Protein AF-A0A662Z084-F1 (afdb_monomer)

pLDDT: mean 76.04, std 14.7, range [22.88, 97.19]

Mean predicted aligned error: 20.5 Å

Foldseek 3Di:
DAPFLQLQAAEEAEALLFDPNVVVVVVQQPGPRRHQAYEREDCDPVSRVSLVVVCVVDVNYDYAHADLLDLVRLLVRLVVVCVVCPLQFHLEYEAPWADAPFDAPVGDDPCLLVVRLRGQAVSLLSSCVSSVVRLLSQLVVDDAAGSSGAEYERAAAPLLDPVQCDDPSVPRGGDSRNVNRVNNVVSLVVVCVVCVVSRHHRFYWYQYQDPGPRNDDPDDDDGRDTDGDDDDPPPDVVVVCLVPPPPLQQLLQLLLVLLPDDAPCVLLCLCQPVVLVLQLVLQLVCCCPPDPPNDDSLLSSLLSLLQRAFDLVLLLVLCLLLVFDPHLSSSLSSNRSSSLLVSVLSNVLSLVCLQDVDPDDPVNVVVLCCQAPPVLLVLLVVLLVVVLVVVVVDPDDLVCNLVSSVVSLVVQLVVSVVVSYHSSSSSVNNSNSCSVHDDDPVNSVVSSVVSVVSNVVVQVVLCVSLVVCCVPPQPVVDDPVLLVVLVVSLVSSLVSLLVSLVVCQVVQCVDDPGDDPLSSLSSSLSRAAGRSSLSSLSVSLPDPRNDDNVSSSSSSSSSVSSNVCSVVPSSVCSSVSCVVSVSNDDDPLQLVLLQVLVVLLVVLLVVLLLVLLPDQLQLQAPVVVLVVLQDDDRPRDDDDDDDDDDDDDDDDDDDDDDPDPDDDDDDDDPVVVLVLLQLLLVVLLVLLLVLLVVCVLLLLFDPVLSVVSNVLSVVQNPDGPDDDFPVSLCVLQDDDVVLVVVLVVLVCLVPVDDPPDQDFDPDPVLNVLLVLLPDPVNVVVVVVLLVVLVVLLVVVPDPDDDPVNVVVSLVSLVVSLVVLVVSLVSLCSNCPPNLCVRPLSVLSVVLSVLSVVLNVLCVVPVPDDDDPVVVVVNVVSSVSSVSSNCNCVVVCSVVVSVVSVVVRLVSNLSSLSNLVSLLVSLVSVLVCLCVSDVDPVSSVVSNVVSQVSNQVSVVVSQVSCQVAVQQSNLSSSLSSSSSSLSSSLVSLVVCVVVVSDDPSSSVVSVVSSVVSVVVSVVRDSGDDGDDPLSSQCSNSVCVPPPVVSVVLVVFKDKDKDAAFDWPADFQAWQPFKKAWQFAKKKKKFADDDDDCVVVVVVPDPPCRDIDIDMHGHSDIPSPVCVVVRHTDRIIMTGNHTTMMITGD

Sequence (1144 aa):
MSSGFQKCHTLMITGANRGLGLQMVKALVNSSHCPRKVIATTRDKSRAKELLDLAKKYPSINVVTLDAINQDSIEQASKEVESLLGDEGLNCLINNAGINISGTLETVEAEQMMKNYETNAVSPLMITKAFLPLLKKAAKQGTGMGIHRAAVVNVSSLLGSIELNWGPGAEFKTYPYRASKAALNMLTRCVAVDLTPEGILCMAVHPGWVQTDMGGPNVTGPYLIIKLVFYETGSALFRSLEKKVKLPYTVLVSMFGIILGSIKYDEVALLSIPGFLINCTLTAVLAVKVYTYNWDWYTAMMFAAIVSPTDPIISVSLLRNIGSAKALTLLIEGESLFNDGTSIIMFEIFRDLAIDPYDIIASELAIKLVLKIFVSPLFGFLMSKVVMFWLSYIFNDGLIEITMSLAITYITFYIAEWLGMSGVISVTMLGLLLDTVNFSPEIEVFLLRFWEMLTYLANTLIFIIVGVVIAERSFEHLAVNDGFYIVVLYFALNIIRLVMIIVLSPLLSRIGYGFNWRWASVSIWSGIRGAFSLNLALMAFQSEGLDKVTVKNKILLHTSGMVVLTLLINATTMTWLLKLLGLCDISAPKRMAMYSAVQRVRDSEENTFSMLKIDRFLADANWNMAEKIVKIADPYNTTDEKVSVEEFSPIARTSKCPDCEKSIPCEPSPREMEDMLEEARMRILKAQKTSYWRQYSSGMLNRHAARTLISTTENITDYKGKFMTVKDVKKYWELKGVFVFLRRKLEDWMYDVKVDKLKPSKNFILKRCYQIVFSNTFEYFIYTLILLNLFPIILEYIPEQSLELDQELRFANYIFFTSYLMEASLKALAMRRAYLFNHWNQFDLFIISMAAVDIIFDQLFGFSDLNIHMIKIVRVFRMFRLTRALRLVKIMIPRLIELLNKQINKQLSFGYDIGKGYVVGEEDISKIVDHISDEKSIAQKLRNILEKNRQEAVRELGLLQRDHPGIAISVKTRQAIRTVLNSERDTIHALMSGGLLDDNEALKLEKMIEIKMKQLIKFPPAIPPPTAEELLVNVPWLEKGKLQIQFIKSRGKLLYFDYGDTIIREGDEPQGIHLVVSGMVKVHGTSPYLGPKKLALASDSAEMSRLTDYRSSGAILGDLNCLTQQRMEITVTCETATQEHTVL

InterPro domains:
  IPR000595 Cyclic nucleotide-binding domain [PS50042] (1056-1083)
  IPR000595 Cyclic nucleotide-binding domain [cd00038] (1044-1139)
  IPR002347 Short-chain dehydrogenase/reductase SDR [PF00106] (11-216)
  IPR002347 Short-chain dehydrogenase/reductase SDR [PR00080] (88-99)
  IPR002347 Short-chain dehydrogenase/reductase SDR [PR00080] (150-158)
  IPR002347 Short-chain dehydrogenase/reductase SDR [PR00080] (177-196)
  IPR002347 Short-chain dehydrogenase/reductase SDR [PR00081] (10-27)
  IPR002347 Short-chain dehydrogenase/reductase SDR [PR00081] (88-99)
  IPR002347 Short-chain dehydrogenase/reductase SDR [PR00081] (144-160)
  IPR002347 Short-chain dehydrogenase/reductase SDR [PR00081] (177-196)
  IPR002347 Short-chain dehydrogenase/reductase SDR [PR00081] (198-215)
  IPR005821 Ion transport domain [PF00520] (776-892)
  IPR006153 Cation/H+ exchanger, transmembrane domain [PF00999] (268-579)
  IPR014710 RmlC-like jelly roll fold [G3DSA:2.60.120.10] (1041-1142)
  IPR018422 Cation/H+ exchanger, CPA1 family [PTHR10110] (268-1040)
  IPR018490 Cyclic nucleotide-binding domain superfamily [SSF51206] (1032-1138)
  IPR027359 Voltage-dependent channel domain superfamily [G3DSA:1.20.120.350] (765-892)
  IPR036291 NAD(P)-binding domain superfamily [SSF51735] (9-219)

Solvent-accessible surface area (backbone atoms only — not comparable to full-atom values): 62555 Å² total; per-residue (Å²): 126,75,74,64,36,67,58,20,50,28,38,36,34,33,45,19,48,48,55,70,36,31,49,50,52,56,53,38,72,73,40,100,43,45,42,64,36,37,36,39,20,21,71,47,76,86,80,14,56,72,46,54,56,47,32,76,74,37,86,38,43,42,81,44,62,37,37,70,87,38,69,69,36,39,52,50,34,37,52,56,46,44,72,76,38,61,78,64,21,32,11,28,44,33,39,56,47,66,68,74,56,75,16,36,95,92,67,58,50,71,64,47,36,50,56,23,28,42,43,40,29,49,22,50,51,54,48,50,61,61,42,39,68,35,31,53,43,12,26,71,76,49,80,77,73,32,50,52,24,6,24,40,40,37,61,42,45,72,67,23,38,79,89,52,60,48,73,79,59,43,69,73,58,32,54,21,40,24,52,13,26,31,47,29,50,51,52,36,53,51,52,25,60,76,30,45,87,67,35,36,34,46,42,54,35,24,53,61,86,52,74,29,97,88,51,42,88,85,54,87,68,84,80,76,54,69,57,79,79,82,91,68,86,90,43,62,72,57,55,59,50,68,79,61,71,81,67,66,60,68,59,58,28,59,38,65,71,55,58,88,58,94,75,63,60,70,53,27,52,52,45,22,45,63,38,42,51,52,45,20,54,54,43,16,52,45,45,54,73,71,44,93,76,76,56,52,71,37,50,23,40,21,51,14,23,31,66,58,40,40,36,34,68,68,53,40,55,52,37,64,73,61,64,47,52,73,67,62,43,52,43,47,47,45,24,19,53,44,18,53,44,50,24,52,55,43,27,53,56,23,44,52,46,47,51,48,75,80,79,71,53,70,69,57,56,50,50,45,48,46,31,41,67,58,46,11,39,53,50,7,47,54,50,32,56,52,49,53,57,60,51,74,75,59,82,88,47,58,68,60,56,49,53,47,57,55,50,54,47,56,49,45,22,52,54,28,45,74,72,59,23,32,20,64,38,14,39,53,35,20,47,72,50,51,61,82,50,91,65,54,76,78,40,47,62,49,50,50,55,50,42,54,50,52,39,55,56,48,47,52,48,48,56,52,53,51,52,50,52,42,63,76,66,34,61,93,73,68,49,77,66,54,60,52,50,29,54,51,48,51,55,48,52,56,51,44,44,45,52,46,50,60,71,45,39,80,54,40,47,74,40,81,90,54,60,44,73,68,55,51,58,48,62,43,56,43,62,24,37,43,63,66,37,54,50,46,30,50,51,57,51,67,46,85,70,60,76,57,74,65,56,39,46,48,51,38,48,43,50,49,50,32,26,53,49,27,54,62,48,40,60,60,49,45,67,54,52,41,51,76,69,64,53,63,72,80,53,69,68,64,51,51,38,52,43,56,52,50,50,54,34,48,54,46,45,54,54,46,50,58,59,46,51,68,35,86,86,35,46,58,30,50,55,82,59,29,64,71,58,61,71,81,83,68,93,77,70,86,90,88,92,89,90,91,90,91,91,92,88,93,85,90,90,87,87,81,71,93,89,75,91,73,92,77,86,82,83,79,52,85,63,56,56,51,55,54,49,52,51,36,48,54,53,48,54,53,47,39,44,50,40,40,49,51,35,35,72,56,30,66,30,50,77,65,37,31,51,47,55,40,52,53,49,55,73,39,65,82,41,83,95,54,72,92,48,54,70,75,56,44,69,63,47,61,77,65,61,68,60,59,52,51,44,48,54,53,50,51,77,72,56,83,62,87,71,92,72,80,75,78,54,90,49,69,66,47,32,50,41,33,59,45,67,76,26,71,68,51,51,53,50,51,55,49,51,59,57,59,58,46,55,56,64,56,57,75,69,50,93,81,74,57,77,68,55,62,49,54,46,52,54,52,50,53,54,54,52,52,51,51,54,50,51,52,50,46,43,37,65,46,45,45,79,59,29,75,73,34,68,68,50,46,50,54,48,52,44,49,53,55,51,51,52,46,52,53,49,54,65,74,60,70,81,63,101,64,57,75,67,54,57,53,50,53,57,55,50,58,58,58,61,58,59,60,61,58,61,54,50,72,70,42,48,66,55,50,47,50,52,48,51,54,50,52,38,48,46,47,37,48,22,50,50,36,50,53,51,50,40,53,27,38,55,61,44,62,78,42,37,74,78,62,35,89,49,64,72,58,29,54,55,48,47,56,50,40,52,51,43,34,52,57,38,52,52,54,51,48,52,50,33,68,80,40,44,24,28,50,30,25,46,33,26,53,29,53,39,37,28,39,57,40,52,38,47,55,48,45,54,51,35,38,77,67,68,61,40,54,70,78,53,42,50,54,53,52,52,51,46,51,49,48,58,56,47,58,76,68,51,65,57,53,40,84,77,78,50,68,77,55,52,55,51,54,36,83,89,36,60,85,35,67,67,56,53,52,50,46,68,74,51,42,42,79,47,78,43,50,66,69,37,70,85,42,51,59,71,40,72,56,75,39,37,37,33,30,59,39,42,34,35,36,40,40,35,50,83,91,73,80,67,71,62,56,62,62,55,70,73,56,94,65,83,81,75,71,47,73,50,78,46,42,41,54,38,76,44,48,53,70,26,47,77,66,74,35,56,31,56,36,26,30,33,24,79,28,58,30,34,34,39,36,35,105

Organism: Acipenser ruthenus (NCBI:txid7906)

Structure (mmCIF, N/CA/C/O backbone):
data_AF-A0A662Z084-F1
#
_entry.id   AF-A0A662Z084-F1
#
loop_
_atom_site.group_PDB
_atom_site.id
_atom_site.type_symbol
_atom_site.label_atom_id
_atom_site.label_alt_id
_atom_site.label_comp_id
_atom_site.label_asym_id
_atom_site.label_entity_id
_atom_site.label_seq_id
_atom_site.pdbx_PDB_ins_code
_atom_site.Cartn_x
_atom_site.Cartn_y
_atom_site.Cartn_z
_atom_site.occupancy
_atom_site.B_iso_or_equiv
_atom_site.auth_seq_id
_atom_site.auth_comp_id
_atom_site.auth_asym_id
_atom_site.auth_atom_id
_atom_site.pdbx_PDB_model_num
ATOM 1 N N . MET A 1 1 ? 35.727 -2.488 -37.912 1.00 41.28 1 MET A N 1
ATOM 2 C CA . MET A 1 1 ? 36.869 -1.577 -37.639 1.00 41.28 1 MET A CA 1
ATOM 3 C C . MET A 1 1 ? 36.974 -0.391 -38.615 1.00 41.28 1 MET A C 1
ATOM 5 O O . MET A 1 1 ? 37.861 0.424 -38.432 1.00 41.28 1 MET A O 1
ATOM 9 N N . SER A 1 2 ? 36.118 -0.240 -39.633 1.00 38.09 2 SER A N 1
ATOM 10 C CA . SER A 1 2 ? 36.382 0.646 -40.786 1.00 38.09 2 SER A CA 1
ATOM 11 C C . SER A 1 2 ? 36.309 2.163 -40.538 1.00 38.09 2 SER A C 1
ATOM 13 O O . SER A 1 2 ? 37.116 2.888 -41.107 1.00 38.09 2 SER A O 1
ATOM 15 N N . SER A 1 3 ? 35.385 2.668 -39.714 1.00 43.81 3 SER A N 1
ATOM 16 C CA . SER A 1 3 ? 35.146 4.121 -39.583 1.00 43.81 3 SER A CA 1
ATOM 17 C C . SER A 1 3 ? 36.144 4.856 -38.674 1.00 43.81 3 SER A C 1
ATOM 19 O O . SER A 1 3 ? 36.577 5.961 -38.992 1.00 43.81 3 SER A O 1
ATOM 21 N N . GLY A 1 4 ? 36.541 4.256 -37.547 1.00 50.19 4 GLY A N 1
ATOM 22 C CA . GLY A 1 4 ? 37.333 4.939 -36.512 1.00 50.19 4 GLY A CA 1
ATOM 23 C C . GLY A 1 4 ? 38.764 5.323 -36.917 1.00 50.19 4 GLY A C 1
ATOM 24 O O . GLY A 1 4 ? 39.292 6.313 -36.415 1.00 50.19 4 GLY A O 1
ATOM 25 N N . PHE A 1 5 ? 39.386 4.579 -37.839 1.00 58.78 5 PHE A N 1
ATOM 26 C CA . PHE A 1 5 ? 40.768 4.829 -38.275 1.00 58.78 5 PHE A CA 1
ATOM 27 C C . PHE A 1 5 ? 40.892 5.878 -39.391 1.00 58.78 5 PHE A C 1
ATOM 29 O O . PHE A 1 5 ? 42.000 6.326 -39.667 1.00 58.78 5 PHE A O 1
ATOM 36 N N . GLN A 1 6 ? 39.783 6.355 -39.971 1.00 61.06 6 GLN A N 1
ATOM 37 C CA . GLN A 1 6 ? 39.780 7.316 -41.089 1.00 61.06 6 GLN A CA 1
ATOM 38 C C . GLN A 1 6 ? 40.475 8.661 -40.772 1.00 61.06 6 GLN A C 1
ATOM 40 O O . GLN A 1 6 ? 40.866 9.386 -41.684 1.00 61.06 6 GLN A O 1
ATOM 45 N N . LYS A 1 7 ? 40.655 8.986 -39.483 1.00 69.31 7 LYS A N 1
ATOM 46 C CA . LYS A 1 7 ? 41.407 10.153 -38.983 1.00 69.31 7 LYS A CA 1
ATOM 47 C C . LYS A 1 7 ? 42.588 9.780 -38.066 1.00 69.31 7 LYS A C 1
ATOM 49 O O . LYS A 1 7 ? 43.104 10.634 -37.361 1.00 69.31 7 LYS A O 1
ATOM 54 N N . CYS A 1 8 ? 43.007 8.514 -38.038 1.00 79.75 8 CYS A N 1
ATOM 55 C CA . CYS A 1 8 ? 44.171 8.056 -37.274 1.00 79.75 8 CYS A CA 1
ATOM 56 C C . CYS A 1 8 ? 45.398 8.055 -38.194 1.00 79.75 8 CYS A C 1
ATOM 58 O O . CYS A 1 8 ? 45.482 7.241 -39.112 1.00 79.75 8 CYS A O 1
ATOM 60 N N . HIS A 1 9 ? 46.352 8.962 -37.985 1.00 83.94 9 HIS A N 1
ATOM 61 C CA . HIS A 1 9 ? 47.513 9.096 -38.868 1.00 83.94 9 HIS A CA 1
ATOM 62 C C . HIS A 1 9 ? 48.679 8.197 -38.447 1.00 83.94 9 HIS A C 1
ATOM 64 O O . HIS A 1 9 ? 49.299 7.573 -39.311 1.00 83.94 9 HIS A O 1
ATOM 70 N N . THR A 1 10 ? 48.938 8.082 -37.144 1.00 91.44 10 THR A N 1
ATOM 71 C CA . THR A 1 10 ? 50.076 7.340 -36.585 1.00 91.44 10 THR A CA 1
ATOM 72 C C . THR A 1 10 ? 49.601 6.289 -35.577 1.00 91.44 10 THR A C 1
ATOM 74 O O . THR A 1 10 ? 48.893 6.588 -34.613 1.00 91.44 10 THR A O 1
ATOM 77 N N . LEU A 1 11 ? 49.962 5.026 -35.809 1.00 93.50 11 LEU A N 1
ATOM 78 C CA . LEU A 1 11 ? 49.499 3.891 -35.007 1.00 93.50 11 LEU A CA 1
ATOM 79 C C . LEU A 1 11 ? 50.643 2.915 -34.730 1.00 93.50 11 LEU A C 1
ATOM 81 O O . LEU A 1 11 ? 51.412 2.595 -35.631 1.00 93.50 11 LEU A O 1
ATOM 85 N N . MET A 1 12 ? 50.728 2.409 -33.502 1.00 95.12 12 MET A N 1
ATOM 86 C CA . MET A 1 12 ? 51.749 1.468 -33.045 1.00 95.12 12 MET A CA 1
ATOM 87 C C . MET A 1 12 ? 51.108 0.195 -32.483 1.00 95.12 12 MET A C 1
ATOM 89 O O . MET A 1 12 ? 50.173 0.278 -31.692 1.00 95.12 12 MET A O 1
ATOM 93 N N . ILE A 1 13 ? 51.627 -0.980 -32.851 1.00 95.12 13 ILE A N 1
ATOM 94 C CA . ILE A 1 13 ? 51.180 -2.287 -32.342 1.00 95.12 13 ILE A CA 1
ATOM 95 C C . ILE A 1 13 ? 52.369 -3.034 -31.745 1.00 95.12 13 ILE A C 1
ATOM 97 O O . ILE A 1 13 ? 53.352 -3.301 -32.442 1.00 95.12 13 ILE A O 1
ATOM 101 N N . THR A 1 14 ? 52.267 -3.418 -30.471 1.00 94.88 14 THR A N 1
ATOM 102 C CA . THR A 1 14 ? 53.305 -4.219 -29.810 1.00 94.88 14 THR A CA 1
ATOM 103 C C . THR A 1 14 ? 53.146 -5.710 -30.112 1.00 94.88 14 THR A C 1
ATOM 105 O O . THR A 1 14 ? 52.042 -6.255 -30.059 1.00 94.88 14 THR A O 1
ATOM 108 N N . GLY A 1 15 ? 54.245 -6.401 -30.436 1.00 90.62 15 GLY A N 1
ATOM 109 C CA . GLY A 1 15 ? 54.219 -7.844 -30.722 1.00 90.62 15 GLY A CA 1
ATOM 110 C C . GLY A 1 15 ? 53.510 -8.197 -32.036 1.00 90.62 15 GLY A C 1
ATOM 111 O O . GLY A 1 15 ? 52.698 -9.120 -32.085 1.00 90.62 15 GLY A O 1
ATOM 112 N N . ALA A 1 16 ? 53.799 -7.450 -33.101 1.00 90.75 16 ALA A N 1
ATOM 113 C CA . ALA A 1 16 ? 53.150 -7.561 -34.407 1.00 90.75 16 ALA A CA 1
ATOM 114 C C . ALA A 1 16 ? 53.734 -8.658 -35.326 1.00 90.75 16 ALA A C 1
ATOM 116 O O . ALA A 1 16 ? 53.360 -8.752 -36.492 1.00 90.75 16 ALA A O 1
ATOM 117 N N . ASN A 1 17 ? 54.659 -9.492 -34.836 1.00 86.75 17 ASN A N 1
ATOM 118 C CA . ASN A 1 17 ? 55.384 -10.468 -35.659 1.00 86.75 17 ASN A CA 1
ATOM 119 C C . ASN A 1 17 ? 54.630 -11.788 -35.919 1.00 86.75 17 ASN A C 1
ATOM 121 O O . ASN A 1 17 ? 55.053 -12.549 -36.783 1.00 86.75 17 ASN A O 1
ATOM 125 N N . ARG A 1 18 ? 53.559 -12.080 -35.165 1.00 85.75 18 ARG A N 1
ATOM 126 C CA . ARG A 1 18 ? 52.673 -13.249 -35.345 1.00 85.75 18 ARG A CA 1
ATOM 127 C C . ARG A 1 18 ? 51.292 -13.006 -34.718 1.00 85.75 18 ARG A C 1
ATOM 129 O O . ARG A 1 18 ? 51.084 -11.992 -34.051 1.00 85.75 18 ARG A O 1
ATOM 136 N N . GLY A 1 19 ? 50.364 -13.949 -34.898 1.00 85.19 19 GLY A N 1
ATOM 137 C CA . GLY A 1 19 ? 49.061 -13.960 -34.220 1.00 85.19 19 GLY A CA 1
ATOM 138 C C . GLY A 1 19 ? 48.224 -12.693 -34.448 1.00 85.19 19 GLY A C 1
ATOM 139 O O . GLY A 1 19 ? 48.229 -12.127 -35.542 1.00 85.19 19 GLY A O 1
ATOM 140 N N . LEU A 1 20 ? 47.514 -12.247 -33.402 1.00 85.06 20 LEU A N 1
ATOM 141 C CA . LEU A 1 20 ? 46.625 -11.076 -33.440 1.00 85.06 20 LEU A CA 1
ATOM 142 C C . LEU A 1 20 ? 47.312 -9.820 -33.993 1.00 85.06 20 LEU A C 1
ATOM 144 O O . LEU A 1 20 ? 46.771 -9.192 -34.897 1.00 85.06 20 LEU A O 1
ATOM 148 N N . GLY A 1 21 ? 48.514 -9.485 -33.515 1.00 87.62 21 GLY A N 1
ATOM 149 C CA . GLY A 1 21 ? 49.230 -8.279 -33.940 1.00 87.62 21 GLY A CA 1
ATOM 150 C C . GLY A 1 21 ? 49.571 -8.277 -35.435 1.00 87.62 21 GLY A C 1
ATOM 151 O O . GLY A 1 21 ? 49.343 -7.278 -36.115 1.00 87.62 21 GLY A O 1
ATOM 152 N N . LEU A 1 22 ? 50.030 -9.413 -35.975 1.00 88.06 22 LEU A N 1
ATOM 153 C CA . LEU A 1 22 ? 50.300 -9.551 -37.413 1.00 88.06 22 LEU A CA 1
ATOM 154 C C . LEU A 1 22 ? 49.014 -9.451 -38.248 1.00 88.06 22 LEU A C 1
ATOM 156 O O . LEU A 1 22 ? 49.012 -8.829 -39.310 1.00 88.06 22 LEU A O 1
ATOM 160 N N . GLN A 1 23 ? 47.910 -10.033 -37.769 1.00 87.50 23 GLN A N 1
ATOM 161 C CA . GLN A 1 23 ? 46.620 -9.947 -38.459 1.00 87.50 23 GLN A CA 1
ATOM 162 C C . GLN A 1 23 ? 46.008 -8.540 -38.386 1.00 87.50 23 GLN A C 1
ATOM 164 O O . GLN A 1 23 ? 45.411 -8.097 -39.363 1.00 87.50 23 GLN A O 1
ATOM 169 N N . MET A 1 24 ? 46.220 -7.789 -37.299 1.00 87.50 24 MET A N 1
ATOM 170 C CA . MET A 1 24 ? 45.856 -6.368 -37.225 1.00 87.50 24 MET A CA 1
ATOM 171 C C . MET A 1 24 ? 46.624 -5.540 -38.264 1.00 87.50 24 MET A C 1
ATOM 173 O O . MET A 1 24 ? 46.003 -4.757 -38.979 1.00 87.50 24 MET A O 1
ATOM 177 N N . VAL A 1 25 ? 47.939 -5.755 -38.427 1.00 89.06 25 VAL A N 1
ATOM 178 C CA . VAL A 1 25 ? 48.724 -5.097 -39.493 1.00 89.06 25 VAL A CA 1
ATOM 179 C C . VAL A 1 25 ? 48.177 -5.462 -40.879 1.00 89.06 25 VAL A C 1
ATOM 181 O O . VAL A 1 25 ? 47.881 -4.563 -41.666 1.00 89.06 25 VAL A O 1
ATOM 184 N N . LYS A 1 26 ? 47.966 -6.758 -41.165 1.00 87.12 26 LYS A N 1
ATOM 185 C CA . LYS A 1 26 ? 47.390 -7.236 -42.440 1.00 87.12 26 LYS A CA 1
ATOM 186 C C . LYS A 1 26 ? 46.004 -6.641 -42.724 1.00 87.12 26 LYS A C 1
ATOM 188 O O . LYS A 1 26 ? 45.721 -6.293 -43.867 1.00 87.12 26 LYS A O 1
ATOM 193 N N . ALA A 1 27 ? 45.147 -6.509 -41.712 1.00 84.81 27 ALA A N 1
ATOM 194 C CA . ALA A 1 27 ? 43.812 -5.932 -41.857 1.00 84.81 27 ALA A CA 1
ATOM 195 C C . ALA A 1 27 ? 43.850 -4.412 -42.094 1.00 84.81 27 ALA A C 1
ATOM 197 O O . ALA A 1 27 ? 43.090 -3.909 -42.919 1.00 84.81 27 ALA A O 1
ATOM 198 N N . LEU A 1 28 ? 44.746 -3.683 -41.418 1.00 84.50 28 LEU A N 1
ATOM 199 C CA . LEU A 1 28 ? 44.885 -2.232 -41.574 1.00 84.50 28 LEU A CA 1
ATOM 200 C C . LEU A 1 28 ? 45.390 -1.850 -42.973 1.00 84.50 28 LEU A C 1
ATOM 202 O O . LEU A 1 28 ? 44.773 -0.998 -43.614 1.00 84.50 28 LEU A O 1
ATOM 206 N N . VAL A 1 29 ? 46.446 -2.499 -43.482 1.00 84.12 29 VAL A N 1
ATOM 207 C CA . VAL A 1 29 ? 47.034 -2.145 -44.796 1.00 84.12 29 VAL A CA 1
ATOM 208 C C . VAL A 1 29 ? 46.217 -2.612 -46.002 1.00 84.12 29 VAL A C 1
ATOM 210 O O . VAL A 1 29 ? 46.387 -2.079 -47.093 1.00 84.12 29 VAL A O 1
ATOM 213 N N . ASN A 1 30 ? 45.306 -3.572 -45.813 1.00 80.69 30 ASN A N 1
ATOM 214 C CA . ASN A 1 30 ? 44.325 -3.971 -46.828 1.00 80.69 30 ASN A CA 1
ATOM 215 C C . ASN A 1 30 ? 42.992 -3.202 -46.713 1.00 80.69 30 ASN A C 1
ATOM 217 O O . ASN A 1 30 ? 42.066 -3.472 -47.475 1.00 80.69 30 ASN A O 1
ATOM 221 N N . SER A 1 31 ? 42.863 -2.264 -45.767 1.00 77.94 31 SER A N 1
ATOM 222 C CA . SER A 1 31 ? 41.661 -1.435 -45.620 1.00 77.94 31 SER A CA 1
ATOM 223 C C . SER A 1 31 ? 41.718 -0.173 -46.487 1.00 77.94 31 SER A C 1
ATOM 225 O O . SER A 1 31 ? 42.789 0.366 -46.759 1.00 77.94 31 SER A O 1
ATOM 227 N N . SER A 1 32 ? 40.550 0.372 -46.839 1.00 67.44 32 SER A N 1
ATOM 228 C CA . SER A 1 32 ? 40.415 1.667 -47.529 1.00 67.44 32 SER A CA 1
ATOM 229 C C . SER A 1 32 ? 40.950 2.865 -46.729 1.00 67.44 32 SER A C 1
ATOM 231 O O . SER A 1 32 ? 41.059 3.965 -47.272 1.00 67.44 32 SER A O 1
ATOM 233 N N . HIS A 1 33 ? 41.245 2.681 -45.437 1.00 69.62 33 HIS A N 1
ATOM 234 C CA . HIS A 1 33 ? 41.586 3.734 -44.479 1.00 69.62 33 HIS A CA 1
ATOM 235 C C . HIS A 1 33 ? 42.796 3.333 -43.614 1.00 69.62 33 HIS A C 1
ATOM 237 O O . HIS A 1 33 ? 42.774 3.456 -42.389 1.00 69.62 33 HIS A O 1
ATOM 243 N N . CYS A 1 34 ? 43.854 2.833 -44.261 1.00 75.19 34 CYS A N 1
ATOM 244 C CA . CYS A 1 34 ? 45.140 2.573 -43.614 1.00 75.19 34 CYS A CA 1
ATOM 245 C C . CYS A 1 34 ? 45.716 3.867 -42.988 1.00 75.19 34 CYS A C 1
ATOM 247 O O . CYS A 1 34 ? 45.766 4.892 -43.675 1.00 75.19 34 CYS A O 1
ATOM 249 N N . PRO A 1 35 ? 46.214 3.836 -41.734 1.00 81.88 35 PRO A N 1
ATOM 250 C CA . PRO A 1 35 ? 47.004 4.929 -41.164 1.00 81.88 35 PRO A CA 1
ATOM 251 C C . PRO A 1 35 ? 48.231 5.264 -42.026 1.00 81.88 35 PRO A C 1
ATOM 253 O O . PRO A 1 35 ? 48.790 4.385 -42.686 1.00 81.88 35 PRO A O 1
ATOM 256 N N . ARG A 1 36 ? 48.689 6.524 -41.986 1.00 83.12 36 ARG A N 1
ATOM 257 C CA . ARG A 1 36 ? 49.875 6.981 -42.741 1.00 83.12 36 ARG A CA 1
ATOM 258 C C . ARG A 1 36 ? 51.142 6.237 -42.316 1.00 83.12 36 ARG A C 1
ATOM 260 O O . ARG A 1 36 ? 51.950 5.879 -43.167 1.00 83.12 36 ARG A O 1
ATOM 267 N N . LYS A 1 37 ? 51.302 6.012 -41.007 1.00 90.00 37 LYS A N 1
ATOM 268 C CA . LYS A 1 37 ? 52.428 5.286 -40.406 1.00 90.00 37 LYS A CA 1
ATOM 269 C C . LYS A 1 37 ? 51.895 4.210 -39.459 1.00 90.00 37 LYS A C 1
ATOM 271 O O . LYS A 1 37 ? 51.220 4.525 -38.477 1.00 90.00 37 LYS A O 1
ATOM 276 N N . VAL A 1 38 ? 52.214 2.950 -39.751 1.00 92.31 38 VAL A N 1
ATOM 277 C CA . VAL A 1 38 ? 51.909 1.774 -38.923 1.00 92.31 38 VAL A CA 1
ATOM 278 C C . VAL A 1 38 ? 53.221 1.222 -38.370 1.00 92.31 38 VAL A C 1
ATOM 280 O O . VAL A 1 38 ? 53.997 0.592 -39.084 1.00 92.31 38 VAL A O 1
ATOM 283 N N . ILE A 1 39 ? 53.483 1.470 -37.092 1.00 94.94 39 ILE A N 1
ATOM 284 C CA . ILE A 1 39 ? 54.673 1.007 -36.379 1.00 94.94 39 ILE A CA 1
ATOM 285 C C . ILE A 1 39 ? 54.384 -0.384 -35.813 1.00 94.94 39 ILE A C 1
ATOM 287 O O . ILE A 1 39 ? 53.651 -0.545 -34.837 1.00 94.94 39 ILE A O 1
ATOM 291 N N . ALA A 1 40 ? 54.951 -1.406 -36.439 1.00 94.00 40 ALA A N 1
ATOM 292 C CA . ALA A 1 40 ? 54.738 -2.800 -36.081 1.00 94.00 40 ALA A CA 1
ATOM 293 C C . ALA A 1 40 ? 55.976 -3.332 -35.350 1.00 94.00 40 ALA A C 1
ATOM 295 O O . ALA A 1 40 ? 57.006 -3.575 -35.982 1.00 94.00 40 ALA A O 1
ATOM 296 N N . THR A 1 41 ? 55.912 -3.495 -34.023 1.00 94.50 41 THR A N 1
ATOM 297 C CA . THR A 1 41 ? 57.111 -3.883 -33.262 1.00 94.50 41 THR A CA 1
ATOM 298 C C . THR A 1 41 ? 57.312 -5.391 -33.185 1.00 94.50 41 THR A C 1
ATOM 300 O O . THR A 1 41 ? 56.364 -6.177 -33.094 1.00 94.50 41 THR A O 1
ATOM 303 N N . THR A 1 42 ? 58.579 -5.798 -33.174 1.00 91.69 42 THR A N 1
ATOM 304 C CA . THR A 1 42 ? 59.005 -7.174 -32.906 1.00 91.69 42 THR A CA 1
ATOM 305 C C . THR A 1 42 ? 60.168 -7.182 -31.923 1.00 91.69 42 THR A C 1
ATOM 307 O O . THR A 1 42 ? 60.995 -6.274 -31.924 1.00 91.69 42 THR A O 1
ATOM 310 N N . ARG A 1 43 ? 60.269 -8.241 -31.116 1.00 88.06 43 ARG A N 1
ATOM 311 C CA . ARG A 1 43 ? 61.432 -8.478 -30.243 1.00 88.06 43 ARG A CA 1
ATOM 312 C C . ARG A 1 43 ? 62.678 -8.884 -31.028 1.00 88.06 43 ARG A C 1
ATOM 314 O O . ARG A 1 43 ? 63.795 -8.746 -30.556 1.00 88.06 43 ARG A O 1
ATOM 321 N N . ASP A 1 44 ? 62.464 -9.431 -32.220 1.00 86.94 44 ASP A N 1
ATOM 322 C CA . ASP A 1 44 ? 63.496 -9.997 -33.076 1.00 86.94 44 ASP A CA 1
ATOM 323 C C . ASP A 1 44 ? 63.062 -9.854 -34.540 1.00 86.94 44 ASP A C 1
ATOM 325 O O . ASP A 1 44 ? 61.995 -10.340 -34.936 1.00 86.94 44 ASP A O 1
ATOM 329 N N . LYS A 1 45 ? 63.873 -9.165 -35.348 1.00 85.94 45 LYS A N 1
ATOM 330 C CA . LYS A 1 45 ? 63.595 -8.948 -36.774 1.00 85.94 45 LYS A CA 1
ATOM 331 C C . LYS A 1 45 ? 63.824 -10.229 -37.601 1.00 85.94 45 LYS A C 1
ATOM 333 O O . LYS A 1 45 ? 63.090 -10.460 -38.556 1.00 85.94 45 LYS A O 1
ATOM 338 N N . SER A 1 46 ? 64.732 -11.127 -37.201 1.00 83.62 46 SER A N 1
ATOM 339 C CA . SER A 1 46 ? 65.027 -12.381 -37.926 1.00 83.62 46 SER A CA 1
ATOM 340 C C . SER A 1 46 ? 63.852 -13.372 -37.930 1.00 83.62 46 SER A C 1
ATOM 342 O O . SER A 1 46 ? 63.590 -14.044 -38.930 1.00 83.62 46 SER A O 1
ATOM 344 N N . ARG A 1 47 ? 63.088 -13.414 -36.829 1.00 81.81 47 ARG A N 1
ATOM 345 C CA . ARG A 1 47 ? 61.889 -14.255 -36.653 1.00 81.81 47 ARG A CA 1
ATOM 346 C C . ARG A 1 47 ? 60.595 -13.612 -37.172 1.00 81.81 47 ARG A C 1
ATOM 348 O O . ARG A 1 47 ? 59.522 -14.180 -36.991 1.00 81.81 47 ARG A O 1
ATOM 355 N N . ALA A 1 48 ? 60.672 -12.454 -37.831 1.00 85.44 48 ALA A N 1
ATOM 356 C CA . ALA A 1 48 ? 59.519 -11.670 -38.281 1.00 85.44 48 ALA A CA 1
ATOM 357 C C . ALA A 1 48 ? 59.336 -11.667 -39.816 1.00 85.44 48 ALA A C 1
ATOM 359 O O . ALA A 1 48 ? 58.905 -10.661 -40.373 1.00 85.44 48 ALA A O 1
ATOM 360 N N . LYS A 1 49 ? 59.663 -12.776 -40.505 1.00 86.88 49 LYS A N 1
ATOM 361 C CA . LYS A 1 49 ? 59.690 -12.873 -41.984 1.00 86.88 49 LYS A CA 1
ATOM 362 C C . LYS A 1 49 ? 58.445 -12.285 -42.664 1.00 86.88 49 LYS A C 1
ATOM 364 O O . LYS A 1 49 ? 58.575 -11.326 -43.414 1.00 86.88 49 LYS A O 1
ATOM 369 N N . GLU A 1 50 ? 57.246 -12.764 -42.318 1.00 86.12 50 GLU A N 1
ATOM 370 C CA . GLU A 1 50 ? 55.987 -12.251 -42.888 1.00 86.12 50 GLU A CA 1
ATOM 371 C C . GLU A 1 50 ? 55.781 -10.743 -42.672 1.00 86.12 50 GLU A C 1
ATOM 373 O O . GLU A 1 50 ? 55.251 -10.062 -43.547 1.00 86.12 50 GLU A O 1
ATOM 378 N N . LEU A 1 51 ? 56.199 -10.204 -41.521 1.00 88.94 51 LEU A N 1
ATOM 379 C CA . LEU A 1 51 ? 56.078 -8.776 -41.228 1.00 88.94 51 LEU A CA 1
ATOM 380 C C . LEU A 1 51 ? 57.076 -7.946 -42.050 1.00 88.94 51 LEU A C 1
ATOM 382 O O . LEU A 1 51 ? 56.726 -6.871 -42.530 1.00 88.94 51 LEU A O 1
ATOM 386 N N . LEU A 1 52 ? 58.295 -8.454 -42.251 1.00 90.19 52 LEU A N 1
ATOM 387 C CA . LEU A 1 52 ? 59.292 -7.827 -43.120 1.00 90.19 52 LEU A CA 1
ATOM 388 C C . LEU A 1 52 ? 58.867 -7.871 -44.594 1.00 90.19 52 LEU A C 1
ATOM 390 O O . LEU A 1 52 ? 59.063 -6.893 -45.309 1.00 90.19 52 LEU A O 1
ATOM 394 N N . ASP A 1 53 ? 58.255 -8.963 -45.049 1.00 89.50 53 ASP A N 1
ATOM 395 C CA . ASP A 1 53 ? 57.760 -9.083 -46.425 1.00 89.50 53 ASP A CA 1
ATOM 396 C C . ASP A 1 53 ? 56.521 -8.205 -46.675 1.00 89.50 53 ASP A C 1
ATOM 398 O O . ASP A 1 53 ? 56.392 -7.612 -47.747 1.00 89.50 53 ASP A O 1
ATOM 402 N N . LEU A 1 54 ? 55.667 -8.004 -45.662 1.00 88.62 54 LEU A N 1
ATOM 403 C CA . LEU A 1 54 ? 54.639 -6.957 -45.689 1.00 88.62 54 LEU A CA 1
ATOM 404 C C . LEU A 1 54 ? 55.252 -5.550 -45.731 1.00 88.62 54 LEU A C 1
ATOM 406 O O . LEU A 1 54 ? 54.796 -4.730 -46.522 1.00 88.62 54 LEU A O 1
ATOM 410 N N . ALA A 1 55 ? 56.289 -5.265 -44.938 1.00 88.81 55 ALA A N 1
ATOM 411 C CA . ALA A 1 55 ? 56.932 -3.948 -44.918 1.00 88.81 55 ALA A CA 1
ATOM 412 C C . ALA A 1 55 ? 57.639 -3.600 -46.242 1.00 88.81 55 ALA A C 1
ATOM 414 O O . ALA A 1 55 ? 57.588 -2.454 -46.679 1.00 88.81 55 ALA A O 1
ATOM 415 N N . LYS A 1 56 ? 58.206 -4.591 -46.947 1.00 90.00 56 LYS A N 1
ATOM 416 C CA . LYS A 1 56 ? 58.695 -4.419 -48.332 1.00 90.00 56 LYS A CA 1
ATOM 417 C C . LYS A 1 56 ? 57.575 -4.058 -49.316 1.00 90.00 56 LYS A C 1
ATOM 419 O O . LYS A 1 56 ? 57.838 -3.391 -50.311 1.00 90.00 56 LYS A O 1
ATOM 424 N N . LYS A 1 57 ? 56.344 -4.527 -49.071 1.00 89.81 57 LYS A N 1
ATOM 425 C CA . LYS A 1 57 ? 55.183 -4.322 -49.954 1.00 89.81 57 LYS A CA 1
ATOM 426 C C . LYS A 1 57 ? 54.416 -3.024 -49.657 1.00 89.81 57 LYS A C 1
ATOM 428 O O . LYS A 1 57 ? 53.844 -2.446 -50.578 1.00 89.81 57 LYS A O 1
ATOM 433 N N . TYR A 1 58 ? 54.388 -2.570 -48.403 1.00 88.19 58 TYR A N 1
ATOM 434 C CA . TYR A 1 58 ? 53.622 -1.400 -47.962 1.00 88.19 58 TYR A CA 1
ATOM 435 C C . TYR A 1 58 ? 54.527 -0.404 -47.209 1.00 88.19 58 TYR A C 1
ATOM 437 O O . TYR A 1 58 ? 54.802 -0.622 -46.027 1.00 88.19 58 TYR A O 1
ATOM 445 N N . PRO A 1 59 ? 54.942 0.722 -47.828 1.00 85.00 59 PRO A N 1
ATOM 446 C CA . PRO A 1 59 ? 55.876 1.680 -47.219 1.00 85.00 59 PRO A CA 1
ATOM 447 C C . PRO A 1 59 ? 55.300 2.469 -46.027 1.00 85.00 59 PRO A C 1
ATOM 449 O O . PRO A 1 59 ? 56.020 3.229 -45.386 1.00 85.00 59 PRO A O 1
ATOM 452 N N . SER A 1 60 ? 54.015 2.295 -45.697 1.00 85.50 60 SER A N 1
ATOM 453 C CA . SER A 1 60 ? 53.422 2.791 -44.448 1.00 85.50 60 SER A CA 1
ATOM 454 C C . SER A 1 60 ? 53.837 1.968 -43.218 1.00 85.50 60 SER A C 1
ATOM 456 O O . SER A 1 60 ? 53.750 2.474 -42.095 1.00 85.50 60 SER A O 1
ATOM 458 N N . ILE A 1 61 ? 54.301 0.721 -43.389 1.00 92.12 61 ILE A N 1
ATOM 459 C CA . ILE A 1 61 ? 54.729 -0.147 -42.282 1.00 92.12 61 ILE A CA 1
ATOM 460 C C . ILE A 1 61 ? 56.180 0.158 -41.901 1.00 92.12 61 ILE A C 1
ATOM 462 O O . ILE A 1 61 ? 57.093 0.010 -42.708 1.00 92.12 61 ILE A O 1
ATOM 466 N N . ASN A 1 62 ? 56.402 0.498 -40.633 1.00 92.88 62 ASN A N 1
ATOM 467 C CA . ASN A 1 62 ? 57.725 0.705 -40.050 1.00 92.88 62 ASN A CA 1
ATOM 468 C C . ASN A 1 62 ? 57.975 -0.368 -38.979 1.00 92.88 62 ASN A C 1
ATOM 470 O O . ASN A 1 62 ? 57.172 -0.524 -38.058 1.00 92.88 62 ASN A O 1
ATOM 474 N N . VAL A 1 63 ? 59.062 -1.138 -39.102 1.00 93.06 63 VAL A N 1
ATOM 475 C CA . VAL A 1 63 ? 59.341 -2.291 -38.224 1.00 93.06 63 VAL A CA 1
ATOM 476 C C . VAL A 1 63 ? 60.425 -1.939 -37.207 1.00 93.06 63 VAL A C 1
ATOM 478 O O . VAL A 1 63 ? 61.617 -1.971 -37.515 1.00 93.06 63 VAL A O 1
ATOM 481 N N . VAL A 1 64 ? 59.999 -1.632 -35.983 1.00 94.19 64 VAL A N 1
ATOM 482 C CA . VAL A 1 64 ? 60.848 -1.208 -34.853 1.00 94.19 64 VAL A CA 1
ATOM 483 C C . VAL A 1 64 ? 61.185 -2.409 -33.959 1.00 94.19 64 VAL A C 1
ATOM 485 O O . VAL A 1 64 ? 60.359 -3.313 -33.788 1.00 94.19 64 VAL A O 1
ATOM 488 N N . THR A 1 65 ? 62.393 -2.442 -33.388 1.00 93.88 65 THR A N 1
ATOM 489 C CA . THR A 1 65 ? 62.761 -3.474 -32.400 1.00 93.88 65 THR A CA 1
ATOM 490 C C . THR A 1 65 ? 62.273 -3.052 -31.013 1.00 93.88 65 THR A C 1
ATOM 492 O O . THR A 1 65 ? 62.657 -1.993 -30.537 1.00 93.88 65 THR A O 1
ATOM 495 N N . LEU A 1 66 ? 61.451 -3.868 -30.349 1.00 94.00 66 LEU A N 1
ATOM 496 C CA . LEU A 1 66 ? 60.997 -3.624 -28.973 1.00 94.00 66 LEU A CA 1
ATOM 497 C C . LEU A 1 66 ? 60.802 -4.964 -28.256 1.00 94.00 66 LEU A C 1
ATOM 499 O O . LEU A 1 66 ? 59.907 -5.727 -28.630 1.00 94.00 66 LEU A O 1
ATOM 503 N N . ASP A 1 67 ? 61.591 -5.232 -27.212 1.00 92.38 67 ASP A N 1
ATOM 504 C CA . ASP A 1 67 ? 61.280 -6.269 -26.222 1.00 92.38 67 ASP A CA 1
ATOM 505 C C . ASP A 1 67 ? 60.542 -5.667 -25.022 1.00 92.38 67 ASP A C 1
ATOM 507 O O . ASP A 1 67 ? 61.012 -4.743 -24.366 1.00 92.38 67 ASP A O 1
ATOM 511 N N . ALA A 1 68 ? 59.348 -6.192 -24.756 1.00 88.19 68 ALA A N 1
ATOM 512 C CA . ALA A 1 68 ? 58.392 -5.617 -23.819 1.00 88.19 68 ALA A CA 1
ATOM 513 C C . ALA A 1 68 ? 58.823 -5.755 -22.348 1.00 88.19 68 ALA A C 1
ATOM 515 O O . ALA A 1 68 ? 58.288 -5.052 -21.495 1.00 88.19 68 ALA A O 1
ATOM 516 N N . ILE A 1 69 ? 59.771 -6.646 -22.046 1.00 91.62 69 ILE A N 1
ATOM 517 C CA . ILE A 1 69 ? 60.317 -6.863 -20.695 1.00 91.62 69 ILE A CA 1
ATOM 518 C C . ILE A 1 69 ? 61.694 -6.209 -20.480 1.00 91.62 69 ILE A C 1
ATOM 520 O O . ILE A 1 69 ? 62.261 -6.325 -19.401 1.00 91.62 69 ILE A O 1
ATOM 524 N N . ASN A 1 70 ? 62.246 -5.513 -21.482 1.00 93.88 70 ASN A N 1
ATOM 525 C CA . ASN A 1 70 ? 63.546 -4.847 -21.384 1.00 93.88 70 ASN A CA 1
ATOM 526 C C . ASN A 1 70 ? 63.372 -3.321 -21.479 1.00 93.88 70 ASN A C 1
ATOM 528 O O . ASN A 1 70 ? 63.043 -2.791 -22.541 1.00 93.88 70 ASN A O 1
ATOM 532 N N . GLN A 1 71 ? 63.621 -2.616 -20.371 1.00 91.69 71 GLN A N 1
ATOM 533 C CA . GLN A 1 71 ? 63.449 -1.163 -20.276 1.00 91.69 71 GLN A CA 1
ATOM 534 C C . GLN A 1 71 ? 64.319 -0.392 -21.284 1.00 91.69 71 GLN A C 1
ATOM 536 O O . GLN A 1 71 ? 63.809 0.514 -21.944 1.00 91.69 71 GLN A O 1
ATOM 541 N N . ASP A 1 72 ? 65.582 -0.787 -21.481 1.00 93.00 72 ASP A N 1
ATOM 542 C CA . ASP A 1 72 ? 66.471 -0.150 -22.461 1.00 93.00 72 ASP A CA 1
ATOM 543 C C . ASP A 1 72 ? 65.926 -0.308 -23.886 1.00 93.00 72 ASP A C 1
ATOM 545 O O . ASP A 1 72 ? 65.977 0.628 -24.685 1.00 93.00 72 ASP A O 1
ATOM 549 N N . SER A 1 73 ? 65.343 -1.471 -24.205 1.00 95.62 73 SER A N 1
ATOM 550 C CA . SER A 1 73 ? 64.708 -1.710 -25.507 1.00 95.62 73 SER A CA 1
ATOM 551 C C . SER A 1 73 ? 63.443 -0.869 -25.700 1.00 95.62 73 SER A C 1
ATOM 553 O O . SER A 1 73 ? 63.220 -0.370 -26.802 1.00 95.62 73 SER A O 1
ATOM 555 N N . ILE A 1 74 ? 62.639 -0.662 -24.652 1.00 95.38 74 ILE A N 1
ATOM 556 C CA . ILE A 1 74 ? 61.465 0.224 -24.695 1.00 95.38 74 ILE A CA 1
ATOM 557 C C . ILE A 1 74 ? 61.898 1.681 -24.931 1.00 95.38 74 ILE A C 1
ATOM 559 O O . ILE A 1 74 ? 61.288 2.381 -25.741 1.00 95.38 74 ILE A O 1
ATOM 563 N N . GLU A 1 75 ? 62.960 2.145 -24.269 1.00 93.94 75 GLU A N 1
ATOM 564 C CA . GLU A 1 75 ? 63.461 3.516 -24.424 1.00 93.94 75 GLU A CA 1
ATOM 565 C C . GLU A 1 75 ? 64.165 3.755 -25.765 1.00 93.94 75 GLU A C 1
ATOM 567 O O . GLU A 1 75 ? 63.987 4.816 -26.367 1.00 93.94 75 GLU A O 1
ATOM 572 N N . GLN A 1 76 ? 64.919 2.775 -26.270 1.00 93.88 76 GLN A N 1
ATOM 573 C CA . GLN A 1 76 ? 65.472 2.809 -27.627 1.00 93.88 76 GLN A CA 1
ATOM 574 C C . GLN A 1 76 ? 64.352 2.840 -28.674 1.00 93.88 76 GLN A C 1
ATOM 576 O O . GLN A 1 76 ? 64.382 3.690 -29.561 1.00 93.88 76 GLN A O 1
ATOM 581 N N . ALA A 1 77 ? 63.321 2.000 -28.527 1.00 94.75 77 ALA A N 1
ATOM 582 C CA . ALA A 1 77 ? 62.161 2.001 -29.415 1.00 94.75 77 ALA A CA 1
ATOM 583 C C . ALA A 1 77 ? 61.385 3.328 -29.372 1.00 94.75 77 ALA A C 1
ATOM 585 O O . ALA A 1 77 ? 60.922 3.792 -30.412 1.00 94.75 77 ALA A O 1
ATOM 586 N N . SER A 1 78 ? 61.257 3.965 -28.201 1.00 95.69 78 SER A N 1
ATOM 587 C CA . SER A 1 78 ? 60.618 5.285 -28.080 1.00 95.69 78 SER A CA 1
ATOM 588 C C . SER A 1 78 ? 61.409 6.367 -28.829 1.00 95.69 78 SER A C 1
ATOM 590 O O . SER A 1 78 ? 60.817 7.162 -29.554 1.00 95.69 78 SER A O 1
ATOM 592 N N . LYS A 1 79 ? 62.749 6.333 -28.773 1.00 93.94 79 LYS A N 1
ATOM 593 C CA . LYS A 1 79 ? 63.637 7.245 -29.526 1.00 93.94 79 LYS A CA 1
ATOM 594 C C . LYS A 1 79 ? 63.638 6.963 -31.041 1.00 93.94 79 LYS A C 1
ATOM 596 O O . LYS A 1 79 ? 63.591 7.903 -31.835 1.00 93.94 79 LYS A O 1
ATOM 601 N N . GLU A 1 80 ? 63.627 5.690 -31.456 1.00 94.88 80 GLU A N 1
ATOM 602 C CA . GLU A 1 80 ? 63.472 5.283 -32.869 1.00 94.88 80 GLU A CA 1
ATOM 603 C C . GLU A 1 80 ? 62.129 5.801 -33.417 1.00 94.88 80 GLU A C 1
ATOM 605 O O . GLU A 1 80 ? 62.084 6.435 -34.469 1.00 94.88 80 GLU A O 1
ATOM 610 N N . VAL A 1 81 ? 61.041 5.652 -32.655 1.00 94.62 81 VAL A N 1
ATOM 611 C CA . VAL A 1 81 ? 59.713 6.147 -33.043 1.00 94.62 81 VAL A CA 1
ATOM 612 C C . VAL A 1 81 ? 59.602 7.674 -32.982 1.00 94.62 81 VAL A C 1
ATOM 614 O O . VAL A 1 81 ? 58.971 8.256 -33.862 1.00 94.62 81 VAL A O 1
ATOM 617 N N . GLU A 1 82 ? 60.229 8.358 -32.023 1.00 93.50 82 GLU A N 1
ATOM 618 C CA . GLU A 1 82 ? 60.227 9.826 -31.987 1.00 93.50 82 GLU A CA 1
ATOM 619 C C . GLU A 1 82 ? 60.906 10.426 -33.226 1.00 93.50 82 GLU A C 1
ATOM 621 O O . GLU A 1 82 ? 60.367 11.368 -33.803 1.00 93.50 82 GLU A O 1
ATOM 626 N N . SER A 1 83 ? 62.008 9.846 -33.713 1.00 92.12 83 SER A N 1
ATOM 627 C CA . SER A 1 83 ? 62.628 10.314 -34.965 1.00 92.12 83 SER A CA 1
ATOM 628 C C . SER A 1 83 ? 61.803 9.989 -36.224 1.00 92.12 83 SER A C 1
ATOM 630 O O . SER A 1 83 ? 61.835 10.755 -37.185 1.00 92.12 83 SER A O 1
ATOM 632 N N . LEU A 1 84 ? 60.997 8.918 -36.211 1.00 90.44 84 LEU A N 1
ATOM 633 C CA . LEU A 1 84 ? 60.059 8.578 -37.295 1.00 90.44 84 LEU A CA 1
ATOM 634 C C . LEU A 1 84 ? 58.776 9.434 -37.306 1.00 90.44 84 LEU A C 1
ATOM 636 O O . LEU A 1 84 ? 58.149 9.582 -38.361 1.00 90.44 84 LEU A O 1
ATOM 640 N N . LEU A 1 85 ? 58.340 9.959 -36.156 1.00 90.38 85 LEU A N 1
ATOM 641 C CA . LEU A 1 85 ? 57.078 10.705 -36.012 1.00 90.38 85 LEU A CA 1
ATOM 642 C C . LEU A 1 85 ? 57.269 12.223 -35.859 1.00 90.38 85 LEU A C 1
ATOM 644 O O . LEU A 1 85 ? 56.393 12.982 -36.268 1.00 90.38 85 LEU A O 1
ATOM 648 N N . GLY A 1 86 ? 58.395 12.673 -35.301 1.00 85.56 86 GLY A N 1
ATOM 649 C CA . GLY A 1 86 ? 58.694 14.085 -35.066 1.00 85.56 86 GLY A CA 1
ATOM 650 C C . GLY A 1 86 ? 57.607 14.772 -34.236 1.00 85.56 86 GLY A C 1
ATOM 651 O O . GLY A 1 86 ? 57.345 14.394 -33.087 1.00 85.56 86 GLY A O 1
ATOM 652 N N . ASP A 1 87 ? 56.963 15.771 -34.839 1.00 84.19 87 ASP A N 1
ATOM 653 C CA . ASP A 1 87 ? 55.858 16.512 -34.232 1.00 84.19 87 ASP A CA 1
ATOM 654 C C . ASP A 1 87 ? 54.470 15.908 -34.495 1.00 84.19 87 ASP A C 1
ATOM 656 O O . ASP A 1 87 ? 53.542 16.269 -33.780 1.00 84.19 87 ASP A O 1
ATOM 660 N N . GLU A 1 88 ? 54.290 14.953 -35.423 1.00 83.12 88 GLU A N 1
ATOM 661 C CA . GLU A 1 88 ? 52.975 14.304 -35.649 1.00 83.12 88 GLU A CA 1
ATOM 662 C C . GLU A 1 88 ? 52.474 13.551 -34.397 1.00 83.12 88 GLU A C 1
ATOM 664 O O . GLU A 1 88 ? 51.271 13.366 -34.209 1.00 83.12 88 GLU A O 1
ATOM 669 N N . GLY A 1 89 ? 53.391 13.121 -33.521 1.00 90.50 89 GLY A N 1
ATOM 670 C CA . GLY A 1 89 ? 53.067 12.344 -32.325 1.00 90.50 89 GLY A CA 1
ATOM 671 C C . GLY A 1 89 ? 52.450 10.976 -32.643 1.00 90.50 89 GLY A C 1
ATOM 672 O O . GLY A 1 89 ? 52.439 10.527 -33.789 1.00 90.50 89 GLY A O 1
ATOM 673 N N . LEU A 1 90 ? 51.943 10.292 -31.614 1.00 94.25 90 LEU A N 1
ATOM 674 C CA . LEU A 1 90 ? 51.331 8.964 -31.725 1.00 94.25 90 LEU A CA 1
ATOM 675 C C . LEU A 1 90 ? 49.819 9.031 -31.449 1.00 94.25 90 LEU A C 1
ATOM 677 O O . LEU A 1 90 ? 49.424 9.245 -30.305 1.00 94.25 90 LEU A O 1
ATOM 681 N N . ASN A 1 91 ? 48.966 8.817 -32.459 1.00 92.69 91 ASN A N 1
ATOM 682 C CA . ASN A 1 91 ? 47.510 8.825 -32.259 1.00 92.69 91 ASN A CA 1
ATOM 683 C C . ASN A 1 91 ? 47.000 7.556 -31.558 1.00 92.69 91 ASN A C 1
ATOM 685 O O . ASN A 1 91 ? 46.013 7.619 -30.828 1.00 92.69 91 ASN A O 1
ATOM 689 N N . CYS A 1 92 ? 47.638 6.399 -31.763 1.00 93.56 92 CYS A N 1
ATOM 690 C CA . CYS A 1 92 ? 47.190 5.146 -31.153 1.00 93.56 92 CYS A CA 1
ATOM 691 C C . CYS A 1 92 ? 48.340 4.204 -30.770 1.00 93.56 92 CYS A C 1
ATOM 693 O O . CYS A 1 92 ? 49.093 3.752 -31.631 1.00 93.56 92 CYS A O 1
ATOM 695 N N . LEU A 1 93 ? 48.426 3.857 -29.484 1.00 96.06 93 LEU A N 1
ATOM 696 C CA . LEU A 1 93 ? 49.263 2.782 -28.951 1.00 96.06 93 LEU A CA 1
ATOM 697 C C . LEU A 1 93 ? 48.391 1.551 -28.665 1.00 96.06 93 LEU A C 1
ATOM 699 O O . LEU A 1 93 ? 47.525 1.602 -27.795 1.00 96.06 93 LEU A O 1
ATOM 703 N N . ILE A 1 94 ? 48.635 0.437 -29.357 1.00 95.25 94 ILE A N 1
ATOM 704 C CA . ILE A 1 94 ? 47.978 -0.853 -29.109 1.00 95.25 94 ILE A CA 1
ATOM 705 C C . ILE A 1 94 ? 48.962 -1.793 -28.405 1.00 95.25 94 ILE A C 1
ATOM 707 O O . ILE A 1 94 ? 49.854 -2.384 -29.026 1.00 95.25 94 ILE A O 1
ATOM 711 N N . ASN A 1 95 ? 48.765 -1.970 -27.100 1.00 96.31 95 ASN A N 1
ATOM 712 C CA . ASN A 1 95 ? 49.499 -2.933 -26.287 1.00 96.31 95 ASN A CA 1
ATOM 713 C C . ASN A 1 95 ? 48.896 -4.336 -26.482 1.00 96.31 95 ASN A C 1
ATOM 715 O O . ASN A 1 95 ? 48.043 -4.782 -25.712 1.00 96.31 95 ASN A O 1
ATOM 719 N N . ASN A 1 96 ? 49.325 -5.003 -27.557 1.00 93.19 96 ASN A N 1
ATOM 720 C CA . ASN A 1 96 ? 48.899 -6.347 -27.965 1.00 93.19 96 ASN A CA 1
ATOM 721 C C . ASN A 1 96 ? 49.842 -7.462 -27.465 1.00 93.19 96 ASN A C 1
ATOM 723 O O . ASN A 1 96 ? 49.409 -8.606 -27.322 1.00 93.19 96 ASN A O 1
ATOM 727 N N . ALA A 1 97 ? 51.112 -7.154 -27.184 1.00 89.06 97 ALA A N 1
ATOM 728 C CA . ALA A 1 97 ? 52.067 -8.130 -26.665 1.00 89.06 97 ALA A CA 1
ATOM 729 C C . ALA A 1 97 ? 51.593 -8.745 -25.331 1.00 89.06 97 ALA A C 1
ATOM 731 O O . ALA A 1 97 ? 51.116 -8.046 -24.438 1.00 89.06 97 ALA A O 1
ATOM 732 N N . GLY A 1 98 ? 51.737 -10.065 -25.197 1.00 89.56 98 GLY A N 1
ATOM 733 C CA . GLY A 1 98 ? 51.332 -10.806 -24.005 1.00 89.56 98 GLY A CA 1
ATOM 734 C C . GLY A 1 98 ? 51.639 -12.300 -24.101 1.00 89.56 98 GLY A C 1
ATOM 735 O O . GLY A 1 98 ? 51.965 -12.815 -25.174 1.00 89.56 98 GLY A O 1
ATOM 736 N N . ILE A 1 99 ? 51.519 -12.996 -22.972 1.00 90.94 99 ILE A N 1
ATOM 737 C CA . ILE A 1 99 ? 51.721 -14.448 -22.835 1.00 90.94 99 ILE A CA 1
ATOM 738 C C . ILE A 1 99 ? 50.605 -15.079 -21.995 1.00 90.94 99 ILE A C 1
ATOM 740 O O . ILE A 1 99 ? 49.909 -14.384 -21.258 1.00 90.94 99 ILE A O 1
ATOM 744 N N . ASN A 1 100 ? 50.458 -16.399 -22.092 1.00 89.31 100 ASN A N 1
ATOM 745 C CA . ASN A 1 100 ? 49.642 -17.216 -21.195 1.00 89.31 100 ASN A CA 1
ATOM 746 C C . ASN A 1 100 ? 50.478 -18.428 -20.769 1.00 89.31 100 ASN A C 1
ATOM 748 O O . ASN A 1 100 ? 50.524 -19.423 -21.490 1.00 89.31 100 ASN A O 1
ATOM 752 N N . ILE A 1 101 ? 51.155 -18.338 -19.622 1.00 89.19 101 ILE A N 1
ATOM 753 C CA . ILE A 1 101 ? 51.670 -19.537 -18.943 1.00 89.19 101 ILE A CA 1
ATOM 754 C C . ILE A 1 101 ? 50.569 -19.963 -17.978 1.00 89.19 101 ILE A C 1
ATOM 756 O O . ILE A 1 101 ? 50.284 -19.241 -17.021 1.00 89.19 101 ILE A O 1
ATOM 760 N N . SER A 1 102 ? 49.902 -21.075 -18.283 1.00 82.12 102 SER A N 1
ATOM 761 C CA . SER A 1 102 ? 48.765 -21.566 -17.504 1.00 82.12 102 SER A CA 1
ATOM 762 C C . SER A 1 102 ? 49.216 -22.378 -16.295 1.00 82.12 102 SER A C 1
ATOM 764 O O . SER A 1 102 ? 50.054 -23.262 -16.426 1.00 82.12 102 SER A O 1
ATOM 766 N N . GLY A 1 103 ? 48.601 -22.107 -15.143 1.00 86.31 103 GLY A N 1
ATOM 767 C CA . GLY A 1 103 ? 48.758 -22.881 -13.913 1.00 86.31 103 GLY A CA 1
ATOM 768 C C . GLY A 1 103 ? 47.406 -23.051 -13.221 1.00 86.31 103 GLY A C 1
ATOM 769 O O . GLY A 1 103 ? 46.651 -22.079 -13.095 1.00 86.31 103 GLY A O 1
ATOM 770 N N . THR A 1 104 ? 47.089 -24.278 -12.806 1.00 88.50 104 THR A N 1
ATOM 771 C CA . THR A 1 104 ? 45.922 -24.584 -11.964 1.00 88.50 104 THR A CA 1
ATOM 772 C C . THR A 1 104 ? 46.274 -24.340 -10.492 1.00 88.50 104 THR A C 1
ATOM 774 O O . THR A 1 104 ? 47.424 -24.050 -10.177 1.00 88.50 104 THR A O 1
ATOM 777 N N . LEU A 1 105 ? 45.322 -24.493 -9.565 1.00 89.19 105 LEU A N 1
ATOM 778 C CA . LEU A 1 105 ? 45.611 -24.390 -8.126 1.00 89.19 105 LEU A CA 1
ATOM 779 C C . LEU A 1 105 ? 46.679 -25.400 -7.653 1.00 89.19 105 LEU A C 1
ATOM 781 O O . LEU A 1 105 ? 47.413 -25.117 -6.714 1.00 89.19 105 LEU A O 1
ATOM 785 N N . GLU A 1 106 ? 46.770 -26.554 -8.316 1.00 89.25 106 GLU A N 1
ATOM 786 C CA . GLU A 1 106 ? 47.701 -27.645 -7.995 1.00 89.25 106 GLU A CA 1
ATOM 787 C C . GLU A 1 106 ? 49.075 -27.481 -8.671 1.00 89.25 106 GLU A C 1
ATOM 789 O O . GLU A 1 106 ? 50.039 -28.108 -8.244 1.00 89.25 106 GLU A O 1
ATOM 794 N N . THR A 1 107 ? 49.177 -26.662 -9.728 1.00 91.44 107 THR A N 1
ATOM 795 C CA . THR A 1 107 ? 50.370 -26.582 -10.600 1.00 91.44 107 THR A CA 1
ATOM 796 C C . THR A 1 107 ? 50.926 -25.165 -10.791 1.00 91.44 107 THR A C 1
ATOM 798 O O . THR A 1 107 ? 51.786 -24.956 -11.650 1.00 91.44 107 THR A O 1
ATOM 801 N N . VAL A 1 108 ? 50.410 -24.173 -10.057 1.00 92.88 108 VAL A N 1
ATOM 802 C CA . VAL A 1 108 ? 50.828 -22.770 -10.178 1.00 92.88 108 VAL A CA 1
ATOM 803 C C . VAL A 1 108 ? 52.054 -22.461 -9.320 1.00 92.88 108 VAL A C 1
ATOM 805 O O . VAL A 1 108 ? 52.068 -22.679 -8.112 1.00 92.88 108 VAL A O 1
ATOM 808 N N . GLU A 1 109 ? 53.072 -21.878 -9.948 1.00 93.44 109 GLU A N 1
ATOM 809 C CA . GLU A 1 109 ? 54.315 -21.464 -9.288 1.00 93.44 109 GLU A CA 1
ATOM 810 C C . GLU A 1 109 ? 54.450 -19.936 -9.242 1.00 93.44 109 GLU A C 1
ATOM 812 O O . GLU A 1 109 ? 53.909 -19.207 -10.082 1.00 93.44 109 GLU A O 1
ATOM 817 N N . ALA A 1 110 ? 55.241 -19.434 -8.290 1.00 94.25 110 ALA A N 1
ATOM 818 C CA . ALA A 1 110 ? 55.501 -18.002 -8.147 1.00 94.25 110 ALA A CA 1
ATOM 819 C C . ALA A 1 110 ? 56.164 -17.387 -9.398 1.00 94.25 110 ALA A C 1
ATOM 821 O O . ALA A 1 110 ? 55.787 -16.285 -9.797 1.00 94.25 110 ALA A O 1
ATOM 822 N N . GLU A 1 111 ? 57.085 -18.097 -10.069 1.00 94.56 111 GLU A N 1
ATOM 823 C CA . GLU A 1 111 ? 57.680 -17.609 -11.324 1.00 94.56 111 GLU A CA 1
ATOM 824 C C . GLU A 1 111 ? 56.613 -17.462 -12.419 1.00 94.56 111 GLU A C 1
ATOM 826 O O . GLU A 1 111 ? 56.538 -16.422 -13.069 1.00 94.56 111 GLU A O 1
ATOM 831 N N . GLN A 1 112 ? 55.730 -18.454 -12.587 1.00 92.81 112 GLN A N 1
ATOM 832 C CA . GLN A 1 112 ? 54.650 -18.406 -13.580 1.00 92.81 112 GLN A CA 1
ATOM 833 C C . GLN A 1 112 ? 53.728 -17.198 -13.347 1.00 92.81 112 GLN A C 1
ATOM 835 O O . GLN A 1 112 ? 53.375 -16.497 -14.301 1.00 92.81 112 GLN A O 1
ATOM 840 N N . MET A 1 113 ? 53.364 -16.930 -12.086 1.00 94.31 113 MET A N 1
ATOM 841 C CA . MET A 1 113 ? 52.591 -15.747 -11.686 1.00 94.31 113 MET A CA 1
ATOM 842 C C . MET A 1 113 ? 53.316 -14.451 -12.071 1.00 94.31 113 MET A C 1
ATOM 844 O O . MET A 1 113 ? 52.752 -13.629 -12.797 1.00 94.31 113 MET A O 1
ATOM 848 N N . MET A 1 114 ? 54.573 -14.290 -11.643 1.00 96.12 114 MET A N 1
ATOM 849 C CA . MET A 1 114 ? 55.356 -13.071 -11.879 1.00 96.12 114 MET A CA 1
ATOM 850 C C . MET A 1 114 ? 55.611 -12.814 -13.367 1.00 96.12 114 MET A C 1
ATOM 852 O O . MET A 1 114 ? 55.414 -11.698 -13.831 1.00 96.12 114 MET A O 1
ATOM 856 N N . LYS A 1 115 ? 55.951 -13.845 -14.141 1.00 94.75 115 LYS A N 1
ATOM 857 C CA . LYS A 1 115 ? 56.282 -13.761 -15.574 1.00 94.75 115 LYS A CA 1
ATOM 858 C C . LYS A 1 115 ? 55.081 -13.354 -16.433 1.00 94.75 115 LYS A C 1
ATOM 860 O O . LYS A 1 115 ? 55.215 -12.545 -17.356 1.00 94.75 115 LYS A O 1
ATOM 865 N N . ASN A 1 116 ? 53.884 -13.856 -16.098 1.00 94.44 116 ASN A N 1
ATOM 866 C CA . ASN A 1 116 ? 52.635 -13.359 -16.684 1.00 94.44 116 ASN A CA 1
ATOM 867 C C . ASN A 1 116 ? 52.341 -11.920 -16.231 1.00 94.44 116 ASN A C 1
ATOM 869 O O . ASN A 1 116 ? 51.955 -11.108 -17.064 1.00 94.44 116 ASN A O 1
ATOM 873 N N . TYR A 1 117 ? 52.504 -11.592 -14.945 1.00 95.94 117 TYR A N 1
ATOM 874 C CA . TYR A 1 117 ? 52.221 -10.254 -14.408 1.00 95.94 117 TYR A CA 1
ATOM 875 C C . TYR A 1 117 ? 53.109 -9.171 -15.038 1.00 95.94 117 TYR A C 1
ATOM 877 O O . TYR A 1 117 ? 52.609 -8.155 -15.519 1.00 95.94 117 TYR A O 1
ATOM 885 N N . GLU A 1 118 ? 54.412 -9.427 -15.113 1.00 95.81 118 GLU A N 1
ATOM 886 C CA . GLU A 1 118 ? 55.401 -8.599 -15.794 1.00 95.81 118 GLU A CA 1
ATOM 887 C C . GLU A 1 118 ? 54.986 -8.356 -17.251 1.00 95.81 118 GLU A C 1
ATOM 889 O O . GLU A 1 118 ? 54.642 -7.233 -17.618 1.00 95.81 118 GLU A O 1
ATOM 894 N N . THR A 1 119 ? 54.878 -9.422 -18.049 1.00 94.06 119 THR A N 1
ATOM 895 C CA . THR A 1 119 ? 54.625 -9.312 -19.494 1.00 94.06 119 THR A CA 1
ATOM 896 C C . THR A 1 119 ? 53.230 -8.767 -19.840 1.00 94.06 119 THR A C 1
ATOM 898 O O . THR A 1 119 ? 53.077 -8.047 -20.825 1.00 94.06 119 THR A O 1
ATOM 901 N N . ASN A 1 120 ? 52.185 -9.118 -19.077 1.00 95.69 120 ASN A N 1
ATOM 902 C CA . ASN A 1 120 ? 50.799 -8.755 -19.404 1.00 95.69 120 ASN A CA 1
ATOM 903 C C . ASN A 1 120 ? 50.301 -7.476 -18.719 1.00 95.69 120 ASN A C 1
ATOM 905 O O . ASN A 1 120 ? 49.290 -6.951 -19.183 1.00 95.69 120 ASN A O 1
ATOM 909 N N . ALA A 1 121 ? 50.930 -7.004 -17.635 1.00 96.06 121 ALA A N 1
ATOM 910 C CA . ALA A 1 121 ? 50.457 -5.851 -16.858 1.00 96.06 121 ALA A CA 1
ATOM 911 C C . ALA A 1 121 ? 51.532 -4.766 -16.668 1.00 96.06 121 ALA A C 1
ATOM 913 O O . ALA A 1 121 ? 51.254 -3.595 -16.931 1.00 96.06 121 ALA A O 1
ATOM 914 N N . VAL A 1 122 ? 52.763 -5.132 -16.288 1.00 96.88 122 VAL A N 1
ATOM 915 C CA . VAL A 1 122 ? 53.857 -4.155 -16.107 1.00 96.88 122 VAL A CA 1
ATOM 916 C C . VAL A 1 122 ? 54.348 -3.623 -17.455 1.00 96.88 122 VAL A C 1
ATOM 918 O O . VAL A 1 122 ? 54.450 -2.409 -17.629 1.00 96.88 122 VAL A O 1
ATOM 921 N N . SER A 1 123 ? 54.581 -4.495 -18.438 1.00 96.00 123 SER A N 1
ATOM 922 C CA . SER A 1 123 ? 55.070 -4.100 -19.762 1.00 96.00 123 SER A CA 1
ATOM 923 C C . SER A 1 123 ? 54.151 -3.097 -20.483 1.00 96.00 123 SER A C 1
ATOM 925 O O . SER A 1 123 ? 54.660 -2.058 -20.907 1.00 96.00 123 SER A O 1
ATOM 927 N N . PRO A 1 124 ? 52.813 -3.289 -20.579 1.00 96.81 124 PRO A N 1
ATOM 928 C CA . PRO A 1 124 ? 51.919 -2.269 -21.140 1.00 96.81 124 PRO A CA 1
ATOM 929 C C . PRO A 1 124 ? 51.991 -0.917 -20.421 1.00 96.81 124 PRO A C 1
ATOM 931 O O . PRO A 1 124 ? 51.924 0.122 -21.079 1.00 96.81 124 PRO A O 1
ATOM 934 N N . LEU A 1 125 ? 52.166 -0.903 -19.094 1.00 96.75 125 LEU A N 1
ATOM 935 C CA . LEU A 1 125 ? 52.314 0.334 -18.323 1.00 96.75 125 LEU A CA 1
ATOM 936 C C . LEU A 1 125 ? 53.639 1.046 -18.642 1.00 96.75 125 LEU A C 1
ATOM 938 O O . LEU A 1 125 ? 53.630 2.247 -18.902 1.00 96.75 125 LEU A O 1
ATOM 942 N N . MET A 1 126 ? 54.763 0.322 -18.675 1.00 97.19 126 MET A N 1
ATOM 943 C CA . MET A 1 126 ? 56.081 0.914 -18.951 1.00 97.19 126 MET A CA 1
ATOM 944 C C . MET A 1 126 ? 56.218 1.390 -20.402 1.00 97.19 126 MET A C 1
ATOM 946 O O . MET A 1 126 ? 56.752 2.474 -20.637 1.00 97.19 126 MET A O 1
ATOM 950 N N . ILE A 1 127 ? 55.646 0.660 -21.365 1.00 97.00 127 ILE A N 1
ATOM 951 C CA . ILE A 1 127 ? 55.542 1.116 -22.759 1.00 97.00 127 ILE A CA 1
ATOM 952 C C . ILE A 1 127 ? 54.666 2.376 -22.828 1.00 97.00 127 ILE A C 1
ATOM 954 O O . ILE A 1 127 ? 55.082 3.379 -23.402 1.00 97.00 127 ILE A O 1
ATOM 958 N N . THR A 1 128 ? 53.499 2.393 -22.176 1.00 96.62 128 THR A N 1
ATOM 959 C CA . THR A 1 128 ? 52.635 3.590 -22.157 1.00 96.62 128 THR A CA 1
ATOM 960 C C . THR A 1 128 ? 53.339 4.798 -21.531 1.00 96.62 128 THR A C 1
ATOM 962 O O . THR A 1 128 ? 53.252 5.897 -22.072 1.00 96.62 128 THR A O 1
ATOM 965 N N . LYS A 1 129 ? 54.104 4.600 -20.449 1.00 96.12 129 LYS A N 1
ATOM 966 C CA . LYS A 1 129 ? 54.939 5.631 -19.810 1.00 96.12 129 LYS A CA 1
ATOM 967 C C . LYS A 1 129 ? 56.019 6.169 -20.758 1.00 96.12 129 LYS A C 1
ATOM 969 O O . LYS A 1 129 ? 56.170 7.382 -20.868 1.00 96.12 129 LYS A O 1
ATOM 974 N N . ALA A 1 130 ? 56.750 5.294 -21.452 1.00 96.62 130 ALA A N 1
ATOM 975 C CA . ALA A 1 130 ? 57.838 5.685 -22.353 1.00 96.62 130 ALA A CA 1
ATOM 976 C C . ALA A 1 130 ? 57.353 6.395 -23.630 1.00 96.62 130 ALA A C 1
ATOM 978 O O . ALA A 1 130 ? 58.052 7.261 -24.152 1.00 96.62 130 ALA A O 1
ATOM 979 N N . PHE A 1 131 ? 56.157 6.055 -24.118 1.00 96.44 131 PHE A N 1
ATOM 980 C CA . PHE A 1 131 ? 55.536 6.665 -25.301 1.00 96.44 131 PHE A CA 1
ATOM 981 C C . PHE A 1 131 ? 54.593 7.837 -24.959 1.00 96.44 131 PHE A C 1
ATOM 983 O O . PHE A 1 131 ? 54.063 8.497 -25.858 1.00 96.44 131 PHE A O 1
ATOM 990 N N . LEU A 1 132 ? 54.419 8.154 -23.669 1.00 95.81 132 LEU A N 1
ATOM 991 C CA . LEU A 1 132 ? 53.569 9.245 -23.192 1.00 95.81 132 LEU A CA 1
ATOM 992 C C . LEU A 1 132 ? 53.898 10.623 -23.803 1.00 95.81 132 LEU A C 1
ATOM 994 O O . LEU A 1 132 ? 52.947 11.338 -24.125 1.00 95.81 132 LEU A O 1
ATOM 998 N N . PRO A 1 133 ? 55.168 11.024 -24.030 1.00 95.50 133 PRO A N 1
ATOM 999 C CA . PRO A 1 133 ? 55.466 12.294 -24.696 1.00 95.50 133 PRO A CA 1
ATOM 1000 C C . PRO A 1 133 ? 54.847 12.382 -26.098 1.00 95.50 133 PRO A C 1
ATOM 1002 O O . PRO A 1 133 ? 54.247 13.399 -26.442 1.00 95.50 133 PRO A O 1
ATOM 1005 N N . LEU A 1 134 ? 54.907 11.297 -26.877 1.00 95.25 134 LEU A N 1
ATOM 1006 C CA . LEU A 1 134 ? 54.367 11.229 -28.239 1.00 95.25 134 LEU A CA 1
ATOM 1007 C C . LEU A 1 134 ? 52.834 11.182 -28.256 1.00 95.25 134 LEU A C 1
ATOM 1009 O O . LEU A 1 134 ? 52.215 11.834 -29.099 1.00 95.25 134 LEU A O 1
ATOM 1013 N N . LEU A 1 135 ? 52.221 10.483 -27.295 1.00 94.38 135 LEU A N 1
ATOM 1014 C CA . LEU A 1 135 ? 50.772 10.519 -27.066 1.00 94.38 135 LEU A CA 1
ATOM 1015 C C . LEU A 1 135 ? 50.310 11.943 -26.697 1.00 94.38 135 LEU A C 1
ATOM 1017 O O . LEU A 1 135 ? 49.307 12.419 -27.227 1.00 94.38 135 LEU A O 1
ATOM 1021 N N . LYS A 1 136 ? 51.068 12.671 -25.859 1.00 93.75 136 LYS A N 1
ATOM 1022 C CA . LYS A 1 136 ? 50.779 14.074 -25.506 1.00 93.75 136 LYS A CA 1
ATOM 1023 C C . LYS A 1 136 ? 51.032 15.061 -26.658 1.00 93.75 136 LYS A C 1
ATOM 1025 O O . LYS A 1 136 ? 50.315 16.057 -26.731 1.00 93.75 136 LYS A O 1
ATOM 1030 N N . LYS A 1 137 ? 51.978 14.804 -27.579 1.00 92.62 137 LYS A N 1
ATOM 1031 C CA . LYS A 1 137 ? 52.116 15.588 -28.831 1.00 92.62 137 LYS A CA 1
ATOM 1032 C C . LYS A 1 137 ? 50.851 15.467 -29.688 1.00 92.62 137 LYS A C 1
ATOM 1034 O O . LYS A 1 137 ? 50.234 16.483 -29.997 1.00 92.62 137 LYS A O 1
ATOM 1039 N N . ALA A 1 138 ? 50.410 14.240 -29.977 1.00 90.75 138 ALA A N 1
ATOM 1040 C CA . ALA A 1 138 ? 49.202 13.987 -30.767 1.00 90.75 138 ALA A CA 1
ATOM 1041 C C . ALA A 1 138 ? 47.924 14.517 -30.084 1.00 90.75 138 ALA A C 1
ATOM 1043 O O . ALA A 1 138 ? 47.077 15.136 -30.730 1.00 90.75 138 ALA A O 1
ATOM 1044 N N . ALA A 1 139 ? 47.808 14.374 -28.758 1.00 89.75 139 ALA A N 1
ATOM 1045 C CA . ALA A 1 139 ? 46.667 14.882 -27.994 1.00 89.75 139 ALA A CA 1
ATOM 1046 C C . ALA A 1 139 ? 46.472 16.406 -28.115 1.00 89.75 139 ALA A C 1
ATOM 1048 O O . ALA A 1 139 ? 45.340 16.882 -28.023 1.00 89.75 139 ALA A O 1
ATOM 1049 N N . LYS A 1 140 ? 47.539 17.182 -28.353 1.00 88.62 140 LYS A N 1
ATOM 1050 C CA . LYS A 1 140 ? 47.461 18.642 -28.547 1.00 88.62 140 LYS A CA 1
ATOM 1051 C C . LYS A 1 140 ? 46.931 19.067 -29.924 1.00 88.62 140 LYS A C 1
ATOM 1053 O O . LYS A 1 140 ? 46.589 20.232 -30.085 1.00 88.62 140 LYS A O 1
ATOM 1058 N N . GLN A 1 141 ? 46.862 18.163 -30.904 1.00 82.12 141 GLN A N 1
ATOM 1059 C CA . GLN A 1 141 ? 46.533 18.489 -32.303 1.00 82.12 141 GLN A CA 1
ATOM 1060 C C . GLN A 1 141 ? 45.053 18.295 -32.667 1.00 82.12 141 GLN A C 1
ATOM 1062 O O . GLN A 1 141 ? 44.648 18.576 -33.793 1.00 82.12 141 GLN A O 1
ATOM 1067 N N . GLY A 1 142 ? 44.229 17.832 -31.726 1.00 73.25 142 GLY A N 1
ATOM 1068 C CA . GLY A 1 142 ? 42.797 17.630 -31.928 1.00 73.25 142 GLY A CA 1
ATOM 1069 C C . GLY A 1 142 ? 41.996 17.828 -30.646 1.00 73.25 142 GLY A C 1
ATOM 1070 O O . GLY A 1 142 ? 42.560 17.989 -29.565 1.00 73.25 142 GLY A O 1
ATOM 1071 N N . THR A 1 143 ? 40.673 17.789 -30.773 1.00 73.12 143 THR A N 1
ATOM 1072 C CA . THR A 1 143 ? 39.703 17.915 -29.674 1.00 73.12 143 THR A CA 1
ATOM 1073 C C . THR A 1 143 ? 38.815 16.668 -29.590 1.00 73.12 143 THR A C 1
ATOM 1075 O O . THR A 1 143 ? 38.809 15.839 -30.498 1.00 73.12 143 THR A O 1
ATOM 1078 N N . GLY A 1 144 ? 38.090 16.501 -28.479 1.00 71.62 144 GLY A N 1
ATOM 1079 C CA . GLY A 1 144 ? 37.338 15.273 -28.187 1.00 71.62 144 GLY A CA 1
ATOM 1080 C C . GLY A 1 144 ? 38.219 14.151 -27.623 1.00 71.62 144 GLY A C 1
ATOM 1081 O O . GLY A 1 144 ? 39.349 14.387 -27.197 1.00 71.62 144 GLY A O 1
ATOM 1082 N N . MET A 1 145 ? 37.697 12.924 -27.589 1.00 77.75 145 MET A N 1
ATOM 1083 C CA . MET A 1 145 ? 38.385 11.745 -27.052 1.00 77.75 145 MET A CA 1
ATOM 1084 C C . MET A 1 145 ? 38.239 10.578 -28.037 1.00 77.75 145 MET A C 1
ATOM 1086 O O . MET A 1 145 ? 37.128 10.247 -28.450 1.00 77.75 145 MET A O 1
ATOM 1090 N N . GLY A 1 146 ? 39.352 9.959 -28.444 1.00 77.19 146 GLY A N 1
ATOM 1091 C CA . GLY A 1 146 ? 39.320 8.863 -29.414 1.00 77.19 146 GLY A CA 1
ATOM 1092 C C . GLY A 1 146 ? 40.639 8.580 -30.131 1.00 77.19 146 GLY A C 1
ATOM 1093 O O . GLY A 1 146 ? 41.589 9.357 -30.075 1.00 77.19 146 GLY A O 1
ATOM 1094 N N . ILE A 1 147 ? 40.648 7.468 -30.873 1.00 81.94 147 ILE A N 1
ATOM 1095 C CA . ILE A 1 147 ? 41.776 6.956 -31.682 1.00 81.94 147 ILE A CA 1
ATOM 1096 C C . ILE A 1 147 ? 42.233 7.958 -32.765 1.00 81.94 147 ILE A C 1
ATOM 1098 O O . ILE A 1 147 ? 43.382 7.941 -33.186 1.00 81.94 147 ILE A O 1
ATOM 1102 N N . HIS A 1 148 ? 41.356 8.872 -33.186 1.00 80.81 148 HIS A N 1
ATOM 1103 C CA . HIS A 1 148 ? 41.668 9.966 -34.114 1.00 80.81 148 HIS A CA 1
ATOM 1104 C C . HIS A 1 148 ? 42.491 11.112 -33.490 1.00 80.81 148 HIS A C 1
ATOM 1106 O O . HIS A 1 148 ? 42.876 12.036 -34.198 1.00 80.81 148 HIS A O 1
ATOM 1112 N N . ARG A 1 149 ? 42.695 11.100 -32.166 1.00 84.62 149 ARG A N 1
ATOM 1113 C CA . ARG A 1 149 ? 43.408 12.136 -31.409 1.00 84.62 149 ARG A CA 1
ATOM 1114 C C . ARG A 1 149 ? 44.609 11.511 -30.704 1.00 84.62 149 ARG A C 1
ATOM 1116 O O . ARG A 1 149 ? 45.733 11.645 -31.177 1.00 84.62 149 ARG A O 1
ATOM 1123 N N . ALA A 1 150 ? 44.350 10.795 -29.613 1.00 91.44 150 ALA A N 1
ATOM 1124 C CA . ALA A 1 150 ? 45.332 10.048 -28.838 1.00 91.44 150 ALA A CA 1
ATOM 1125 C C . ALA A 1 150 ? 44.619 8.936 -28.050 1.00 91.44 150 ALA A C 1
ATOM 1127 O O . ALA A 1 150 ? 43.639 9.205 -27.347 1.00 91.44 150 ALA A O 1
ATOM 1128 N N . ALA A 1 151 ? 45.102 7.698 -28.154 1.00 92.12 151 ALA A N 1
ATOM 1129 C CA . ALA A 1 151 ? 44.525 6.543 -27.474 1.00 92.12 151 ALA A CA 1
ATOM 1130 C C . ALA A 1 151 ? 45.567 5.483 -27.078 1.00 92.12 151 ALA A C 1
ATOM 1132 O O . ALA A 1 151 ? 46.509 5.210 -27.821 1.00 92.12 151 ALA A O 1
ATOM 1133 N N . VAL A 1 152 ? 45.330 4.829 -25.941 1.00 94.62 152 VAL A N 1
ATOM 1134 C CA . VAL A 1 152 ? 46.049 3.655 -25.437 1.00 94.62 152 VAL A CA 1
ATOM 1135 C C . VAL A 1 152 ? 45.055 2.500 -25.335 1.00 94.62 152 VAL A C 1
ATOM 1137 O O . VAL A 1 152 ? 44.106 2.551 -24.553 1.00 94.62 152 VAL A O 1
ATOM 1140 N N . VAL A 1 153 ? 45.260 1.454 -26.134 1.00 93.50 153 VAL A N 1
ATOM 1141 C CA . VAL A 1 153 ? 44.389 0.275 -26.204 1.00 93.50 153 VAL A CA 1
ATOM 1142 C C . VAL A 1 153 ? 45.149 -0.941 -25.686 1.00 93.50 153 VAL A C 1
ATOM 1144 O O . VAL A 1 153 ? 46.066 -1.445 -26.332 1.00 93.50 153 VAL A O 1
ATOM 1147 N N . ASN A 1 154 ? 44.753 -1.427 -24.515 1.00 95.19 154 ASN A N 1
ATOM 1148 C CA . ASN A 1 154 ? 45.356 -2.574 -23.848 1.00 95.19 154 ASN A CA 1
ATOM 1149 C C . ASN A 1 154 ? 44.576 -3.853 -24.185 1.00 95.19 154 ASN A C 1
ATOM 1151 O O . ASN A 1 154 ? 43.390 -3.969 -23.863 1.00 95.19 154 ASN A O 1
ATOM 1155 N N . VAL A 1 155 ? 45.234 -4.830 -24.821 1.00 92.06 155 VAL A N 1
ATOM 1156 C CA . VAL A 1 155 ? 44.601 -6.108 -25.180 1.00 92.06 155 VAL A CA 1
ATOM 1157 C C . VAL A 1 155 ? 44.522 -7.005 -23.943 1.00 92.06 155 VAL A C 1
ATOM 1159 O O . VAL A 1 155 ? 45.504 -7.599 -23.485 1.00 92.06 155 VAL A O 1
ATOM 1162 N N . SER A 1 156 ? 43.320 -7.077 -23.383 1.00 91.75 156 SER A N 1
ATOM 1163 C CA . SER A 1 156 ? 42.970 -7.850 -22.197 1.00 91.75 156 SER A CA 1
ATOM 1164 C C . SER A 1 156 ? 42.236 -9.150 -22.565 1.00 91.75 156 SER A C 1
ATOM 1166 O O . SER A 1 156 ? 42.255 -9.592 -23.713 1.00 91.75 156 SER A O 1
ATOM 1168 N N . SER A 1 157 ? 41.613 -9.803 -21.586 1.00 87.31 157 SER A N 1
ATOM 1169 C CA . SER A 1 157 ? 40.845 -11.037 -21.767 1.00 87.31 157 SER A CA 1
ATOM 1170 C C . SER A 1 157 ? 39.577 -11.025 -20.918 1.00 87.31 157 SER A C 1
ATOM 1172 O O . SER A 1 157 ? 39.571 -10.462 -19.824 1.00 87.31 157 SER A O 1
ATOM 1174 N N . LEU A 1 158 ? 38.531 -11.718 -21.385 1.00 84.56 158 LEU A N 1
ATOM 1175 C CA . LEU A 1 158 ? 37.320 -12.012 -20.608 1.00 84.56 158 LEU A CA 1
ATOM 1176 C C . LEU A 1 158 ? 37.662 -12.681 -19.262 1.00 84.56 158 LEU A C 1
ATOM 1178 O O . LEU A 1 158 ? 37.042 -12.392 -18.244 1.00 84.56 158 LEU A O 1
ATOM 1182 N N . LEU A 1 159 ? 38.714 -13.509 -19.253 1.00 85.38 159 LEU A N 1
ATOM 1183 C CA . LEU A 1 159 ? 39.232 -14.200 -18.069 1.00 85.38 159 LEU A CA 1
ATOM 1184 C C . LEU A 1 159 ? 39.810 -13.238 -17.007 1.00 85.38 159 LEU A C 1
ATOM 1186 O O . LEU A 1 159 ? 39.947 -13.620 -15.850 1.00 85.38 159 LEU A O 1
ATOM 1190 N N . GLY A 1 160 ? 40.129 -11.993 -17.379 1.00 85.75 160 GLY A N 1
ATOM 1191 C CA . GLY A 1 160 ? 40.529 -10.927 -16.453 1.00 85.75 160 GLY A CA 1
ATOM 1192 C C . GLY A 1 160 ? 39.355 -10.191 -15.791 1.00 85.75 160 GLY A C 1
ATOM 1193 O O . GLY A 1 160 ? 39.586 -9.210 -15.083 1.00 85.75 160 GLY A O 1
ATOM 1194 N N . SER A 1 161 ? 38.105 -10.606 -16.035 1.00 84.56 161 SER A N 1
ATOM 1195 C CA . SER A 1 161 ? 36.935 -10.084 -15.322 1.00 84.56 161 SER A CA 1
ATOM 1196 C C . SER A 1 161 ? 36.721 -10.828 -14.004 1.00 84.56 161 SER A C 1
ATOM 1198 O O . SER A 1 161 ? 36.585 -12.050 -13.983 1.00 84.56 161 SER A O 1
ATOM 1200 N N . ILE A 1 162 ? 36.636 -10.072 -12.908 1.00 84.88 162 ILE A N 1
ATOM 1201 C CA . ILE A 1 162 ? 36.297 -10.596 -11.577 1.00 84.88 162 ILE A CA 1
ATOM 1202 C C . ILE A 1 162 ? 34.822 -11.039 -11.541 1.00 84.88 162 ILE A C 1
ATOM 1204 O O . ILE A 1 162 ? 34.507 -12.089 -10.989 1.00 84.88 162 ILE A O 1
ATOM 1208 N N . GLU A 1 163 ? 33.930 -10.280 -12.187 1.00 79.50 163 GLU A N 1
ATOM 1209 C CA . GLU A 1 163 ? 32.480 -10.533 -12.228 1.00 79.50 163 GLU A CA 1
ATOM 1210 C C . GLU A 1 163 ? 32.115 -11.834 -12.960 1.00 79.50 163 GLU A C 1
ATOM 1212 O O . GLU A 1 163 ? 31.146 -12.495 -12.600 1.00 79.50 163 GLU A O 1
ATOM 1217 N N . LEU A 1 164 ? 32.894 -12.226 -13.974 1.00 75.50 164 LEU A N 1
ATOM 1218 C CA . LEU A 1 164 ? 32.612 -13.401 -14.812 1.00 75.50 164 LEU A CA 1
ATOM 1219 C C . LEU A 1 164 ? 33.339 -14.674 -14.345 1.00 75.50 164 LEU A C 1
ATOM 1221 O O . LEU A 1 164 ? 33.309 -15.696 -15.030 1.00 75.50 164 LEU A O 1
ATOM 1225 N N . ASN A 1 165 ? 33.992 -14.640 -13.181 1.00 79.56 165 ASN A N 1
ATOM 1226 C CA . ASN A 1 165 ? 34.745 -15.768 -12.631 1.00 79.56 165 ASN A CA 1
ATOM 1227 C C . ASN A 1 165 ? 33.857 -16.734 -11.814 1.00 79.56 165 ASN A C 1
ATOM 1229 O O . ASN A 1 165 ? 34.191 -17.099 -10.688 1.00 79.56 165 ASN A O 1
ATOM 1233 N N . TRP A 1 166 ? 32.714 -17.139 -12.377 1.00 73.12 166 TRP A N 1
ATOM 1234 C CA . TRP A 1 166 ? 31.786 -18.123 -11.801 1.00 73.12 166 TRP A CA 1
ATOM 1235 C C . TRP A 1 166 ? 31.101 -18.956 -12.897 1.00 73.12 166 TRP A C 1
ATOM 1237 O O . TRP A 1 166 ? 31.167 -18.620 -14.082 1.00 73.12 166 TRP A O 1
ATOM 1247 N N . GLY A 1 167 ? 30.459 -20.063 -12.506 1.00 74.25 167 GLY A N 1
ATOM 1248 C CA . GLY A 1 167 ? 29.813 -20.989 -13.444 1.00 74.25 167 GLY A CA 1
ATOM 1249 C C . GLY A 1 167 ? 30.797 -21.542 -14.491 1.00 74.25 167 GLY A C 1
ATOM 1250 O O . GLY A 1 167 ? 31.983 -21.686 -14.181 1.00 74.25 167 GLY A O 1
ATOM 1251 N N . PRO A 1 168 ? 30.357 -21.780 -15.743 1.00 63.19 168 PRO A N 1
ATOM 1252 C CA . PRO A 1 168 ? 31.238 -22.232 -16.828 1.00 63.19 168 PRO A CA 1
ATOM 1253 C C . PRO A 1 168 ? 32.438 -21.299 -17.074 1.00 63.19 168 PRO A C 1
ATOM 1255 O O . PRO A 1 168 ? 33.522 -21.740 -17.452 1.00 63.19 168 PRO A O 1
ATOM 1258 N N . GLY A 1 169 ? 32.294 -20.000 -16.778 1.00 61.38 169 GLY A N 1
ATOM 1259 C CA . GLY A 1 169 ? 33.378 -19.015 -16.865 1.00 61.38 169 GLY A CA 1
ATOM 1260 C C . GLY A 1 169 ? 34.550 -19.271 -15.906 1.00 61.38 169 GLY A C 1
ATOM 1261 O O . GLY A 1 169 ? 35.643 -18.738 -16.127 1.00 61.38 169 GLY A O 1
ATOM 1262 N N . ALA A 1 170 ? 34.368 -20.105 -14.875 1.00 71.75 170 ALA A N 1
ATOM 1263 C CA . ALA A 1 170 ? 35.405 -20.504 -13.921 1.00 71.75 170 ALA A CA 1
ATOM 1264 C C . ALA A 1 170 ? 36.129 -21.818 -14.285 1.00 71.75 170 ALA A C 1
ATOM 1266 O O . ALA A 1 170 ? 37.206 -22.077 -13.749 1.00 71.75 170 ALA A O 1
ATOM 1267 N N . GLU A 1 171 ? 35.604 -22.628 -15.214 1.00 74.19 171 GLU A N 1
ATOM 1268 C CA . GLU A 1 171 ? 36.177 -23.943 -15.568 1.00 74.19 171 GLU A CA 1
ATOM 1269 C C . GLU A 1 171 ? 37.582 -23.838 -16.183 1.00 74.19 171 GLU A C 1
ATOM 1271 O O . GLU A 1 171 ? 38.424 -24.719 -16.001 1.00 74.19 171 GLU A O 1
ATOM 1276 N N . PHE A 1 172 ? 37.881 -22.721 -16.853 1.00 73.62 172 PHE A N 1
ATOM 1277 C CA . PHE A 1 172 ? 39.192 -22.457 -17.447 1.00 73.62 172 PHE A CA 1
ATOM 1278 C C . PHE A 1 172 ? 40.225 -22.049 -16.369 1.00 73.62 172 PHE A C 1
ATOM 1280 O O . PHE A 1 172 ? 40.493 -20.861 -16.139 1.00 73.62 172 PHE A O 1
ATOM 1287 N N . LYS A 1 173 ? 40.766 -23.042 -15.651 1.00 78.50 173 LYS A N 1
ATOM 1288 C CA . LYS A 1 173 ? 41.671 -22.901 -14.490 1.00 78.50 173 LYS A CA 1
ATOM 1289 C C . LYS A 1 173 ? 43.087 -22.413 -14.869 1.00 78.50 173 LYS A C 1
ATOM 1291 O O . LYS A 1 173 ? 44.032 -23.193 -14.881 1.00 78.50 173 LYS A O 1
ATOM 1296 N N . THR A 1 174 ? 43.251 -21.114 -15.137 1.00 86.56 174 THR A N 1
ATOM 1297 C CA . THR A 1 174 ? 44.567 -20.463 -15.341 1.00 86.56 174 THR A CA 1
ATOM 1298 C C . THR A 1 174 ? 44.757 -19.261 -14.407 1.00 86.56 174 THR A C 1
ATOM 1300 O O . THR A 1 174 ? 44.324 -18.144 -14.691 1.00 86.56 174 THR A O 1
ATOM 1303 N N . TYR A 1 175 ? 45.386 -19.485 -13.251 1.00 90.19 175 TYR A N 1
ATOM 1304 C CA . TYR A 1 175 ? 45.577 -18.453 -12.221 1.00 90.19 175 TYR A CA 1
ATOM 1305 C C . TYR A 1 175 ? 46.496 -17.299 -12.684 1.00 90.19 175 TYR A C 1
ATOM 1307 O O . TYR A 1 175 ? 46.064 -16.144 -12.591 1.00 90.19 175 TYR A O 1
ATOM 1315 N N . PRO A 1 176 ? 47.694 -17.547 -13.263 1.00 93.88 176 PRO A N 1
ATOM 1316 C CA . PRO A 1 176 ? 48.602 -16.472 -13.682 1.00 93.88 176 PRO A CA 1
ATOM 1317 C C . PRO A 1 176 ? 48.027 -15.539 -14.752 1.00 93.88 176 PRO A C 1
ATOM 1319 O O . PRO A 1 176 ? 48.205 -14.317 -14.702 1.00 93.88 176 PRO A O 1
ATOM 1322 N N . TYR A 1 177 ? 47.311 -16.098 -15.730 1.00 91.81 177 TYR A N 1
ATOM 1323 C CA . TYR A 1 177 ? 46.746 -15.316 -16.826 1.00 91.81 177 TYR A CA 1
ATOM 1324 C C . TYR A 1 177 ? 45.530 -14.495 -16.378 1.00 91.81 177 TYR A C 1
ATOM 1326 O O . TYR A 1 177 ? 45.447 -13.308 -16.696 1.00 91.81 177 TYR A O 1
ATOM 1334 N N . ARG A 1 178 ? 44.632 -15.081 -15.569 1.00 91.31 178 ARG A N 1
ATOM 1335 C CA . ARG A 1 178 ? 43.498 -14.360 -14.959 1.00 91.31 178 ARG A CA 1
ATOM 1336 C C . ARG A 1 178 ? 43.977 -13.180 -14.113 1.00 91.31 178 ARG A C 1
ATOM 1338 O O . ARG A 1 178 ? 43.560 -12.049 -14.357 1.00 91.31 178 ARG A O 1
ATOM 1345 N N . ALA A 1 179 ? 44.897 -13.424 -13.177 1.00 93.31 179 ALA A N 1
ATOM 1346 C CA . ALA A 1 179 ? 45.412 -12.397 -12.272 1.00 93.31 179 ALA A CA 1
ATOM 1347 C C . ALA A 1 179 ? 46.122 -11.259 -13.024 1.00 93.31 179 ALA A C 1
ATOM 1349 O O . ALA A 1 179 ? 45.848 -10.085 -12.776 1.00 93.31 179 ALA A O 1
ATOM 1350 N N . SER A 1 180 ? 46.983 -11.587 -13.993 1.00 95.94 180 SER A N 1
ATOM 1351 C CA . SER A 1 180 ? 47.710 -10.573 -14.765 1.00 95.94 180 SER A CA 1
ATOM 1352 C C . SER A 1 180 ? 46.812 -9.755 -15.706 1.00 95.94 180 SER A C 1
ATOM 1354 O O . SER A 1 180 ? 47.024 -8.551 -15.850 1.00 95.94 180 SER A O 1
ATOM 1356 N N . LYS A 1 181 ? 45.757 -10.340 -16.293 1.00 93.56 181 LYS A N 1
ATOM 1357 C CA . LYS A 1 181 ? 44.777 -9.574 -17.089 1.00 93.56 181 LYS A CA 1
ATOM 1358 C C . LYS A 1 181 ? 43.800 -8.761 -16.230 1.00 93.56 181 LYS A C 1
ATOM 1360 O O . LYS A 1 181 ? 43.434 -7.661 -16.637 1.00 93.56 181 LYS A O 1
ATOM 1365 N N . ALA A 1 182 ? 43.459 -9.214 -15.023 1.00 94.50 182 ALA A N 1
ATOM 1366 C CA . ALA A 1 182 ? 42.740 -8.391 -14.046 1.00 94.50 182 ALA A CA 1
ATOM 1367 C C . ALA A 1 182 ? 43.582 -7.183 -13.583 1.00 94.50 182 ALA A C 1
ATOM 1369 O O . ALA A 1 182 ? 43.076 -6.061 -13.526 1.00 94.50 182 ALA A O 1
ATOM 1370 N N . ALA A 1 183 ? 44.885 -7.378 -13.345 1.00 96.31 183 ALA A N 1
ATOM 1371 C CA . ALA A 1 183 ? 45.814 -6.289 -13.043 1.00 96.31 183 ALA A CA 1
ATOM 1372 C C . ALA A 1 183 ? 45.928 -5.287 -14.206 1.00 96.31 183 ALA A C 1
ATOM 1374 O O . ALA A 1 183 ? 45.830 -4.082 -13.979 1.00 96.31 183 ALA A O 1
ATOM 1375 N N . LEU A 1 184 ? 46.037 -5.761 -15.455 1.00 95.44 184 LEU A N 1
ATOM 1376 C CA . LEU A 1 184 ? 46.006 -4.900 -16.645 1.00 95.44 184 LEU A CA 1
ATOM 1377 C C . LEU A 1 184 ? 44.723 -4.055 -16.719 1.00 95.44 184 LEU A C 1
ATOM 1379 O O . LEU A 1 184 ? 44.797 -2.872 -17.048 1.00 95.44 184 LEU A O 1
ATOM 1383 N N . ASN A 1 185 ? 43.558 -4.624 -16.388 1.00 93.88 185 ASN A N 1
ATOM 1384 C CA . ASN A 1 185 ? 42.292 -3.883 -16.361 1.00 93.88 185 ASN A CA 1
ATOM 1385 C C . ASN A 1 185 ? 42.332 -2.735 -15.333 1.00 93.88 185 ASN A C 1
ATOM 1387 O O . ASN A 1 185 ? 41.978 -1.605 -15.671 1.00 93.88 185 ASN A O 1
ATOM 1391 N N . MET A 1 186 ? 42.833 -2.991 -14.117 1.00 94.06 186 MET A N 1
ATOM 1392 C CA . MET A 1 186 ? 42.982 -1.958 -13.083 1.00 94.06 186 MET A CA 1
ATOM 1393 C C . MET A 1 186 ? 43.999 -0.879 -13.484 1.00 94.06 186 MET A C 1
ATOM 1395 O O . MET A 1 186 ? 43.679 0.306 -13.438 1.00 94.06 186 MET A O 1
ATOM 1399 N N . LEU A 1 187 ? 45.186 -1.266 -13.968 1.00 94.56 187 LEU A N 1
ATOM 1400 C CA . LEU A 1 187 ? 46.202 -0.319 -14.447 1.00 94.56 187 LEU A CA 1
ATOM 1401 C C . LEU A 1 187 ? 45.679 0.550 -15.599 1.00 94.56 187 LEU A C 1
ATOM 1403 O O . LEU A 1 187 ? 45.958 1.745 -15.646 1.00 94.56 187 LEU A O 1
ATOM 1407 N N . THR A 1 188 ? 44.863 -0.019 -16.492 1.00 92.19 188 THR A N 1
ATOM 1408 C CA . THR A 1 188 ? 44.201 0.746 -17.560 1.00 92.19 188 THR A CA 1
ATOM 1409 C C . THR A 1 188 ? 43.246 1.795 -16.991 1.00 92.19 188 THR A C 1
ATOM 1411 O O . THR A 1 188 ? 43.182 2.898 -17.528 1.00 92.19 188 THR A O 1
ATOM 1414 N N . ARG A 1 189 ? 42.535 1.499 -15.892 1.00 87.75 189 ARG A N 1
ATOM 1415 C CA . ARG A 1 189 ? 41.659 2.472 -15.221 1.00 87.75 189 ARG A CA 1
ATOM 1416 C C . ARG A 1 189 ? 42.450 3.570 -14.504 1.00 87.75 189 ARG A C 1
ATOM 1418 O O . ARG A 1 189 ? 42.035 4.720 -14.601 1.00 87.75 189 ARG A O 1
ATOM 1425 N N . CYS A 1 190 ? 43.573 3.252 -13.857 1.00 89.50 190 CYS A N 1
ATOM 1426 C CA . CYS A 1 190 ? 44.468 4.259 -13.271 1.00 89.50 190 CYS A CA 1
ATOM 1427 C C . CYS A 1 190 ? 44.972 5.235 -14.346 1.00 89.50 190 CYS A C 1
ATOM 1429 O O . CYS A 1 190 ? 44.684 6.425 -14.278 1.00 89.50 190 CYS A O 1
ATOM 1431 N N . VAL A 1 191 ? 45.590 4.713 -15.412 1.00 88.50 191 VAL A N 1
ATOM 1432 C CA . VAL A 1 191 ? 46.120 5.534 -16.516 1.00 88.50 191 VAL A CA 1
ATOM 1433 C C . VAL A 1 191 ? 45.008 6.311 -17.243 1.00 88.50 191 VAL A C 1
ATOM 1435 O O . VAL A 1 191 ? 45.243 7.425 -17.703 1.00 88.50 191 VAL A O 1
ATOM 1438 N N . ALA A 1 192 ? 43.777 5.785 -17.304 1.00 89.12 192 ALA A N 1
ATOM 1439 C CA . ALA A 1 192 ? 42.629 6.532 -17.821 1.00 89.12 192 ALA A CA 1
ATOM 1440 C C . ALA A 1 192 ? 42.285 7.765 -16.974 1.00 89.12 192 ALA A C 1
ATOM 1442 O O . ALA A 1 192 ? 41.953 8.803 -17.542 1.00 89.12 192 ALA A O 1
ATOM 1443 N N . VAL A 1 193 ? 42.354 7.671 -15.642 1.00 85.81 193 VAL A N 1
ATOM 1444 C CA . VAL A 1 193 ? 42.143 8.824 -14.751 1.00 85.81 193 VAL A CA 1
ATOM 1445 C C . VAL A 1 193 ? 43.293 9.819 -14.915 1.00 85.81 193 VAL A C 1
ATOM 1447 O O . VAL A 1 193 ? 43.037 10.985 -15.211 1.00 85.81 193 VAL A O 1
ATOM 1450 N N . ASP A 1 194 ? 44.539 9.346 -14.837 1.00 88.56 194 ASP A N 1
ATOM 1451 C CA . ASP A 1 194 ? 45.742 10.188 -14.901 1.00 88.56 194 ASP A CA 1
ATOM 1452 C C . ASP A 1 194 ? 45.864 10.978 -16.217 1.00 88.56 194 ASP A C 1
ATOM 1454 O O . ASP A 1 194 ? 46.384 12.091 -16.214 1.00 88.56 194 ASP A O 1
ATOM 1458 N N . LEU A 1 195 ? 45.389 10.418 -17.339 1.00 87.50 195 LEU A N 1
ATOM 1459 C CA . LEU A 1 195 ? 45.468 11.027 -18.678 1.00 87.50 195 LEU A CA 1
ATOM 1460 C C . LEU A 1 195 ? 44.136 11.611 -19.189 1.00 87.50 195 LEU A C 1
ATOM 1462 O O . LEU A 1 195 ? 44.031 12.019 -20.354 1.00 87.50 195 LEU A O 1
ATOM 1466 N N . THR A 1 196 ? 43.112 11.678 -18.329 1.00 84.19 196 THR A N 1
ATOM 1467 C CA . THR A 1 196 ? 41.862 12.402 -18.619 1.00 84.19 196 THR A CA 1
ATOM 1468 C C . THR A 1 196 ? 42.089 13.904 -18.872 1.00 84.19 196 THR A C 1
ATOM 1470 O O . THR A 1 196 ? 41.475 14.407 -19.815 1.00 84.19 196 THR A O 1
ATOM 1473 N N . PRO A 1 197 ? 42.967 14.634 -18.145 1.00 83.62 197 PRO A N 1
ATOM 1474 C CA . PRO A 1 197 ? 43.208 16.063 -18.391 1.00 83.62 197 PRO A CA 1
ATOM 1475 C C . PRO A 1 197 ? 43.769 16.369 -19.787 1.00 83.62 197 PRO A C 1
ATOM 1477 O O . PRO A 1 197 ? 43.361 17.340 -20.420 1.00 83.62 197 PRO A O 1
ATOM 1480 N N . GLU A 1 198 ? 44.661 15.526 -20.318 1.00 83.94 198 GLU A N 1
ATOM 1481 C CA . GLU A 1 198 ? 45.105 15.623 -21.713 1.00 83.94 198 GLU A CA 1
ATOM 1482 C C . GLU A 1 198 ? 44.064 15.092 -22.712 1.00 83.94 198 GLU A C 1
ATOM 1484 O O . GLU A 1 198 ? 44.143 15.395 -23.904 1.00 83.94 198 GLU A O 1
ATOM 1489 N N . GLY A 1 199 ? 43.074 14.329 -22.244 1.00 83.00 199 GLY A N 1
ATOM 1490 C CA . GLY A 1 199 ? 42.008 13.719 -23.038 1.00 83.00 199 GLY A CA 1
ATOM 1491 C C . GLY A 1 199 ? 42.476 12.555 -23.914 1.00 83.00 199 GLY A C 1
ATOM 1492 O O . GLY A 1 199 ? 41.975 12.378 -25.027 1.00 83.00 199 GLY A O 1
ATOM 1493 N N . ILE A 1 200 ? 43.441 11.773 -23.419 1.00 89.75 200 ILE A N 1
ATOM 1494 C CA . ILE A 1 200 ? 43.941 10.558 -24.074 1.00 89.75 200 ILE A CA 1
ATOM 1495 C C . ILE A 1 200 ? 43.011 9.390 -23.713 1.00 89.75 200 ILE A C 1
ATOM 1497 O O . ILE A 1 200 ? 42.841 9.053 -22.542 1.00 89.75 200 ILE A O 1
ATOM 1501 N N . LEU A 1 201 ? 42.419 8.737 -24.717 1.00 89.88 201 LEU A N 1
ATOM 1502 C CA . LEU A 1 201 ? 41.507 7.610 -24.499 1.00 89.88 201 LEU A CA 1
ATOM 1503 C C . LEU A 1 201 ? 42.273 6.364 -24.037 1.00 89.88 201 LEU A C 1
ATOM 1505 O O . LEU A 1 201 ? 42.939 5.731 -24.850 1.00 89.88 201 LEU A O 1
ATOM 1509 N N . CYS A 1 202 ? 42.130 5.952 -22.780 1.00 90.38 202 CYS A N 1
ATOM 1510 C CA . CYS A 1 202 ? 42.715 4.701 -22.285 1.00 90.38 202 CYS A CA 1
ATOM 1511 C C . CYS A 1 202 ? 41.634 3.620 -22.135 1.00 90.38 202 CYS A C 1
ATOM 1513 O O . CYS A 1 202 ? 40.603 3.850 -21.505 1.00 90.38 202 CYS A O 1
ATOM 1515 N N . MET A 1 203 ? 41.847 2.450 -22.744 1.00 88.06 203 MET A N 1
ATOM 1516 C CA . MET A 1 203 ? 40.802 1.444 -22.954 1.00 88.06 203 MET A CA 1
ATOM 1517 C C . MET A 1 203 ? 41.345 0.013 -22.855 1.00 88.06 203 MET A C 1
ATOM 1519 O O . MET A 1 203 ? 42.383 -0.302 -23.434 1.00 88.06 203 MET A O 1
ATOM 1523 N N . ALA A 1 204 ? 40.615 -0.872 -22.171 1.00 87.56 204 ALA A N 1
ATOM 1524 C CA . ALA A 1 204 ? 40.880 -2.311 -22.157 1.00 87.56 204 ALA A CA 1
ATOM 1525 C C . ALA A 1 204 ? 39.907 -3.033 -23.104 1.00 87.56 204 ALA A C 1
ATOM 1527 O O . ALA A 1 204 ? 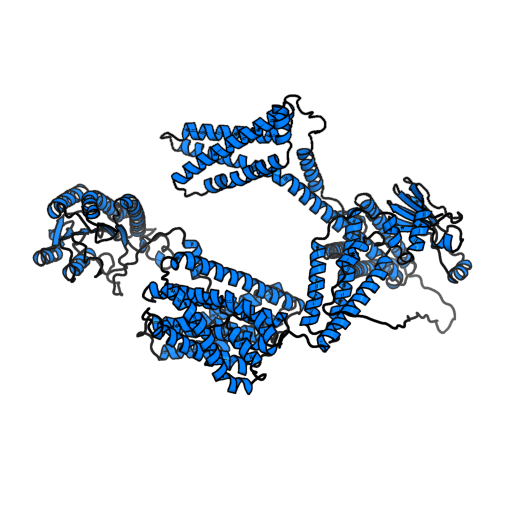38.699 -2.802 -23.051 1.00 87.56 204 ALA A O 1
ATOM 1528 N N . VAL A 1 205 ? 40.431 -3.905 -23.968 1.00 86.75 205 VAL A N 1
ATOM 1529 C CA . VAL A 1 205 ? 39.661 -4.629 -24.996 1.00 86.75 205 VAL A CA 1
ATOM 1530 C C . VAL A 1 205 ? 40.005 -6.111 -24.956 1.00 86.75 205 VAL A C 1
ATOM 1532 O O . VAL A 1 205 ? 41.180 -6.454 -25.055 1.00 86.75 205 VAL A O 1
ATOM 1535 N N . HIS A 1 206 ? 39.009 -7.000 -24.887 1.00 83.38 206 HIS A N 1
ATOM 1536 C CA . HIS A 1 206 ? 39.235 -8.424 -25.153 1.00 83.38 206 HIS A CA 1
ATOM 1537 C C . HIS A 1 206 ? 38.961 -8.770 -26.631 1.00 83.38 206 HIS A C 1
ATOM 1539 O O . HIS A 1 206 ? 37.992 -8.266 -27.198 1.00 83.38 206 HIS A O 1
ATOM 1545 N N . PRO A 1 207 ? 39.749 -9.659 -27.264 1.00 78.25 207 PRO A N 1
ATOM 1546 C CA . PRO A 1 207 ? 39.531 -10.078 -28.653 1.00 78.25 207 PRO A CA 1
ATOM 1547 C C . PRO A 1 207 ? 38.512 -11.227 -28.813 1.00 78.25 207 PRO A C 1
ATOM 1549 O O . PRO A 1 207 ? 38.144 -11.558 -29.937 1.00 78.25 207 PRO A O 1
ATOM 1552 N N . GLY A 1 208 ? 38.080 -11.852 -27.710 1.00 73.62 208 GLY A N 1
ATOM 1553 C CA . GLY A 1 208 ? 37.423 -13.167 -27.719 1.00 73.62 208 GLY A CA 1
ATOM 1554 C C . GLY A 1 208 ? 38.443 -14.315 -27.663 1.00 73.62 208 GLY A C 1
ATOM 1555 O O . GLY A 1 208 ? 39.628 -14.084 -27.410 1.00 73.62 208 GLY A O 1
ATOM 1556 N N . TRP A 1 209 ? 38.000 -15.555 -27.884 1.00 74.88 209 TRP A N 1
ATOM 1557 C CA . TRP A 1 209 ? 38.897 -16.709 -28.038 1.00 74.88 209 TRP A CA 1
ATOM 1558 C C . TRP A 1 209 ? 39.251 -16.852 -29.522 1.00 74.88 209 TRP A C 1
ATOM 1560 O O . TRP A 1 209 ? 38.398 -17.190 -30.334 1.00 74.88 209 TRP A O 1
ATOM 1570 N N . VAL A 1 210 ? 40.497 -16.529 -29.886 1.00 77.31 210 VAL A N 1
ATOM 1571 C CA . VAL A 1 210 ? 40.933 -16.425 -31.290 1.00 77.31 210 VAL A CA 1
ATOM 1572 C C . VAL A 1 210 ? 42.039 -17.430 -31.595 1.00 77.31 210 VAL A C 1
ATOM 1574 O O . VAL A 1 210 ? 43.006 -17.547 -30.834 1.00 77.31 210 VAL A O 1
ATOM 1577 N N . GLN A 1 211 ? 41.917 -18.115 -32.736 1.00 76.62 211 GLN A N 1
ATOM 1578 C CA . GLN A 1 211 ? 42.886 -19.098 -33.214 1.00 76.62 211 GLN A CA 1
ATOM 1579 C C . GLN A 1 211 ? 44.273 -18.456 -33.383 1.00 76.62 211 GLN A C 1
ATOM 1581 O O . GLN A 1 211 ? 44.511 -17.618 -34.251 1.00 76.62 211 GLN A O 1
ATOM 1586 N N . THR A 1 212 ? 45.179 -18.829 -32.487 1.00 79.38 212 THR A N 1
ATOM 1587 C CA . THR A 1 212 ? 46.557 -18.337 -32.362 1.00 79.38 212 THR A CA 1
ATOM 1588 C C . THR A 1 212 ? 47.367 -19.379 -31.593 1.00 79.38 212 THR A C 1
ATOM 1590 O O . THR A 1 212 ? 46.786 -20.242 -30.936 1.00 79.38 212 THR A O 1
ATOM 1593 N N . ASP A 1 213 ? 48.692 -19.240 -31.558 1.00 77.75 213 ASP A N 1
ATOM 1594 C CA . ASP A 1 213 ? 49.602 -20.014 -30.700 1.00 77.75 213 ASP A CA 1
ATOM 1595 C C . ASP A 1 213 ? 49.151 -20.053 -29.218 1.00 77.75 213 ASP A C 1
ATOM 1597 O O . ASP A 1 213 ? 49.463 -20.995 -28.499 1.00 77.75 213 ASP A O 1
ATOM 1601 N N . MET A 1 214 ? 48.421 -19.023 -28.760 1.00 77.31 214 MET A N 1
ATOM 1602 C CA . MET A 1 214 ? 47.870 -18.906 -27.401 1.00 77.31 214 MET A CA 1
ATOM 1603 C C . MET A 1 214 ? 46.448 -19.482 -27.267 1.00 77.31 214 MET A C 1
ATOM 1605 O O . MET A 1 214 ? 46.056 -19.890 -26.176 1.00 77.31 214 MET A O 1
ATOM 1609 N N . GLY A 1 215 ? 45.666 -19.477 -28.351 1.00 71.50 215 GLY A N 1
ATOM 1610 C CA . GLY A 1 215 ? 44.282 -19.959 -28.384 1.00 71.50 215 GLY A CA 1
ATOM 1611 C C . GLY A 1 215 ? 44.142 -21.454 -28.686 1.00 71.50 215 GLY A C 1
ATOM 1612 O O . GLY A 1 215 ? 43.133 -22.045 -28.313 1.00 71.50 215 GLY A O 1
ATOM 1613 N N . GLY A 1 216 ? 45.145 -22.066 -29.322 1.00 78.50 216 GLY A N 1
ATOM 1614 C CA . GLY A 1 216 ? 45.136 -23.480 -29.701 1.00 78.50 216 GLY A CA 1
ATOM 1615 C C . GLY A 1 216 ? 44.289 -23.798 -30.948 1.00 78.50 216 GLY A C 1
ATOM 1616 O O . GLY A 1 216 ? 43.713 -22.897 -31.563 1.00 78.50 216 GLY A O 1
ATOM 1617 N N . PRO A 1 217 ? 44.228 -25.083 -31.352 1.00 69.62 217 PRO A N 1
ATOM 1618 C CA . PRO A 1 217 ? 43.536 -25.511 -32.570 1.00 69.62 217 PRO A CA 1
ATOM 1619 C C . PRO A 1 217 ? 42.010 -25.623 -32.417 1.00 69.62 217 PRO A C 1
ATOM 1621 O O . PRO A 1 217 ? 41.305 -25.542 -33.415 1.00 69.62 217 PRO A O 1
ATOM 1624 N N . ASN A 1 218 ? 41.489 -25.764 -31.193 1.00 66.25 218 ASN A N 1
ATOM 1625 C CA . ASN A 1 218 ? 40.079 -26.086 -30.917 1.00 66.25 218 ASN A CA 1
ATOM 1626 C C . ASN A 1 218 ? 39.118 -24.875 -31.007 1.00 66.25 218 ASN A C 1
ATOM 1628 O O . ASN A 1 218 ? 38.047 -24.891 -30.404 1.00 66.25 218 ASN A O 1
ATOM 1632 N N . VAL A 1 219 ? 39.492 -23.809 -31.721 1.00 66.69 219 VAL A N 1
ATOM 1633 C CA . VAL A 1 219 ? 38.660 -22.606 -31.887 1.00 66.69 219 VAL A CA 1
ATOM 1634 C C . VAL A 1 219 ? 37.700 -22.819 -33.058 1.00 66.69 219 VAL A C 1
ATOM 1636 O O . VAL A 1 219 ? 38.114 -22.812 -34.213 1.00 66.69 219 VAL A O 1
ATOM 1639 N N . THR A 1 220 ? 36.417 -23.020 -32.756 1.00 46.47 220 THR A N 1
ATOM 1640 C CA . THR A 1 220 ? 35.389 -23.466 -33.717 1.00 46.47 220 THR A CA 1
ATOM 1641 C C . THR A 1 220 ? 34.502 -22.356 -34.291 1.00 46.47 220 THR A C 1
ATOM 1643 O O . THR A 1 220 ? 33.635 -22.646 -35.112 1.00 46.47 220 THR A O 1
ATOM 1646 N N . GLY A 1 221 ? 34.693 -21.096 -33.882 1.00 46.31 221 GLY A N 1
ATOM 1647 C CA . GLY A 1 221 ? 33.855 -19.964 -34.293 1.00 46.31 221 GLY A CA 1
ATOM 1648 C C . GLY A 1 221 ? 34.629 -18.853 -35.020 1.00 46.31 221 GLY A C 1
ATOM 1649 O O . GLY A 1 221 ? 35.758 -18.546 -34.629 1.00 46.31 221 GLY A O 1
ATOM 1650 N N . PRO A 1 222 ? 34.043 -18.213 -36.050 1.00 37.69 222 PRO A N 1
ATOM 1651 C CA . PRO A 1 222 ? 34.572 -16.979 -36.622 1.00 37.69 222 PRO A CA 1
ATOM 1652 C C . PRO A 1 222 ? 34.310 -15.750 -35.724 1.00 37.69 222 PRO A C 1
ATOM 1654 O O . PRO A 1 222 ? 33.493 -15.777 -34.808 1.00 37.69 222 PRO A O 1
ATOM 1657 N N . TYR A 1 223 ? 34.962 -14.641 -36.091 1.00 41.00 223 TYR A N 1
ATOM 1658 C CA . TYR A 1 223 ? 34.793 -13.263 -35.594 1.00 41.00 223 TYR A CA 1
ATOM 1659 C C . TYR A 1 223 ? 35.476 -12.857 -34.271 1.00 41.00 223 TYR A C 1
ATOM 1661 O O . TYR A 1 223 ? 35.343 -13.452 -33.207 1.00 41.00 223 TYR A O 1
ATOM 1669 N N . LEU A 1 224 ? 36.184 -11.726 -34.367 1.00 36.47 224 LEU A N 1
ATOM 1670 C CA . LEU A 1 224 ? 36.860 -11.006 -33.288 1.00 36.47 224 LEU A CA 1
ATOM 1671 C C . LEU A 1 224 ? 35.840 -10.169 -32.492 1.00 36.47 224 LEU A C 1
ATOM 1673 O O . LEU A 1 224 ? 35.604 -9.002 -32.818 1.00 36.47 224 LEU A O 1
ATOM 1677 N N . ILE A 1 225 ? 35.221 -10.747 -31.459 1.00 35.69 225 ILE A N 1
ATOM 1678 C CA . ILE A 1 225 ? 34.213 -10.046 -30.645 1.00 35.69 225 ILE A CA 1
ATOM 1679 C C . ILE A 1 225 ? 34.894 -9.106 -29.637 1.00 35.69 225 ILE A C 1
ATOM 1681 O O . ILE A 1 225 ? 35.198 -9.467 -28.496 1.00 35.69 225 ILE A O 1
ATOM 1685 N N . ILE A 1 226 ? 35.088 -7.859 -30.068 1.00 37.66 226 ILE A N 1
ATOM 1686 C CA . ILE A 1 226 ? 35.459 -6.727 -29.213 1.00 37.66 226 ILE A CA 1
ATOM 1687 C C . ILE A 1 226 ? 34.225 -6.291 -28.412 1.00 37.66 226 ILE A C 1
ATOM 1689 O O . ILE A 1 226 ? 33.347 -5.612 -28.941 1.00 37.66 226 ILE A O 1
ATOM 1693 N N . LYS A 1 227 ? 34.169 -6.653 -27.124 1.00 34.59 227 LYS A N 1
ATOM 1694 C CA . LYS A 1 227 ? 33.302 -5.975 -26.144 1.00 34.59 227 LYS A CA 1
ATOM 1695 C C . LYS A 1 227 ? 34.114 -4.929 -25.381 1.00 34.59 227 LYS A C 1
ATOM 1697 O O . LYS A 1 227 ? 35.278 -5.153 -25.045 1.00 34.59 227 LYS A O 1
ATOM 1702 N N . LEU A 1 228 ? 33.483 -3.784 -25.134 1.00 36.12 228 LEU A N 1
ATOM 1703 C CA . LEU A 1 228 ? 34.038 -2.658 -24.385 1.00 36.12 228 LEU A CA 1
ATOM 1704 C C . LEU A 1 228 ? 33.623 -2.762 -22.915 1.00 36.12 228 LEU A C 1
ATOM 1706 O O . LEU A 1 228 ? 32.452 -3.003 -22.628 1.00 36.12 228 LEU A O 1
ATOM 1710 N N . VAL A 1 229 ? 34.563 -2.549 -21.994 1.00 36.38 229 VAL A N 1
ATOM 1711 C CA . VAL A 1 229 ? 34.282 -2.521 -20.551 1.00 36.38 229 VAL A CA 1
ATOM 1712 C C . VAL A 1 229 ? 34.196 -1.067 -20.084 1.00 36.38 229 VAL A C 1
ATOM 1714 O O . VAL A 1 229 ? 35.218 -0.404 -19.910 1.00 36.38 229 VAL A O 1
ATOM 1717 N N . PHE A 1 230 ? 32.973 -0.575 -19.882 1.00 31.36 230 PHE A N 1
ATOM 1718 C CA . PHE A 1 230 ? 32.701 0.708 -19.228 1.00 31.36 230 PHE A CA 1
ATOM 1719 C C . PHE A 1 230 ? 32.363 0.484 -17.748 1.00 31.36 230 PHE A C 1
ATOM 1721 O O . PHE A 1 230 ? 31.529 -0.359 -17.423 1.00 31.36 230 PHE A O 1
ATOM 1728 N N . TYR A 1 231 ? 32.984 1.262 -16.858 1.00 34.06 231 TYR A N 1
ATOM 1729 C CA . TYR A 1 231 ? 32.728 1.228 -15.416 1.00 34.06 231 TYR A CA 1
ATOM 1730 C C . TYR A 1 231 ? 31.934 2.471 -14.976 1.00 34.06 231 TYR A C 1
ATOM 1732 O O . TYR A 1 231 ? 32.508 3.547 -14.823 1.00 34.06 231 TYR A O 1
ATOM 1740 N N . GLU A 1 232 ? 30.629 2.301 -14.738 1.00 31.39 232 GLU A N 1
ATOM 1741 C CA . GLU A 1 232 ? 29.719 3.312 -14.167 1.00 31.39 232 GLU A CA 1
ATOM 1742 C C . GLU A 1 232 ? 29.103 2.784 -12.859 1.00 31.39 232 GLU A C 1
ATOM 1744 O O . GLU A 1 232 ? 28.230 1.908 -12.874 1.00 31.39 232 GLU A O 1
ATOM 1749 N N . THR A 1 233 ? 29.548 3.308 -11.716 1.00 31.11 233 THR A N 1
ATOM 1750 C CA . THR A 1 233 ? 29.268 2.742 -10.381 1.00 31.11 233 THR A CA 1
ATOM 1751 C C . THR A 1 233 ? 27.827 2.908 -9.888 1.00 31.11 233 THR A C 1
ATOM 1753 O O . THR A 1 233 ? 27.363 2.067 -9.123 1.00 31.11 233 THR A O 1
ATOM 1756 N N . GLY A 1 234 ? 27.077 3.914 -10.351 1.00 27.47 234 GLY A N 1
ATOM 1757 C CA . GLY A 1 234 ? 25.706 4.178 -9.874 1.00 27.47 234 GLY A CA 1
ATOM 1758 C C . GLY A 1 234 ? 24.638 3.157 -10.303 1.00 27.47 234 GLY A C 1
ATOM 1759 O O . GLY A 1 234 ? 23.514 3.195 -9.814 1.00 27.47 234 GLY A O 1
ATOM 1760 N N . SER A 1 235 ? 24.963 2.242 -11.221 1.00 39.56 235 SER A N 1
ATOM 1761 C CA . SER A 1 235 ? 23.961 1.517 -12.017 1.00 39.56 235 SER A CA 1
ATOM 1762 C C . SER A 1 235 ? 23.670 0.071 -11.587 1.00 39.56 235 SER A C 1
ATOM 1764 O O . SER A 1 235 ? 22.637 -0.485 -11.964 1.00 39.56 235 SER A O 1
ATOM 1766 N N . ALA A 1 236 ? 24.551 -0.568 -10.810 1.00 33.38 236 ALA A N 1
ATOM 1767 C CA . ALA A 1 236 ? 24.526 -2.024 -10.618 1.00 33.38 236 ALA A CA 1
ATOM 1768 C C . ALA A 1 236 ? 23.271 -2.544 -9.886 1.00 33.38 236 ALA A C 1
ATOM 1770 O O . ALA A 1 236 ? 22.693 -3.555 -10.288 1.00 33.38 236 ALA A O 1
ATOM 1771 N N . LEU A 1 237 ? 22.819 -1.843 -8.838 1.00 34.09 237 LEU A N 1
ATOM 1772 C CA . LEU A 1 237 ? 21.635 -2.245 -8.069 1.00 34.09 237 LEU A CA 1
ATOM 1773 C C . LEU A 1 237 ? 20.345 -2.091 -8.895 1.00 34.09 237 LEU A C 1
ATOM 1775 O O . LEU A 1 237 ? 19.500 -2.985 -8.882 1.00 34.09 237 LEU A O 1
ATOM 1779 N N . PHE A 1 238 ? 20.233 -1.002 -9.665 1.00 38.28 238 PHE A N 1
ATOM 1780 C CA . PHE A 1 238 ? 19.103 -0.753 -10.565 1.00 38.28 238 PHE A CA 1
ATOM 1781 C C . PHE A 1 238 ? 19.057 -1.769 -11.713 1.00 38.28 238 PHE A C 1
ATOM 1783 O O . PHE A 1 238 ? 18.049 -2.458 -11.851 1.00 38.28 238 PHE A O 1
ATOM 1790 N N . ARG A 1 239 ? 20.165 -1.969 -12.449 1.00 39.75 239 ARG A N 1
ATOM 1791 C CA . ARG A 1 239 ? 20.267 -2.961 -13.544 1.00 39.75 239 ARG A CA 1
ATOM 1792 C C . ARG A 1 239 ? 19.910 -4.389 -13.089 1.00 39.75 239 ARG A C 1
ATOM 1794 O O . ARG A 1 239 ? 19.339 -5.163 -13.857 1.00 39.75 239 ARG A O 1
ATOM 1801 N N . SER A 1 240 ? 20.228 -4.744 -11.839 1.00 36.38 240 SER A N 1
ATOM 1802 C CA . SER A 1 240 ? 19.918 -6.057 -11.244 1.00 36.38 240 SER A CA 1
ATOM 1803 C C . SER A 1 240 ? 18.419 -6.262 -10.973 1.00 36.38 240 SER A C 1
ATOM 1805 O O . SER A 1 240 ? 17.921 -7.379 -11.124 1.00 36.38 240 SER A O 1
ATOM 1807 N N . LEU A 1 241 ? 17.691 -5.197 -10.616 1.00 40.03 241 LEU A N 1
ATOM 1808 C CA . LEU A 1 241 ? 16.228 -5.210 -10.498 1.00 40.03 241 LEU A CA 1
ATOM 1809 C C . LEU A 1 241 ? 15.568 -5.166 -11.888 1.00 40.03 241 LEU A C 1
ATOM 1811 O O . LEU A 1 241 ? 14.705 -5.992 -12.183 1.00 40.03 241 LEU A O 1
ATOM 1815 N N . GLU A 1 242 ? 16.041 -4.278 -12.768 1.00 46.88 242 GLU A N 1
ATOM 1816 C CA . GLU A 1 242 ? 15.589 -4.126 -14.160 1.00 46.88 242 GLU A CA 1
ATOM 1817 C C . GLU A 1 242 ? 15.562 -5.447 -14.938 1.00 46.88 242 GLU A C 1
ATOM 1819 O O . GLU A 1 242 ? 14.556 -5.756 -15.569 1.00 46.88 242 GLU A O 1
ATOM 1824 N N . LYS A 1 243 ? 16.644 -6.242 -14.890 1.00 41.00 243 LYS A N 1
ATOM 1825 C CA . LYS A 1 243 ? 16.742 -7.503 -15.651 1.00 41.00 243 LYS A CA 1
ATOM 1826 C C . LYS A 1 243 ? 15.976 -8.686 -15.028 1.00 41.00 243 LYS A C 1
ATOM 1828 O O . LYS A 1 243 ? 15.992 -9.768 -15.613 1.00 41.00 243 LYS A O 1
ATOM 1833 N N . LYS A 1 244 ? 15.339 -8.540 -13.855 1.00 39.66 244 LYS A N 1
ATOM 1834 C CA . LYS A 1 244 ? 14.734 -9.672 -13.107 1.00 39.66 244 LYS A CA 1
ATOM 1835 C C . LYS A 1 244 ? 13.227 -9.577 -12.855 1.00 39.66 244 LYS A C 1
ATOM 1837 O O . LYS A 1 244 ? 12.609 -10.598 -12.559 1.00 39.66 244 LYS A O 1
ATOM 1842 N N . VAL A 1 245 ? 12.607 -8.405 -12.985 1.00 45.47 245 VAL A N 1
ATOM 1843 C CA . VAL A 1 245 ? 11.173 -8.203 -12.687 1.00 45.47 245 VAL A CA 1
ATOM 1844 C C . VAL A 1 245 ? 10.300 -8.575 -13.904 1.00 45.47 245 VAL A C 1
ATOM 1846 O O . VAL A 1 245 ? 9.668 -7.738 -14.544 1.00 45.47 245 VAL A O 1
ATOM 1849 N N . LYS A 1 246 ? 10.273 -9.872 -14.243 1.00 50.25 246 LYS A N 1
ATOM 1850 C CA . LYS A 1 246 ? 9.694 -10.433 -15.485 1.00 50.25 246 LYS A CA 1
ATOM 1851 C C . LYS A 1 246 ? 8.145 -10.546 -15.503 1.00 50.25 246 LYS A C 1
ATOM 1853 O O . LYS A 1 246 ? 7.598 -11.614 -15.737 1.00 50.25 246 LYS A O 1
ATOM 1858 N N . LEU A 1 247 ? 7.443 -9.434 -15.255 1.00 52.19 247 LEU A N 1
ATOM 1859 C CA . LEU A 1 247 ? 6.025 -9.191 -15.612 1.00 52.19 247 LEU A CA 1
ATOM 1860 C C . LEU A 1 247 ? 4.850 -10.014 -14.983 1.00 52.19 247 LEU A C 1
ATOM 1862 O O . LEU A 1 247 ? 3.731 -9.781 -15.434 1.00 52.19 247 LEU A O 1
ATOM 1866 N N . PRO A 1 248 ? 4.929 -10.887 -13.946 1.00 48.91 248 PRO A N 1
ATOM 1867 C CA . PRO A 1 248 ? 3.775 -11.755 -13.634 1.00 48.91 248 PRO A CA 1
ATOM 1868 C C . PRO A 1 248 ? 2.651 -11.015 -12.889 1.00 48.91 248 PRO A C 1
ATOM 1870 O O . PRO A 1 248 ? 1.489 -11.396 -12.963 1.00 48.91 248 PRO A O 1
ATOM 1873 N N . TYR A 1 249 ? 3.006 -9.955 -12.156 1.00 49.69 249 TYR A N 1
ATOM 1874 C CA . TYR A 1 249 ? 2.170 -9.298 -11.147 1.00 49.69 249 TYR A CA 1
ATOM 1875 C C . TYR A 1 249 ? 1.067 -8.400 -11.720 1.00 49.69 249 TYR A C 1
ATOM 1877 O O . TYR A 1 249 ? -0.009 -8.344 -11.137 1.00 49.69 249 TYR A O 1
ATOM 1885 N N . THR A 1 250 ? 1.304 -7.693 -12.832 1.00 47.44 250 THR A N 1
ATOM 1886 C CA . THR A 1 250 ? 0.313 -6.756 -13.400 1.00 47.44 250 THR A CA 1
ATOM 1887 C C . THR A 1 250 ? -0.903 -7.526 -13.913 1.00 47.44 250 THR A C 1
ATOM 1889 O O . THR A 1 250 ? -2.040 -7.194 -13.587 1.00 47.44 250 THR A O 1
ATOM 1892 N N . VAL A 1 251 ? -0.631 -8.622 -14.627 1.00 50.25 251 VAL A N 1
ATOM 1893 C CA . VAL A 1 251 ? -1.615 -9.582 -15.150 1.00 50.25 251 VAL A CA 1
ATOM 1894 C C . VAL A 1 251 ? -2.355 -10.286 -14.008 1.00 50.25 251 VAL A C 1
ATOM 1896 O O . VAL A 1 251 ? -3.569 -10.458 -14.060 1.00 50.25 251 VAL A O 1
ATOM 1899 N N . LEU A 1 252 ? -1.638 -10.647 -12.938 1.00 47.94 252 LEU A N 1
ATOM 1900 C CA . LEU A 1 252 ? -2.212 -11.307 -11.762 1.00 47.94 252 LEU A CA 1
ATOM 1901 C C . LEU A 1 252 ? -3.282 -10.483 -11.040 1.00 47.94 252 LEU A C 1
ATOM 1903 O O . LEU A 1 252 ? -4.092 -11.055 -10.323 1.00 47.94 252 LEU A O 1
ATOM 1907 N N . VAL A 1 253 ? -3.313 -9.161 -11.202 1.00 42.88 253 VAL A N 1
ATOM 1908 C CA . VAL A 1 253 ? -4.351 -8.338 -10.568 1.00 42.88 253 VAL A CA 1
ATOM 1909 C C . VAL A 1 253 ? -5.539 -8.131 -11.486 1.00 42.88 253 VAL A C 1
ATOM 1911 O O . VAL A 1 253 ? -6.671 -8.249 -11.018 1.00 42.88 253 VAL A O 1
ATOM 1914 N N . SER A 1 254 ? -5.324 -7.840 -12.773 1.00 47.44 254 SER A N 1
ATOM 1915 C CA . SER A 1 254 ? -6.446 -7.715 -13.711 1.00 47.44 254 SER A CA 1
ATOM 1916 C C . SER A 1 254 ? -7.288 -9.000 -13.738 1.00 47.44 254 SER A C 1
ATOM 1918 O O . SER A 1 254 ? -8.505 -8.909 -13.854 1.00 47.44 254 SER A O 1
ATOM 1920 N N . MET A 1 255 ? -6.674 -10.160 -13.458 1.00 50.53 255 MET A N 1
ATOM 1921 C CA . MET A 1 255 ? -7.345 -11.385 -12.990 1.00 50.53 255 MET A CA 1
ATOM 1922 C C . MET A 1 255 ? -8.283 -11.182 -11.789 1.00 50.53 255 MET A C 1
ATOM 1924 O O . MET A 1 255 ? -9.499 -11.267 -11.945 1.00 50.53 255 MET A O 1
ATOM 1928 N N . PHE A 1 256 ? -7.747 -10.941 -10.586 1.00 45.94 256 PHE A N 1
ATOM 1929 C CA . PHE A 1 256 ? -8.543 -10.910 -9.350 1.00 45.94 256 PHE A CA 1
ATOM 1930 C C . PHE A 1 256 ? -9.595 -9.790 -9.315 1.00 45.94 256 PHE A C 1
ATOM 1932 O O . PHE A 1 256 ? -10.599 -9.924 -8.621 1.00 45.94 256 PHE A O 1
ATOM 1939 N N . GLY A 1 257 ? -9.429 -8.720 -10.100 1.00 44.34 257 GLY A N 1
ATOM 1940 C CA . GLY A 1 257 ? -10.459 -7.692 -10.270 1.00 44.34 257 GLY A CA 1
ATOM 1941 C C . GLY A 1 257 ? -11.726 -8.178 -10.993 1.00 44.34 257 GLY A C 1
ATOM 1942 O O . GLY A 1 257 ? -12.813 -7.690 -10.679 1.00 44.34 257 GLY A O 1
ATOM 1943 N N . ILE A 1 258 ? -11.589 -9.139 -11.916 1.00 48.28 258 ILE A N 1
ATOM 1944 C CA . ILE A 1 258 ? -12.637 -9.606 -12.845 1.00 48.28 258 ILE A CA 1
ATOM 1945 C C . ILE A 1 258 ? -13.535 -10.711 -12.258 1.00 48.28 258 ILE A C 1
ATOM 1947 O O . ILE A 1 258 ? -14.621 -10.952 -12.779 1.00 48.28 258 ILE A O 1
ATOM 1951 N N . ILE A 1 259 ? -13.131 -11.336 -11.148 1.00 47.66 259 ILE A N 1
ATOM 1952 C CA . ILE A 1 259 ? -13.788 -12.514 -10.543 1.00 47.66 259 ILE A CA 1
ATOM 1953 C C . ILE A 1 259 ? -15.268 -12.286 -10.157 1.00 47.66 259 ILE A C 1
ATOM 1955 O O . ILE A 1 259 ? -16.033 -13.230 -10.064 1.00 47.66 259 ILE A O 1
ATOM 1959 N N . LEU A 1 260 ? -15.737 -11.045 -10.000 1.00 40.72 260 LEU A N 1
ATOM 1960 C CA . LEU A 1 260 ? -17.089 -10.747 -9.497 1.00 40.72 260 LEU A CA 1
ATOM 1961 C C . LEU A 1 260 ? -18.162 -10.555 -10.594 1.00 40.72 260 LEU A C 1
ATOM 1963 O O . LEU A 1 260 ? -19.014 -9.665 -10.486 1.00 40.72 260 LEU A O 1
ATOM 1967 N N . GLY A 1 261 ? -18.156 -11.364 -11.662 1.00 46.31 261 GLY A N 1
ATOM 1968 C CA . GLY A 1 261 ? -19.206 -11.277 -12.683 1.00 46.31 261 GLY A CA 1
ATOM 1969 C C . GLY A 1 261 ? -19.208 -12.339 -13.786 1.00 46.31 261 GLY A C 1
ATOM 1970 O O . GLY A 1 261 ? -18.200 -12.611 -14.428 1.00 46.31 261 GLY A O 1
ATOM 1971 N N . SER A 1 262 ? -20.401 -12.850 -14.104 1.00 51.03 262 SER A N 1
ATOM 1972 C CA . SER A 1 262 ? -20.654 -13.773 -15.216 1.00 51.03 262 SER A CA 1
ATOM 1973 C C . SER A 1 262 ? -20.578 -13.073 -16.584 1.00 51.03 262 SER A C 1
ATOM 1975 O O . SER A 1 262 ? -21.585 -12.665 -17.162 1.00 51.03 262 SER A O 1
ATOM 1977 N N . ILE A 1 263 ? -19.358 -12.920 -17.105 1.00 59.34 263 ILE A N 1
ATOM 1978 C CA . ILE A 1 263 ? -19.071 -12.269 -18.394 1.00 59.34 263 ILE A CA 1
ATOM 1979 C C . ILE A 1 263 ? -19.628 -13.077 -19.579 1.00 59.34 263 ILE A C 1
ATOM 1981 O O . ILE A 1 263 ? -19.377 -14.273 -19.715 1.00 59.34 263 ILE A O 1
ATOM 1985 N N . LYS A 1 264 ? -20.299 -12.395 -20.517 1.00 64.88 264 LYS A N 1
ATOM 1986 C CA . LYS A 1 264 ? -20.530 -12.916 -21.875 1.00 64.88 264 LYS A CA 1
ATOM 1987 C C . LYS A 1 264 ? -19.281 -12.685 -22.726 1.00 64.88 264 LYS A C 1
ATOM 1989 O O . LYS A 1 264 ? -19.055 -11.580 -23.217 1.00 64.88 264 LYS A O 1
ATOM 1994 N N . TYR A 1 265 ? -18.466 -13.726 -22.883 1.00 71.62 265 TYR A N 1
ATOM 1995 C CA . TYR A 1 265 ? -17.157 -13.641 -23.543 1.00 71.62 265 TYR A CA 1
ATOM 1996 C C . TYR A 1 265 ? -17.216 -13.147 -25.002 1.00 71.62 265 TYR A C 1
ATOM 1998 O O . TYR A 1 265 ? -16.240 -12.572 -25.479 1.00 71.62 265 TYR A O 1
ATOM 2006 N N . ASP A 1 266 ? -18.351 -13.309 -25.687 1.00 76.88 266 ASP A N 1
ATOM 2007 C CA . ASP A 1 266 ? -18.539 -12.976 -27.107 1.00 76.88 266 ASP A CA 1
ATOM 2008 C C . ASP A 1 266 ? -18.249 -11.498 -27.443 1.00 76.88 266 ASP A C 1
ATOM 2010 O O . ASP A 1 266 ? -17.568 -11.204 -28.427 1.00 76.88 266 ASP A O 1
ATOM 2014 N N . GLU A 1 267 ? -18.734 -10.553 -26.624 1.00 79.88 267 GLU A N 1
ATOM 2015 C CA . GLU A 1 267 ? -18.492 -9.110 -26.824 1.00 79.88 267 GLU A CA 1
ATOM 2016 C C . GLU A 1 267 ? -17.029 -8.745 -26.533 1.00 79.88 267 GLU A C 1
ATOM 2018 O O . GLU A 1 267 ? -16.412 -7.967 -27.265 1.00 79.88 267 GLU A O 1
ATOM 2023 N N . VAL A 1 268 ? -16.462 -9.339 -25.476 1.00 83.62 268 VAL A N 1
ATOM 2024 C CA . VAL A 1 268 ? -15.081 -9.106 -25.033 1.00 83.62 268 VAL A CA 1
ATOM 2025 C C . VAL A 1 268 ? -14.081 -9.609 -26.073 1.00 83.62 268 VAL A C 1
ATOM 2027 O O . VAL A 1 268 ? -13.163 -8.875 -26.435 1.00 83.62 268 VAL A O 1
ATOM 2030 N N . ALA A 1 269 ? -14.263 -10.828 -26.588 1.00 82.50 269 ALA A N 1
ATOM 2031 C CA . ALA A 1 269 ? -13.389 -11.424 -27.597 1.00 82.50 269 ALA A CA 1
ATOM 2032 C C . ALA A 1 269 ? -13.425 -10.656 -28.931 1.00 82.50 269 ALA A C 1
ATOM 2034 O O . ALA A 1 269 ? -12.400 -10.536 -29.606 1.00 82.50 269 ALA A O 1
ATOM 2035 N N . LEU A 1 270 ? -14.582 -10.091 -29.296 1.00 86.69 270 LEU A N 1
ATOM 2036 C CA . LEU A 1 270 ? -14.726 -9.269 -30.498 1.00 86.69 270 LEU A CA 1
ATOM 2037 C C . LEU A 1 270 ? -13.964 -7.935 -30.387 1.00 86.69 270 LEU A C 1
ATOM 2039 O O . LEU A 1 270 ? -13.369 -7.488 -31.367 1.00 86.69 270 LEU A O 1
ATOM 2043 N N . LEU A 1 271 ? -13.930 -7.306 -29.210 1.00 85.31 271 LEU A N 1
ATOM 2044 C CA . LEU A 1 271 ? -13.134 -6.091 -29.001 1.00 85.31 271 LEU A CA 1
ATOM 2045 C C . LEU A 1 271 ? -11.629 -6.394 -28.866 1.00 85.31 271 LEU A C 1
ATOM 2047 O O . LEU A 1 271 ? -10.813 -5.710 -29.484 1.00 85.31 271 LEU A O 1
ATOM 2051 N N . SER A 1 272 ? -11.253 -7.424 -28.104 1.00 83.25 272 SER A N 1
ATOM 2052 C CA . SER A 1 272 ? -9.855 -7.672 -27.712 1.00 83.25 272 SER A CA 1
ATOM 2053 C C . SER A 1 272 ? -8.997 -8.423 -28.735 1.00 83.25 272 SER A C 1
ATOM 2055 O O . SER A 1 272 ? -7.768 -8.387 -28.646 1.00 83.25 272 SER A O 1
ATOM 2057 N N . ILE A 1 273 ? -9.615 -9.087 -29.722 1.00 85.44 273 ILE A N 1
ATOM 2058 C CA . ILE A 1 273 ? -8.895 -9.756 -30.816 1.00 85.44 273 ILE A CA 1
ATOM 2059 C C . ILE A 1 273 ? -8.960 -8.907 -32.101 1.00 85.44 273 ILE A C 1
ATOM 2061 O O . ILE A 1 273 ? -7.986 -8.200 -32.371 1.00 85.44 273 ILE A O 1
ATOM 2065 N N . PRO A 1 274 ? -10.045 -8.873 -32.908 1.00 88.75 274 PRO A N 1
ATOM 2066 C CA . PRO A 1 274 ? -10.036 -8.087 -34.142 1.00 88.75 274 PRO A CA 1
ATOM 2067 C C . PRO A 1 274 ? -10.035 -6.570 -33.893 1.00 88.75 274 PRO A C 1
ATOM 2069 O O . PRO A 1 274 ? -9.385 -5.850 -34.651 1.00 88.75 274 PRO A O 1
ATOM 2072 N N . GLY A 1 275 ? -10.662 -6.067 -32.821 1.00 88.56 275 GLY A N 1
ATOM 2073 C CA . GLY A 1 275 ? -10.555 -4.649 -32.448 1.00 88.56 275 GLY A CA 1
ATOM 2074 C C . GLY A 1 275 ? -9.117 -4.230 -32.105 1.00 88.56 275 GLY A C 1
ATOM 2075 O O . GLY A 1 275 ? -8.637 -3.202 -32.591 1.00 88.56 275 GLY A O 1
ATOM 2076 N N . PHE A 1 276 ? -8.379 -5.065 -31.366 1.00 90.00 276 PHE A N 1
ATOM 2077 C CA . PHE A 1 276 ? -6.950 -4.863 -31.099 1.00 90.00 276 PHE A CA 1
ATOM 2078 C C . PHE A 1 276 ? -6.096 -4.878 -32.380 1.00 90.00 276 PHE A C 1
ATOM 2080 O O . PHE A 1 276 ? -5.240 -4.009 -32.560 1.00 90.00 276 PHE A O 1
ATOM 2087 N N . LEU A 1 277 ? -6.353 -5.812 -33.305 1.00 90.38 277 LEU A N 1
ATOM 2088 C CA . LEU A 1 277 ? -5.657 -5.886 -34.599 1.00 90.38 277 LEU A CA 1
ATOM 2089 C C . LEU A 1 277 ? -5.889 -4.634 -35.464 1.00 90.38 277 LEU A C 1
ATOM 2091 O O . LEU A 1 277 ? -4.945 -4.119 -36.071 1.00 90.38 277 LEU A O 1
ATOM 2095 N N . ILE A 1 278 ? -7.120 -4.114 -35.490 1.00 91.31 278 ILE A N 1
ATOM 2096 C CA . ILE A 1 278 ? -7.470 -2.861 -36.181 1.00 91.31 278 ILE A CA 1
ATOM 2097 C C . ILE A 1 278 ? -6.729 -1.674 -35.544 1.00 91.31 278 ILE A C 1
ATOM 2099 O O . ILE A 1 278 ? -6.100 -0.890 -36.255 1.00 91.31 278 ILE A O 1
ATOM 2103 N N . ASN A 1 279 ? -6.722 -1.573 -34.210 1.00 91.19 279 ASN A N 1
ATOM 2104 C CA . ASN A 1 279 ? -5.993 -0.520 -33.495 1.00 91.19 279 ASN A CA 1
ATOM 2105 C C . ASN A 1 279 ? -4.480 -0.569 -33.777 1.00 91.19 279 ASN A C 1
ATOM 2107 O O . ASN A 1 279 ? -3.882 0.466 -34.087 1.00 91.19 279 ASN A O 1
ATOM 2111 N N . CYS A 1 280 ? -3.866 -1.758 -33.731 1.00 91.88 280 CYS A N 1
ATOM 2112 C CA . CYS A 1 280 ? -2.443 -1.940 -34.025 1.00 91.88 280 CYS A CA 1
ATOM 2113 C C . CYS A 1 280 ? -2.094 -1.539 -35.462 1.00 91.88 280 CYS A C 1
ATOM 2115 O O . CYS A 1 280 ? -1.203 -0.720 -35.678 1.00 91.88 280 CYS A O 1
ATOM 2117 N N . THR A 1 281 ? -2.799 -2.088 -36.453 1.00 92.12 281 THR A N 1
ATOM 2118 C CA . THR A 1 281 ? -2.475 -1.849 -37.869 1.00 92.12 281 THR A CA 1
ATOM 2119 C C . THR A 1 281 ? -2.639 -0.381 -38.263 1.00 92.12 281 THR A C 1
ATOM 2121 O O . THR A 1 281 ? -1.756 0.170 -38.922 1.00 92.12 281 THR A O 1
ATOM 2124 N N . LEU A 1 282 ? -3.692 0.299 -37.794 1.00 93.12 282 LEU A N 1
ATOM 2125 C CA . LEU A 1 282 ? -3.872 1.736 -38.025 1.00 93.12 282 LEU A CA 1
ATOM 2126 C C . LEU A 1 282 ? -2.799 2.584 -37.316 1.00 93.12 282 LEU A C 1
ATOM 2128 O O . LEU A 1 282 ? -2.296 3.546 -37.899 1.00 93.12 282 LEU A O 1
ATOM 2132 N N . THR A 1 283 ? -2.388 2.206 -36.101 1.00 92.50 283 THR A N 1
ATOM 2133 C CA . THR A 1 283 ? -1.320 2.902 -35.356 1.00 92.50 283 THR A CA 1
ATOM 2134 C C . THR A 1 283 ? 0.056 2.713 -36.012 1.00 92.50 283 THR A C 1
ATOM 2136 O O . THR A 1 283 ? 0.850 3.652 -36.057 1.00 92.50 283 THR A O 1
ATOM 2139 N N . ALA A 1 284 ? 0.334 1.542 -36.592 1.00 92.62 284 ALA A N 1
ATOM 2140 C CA . ALA A 1 284 ? 1.562 1.298 -37.349 1.00 92.62 284 ALA A CA 1
ATOM 2141 C C . ALA A 1 284 ? 1.596 2.092 -38.666 1.00 92.62 284 ALA A C 1
ATOM 2143 O O . ALA A 1 284 ? 2.610 2.714 -38.985 1.00 92.62 284 ALA A O 1
ATOM 2144 N N . VAL A 1 285 ? 0.475 2.153 -39.400 1.00 92.56 285 VAL A N 1
ATOM 2145 C CA . VAL A 1 285 ? 0.346 3.001 -40.602 1.00 92.56 285 VAL A CA 1
ATOM 2146 C C . VAL A 1 285 ? 0.569 4.478 -40.261 1.00 92.56 285 VAL A C 1
ATOM 2148 O O . VAL A 1 285 ? 1.302 5.154 -40.983 1.00 92.56 285 VAL A O 1
ATOM 2151 N N . LEU A 1 286 ? 0.010 4.967 -39.146 1.00 90.62 286 LEU A N 1
ATOM 2152 C CA . LEU A 1 286 ? 0.270 6.317 -38.637 1.00 90.62 286 LEU A CA 1
ATOM 2153 C C . LEU A 1 286 ? 1.772 6.537 -38.393 1.00 90.62 286 LEU A C 1
ATOM 2155 O O . LEU A 1 286 ? 2.339 7.494 -38.917 1.00 90.62 286 LEU A O 1
ATOM 2159 N N . ALA A 1 287 ? 2.427 5.642 -37.648 1.00 88.19 287 ALA A N 1
ATOM 2160 C CA . ALA A 1 287 ? 3.842 5.772 -37.306 1.00 88.19 287 ALA A CA 1
ATOM 2161 C C . ALA A 1 287 ? 4.760 5.779 -38.546 1.00 88.19 287 ALA A C 1
ATOM 2163 O O . ALA A 1 287 ? 5.673 6.599 -38.614 1.00 88.19 287 ALA A O 1
ATOM 2164 N N . VAL A 1 288 ? 4.494 4.940 -39.557 1.00 89.19 288 VAL A N 1
ATOM 2165 C CA . VAL A 1 288 ? 5.274 4.912 -40.814 1.00 89.19 288 VAL A CA 1
ATOM 2166 C C . VAL A 1 288 ? 5.007 6.132 -41.706 1.00 89.19 288 VAL A C 1
ATOM 2168 O O . VAL A 1 288 ? 5.901 6.564 -42.430 1.00 89.19 288 VAL A O 1
ATOM 2171 N N . LYS A 1 289 ? 3.787 6.690 -41.704 1.00 87.12 289 LYS A N 1
ATOM 2172 C CA . LYS A 1 289 ? 3.406 7.791 -42.613 1.00 87.12 289 LYS A CA 1
ATOM 2173 C C . LYS A 1 289 ? 3.585 9.196 -42.040 1.00 87.12 289 LYS A C 1
ATOM 2175 O O . LYS A 1 289 ? 3.737 10.125 -42.827 1.00 87.12 289 LYS A O 1
ATOM 2180 N N . VAL A 1 290 ? 3.542 9.365 -40.718 1.00 84.38 290 VAL A N 1
ATOM 2181 C CA . VAL A 1 290 ? 3.551 10.688 -40.061 1.00 84.38 290 VAL A CA 1
ATOM 2182 C C . VAL A 1 290 ? 4.896 11.015 -39.409 1.00 84.38 290 VAL A C 1
ATOM 2184 O O . VAL A 1 290 ? 5.273 12.187 -39.353 1.00 84.38 290 VAL A O 1
ATOM 2187 N N . TYR A 1 291 ? 5.645 10.021 -38.925 1.00 82.25 291 TYR A N 1
ATOM 2188 C CA . TYR A 1 291 ? 6.909 10.274 -38.233 1.00 82.25 291 TYR A CA 1
ATOM 2189 C C . TYR A 1 291 ? 8.106 10.328 -39.187 1.00 82.25 291 TYR A C 1
ATOM 2191 O O . TYR A 1 291 ? 8.402 9.373 -39.902 1.00 82.25 291 TYR A O 1
ATOM 2199 N N . THR A 1 292 ? 8.900 11.397 -39.103 1.00 74.62 292 THR A N 1
ATOM 2200 C CA . THR A 1 292 ? 10.140 11.575 -39.884 1.00 74.62 292 THR A CA 1
ATOM 2201 C C . THR A 1 292 ? 11.321 10.718 -39.397 1.00 74.62 292 THR A C 1
ATOM 2203 O O . THR A 1 292 ? 12.468 11.014 -39.721 1.00 74.62 292 THR A O 1
ATOM 2206 N N . TYR A 1 293 ? 11.085 9.679 -38.587 1.00 74.19 293 TYR A N 1
ATOM 2207 C CA . TYR A 1 293 ? 12.145 8.807 -38.054 1.00 74.19 293 TYR A CA 1
ATOM 2208 C C . TYR A 1 293 ? 12.537 7.660 -39.000 1.00 74.19 293 TYR A C 1
ATOM 2210 O O . TYR A 1 293 ? 13.453 6.909 -38.671 1.00 74.19 293 TYR A O 1
ATOM 2218 N N . ASN A 1 294 ? 11.849 7.508 -40.141 1.00 78.19 294 ASN A N 1
ATOM 2219 C CA . ASN A 1 294 ? 12.033 6.414 -41.104 1.00 78.19 294 ASN A CA 1
ATOM 2220 C C . ASN A 1 294 ? 12.019 5.031 -40.426 1.00 78.19 294 ASN A C 1
ATOM 2222 O O . ASN A 1 294 ? 12.968 4.255 -40.547 1.00 78.19 294 ASN A O 1
ATOM 2226 N N . TRP A 1 295 ? 10.955 4.752 -39.666 1.00 85.25 295 TRP A N 1
ATOM 2227 C CA . TRP A 1 295 ? 10.741 3.445 -39.049 1.00 85.25 295 TRP A CA 1
ATOM 2228 C C . TRP A 1 295 ? 10.269 2.413 -40.073 1.00 85.25 295 TRP A C 1
ATOM 2230 O O . TRP A 1 295 ? 9.402 2.671 -40.908 1.00 85.25 295 TRP A O 1
ATOM 2240 N N . ASP A 1 296 ? 10.837 1.223 -39.954 1.00 86.44 296 ASP A N 1
ATOM 2241 C CA . ASP A 1 296 ? 10.503 0.028 -40.718 1.00 86.44 296 ASP A CA 1
ATOM 2242 C C . ASP A 1 296 ? 9.153 -0.539 -40.234 1.00 86.44 296 ASP A C 1
ATOM 2244 O O . ASP A 1 296 ? 8.748 -0.332 -39.087 1.00 86.44 296 ASP A O 1
ATOM 2248 N N . TRP A 1 297 ? 8.435 -1.267 -41.097 1.00 89.31 297 TRP A N 1
ATOM 2249 C CA . TRP A 1 297 ? 7.077 -1.748 -40.792 1.00 89.31 297 TRP A CA 1
ATOM 2250 C C . TRP A 1 297 ? 7.009 -2.606 -39.517 1.00 89.31 297 TRP A C 1
ATOM 2252 O O . TRP A 1 297 ? 6.085 -2.445 -38.722 1.00 89.31 297 TRP A O 1
ATOM 2262 N N . TYR A 1 298 ? 8.004 -3.466 -39.277 1.00 89.06 298 TYR A N 1
ATOM 2263 C CA . TYR A 1 298 ? 8.068 -4.302 -38.072 1.00 89.06 298 TYR A CA 1
ATOM 2264 C C . TYR A 1 298 ? 8.290 -3.465 -36.805 1.00 89.06 298 TYR A C 1
ATOM 2266 O O . TYR A 1 298 ? 7.552 -3.624 -35.836 1.00 89.06 298 TYR A O 1
ATOM 2274 N N . THR A 1 299 ? 9.203 -2.490 -36.842 1.00 88.88 299 THR A N 1
ATOM 2275 C CA . THR A 1 299 ? 9.427 -1.515 -35.760 1.00 88.88 299 THR A CA 1
ATOM 2276 C C . THR A 1 299 ? 8.160 -0.707 -35.452 1.00 88.88 299 THR A C 1
ATOM 2278 O O . THR A 1 299 ? 7.815 -0.506 -34.286 1.00 88.88 299 THR A O 1
ATOM 2281 N N . ALA A 1 300 ? 7.416 -0.293 -36.482 1.00 91.12 300 ALA A N 1
ATOM 2282 C CA . ALA A 1 300 ? 6.148 0.418 -36.324 1.00 91.12 300 ALA A CA 1
ATOM 2283 C C . ALA A 1 300 ? 5.014 -0.471 -35.777 1.00 91.12 300 ALA A C 1
ATOM 2285 O O . ALA A 1 300 ? 4.232 -0.006 -34.949 1.00 91.12 300 ALA A O 1
ATOM 2286 N N . MET A 1 301 ? 4.940 -1.745 -36.178 1.00 92.06 301 MET A N 1
ATOM 2287 C CA . MET A 1 301 ? 4.002 -2.725 -35.611 1.00 92.06 301 MET A CA 1
ATOM 2288 C C . MET A 1 301 ? 4.346 -3.087 -34.158 1.00 92.06 301 MET A C 1
ATOM 2290 O O . MET A 1 301 ? 3.441 -3.193 -33.333 1.00 92.06 301 MET A O 1
ATOM 2294 N N . MET A 1 302 ? 5.632 -3.196 -33.809 1.00 91.12 302 MET A N 1
ATOM 2295 C CA . MET A 1 302 ? 6.087 -3.376 -32.426 1.00 91.12 302 MET A CA 1
ATOM 2296 C C . MET A 1 302 ? 5.699 -2.165 -31.563 1.00 91.12 302 MET A C 1
ATOM 2298 O O . MET A 1 302 ? 5.123 -2.333 -30.489 1.00 91.12 302 MET A O 1
ATOM 2302 N N . PHE A 1 303 ? 5.939 -0.940 -32.048 1.00 91.94 303 PHE A N 1
ATOM 2303 C CA . PHE A 1 303 ? 5.484 0.287 -31.385 1.00 91.94 303 PHE A CA 1
ATOM 2304 C C . PHE A 1 303 ? 3.959 0.320 -31.217 1.00 91.94 303 PHE A C 1
ATOM 2306 O O . PHE A 1 303 ? 3.459 0.618 -30.134 1.00 91.94 303 PHE A O 1
ATOM 2313 N N . ALA A 1 304 ? 3.208 -0.047 -32.257 1.00 92.94 304 ALA A N 1
ATOM 2314 C CA . ALA A 1 304 ? 1.757 -0.125 -32.191 1.00 92.94 304 ALA A CA 1
ATOM 2315 C C . ALA A 1 304 ? 1.266 -1.157 -31.161 1.00 92.94 304 ALA A C 1
ATOM 2317 O O . ALA A 1 304 ? 0.318 -0.862 -30.435 1.00 92.94 304 ALA A O 1
ATOM 2318 N N . ALA A 1 305 ? 1.923 -2.315 -31.036 1.00 91.94 305 ALA A N 1
ATOM 2319 C CA . ALA A 1 305 ? 1.601 -3.323 -30.024 1.00 91.94 305 ALA A CA 1
ATOM 2320 C C . ALA A 1 305 ? 1.839 -2.813 -28.590 1.00 91.94 305 ALA A C 1
ATOM 2322 O O . ALA A 1 305 ? 0.998 -3.037 -27.725 1.00 91.94 305 ALA A O 1
ATOM 2323 N N . ILE A 1 306 ? 2.918 -2.057 -28.349 1.00 91.19 306 ILE A N 1
ATOM 2324 C CA . ILE A 1 306 ? 3.214 -1.399 -27.058 1.00 91.19 306 ILE A CA 1
ATOM 2325 C C . ILE A 1 306 ? 2.139 -0.351 -26.693 1.00 91.19 306 ILE A C 1
ATOM 2327 O O . ILE A 1 306 ? 1.757 -0.200 -25.529 1.00 91.19 306 ILE A O 1
ATOM 2331 N N . VAL A 1 307 ? 1.647 0.377 -27.698 1.00 91.44 307 VAL A N 1
ATOM 2332 C CA . VAL A 1 307 ? 0.768 1.555 -27.565 1.00 91.44 307 VAL A CA 1
ATOM 2333 C C . VAL A 1 307 ? -0.735 1.218 -27.640 1.00 91.44 307 VAL A C 1
ATOM 2335 O O . VAL A 1 307 ? -1.571 2.074 -27.336 1.00 91.44 307 VAL A O 1
ATOM 2338 N N . SER A 1 308 ? -1.105 -0.012 -28.015 1.00 90.12 308 SER A N 1
ATOM 2339 C CA . SER A 1 308 ? -2.502 -0.445 -28.203 1.00 90.12 308 SER A CA 1
ATOM 2340 C C . SER A 1 308 ? -3.276 -1.019 -26.994 1.00 90.12 308 SER A C 1
ATOM 2342 O O . SER A 1 308 ? -4.506 -0.899 -27.051 1.00 90.12 308 SER A O 1
ATOM 2344 N N . PRO A 1 309 ? -2.686 -1.601 -25.923 1.00 88.38 309 PRO A N 1
ATOM 2345 C CA . PRO A 1 309 ? -3.459 -2.119 -24.786 1.00 88.38 309 PRO A CA 1
ATOM 2346 C C . PRO A 1 309 ? -4.020 -1.005 -23.889 1.00 88.38 309 PRO A C 1
ATOM 2348 O O . PRO A 1 309 ? -3.522 0.120 -23.880 1.00 88.38 309 PRO A O 1
ATOM 2351 N N . THR A 1 310 ? -5.116 -1.276 -23.185 1.00 88.00 310 THR A N 1
ATOM 2352 C CA . THR A 1 310 ? -5.858 -0.312 -22.348 1.00 88.00 310 THR A CA 1
ATOM 2353 C C . THR A 1 310 ? -5.638 -0.588 -20.864 1.00 88.00 310 THR A C 1
ATOM 2355 O O . THR A 1 310 ? -5.665 -1.737 -20.451 1.00 88.00 310 THR A O 1
ATOM 2358 N N . ASP A 1 311 ? -5.479 0.459 -20.050 1.00 82.62 311 ASP A N 1
ATOM 2359 C CA . ASP A 1 311 ? -5.484 0.341 -18.586 1.00 82.62 311 ASP A CA 1
ATOM 2360 C C . ASP A 1 311 ? -6.899 0.667 -18.062 1.00 82.62 311 ASP A C 1
ATOM 2362 O O . ASP A 1 311 ? -7.352 1.812 -18.191 1.00 82.62 311 ASP A O 1
ATOM 2366 N N . PRO A 1 312 ? -7.631 -0.311 -17.497 1.00 77.38 312 PRO A N 1
ATOM 2367 C CA . PRO A 1 312 ? -9.017 -0.120 -17.097 1.00 77.38 312 PRO A CA 1
ATOM 2368 C C . PRO A 1 312 ? -9.147 0.526 -15.711 1.00 77.38 312 PRO A C 1
ATOM 2370 O O . PRO A 1 312 ? -10.229 0.992 -15.363 1.00 77.38 312 PRO A O 1
ATOM 2373 N N . ILE A 1 313 ? -8.087 0.566 -14.893 1.00 76.88 313 ILE A N 1
ATOM 2374 C CA . ILE A 1 313 ? -8.191 0.729 -13.430 1.00 76.88 313 ILE A CA 1
ATOM 2375 C C . ILE A 1 313 ? -8.933 2.018 -13.038 1.00 76.88 313 ILE A C 1
ATOM 2377 O O . ILE A 1 313 ? -9.778 2.015 -12.136 1.00 76.88 313 ILE A O 1
ATOM 2381 N N . ILE A 1 314 ? -8.663 3.130 -13.727 1.00 75.69 314 ILE A N 1
ATOM 2382 C CA . ILE A 1 314 ? -9.261 4.432 -13.393 1.00 75.69 314 ILE A CA 1
ATOM 2383 C C . ILE A 1 314 ? -10.680 4.573 -13.965 1.00 75.69 314 ILE A C 1
ATOM 2385 O O . ILE A 1 314 ? -11.574 5.065 -13.278 1.00 75.69 314 ILE A O 1
ATOM 2389 N N . SER A 1 315 ? -10.930 4.112 -15.194 1.00 76.62 315 SER A N 1
ATOM 2390 C CA . SER A 1 315 ? -12.267 4.171 -15.803 1.00 76.62 315 SER A CA 1
ATOM 2391 C C . SER A 1 315 ? -13.254 3.244 -15.078 1.00 76.62 315 SER A C 1
ATOM 2393 O O . SER A 1 315 ? -14.381 3.646 -14.786 1.00 76.62 315 SER A O 1
ATOM 2395 N N . VAL A 1 316 ? -12.798 2.052 -14.691 1.00 76.94 316 VAL A N 1
ATOM 2396 C CA . VAL A 1 316 ? -13.542 1.059 -13.905 1.00 76.94 316 VAL A CA 1
ATOM 2397 C C . VAL A 1 316 ? -13.833 1.532 -12.494 1.00 76.94 316 VAL A C 1
ATOM 2399 O O . VAL A 1 316 ? -14.982 1.471 -12.063 1.00 76.94 316 VAL A O 1
ATOM 2402 N N . SER A 1 317 ? -12.835 2.029 -11.757 1.00 73.81 317 SER A N 1
ATOM 2403 C CA . SER A 1 317 ? -13.070 2.482 -10.380 1.00 73.81 317 SER A CA 1
ATOM 2404 C C . SER A 1 317 ? -14.053 3.659 -10.325 1.00 73.81 317 SER A C 1
ATOM 2406 O O . SER A 1 317 ? -14.856 3.735 -9.394 1.00 73.81 317 SER A O 1
ATOM 2408 N N . LEU A 1 318 ? -14.091 4.523 -11.345 1.00 73.31 318 LEU A N 1
ATOM 2409 C CA . LEU A 1 318 ? -15.143 5.534 -11.494 1.00 73.31 318 LEU A CA 1
ATOM 2410 C C . LEU A 1 318 ? -16.531 4.909 -11.734 1.00 73.31 318 LEU A C 1
ATOM 2412 O O . LEU A 1 318 ? -17.473 5.247 -11.014 1.00 73.31 318 LEU A O 1
ATOM 2416 N N . LEU A 1 319 ? -16.662 3.969 -12.679 1.00 73.25 319 LEU A N 1
ATOM 2417 C CA . LEU A 1 319 ? -17.930 3.281 -12.980 1.00 73.25 319 LEU A CA 1
ATOM 2418 C C . LEU A 1 319 ? -18.468 2.476 -11.779 1.00 73.25 319 LEU A C 1
ATOM 2420 O O . LEU A 1 319 ? -19.639 2.625 -11.418 1.00 73.25 319 LEU A O 1
ATOM 2424 N N . ARG A 1 320 ? -17.608 1.702 -11.095 1.00 70.81 320 ARG A N 1
ATOM 2425 C CA . ARG A 1 320 ? -17.947 0.936 -9.878 1.00 70.81 320 ARG A CA 1
ATOM 2426 C C . ARG A 1 320 ? -18.445 1.853 -8.747 1.00 70.81 320 ARG A C 1
ATOM 2428 O O . ARG A 1 320 ? -19.437 1.533 -8.098 1.00 70.81 320 ARG A O 1
ATOM 2435 N N . ASN A 1 321 ? -17.828 3.023 -8.538 1.00 66.69 321 ASN A N 1
ATOM 2436 C CA . ASN A 1 321 ? -18.289 3.993 -7.528 1.00 66.69 321 ASN A CA 1
ATOM 2437 C C . ASN A 1 321 ? -19.694 4.554 -7.835 1.00 66.69 321 ASN A C 1
ATOM 2439 O O . ASN A 1 321 ? -20.519 4.693 -6.923 1.00 66.69 321 ASN A O 1
ATOM 2443 N N . ILE A 1 322 ? -19.961 4.858 -9.111 1.00 63.69 322 ILE A N 1
ATOM 2444 C CA . ILE A 1 322 ? -21.239 5.406 -9.593 1.00 63.69 322 ILE A CA 1
ATOM 2445 C C . ILE A 1 322 ? -22.354 4.342 -9.566 1.00 63.69 322 ILE A C 1
ATOM 2447 O O . ILE A 1 322 ? -23.508 4.674 -9.304 1.00 63.69 322 ILE A O 1
ATOM 2451 N N . GLY A 1 323 ? -22.019 3.062 -9.764 1.00 55.78 323 GLY A N 1
ATOM 2452 C CA . GLY A 1 323 ? -22.983 1.953 -9.802 1.00 55.78 323 GLY A CA 1
ATOM 2453 C C . GLY A 1 323 ? -23.678 1.782 -11.160 1.00 55.78 323 GLY A C 1
ATOM 2454 O O . GLY A 1 323 ? -24.681 1.076 -11.267 1.00 55.78 323 GLY A O 1
ATOM 2455 N N . SER A 1 324 ? -23.161 2.426 -12.207 1.00 54.91 324 SER A N 1
ATOM 2456 C CA . SER A 1 324 ? -23.715 2.385 -13.559 1.00 54.91 324 SER A CA 1
ATOM 2457 C C . SER A 1 324 ? -23.357 1.077 -14.275 1.00 54.91 324 SER A C 1
ATOM 2459 O O . SER A 1 324 ? -22.215 0.899 -14.687 1.00 54.91 324 SER A O 1
ATOM 2461 N N . ALA A 1 325 ? -24.352 0.203 -14.470 1.00 61.91 325 ALA A N 1
ATOM 2462 C CA . ALA A 1 325 ? -24.306 -1.007 -15.302 1.00 61.91 325 ALA A CA 1
ATOM 2463 C C . ALA A 1 325 ? -23.085 -1.935 -15.073 1.00 61.91 325 ALA A C 1
ATOM 2465 O O . ALA A 1 325 ? -22.065 -1.819 -15.758 1.00 61.91 325 ALA A O 1
ATOM 2466 N N . LYS A 1 326 ? -23.243 -2.945 -14.192 1.00 69.12 326 LYS A N 1
ATOM 2467 C CA . LYS A 1 326 ? -22.234 -4.002 -13.935 1.00 69.12 326 LYS A CA 1
ATOM 2468 C C . LYS A 1 326 ? -21.656 -4.575 -15.259 1.00 69.12 326 LYS A C 1
ATOM 2470 O O . LYS A 1 326 ? -20.442 -4.671 -15.396 1.00 69.12 326 LYS A O 1
ATOM 2475 N N . ALA A 1 327 ? -22.496 -4.798 -16.280 1.00 73.44 327 ALA A N 1
ATOM 2476 C CA . ALA A 1 327 ? -22.094 -5.273 -17.615 1.00 73.44 327 ALA A CA 1
ATOM 2477 C C . ALA A 1 327 ? -21.094 -4.368 -18.376 1.00 73.44 327 ALA A C 1
ATOM 2479 O O . ALA A 1 327 ? -20.129 -4.880 -18.933 1.00 73.44 327 ALA A O 1
ATOM 2480 N N . LEU A 1 328 ? -21.271 -3.038 -18.386 1.00 77.88 328 LEU A N 1
ATOM 2481 C CA . LEU A 1 328 ? -20.342 -2.125 -19.082 1.00 77.88 328 LEU A CA 1
ATOM 2482 C C . LEU A 1 328 ? -18.973 -2.079 -18.390 1.00 77.88 328 LEU A C 1
ATOM 2484 O O . LEU A 1 328 ? -17.943 -1.939 -19.043 1.00 77.88 328 LEU A O 1
ATOM 2488 N N . THR A 1 329 ? -18.974 -2.221 -17.065 1.00 79.19 329 THR A N 1
ATOM 2489 C CA . THR A 1 329 ? -17.746 -2.283 -16.267 1.00 79.19 329 THR A CA 1
ATOM 2490 C C . THR A 1 329 ? -16.969 -3.562 -16.606 1.00 79.19 329 THR A C 1
ATOM 2492 O O . THR A 1 329 ? -15.814 -3.481 -17.015 1.00 79.19 329 THR A O 1
ATOM 2495 N N . LEU A 1 330 ? -17.641 -4.721 -16.570 1.00 76.31 330 LEU A N 1
ATOM 2496 C CA . LEU A 1 330 ? -17.077 -6.021 -16.958 1.00 76.31 330 LEU A CA 1
ATOM 2497 C C . LEU A 1 330 ? -16.574 -6.051 -18.414 1.00 76.31 330 LEU A C 1
ATOM 2499 O O . LEU A 1 330 ? -15.545 -6.660 -18.690 1.00 76.31 330 LEU A O 1
ATOM 2503 N N . LEU A 1 331 ? -17.256 -5.368 -19.342 1.00 81.62 331 LEU A N 1
ATOM 2504 C CA . LEU A 1 331 ? -16.832 -5.270 -20.744 1.00 81.62 331 LEU A CA 1
ATOM 2505 C C . LEU A 1 331 ? -15.489 -4.530 -20.895 1.00 81.62 331 LEU A C 1
ATOM 2507 O O . LEU A 1 331 ? -14.635 -4.974 -21.657 1.00 81.62 331 LEU A O 1
ATOM 2511 N N . ILE A 1 332 ? -15.286 -3.430 -20.160 1.00 84.50 332 ILE A N 1
ATOM 2512 C CA . ILE A 1 332 ? -14.053 -2.617 -20.209 1.00 84.50 332 ILE A CA 1
ATOM 2513 C C . ILE A 1 332 ? -12.893 -3.308 -19.472 1.00 84.50 332 ILE A C 1
ATOM 2515 O O . ILE A 1 332 ? -11.748 -3.253 -19.933 1.00 84.50 332 ILE A O 1
ATOM 2519 N N . GLU A 1 333 ? -13.181 -3.986 -18.356 1.00 79.06 333 GLU A N 1
ATOM 2520 C CA . GLU A 1 333 ? -12.221 -4.850 -17.656 1.00 79.06 333 GLU A CA 1
ATOM 2521 C C . GLU A 1 333 ? -11.763 -6.000 -18.565 1.00 79.06 333 GLU A C 1
ATOM 2523 O O . GLU A 1 333 ? -10.564 -6.168 -18.795 1.00 79.06 333 GLU A O 1
ATOM 2528 N N . GLY A 1 334 ? -12.716 -6.734 -19.148 1.00 79.69 334 GLY A N 1
ATOM 2529 C CA . GLY A 1 334 ? -12.460 -7.856 -20.046 1.00 79.69 334 GLY A CA 1
ATOM 2530 C C . GLY A 1 334 ? -11.711 -7.455 -21.317 1.00 79.69 334 GLY A C 1
ATOM 2531 O O . GLY A 1 334 ? -10.729 -8.109 -21.663 1.00 79.69 334 GLY A O 1
ATOM 2532 N N . GLU A 1 335 ? -12.117 -6.370 -21.994 1.00 84.69 335 GLU A N 1
ATOM 2533 C CA . GLU A 1 335 ? -11.394 -5.848 -23.166 1.00 84.69 335 GLU A CA 1
ATOM 2534 C C . GLU A 1 335 ? -9.909 -5.656 -22.835 1.00 84.69 335 GLU A C 1
ATOM 2536 O O . GLU A 1 335 ? -9.034 -6.140 -23.552 1.00 84.69 335 GLU A O 1
ATOM 2541 N N . SER A 1 336 ? -9.638 -4.981 -21.719 1.00 84.75 336 SER A N 1
ATOM 2542 C CA . SER A 1 336 ? -8.290 -4.608 -21.302 1.00 84.75 336 SER A CA 1
ATOM 2543 C C . SER A 1 336 ? -7.440 -5.816 -20.912 1.00 84.75 336 SER A C 1
ATOM 2545 O O . SER A 1 336 ? -6.307 -5.935 -21.368 1.00 84.75 336 SER A O 1
ATOM 2547 N N . LEU A 1 337 ? -8.004 -6.760 -20.153 1.00 77.88 337 LEU A N 1
ATOM 2548 C CA . LEU A 1 337 ? -7.313 -7.990 -19.769 1.00 77.88 337 LEU A CA 1
ATOM 2549 C C . LEU A 1 337 ? -6.856 -8.804 -20.992 1.00 77.88 337 LEU A C 1
ATOM 2551 O O . LEU A 1 337 ? -5.719 -9.278 -21.045 1.00 77.88 337 LEU A O 1
ATOM 2555 N N . PHE A 1 338 ? -7.741 -8.993 -21.973 1.00 80.50 338 PHE A N 1
ATOM 2556 C CA . PHE A 1 338 ? -7.387 -9.739 -23.178 1.00 80.50 338 PHE A CA 1
ATOM 2557 C C . PHE A 1 338 ? -6.472 -8.919 -24.108 1.00 80.50 338 PHE A C 1
ATOM 2559 O O . PHE A 1 338 ? -5.588 -9.509 -24.728 1.00 80.50 338 PHE A O 1
ATOM 2566 N N . ASN A 1 339 ? -6.593 -7.582 -24.142 1.00 85.19 339 ASN A N 1
ATOM 2567 C CA . ASN A 1 339 ? -5.647 -6.686 -24.824 1.00 85.19 339 ASN A CA 1
ATOM 2568 C C . ASN A 1 339 ? -4.213 -6.808 -24.265 1.00 85.19 339 ASN A C 1
ATOM 2570 O O . ASN A 1 339 ? -3.257 -6.801 -25.040 1.00 85.19 339 ASN A O 1
ATOM 2574 N N . ASP A 1 340 ? -4.028 -6.937 -22.948 1.00 82.75 340 ASP A N 1
ATOM 2575 C CA . ASP A 1 340 ? -2.706 -7.161 -22.337 1.00 82.75 340 ASP A CA 1
ATOM 2576 C C . ASP A 1 340 ? -2.097 -8.500 -22.810 1.00 82.75 340 ASP A C 1
ATOM 2578 O O . ASP A 1 340 ? -0.919 -8.580 -23.165 1.00 82.75 340 ASP A O 1
ATOM 2582 N N . GLY A 1 341 ? -2.921 -9.550 -22.915 1.00 78.94 341 GLY A N 1
ATOM 2583 C CA . GLY A 1 341 ? -2.515 -10.854 -23.452 1.00 78.94 341 GLY A CA 1
ATOM 2584 C C . GLY A 1 341 ? -2.164 -10.838 -24.949 1.00 78.94 341 GLY A C 1
ATOM 2585 O O . GLY A 1 341 ? -1.144 -11.400 -25.353 1.00 78.94 341 GLY A O 1
ATOM 2586 N N . THR A 1 342 ? -2.971 -10.183 -25.791 1.00 84.56 342 THR A N 1
ATOM 2587 C CA . THR A 1 342 ? -2.714 -10.105 -27.243 1.00 84.56 342 THR A CA 1
ATOM 2588 C C . THR A 1 342 ? -1.558 -9.161 -27.580 1.00 84.56 342 THR A C 1
ATOM 2590 O O . THR A 1 342 ? -0.763 -9.458 -28.478 1.00 84.56 342 THR A O 1
ATOM 2593 N N . SER A 1 343 ? -1.403 -8.064 -26.833 1.00 86.62 343 SER A N 1
ATOM 2594 C CA . SER A 1 343 ? -0.317 -7.099 -27.036 1.00 86.62 343 SER A CA 1
ATOM 2595 C C . SER A 1 343 ? 1.059 -7.664 -26.713 1.00 86.62 343 SER A C 1
ATOM 2597 O O . SER A 1 343 ? 1.982 -7.392 -27.480 1.00 86.62 343 SER A O 1
ATOM 2599 N N . ILE A 1 344 ? 1.222 -8.499 -25.676 1.00 82.69 344 ILE A N 1
ATOM 2600 C CA . ILE A 1 344 ? 2.526 -9.133 -25.424 1.00 82.69 344 ILE A CA 1
ATOM 2601 C C . ILE A 1 344 ? 2.894 -10.151 -26.515 1.00 82.69 344 ILE A C 1
ATOM 2603 O O . ILE A 1 344 ? 4.033 -10.128 -26.975 1.00 82.69 344 ILE A O 1
ATOM 2607 N N . ILE A 1 345 ? 1.948 -10.956 -27.030 1.00 84.75 345 ILE A N 1
ATOM 2608 C CA . ILE A 1 345 ? 2.209 -11.822 -28.202 1.00 84.75 345 ILE A CA 1
ATOM 2609 C C . ILE A 1 345 ? 2.723 -10.988 -29.381 1.00 84.75 345 ILE A C 1
ATOM 2611 O O . ILE A 1 345 ? 3.750 -11.322 -29.974 1.00 84.75 345 ILE A O 1
ATOM 2615 N N . MET A 1 346 ? 2.015 -9.907 -29.723 1.00 87.25 346 MET A N 1
ATOM 2616 C CA . MET A 1 346 ? 2.366 -9.082 -30.879 1.00 87.25 346 MET A CA 1
ATOM 2617 C C . MET A 1 346 ? 3.667 -8.310 -30.677 1.00 87.25 346 MET A C 1
ATOM 2619 O O . MET A 1 346 ? 4.470 -8.236 -31.604 1.00 87.25 346 MET A O 1
ATOM 2623 N N . PHE A 1 347 ? 3.913 -7.786 -29.474 1.00 87.56 347 PHE A N 1
ATOM 2624 C CA . PHE A 1 347 ? 5.179 -7.151 -29.126 1.00 87.56 347 PHE A CA 1
ATOM 2625 C C . PHE A 1 347 ? 6.350 -8.106 -29.364 1.00 87.56 347 PHE A C 1
ATOM 2627 O O . PHE A 1 347 ? 7.299 -7.728 -30.040 1.00 87.56 347 PHE A O 1
ATOM 2634 N N . GLU A 1 348 ? 6.278 -9.345 -28.873 1.00 83.00 348 GLU A N 1
ATOM 2635 C CA . GLU A 1 348 ? 7.374 -10.299 -29.038 1.00 83.00 348 GLU A CA 1
ATOM 2636 C C . GLU A 1 348 ? 7.584 -10.729 -30.492 1.00 83.00 348 GLU A C 1
ATOM 2638 O O . GLU A 1 348 ? 8.721 -10.771 -30.952 1.00 83.00 348 GLU A O 1
ATOM 2643 N N . ILE A 1 349 ? 6.506 -10.991 -31.238 1.00 84.69 349 ILE A N 1
ATOM 2644 C CA . ILE A 1 349 ? 6.597 -11.362 -32.659 1.00 84.69 349 ILE A CA 1
ATOM 2645 C C . ILE A 1 349 ? 7.221 -10.229 -33.483 1.00 84.69 349 ILE A C 1
ATOM 2647 O O . ILE A 1 349 ? 8.135 -10.473 -34.270 1.00 84.69 349 ILE A O 1
ATOM 2651 N N . PHE A 1 350 ? 6.762 -8.986 -33.301 1.00 87.88 350 PHE A N 1
ATOM 2652 C CA . PHE A 1 350 ? 7.290 -7.853 -34.062 1.00 87.88 350 PHE A CA 1
ATOM 2653 C C . PHE A 1 350 ? 8.643 -7.347 -33.551 1.00 87.88 350 PHE A C 1
ATOM 2655 O O . PHE A 1 350 ? 9.386 -6.781 -34.345 1.00 87.88 350 PHE A O 1
ATOM 2662 N N . ARG A 1 351 ? 9.007 -7.603 -32.286 1.00 85.75 351 ARG A N 1
ATOM 2663 C CA . ARG A 1 351 ? 10.377 -7.444 -31.769 1.00 85.75 351 ARG A CA 1
ATOM 2664 C C . ARG A 1 351 ? 11.330 -8.385 -32.494 1.00 85.75 351 ARG A C 1
ATOM 2666 O O . ARG A 1 351 ? 12.315 -7.916 -33.051 1.00 85.75 351 ARG A O 1
ATOM 2673 N N . ASP A 1 352 ? 11.031 -9.682 -32.516 1.00 82.31 352 ASP A N 1
ATOM 2674 C CA . ASP A 1 352 ? 11.916 -10.687 -33.116 1.00 82.31 352 ASP A CA 1
ATOM 2675 C C . ASP A 1 352 ? 12.093 -10.416 -34.629 1.00 82.31 352 ASP A C 1
ATOM 2677 O O . ASP A 1 352 ? 13.218 -10.380 -35.125 1.00 82.31 352 ASP A O 1
ATOM 2681 N N . LEU A 1 353 ? 11.003 -10.080 -35.336 1.00 83.94 353 LEU A N 1
ATOM 2682 C CA . LEU A 1 353 ? 11.020 -9.658 -36.750 1.00 83.94 353 LEU A CA 1
ATOM 2683 C C . LEU A 1 353 ? 11.710 -8.303 -37.014 1.00 83.94 353 LEU A C 1
ATOM 2685 O O . LEU A 1 353 ? 12.095 -8.040 -38.152 1.00 83.94 353 LEU A O 1
ATOM 2689 N N . ALA A 1 354 ? 11.832 -7.425 -36.012 1.00 82.44 354 ALA A N 1
ATOM 2690 C CA . ALA A 1 354 ? 12.529 -6.139 -36.132 1.00 82.44 354 ALA A CA 1
ATOM 2691 C C . ALA A 1 354 ? 14.027 -6.227 -35.793 1.00 82.44 354 ALA A C 1
ATOM 2693 O O . ALA A 1 354 ? 14.770 -5.305 -36.129 1.00 82.44 354 ALA A O 1
ATOM 2694 N N . ILE A 1 355 ? 14.469 -7.310 -35.141 1.00 81.06 355 ILE A N 1
ATOM 2695 C CA . ILE A 1 355 ? 15.886 -7.580 -34.872 1.00 81.06 355 ILE A CA 1
ATOM 2696 C C . ILE A 1 355 ? 16.505 -8.317 -36.067 1.00 81.06 355 ILE A C 1
ATOM 2698 O O . ILE A 1 355 ? 17.412 -7.773 -36.692 1.00 81.06 355 ILE A O 1
ATOM 2702 N N . ASP A 1 356 ? 15.965 -9.483 -36.446 1.00 77.19 356 ASP A N 1
ATOM 2703 C CA . ASP A 1 356 ? 16.509 -10.326 -37.526 1.00 77.19 356 ASP A CA 1
ATOM 2704 C C . ASP A 1 356 ? 15.427 -10.697 -38.570 1.00 77.19 356 ASP A C 1
ATOM 2706 O O . ASP A 1 356 ? 14.855 -11.791 -38.532 1.00 77.19 356 ASP A O 1
ATOM 2710 N N . PRO A 1 357 ? 15.143 -9.821 -39.561 1.00 68.19 357 PRO A N 1
ATOM 2711 C CA . PRO A 1 357 ? 14.045 -10.012 -40.520 1.00 68.19 357 PRO A CA 1
ATOM 2712 C C . PRO A 1 357 ? 14.182 -11.205 -41.484 1.00 68.19 357 PRO A C 1
ATOM 2714 O O . PRO A 1 357 ? 13.246 -11.479 -42.234 1.00 68.19 357 PRO A O 1
ATOM 2717 N N . TYR A 1 358 ? 15.348 -11.860 -41.527 1.00 62.34 358 TYR A N 1
ATOM 2718 C CA . TYR A 1 358 ? 15.705 -12.865 -42.540 1.00 62.34 358 TYR A CA 1
ATOM 2719 C C . TYR A 1 358 ? 15.980 -14.269 -41.982 1.00 62.34 358 TYR A C 1
ATOM 2721 O O . TYR A 1 358 ? 15.982 -15.217 -42.764 1.00 62.34 358 TYR A O 1
ATOM 2729 N N . ASP A 1 359 ? 16.199 -14.416 -40.671 1.00 58.06 359 ASP A N 1
ATOM 2730 C CA . ASP A 1 359 ? 16.627 -15.688 -40.056 1.00 58.06 359 ASP A CA 1
ATOM 2731 C C . ASP A 1 359 ? 15.439 -16.529 -39.534 1.00 58.06 359 ASP A C 1
ATOM 2733 O O . ASP A 1 359 ? 15.559 -17.724 -39.270 1.00 58.06 359 ASP A O 1
ATOM 2737 N N . ILE A 1 360 ? 14.248 -15.923 -39.424 1.00 60.81 360 ILE A N 1
ATOM 2738 C CA . ILE A 1 360 ? 13.038 -16.580 -38.909 1.00 60.81 360 ILE A CA 1
ATOM 2739 C C . ILE A 1 360 ? 12.356 -17.397 -40.015 1.00 60.81 360 ILE A C 1
ATOM 2741 O O . ILE A 1 360 ? 11.664 -16.865 -40.887 1.00 60.81 360 ILE A O 1
ATOM 2745 N N . ILE A 1 361 ? 12.481 -18.724 -39.937 1.00 66.12 361 ILE A N 1
ATOM 2746 C CA . ILE A 1 361 ? 11.768 -19.650 -40.825 1.00 66.12 361 ILE A CA 1
ATOM 2747 C C . ILE A 1 361 ? 10.257 -19.562 -40.545 1.00 66.12 361 ILE A C 1
ATOM 2749 O O . ILE A 1 361 ? 9.812 -19.668 -39.401 1.00 66.12 361 ILE A O 1
ATOM 2753 N N . ALA A 1 362 ? 9.438 -19.426 -41.593 1.00 70.88 362 ALA A N 1
ATOM 2754 C CA . ALA A 1 362 ? 7.986 -19.237 -41.467 1.00 70.88 362 ALA A CA 1
ATOM 2755 C C . ALA A 1 362 ? 7.261 -20.350 -40.672 1.00 70.88 362 ALA A C 1
ATOM 2757 O O . ALA A 1 362 ? 6.240 -20.089 -40.034 1.00 70.88 362 ALA A O 1
ATOM 2758 N N . SER A 1 363 ? 7.796 -21.576 -40.664 1.00 71.81 363 SER A N 1
ATOM 2759 C CA . SER A 1 363 ? 7.295 -22.683 -39.840 1.00 71.81 363 SER A CA 1
ATOM 2760 C C . SER A 1 363 ? 7.515 -22.460 -38.340 1.00 71.81 363 SER A C 1
ATOM 2762 O O . SER A 1 363 ? 6.636 -22.793 -37.550 1.00 71.81 363 SER A O 1
ATOM 2764 N N . GLU A 1 364 ? 8.634 -21.859 -37.929 1.00 76.50 364 GLU A N 1
ATOM 2765 C CA . GLU A 1 364 ? 8.907 -21.548 -36.522 1.00 76.50 364 GLU A CA 1
ATOM 2766 C C . GLU A 1 364 ? 7.961 -20.455 -36.010 1.00 76.50 364 GLU A C 1
ATOM 2768 O O . GLU A 1 364 ? 7.394 -20.582 -34.924 1.00 76.50 364 GLU A O 1
ATOM 2773 N N . LEU A 1 365 ? 7.714 -19.419 -36.821 1.00 76.88 365 LEU A N 1
ATOM 2774 C CA . LEU A 1 365 ? 6.730 -18.381 -36.505 1.00 76.88 365 LEU A CA 1
ATOM 2775 C C . LEU A 1 365 ? 5.311 -18.964 -36.380 1.00 76.88 365 LEU A C 1
ATOM 2777 O O . LEU A 1 365 ? 4.589 -18.621 -35.443 1.00 76.88 365 LEU A O 1
ATOM 2781 N N . ALA A 1 366 ? 4.926 -19.886 -37.270 1.00 77.62 366 ALA A N 1
ATOM 2782 C CA . ALA A 1 366 ? 3.644 -20.587 -37.185 1.00 77.62 366 ALA A CA 1
ATOM 2783 C C . ALA A 1 366 ? 3.529 -21.447 -35.910 1.00 77.62 366 ALA A C 1
ATOM 2785 O O . ALA A 1 366 ? 2.504 -21.400 -35.231 1.00 77.62 366 ALA A O 1
ATOM 2786 N N . ILE A 1 367 ? 4.588 -22.175 -35.533 1.00 81.50 367 ILE A N 1
ATOM 2787 C CA . ILE A 1 367 ? 4.635 -22.964 -34.290 1.00 81.50 367 ILE A CA 1
ATOM 2788 C C . ILE A 1 367 ? 4.528 -22.049 -33.059 1.00 81.50 367 ILE A C 1
ATOM 2790 O O . ILE A 1 367 ? 3.698 -22.302 -32.184 1.00 81.50 367 ILE A O 1
ATOM 2794 N N . LYS A 1 368 ? 5.291 -20.946 -33.009 1.00 79.44 368 LYS A N 1
ATOM 2795 C CA . LYS A 1 368 ? 5.216 -19.938 -31.934 1.00 79.44 368 LYS A CA 1
ATOM 2796 C C . LYS A 1 368 ? 3.812 -19.335 -31.807 1.00 79.44 368 LYS A C 1
ATOM 2798 O O . LYS A 1 368 ? 3.318 -19.190 -30.690 1.00 79.44 368 LYS A O 1
ATOM 2803 N N . LEU A 1 369 ? 3.146 -19.029 -32.924 1.00 81.88 369 LEU A N 1
ATOM 2804 C CA . LEU A 1 369 ? 1.758 -18.549 -32.936 1.00 81.88 369 LEU A CA 1
ATOM 2805 C C . LEU A 1 369 ? 0.782 -19.590 -32.369 1.00 81.88 369 LEU A C 1
ATOM 2807 O O . LEU A 1 369 ? -0.035 -19.247 -31.516 1.00 81.88 369 LEU A O 1
ATOM 2811 N N . VAL A 1 370 ? 0.882 -20.858 -32.782 1.00 84.69 370 VAL A N 1
ATOM 2812 C CA . VAL A 1 370 ? 0.001 -21.930 -32.282 1.00 84.69 370 VAL A CA 1
ATOM 2813 C C . VAL A 1 370 ? 0.196 -22.165 -30.779 1.00 84.69 370 VAL A C 1
ATOM 2815 O O . VAL A 1 370 ? -0.790 -22.226 -30.041 1.00 84.69 370 VAL A O 1
ATOM 2818 N N . LEU A 1 371 ? 1.446 -22.219 -30.304 1.00 84.75 371 LEU A N 1
ATOM 2819 C CA . LEU A 1 371 ? 1.773 -22.354 -28.878 1.00 84.75 371 LEU A CA 1
ATOM 2820 C C . LEU A 1 371 ? 1.204 -21.193 -28.046 1.00 84.75 371 LEU A C 1
ATOM 2822 O O . LEU A 1 371 ? 0.547 -21.417 -27.023 1.00 84.75 371 LEU A O 1
ATOM 2826 N N . LYS A 1 372 ? 1.417 -19.949 -28.491 1.00 84.00 372 LYS A N 1
ATOM 2827 C CA . LYS A 1 372 ? 1.002 -18.754 -27.741 1.00 84.00 372 LYS A CA 1
ATOM 2828 C C . LYS A 1 372 ? -0.511 -18.505 -27.771 1.00 84.00 372 LYS A C 1
ATOM 2830 O O . LYS A 1 372 ? -1.052 -18.078 -26.758 1.00 84.00 372 LYS A O 1
ATOM 2835 N N . ILE A 1 373 ? -1.199 -18.805 -28.877 1.00 84.25 373 ILE A N 1
ATOM 2836 C CA . ILE A 1 373 ? -2.644 -18.544 -29.022 1.00 84.25 373 ILE A CA 1
ATOM 2837 C C . ILE A 1 373 ? -3.506 -19.709 -28.514 1.00 84.25 373 ILE A C 1
ATOM 2839 O O . ILE A 1 373 ? -4.465 -19.468 -27.789 1.00 84.25 373 ILE A O 1
ATOM 2843 N N . PHE A 1 374 ? -3.190 -20.961 -28.867 1.00 87.00 374 PHE A N 1
ATOM 2844 C CA . PHE A 1 374 ? -4.075 -22.107 -28.592 1.00 87.00 374 PHE A CA 1
ATOM 2845 C C . PHE A 1 374 ? -3.615 -22.977 -27.420 1.00 87.00 374 PHE A C 1
ATOM 2847 O O . PHE A 1 374 ? -4.445 -23.425 -26.629 1.00 87.00 374 PHE A O 1
ATOM 2854 N N . VAL A 1 375 ? -2.307 -23.213 -27.276 1.00 90.00 375 VAL A N 1
ATOM 2855 C CA . VAL A 1 375 ? -1.800 -24.118 -26.227 1.00 90.00 375 VAL A CA 1
ATOM 2856 C C . VAL A 1 375 ? -1.690 -23.408 -24.871 1.00 90.00 375 VAL A C 1
ATOM 2858 O O . VAL A 1 375 ? -1.959 -24.020 -23.842 1.00 90.00 375 VAL A O 1
ATOM 2861 N N . SER A 1 376 ? -1.413 -22.098 -24.855 1.00 88.56 376 SER A N 1
ATOM 2862 C CA . SER A 1 376 ? -1.316 -21.311 -23.610 1.00 88.56 376 SER A CA 1
ATOM 2863 C C . SER A 1 376 ? -2.637 -21.271 -22.808 1.00 88.56 376 SER A C 1
ATOM 2865 O O . SER A 1 376 ? -2.605 -21.593 -21.619 1.00 88.56 376 SER A O 1
ATOM 2867 N N . PRO A 1 377 ? -3.821 -20.986 -23.404 1.00 86.69 377 PRO A N 1
ATOM 2868 C CA . PRO A 1 377 ? -5.091 -21.106 -22.681 1.00 86.69 377 PRO A CA 1
ATOM 2869 C C . PRO A 1 377 ? -5.380 -22.540 -22.220 1.00 86.69 377 PRO A C 1
ATOM 2871 O O . PRO A 1 377 ? -5.825 -22.744 -21.092 1.00 86.69 377 PRO A O 1
ATOM 2874 N N . LEU A 1 378 ? -5.093 -23.546 -23.055 1.00 90.31 378 LEU A N 1
ATOM 2875 C CA . LEU A 1 378 ? -5.309 -24.955 -22.710 1.00 90.31 378 LEU A CA 1
ATOM 2876 C C . LEU A 1 378 ? -4.463 -25.383 -21.498 1.00 90.31 378 LEU A C 1
ATOM 2878 O O . LEU A 1 378 ? -4.957 -26.086 -20.617 1.00 90.31 378 LEU A O 1
ATOM 2882 N N . PHE A 1 379 ? -3.216 -24.915 -21.415 1.00 90.81 379 PHE A N 1
ATOM 2883 C CA . PHE A 1 379 ? -2.352 -25.138 -20.260 1.00 90.81 379 PHE A CA 1
ATOM 2884 C C . PHE A 1 379 ? -2.865 -24.415 -19.004 1.00 90.81 379 PHE A C 1
ATOM 2886 O O . PHE A 1 379 ? -2.904 -25.020 -17.935 1.00 90.81 379 PHE A O 1
ATOM 2893 N N . GLY A 1 380 ? -3.346 -23.173 -19.124 1.00 88.19 380 GLY A N 1
ATOM 2894 C CA . GLY A 1 380 ? -3.992 -22.460 -18.013 1.00 88.19 380 GLY A CA 1
ATOM 2895 C C . GLY A 1 380 ? -5.266 -23.149 -17.498 1.00 88.19 380 GLY A C 1
ATOM 2896 O O . GLY A 1 380 ? -5.471 -23.238 -16.288 1.00 88.19 380 GLY A O 1
ATOM 2897 N N . PHE A 1 381 ? -6.077 -23.726 -18.393 1.00 87.44 381 PHE A N 1
ATOM 2898 C CA . PHE A 1 381 ? -7.229 -24.565 -18.032 1.00 87.44 381 PHE A CA 1
ATOM 2899 C C . PHE A 1 381 ? -6.811 -25.858 -17.313 1.00 87.44 381 PHE A C 1
ATOM 2901 O O . PHE A 1 381 ? -7.429 -26.243 -16.321 1.00 87.44 381 PHE A O 1
ATOM 2908 N N . LEU A 1 382 ? -5.749 -26.526 -17.775 1.00 90.56 382 LEU A N 1
ATOM 2909 C CA . LEU A 1 382 ? -5.222 -27.713 -17.100 1.00 90.56 382 LEU A CA 1
ATOM 2910 C C . LEU A 1 382 ? -4.700 -27.365 -15.697 1.00 90.56 382 LEU A C 1
ATOM 2912 O O . LEU A 1 382 ? -5.031 -28.047 -14.727 1.00 90.56 382 LEU A O 1
ATOM 2916 N N . MET A 1 383 ? -3.942 -26.272 -15.575 1.00 86.56 383 MET A N 1
ATOM 2917 C CA . MET A 1 383 ? -3.420 -25.799 -14.294 1.00 86.56 383 MET A CA 1
ATOM 2918 C C . MET A 1 383 ? -4.536 -25.378 -13.334 1.00 86.56 383 MET A C 1
ATOM 2920 O O . MET A 1 383 ? -4.448 -25.714 -12.157 1.00 86.56 383 MET A O 1
ATOM 2924 N N . SER A 1 384 ? -5.620 -24.740 -13.797 1.00 84.00 384 SER A N 1
ATOM 2925 C CA . SER A 1 384 ? -6.746 -24.399 -12.912 1.00 84.00 384 SER A CA 1
ATOM 2926 C C . SER A 1 384 ? -7.420 -25.642 -12.330 1.00 84.00 384 SER A C 1
ATOM 2928 O O . SER A 1 384 ? -7.733 -25.652 -11.142 1.00 84.00 384 SER A O 1
ATOM 2930 N N . LYS A 1 385 ? -7.548 -26.735 -13.098 1.00 85.38 385 LYS A N 1
ATOM 2931 C CA . LYS A 1 385 ? -8.050 -28.020 -12.577 1.00 85.38 385 LYS A CA 1
ATOM 2932 C C . LYS A 1 385 ? -7.114 -28.643 -11.537 1.00 85.38 385 LYS A C 1
ATOM 2934 O O . LYS A 1 385 ? -7.605 -29.227 -10.573 1.00 85.38 385 LYS A O 1
ATOM 2939 N N . VAL A 1 386 ? -5.797 -28.456 -11.665 1.00 85.56 386 VAL A N 1
ATOM 2940 C CA . VAL A 1 386 ? -4.843 -28.807 -10.597 1.00 85.56 386 VAL A CA 1
ATOM 2941 C C . VAL A 1 386 ? -5.065 -27.925 -9.362 1.00 85.56 386 VAL A C 1
ATOM 2943 O O . VAL A 1 386 ? -5.152 -28.456 -8.260 1.00 85.56 386 VAL A O 1
ATOM 2946 N N . VAL A 1 387 ? -5.231 -26.605 -9.509 1.00 79.62 387 VAL A N 1
ATOM 2947 C CA . VAL A 1 387 ? -5.450 -25.706 -8.356 1.00 79.62 387 VAL A CA 1
ATOM 2948 C C . VAL A 1 387 ? -6.750 -26.032 -7.617 1.00 79.62 387 VAL A C 1
ATOM 2950 O O . VAL A 1 387 ? -6.730 -26.142 -6.395 1.00 79.62 387 VAL A O 1
ATOM 2953 N N . MET A 1 388 ? -7.850 -26.265 -8.342 1.00 78.19 388 MET A N 1
ATOM 2954 C CA . MET A 1 388 ? -9.136 -26.697 -7.771 1.00 78.19 388 MET A CA 1
ATOM 2955 C C . MET A 1 388 ? -8.980 -27.956 -6.911 1.00 78.19 388 MET A C 1
ATOM 2957 O O . MET A 1 388 ? -9.503 -28.011 -5.801 1.00 78.19 388 MET A O 1
ATOM 2961 N N . PHE A 1 389 ? -8.235 -28.953 -7.406 1.00 82.75 389 PHE A N 1
ATOM 2962 C CA . PHE A 1 389 ? -7.975 -30.187 -6.666 1.00 82.75 389 PHE A CA 1
ATOM 2963 C C . PHE A 1 389 ? -7.245 -29.900 -5.348 1.00 82.75 389 PHE A C 1
ATOM 2965 O O . PHE A 1 389 ? -7.725 -30.313 -4.298 1.00 82.75 389 PHE A O 1
ATOM 2972 N N . TRP A 1 390 ? -6.141 -29.146 -5.371 1.00 80.00 390 TRP A N 1
ATOM 2973 C CA . TRP A 1 390 ? -5.364 -28.861 -4.156 1.00 80.00 390 TRP A CA 1
ATOM 2974 C C . TRP A 1 390 ? -6.115 -27.970 -3.155 1.00 80.00 390 TRP A C 1
ATOM 2976 O O . TRP A 1 390 ? -6.107 -28.278 -1.963 1.00 80.00 390 TRP A O 1
ATOM 2986 N N . LEU A 1 391 ? -6.809 -26.922 -3.617 1.00 74.19 391 LEU A N 1
ATOM 2987 C CA . LEU A 1 391 ? -7.624 -26.062 -2.748 1.00 74.19 391 LEU A CA 1
ATOM 2988 C C . LEU A 1 391 ? -8.770 -26.837 -2.083 1.00 74.19 391 LEU A C 1
ATOM 2990 O O . LEU A 1 391 ? -9.075 -26.569 -0.929 1.00 74.19 391 LEU A O 1
ATOM 2994 N N . SER A 1 392 ? -9.349 -27.852 -2.739 1.00 75.19 392 SER A N 1
ATOM 2995 C CA . SER A 1 392 ? -10.437 -28.648 -2.143 1.00 75.19 392 SER A CA 1
ATOM 2996 C C . SER A 1 392 ? -10.050 -29.444 -0.881 1.00 75.19 392 SER A C 1
ATOM 2998 O O . SER A 1 392 ? -10.935 -29.878 -0.145 1.00 75.19 392 SER A O 1
ATOM 3000 N N . TYR A 1 393 ? -8.749 -29.606 -0.598 1.00 77.12 393 TYR A N 1
ATOM 3001 C CA . TYR A 1 393 ? -8.237 -30.232 0.630 1.00 77.12 393 TYR A CA 1
ATOM 3002 C C . TYR A 1 393 ? -7.814 -29.228 1.716 1.00 77.12 393 TYR A C 1
ATOM 3004 O O . TYR A 1 393 ? -7.467 -29.643 2.823 1.00 77.12 393 TYR A O 1
ATOM 3012 N N . ILE A 1 394 ? -7.821 -27.925 1.424 1.00 71.06 394 ILE A N 1
ATOM 3013 C CA . ILE A 1 394 ? -7.424 -26.863 2.353 1.00 71.06 394 ILE A CA 1
ATOM 3014 C C . ILE A 1 394 ? -8.695 -26.149 2.804 1.00 71.06 394 ILE A C 1
ATOM 3016 O O . ILE A 1 394 ? -9.345 -25.468 2.020 1.00 71.06 394 ILE A O 1
ATOM 3020 N N . PHE A 1 395 ? -9.060 -26.318 4.075 1.00 60.19 395 PHE A N 1
ATOM 3021 C CA . PHE A 1 395 ? -10.271 -25.719 4.624 1.00 60.19 395 PHE A CA 1
ATOM 3022 C C . PHE A 1 395 ? -9.940 -24.680 5.696 1.00 60.19 395 PHE A C 1
ATOM 3024 O O . PHE A 1 395 ? -9.567 -25.030 6.817 1.00 60.19 395 PHE A O 1
ATOM 3031 N N . ASN A 1 396 ? -10.183 -23.411 5.362 1.00 63.72 396 ASN A N 1
ATOM 3032 C CA . ASN A 1 396 ? -10.250 -22.291 6.297 1.00 63.72 396 ASN A CA 1
ATOM 3033 C C . ASN A 1 396 ? -8.897 -21.883 6.925 1.00 63.72 396 ASN A C 1
ATOM 3035 O O . ASN A 1 396 ? -8.848 -21.469 8.087 1.00 63.72 396 ASN A O 1
ATOM 3039 N N . ASP A 1 397 ? -7.807 -21.953 6.147 1.00 72.75 397 ASP A N 1
ATOM 3040 C CA . ASP A 1 397 ? -6.508 -21.350 6.494 1.00 72.75 397 ASP A CA 1
ATOM 3041 C C . ASP A 1 397 ? -6.074 -20.366 5.399 1.00 72.75 397 ASP A C 1
ATOM 3043 O O . ASP A 1 397 ? -5.413 -20.710 4.414 1.00 72.75 397 ASP A O 1
ATOM 3047 N N . GLY A 1 398 ? -6.406 -19.093 5.621 1.00 70.38 398 GLY A N 1
ATOM 3048 C CA . GLY A 1 398 ? -6.119 -18.014 4.679 1.00 70.38 398 GLY A CA 1
ATOM 3049 C C . GLY A 1 398 ? -4.632 -17.741 4.441 1.00 70.38 398 GLY A C 1
ATOM 3050 O O . GLY A 1 398 ? -4.305 -17.089 3.452 1.00 70.38 398 GLY A O 1
ATOM 3051 N N . LEU A 1 399 ? -3.713 -18.223 5.289 1.00 75.75 399 LEU A N 1
ATOM 3052 C CA . LEU A 1 399 ? -2.278 -18.123 5.002 1.00 75.75 399 LEU A CA 1
ATOM 3053 C C . LEU A 1 399 ? -1.853 -19.190 3.993 1.00 75.75 399 LEU A C 1
ATOM 3055 O O . LEU A 1 399 ? -1.086 -18.885 3.077 1.00 75.75 399 LEU A O 1
ATOM 3059 N N . ILE A 1 400 ? -2.370 -20.414 4.121 1.00 78.75 400 ILE A N 1
ATOM 3060 C CA . ILE A 1 400 ? -2.107 -21.495 3.163 1.00 78.75 400 ILE A CA 1
ATOM 3061 C C . ILE A 1 400 ? -2.781 -21.177 1.821 1.00 78.75 400 ILE A C 1
ATOM 3063 O O . ILE A 1 400 ? -2.117 -21.226 0.788 1.00 78.75 400 ILE A O 1
ATOM 3067 N N . GLU A 1 401 ? -4.050 -20.761 1.824 1.00 75.44 401 GLU A N 1
ATOM 3068 C CA . GLU A 1 401 ? -4.802 -20.423 0.603 1.00 75.44 401 GLU A CA 1
ATOM 3069 C C . GLU A 1 401 ? -4.139 -19.268 -0.182 1.00 75.44 401 GLU A C 1
ATOM 3071 O O . GLU A 1 401 ? -3.914 -19.383 -1.391 1.00 75.44 401 GLU A O 1
ATOM 3076 N N . ILE A 1 402 ? -3.707 -18.190 0.494 1.00 74.56 402 ILE A N 1
ATOM 3077 C CA . ILE A 1 402 ? -2.993 -17.078 -0.161 1.00 74.56 402 ILE A CA 1
ATOM 3078 C C . ILE A 1 402 ? -1.613 -17.509 -0.670 1.00 74.56 402 ILE A C 1
ATOM 3080 O O . ILE A 1 402 ? -1.288 -17.239 -1.830 1.00 74.56 402 ILE A O 1
ATOM 3084 N N . THR A 1 403 ? -0.797 -18.182 0.151 1.00 79.06 403 THR A N 1
ATOM 3085 C CA . THR A 1 403 ? 0.555 -18.591 -0.278 1.00 79.06 403 THR A CA 1
ATOM 3086 C C . THR A 1 403 ? 0.513 -19.603 -1.422 1.00 79.06 403 THR A C 1
ATOM 3088 O O . THR A 1 403 ? 1.327 -19.498 -2.340 1.00 79.06 403 THR A O 1
ATOM 3091 N N . MET A 1 404 ? -0.476 -20.501 -1.442 1.00 77.31 404 MET A N 1
ATOM 3092 C CA . MET A 1 404 ? -0.748 -21.397 -2.564 1.00 77.31 404 MET A CA 1
ATOM 3093 C C . MET A 1 404 ? -1.170 -20.633 -3.830 1.00 77.31 404 MET A C 1
ATOM 3095 O O . MET A 1 404 ? -0.595 -20.879 -4.891 1.00 77.31 404 MET A O 1
ATOM 3099 N N . SER A 1 405 ? -2.118 -19.688 -3.737 1.00 74.69 405 SER A N 1
ATOM 3100 C CA . SER A 1 405 ? -2.581 -18.901 -4.896 1.00 74.69 405 SER A CA 1
ATOM 3101 C C . SER A 1 405 ? -1.434 -18.137 -5.573 1.00 74.69 405 SER A C 1
ATOM 3103 O O . SER A 1 405 ? -1.296 -18.154 -6.799 1.00 74.69 405 SER A O 1
ATOM 3105 N N . LEU A 1 406 ? -0.538 -17.548 -4.774 1.00 74.06 406 LEU A N 1
ATOM 3106 C CA . LEU A 1 406 ? 0.642 -16.850 -5.267 1.00 74.06 406 LEU A CA 1
ATOM 3107 C C . LEU A 1 406 ? 1.644 -17.843 -5.871 1.00 74.06 406 LEU A C 1
ATOM 3109 O O . LEU A 1 406 ? 2.079 -17.657 -7.008 1.00 74.06 406 LEU A O 1
ATOM 3113 N N . ALA A 1 407 ? 1.977 -18.923 -5.157 1.00 80.06 407 ALA A N 1
ATOM 3114 C CA . ALA A 1 407 ? 2.957 -19.906 -5.613 1.00 80.06 407 ALA A CA 1
ATOM 3115 C C . ALA A 1 407 ? 2.553 -20.574 -6.938 1.00 80.06 407 ALA A C 1
ATOM 3117 O O . ALA A 1 407 ? 3.353 -20.589 -7.876 1.00 80.06 407 ALA A O 1
ATOM 3118 N N . ILE A 1 408 ? 1.318 -21.080 -7.057 1.00 78.88 408 ILE A N 1
ATOM 3119 C CA . ILE A 1 408 ? 0.895 -21.792 -8.271 1.00 78.88 408 ILE A CA 1
ATOM 3120 C C . ILE A 1 408 ? 0.826 -20.847 -9.474 1.00 78.88 408 ILE A C 1
ATOM 3122 O O . ILE A 1 408 ? 1.140 -21.260 -10.592 1.00 78.88 408 ILE A O 1
ATOM 3126 N N . THR A 1 409 ? 0.499 -19.571 -9.274 1.00 75.31 409 THR A N 1
ATOM 3127 C CA . THR A 1 409 ? 0.446 -18.624 -10.393 1.00 75.31 409 THR A CA 1
ATOM 3128 C C . THR A 1 409 ? 1.843 -18.315 -10.946 1.00 75.31 409 THR A C 1
ATOM 3130 O O . THR A 1 409 ? 2.037 -18.330 -12.162 1.00 75.31 409 THR A O 1
ATOM 3133 N N . TYR A 1 410 ? 2.856 -18.161 -10.082 1.00 75.62 410 TYR A N 1
ATOM 3134 C CA . TYR A 1 410 ? 4.259 -18.068 -10.517 1.00 75.62 410 TYR A CA 1
ATOM 3135 C C . TYR A 1 410 ? 4.761 -19.361 -11.184 1.00 75.62 410 TYR A C 1
ATOM 3137 O O . TYR A 1 410 ? 5.476 -19.293 -12.184 1.00 75.62 410 TYR A O 1
ATOM 3145 N N . ILE A 1 411 ? 4.372 -20.536 -10.674 1.00 82.81 411 ILE A N 1
ATOM 3146 C CA . ILE A 1 411 ? 4.708 -21.839 -11.277 1.00 82.81 411 ILE A CA 1
ATOM 3147 C C . ILE A 1 411 ? 4.090 -21.964 -12.679 1.00 82.81 411 ILE A C 1
ATOM 3149 O O . ILE A 1 411 ? 4.786 -22.318 -13.628 1.00 82.81 411 ILE A O 1
ATOM 3153 N N . THR A 1 412 ? 2.813 -21.605 -12.830 1.00 84.50 412 THR A N 1
ATOM 3154 C CA . THR A 1 412 ? 2.082 -21.612 -14.109 1.00 84.50 412 THR A CA 1
ATOM 3155 C C . THR A 1 412 ? 2.746 -20.686 -15.126 1.00 84.50 412 THR A C 1
ATOM 3157 O O . THR A 1 412 ? 2.989 -21.097 -16.259 1.00 84.50 412 THR A O 1
ATOM 3160 N N . PHE A 1 413 ? 3.108 -19.469 -14.709 1.00 81.06 413 PHE A N 1
ATOM 3161 C CA . PHE A 1 413 ? 3.828 -18.511 -15.546 1.00 81.06 413 PHE A CA 1
ATOM 3162 C C . PHE A 1 413 ? 5.167 -19.077 -16.046 1.00 81.06 413 PHE A C 1
ATOM 3164 O O . PHE A 1 413 ? 5.406 -19.123 -17.252 1.00 81.06 413 PHE A O 1
ATOM 3171 N N . TYR A 1 414 ? 6.032 -19.546 -15.139 1.00 80.38 414 TYR A N 1
ATOM 3172 C CA . TYR A 1 414 ? 7.377 -19.993 -15.513 1.00 80.38 414 TYR A CA 1
ATOM 3173 C C . TYR A 1 414 ? 7.397 -21.305 -16.307 1.00 80.38 414 TYR A C 1
ATOM 3175 O O . TYR A 1 414 ? 8.230 -21.434 -17.202 1.00 80.38 414 TYR A O 1
ATOM 3183 N N . ILE A 1 415 ? 6.495 -22.258 -16.036 1.00 85.12 415 ILE A N 1
ATOM 3184 C CA . ILE A 1 415 ? 6.399 -23.491 -16.837 1.00 85.12 415 ILE A CA 1
ATOM 3185 C C . ILE A 1 415 ? 5.934 -23.168 -18.262 1.00 85.12 415 ILE A C 1
ATOM 3187 O O . ILE A 1 415 ? 6.499 -23.696 -19.218 1.00 85.12 415 ILE A O 1
ATOM 3191 N N . ALA A 1 416 ? 4.957 -22.274 -18.425 1.00 85.75 416 ALA A N 1
ATOM 3192 C CA . ALA A 1 416 ? 4.495 -21.861 -19.746 1.00 85.75 416 ALA A CA 1
ATOM 3193 C C . ALA A 1 416 ? 5.599 -21.159 -20.557 1.00 85.75 416 ALA A C 1
ATOM 3195 O O . ALA A 1 416 ? 5.872 -21.570 -21.684 1.00 85.75 416 ALA A O 1
ATOM 3196 N N . GLU A 1 417 ? 6.288 -20.175 -19.968 1.00 80.25 417 GLU A N 1
ATOM 3197 C CA . GLU A 1 417 ? 7.425 -19.493 -20.610 1.00 80.25 417 GLU A CA 1
ATOM 3198 C C . GLU A 1 417 ? 8.549 -20.476 -20.991 1.00 80.25 417 GLU A C 1
ATOM 3200 O O . GLU A 1 417 ? 9.123 -20.371 -22.074 1.00 80.25 417 GLU A O 1
ATOM 3205 N N . TRP A 1 418 ? 8.853 -21.458 -20.130 1.00 82.38 418 TRP A N 1
ATOM 3206 C CA . TRP A 1 418 ? 9.871 -22.484 -20.396 1.00 82.38 418 TRP A CA 1
ATOM 3207 C C . TRP A 1 418 ? 9.501 -23.411 -21.566 1.00 82.38 418 TRP A C 1
ATOM 3209 O O . TRP A 1 418 ? 10.378 -23.847 -22.309 1.00 82.38 418 TRP A O 1
ATOM 3219 N N . LEU A 1 419 ? 8.205 -23.661 -21.774 1.00 84.06 419 LEU A N 1
ATOM 3220 C CA . LEU A 1 419 ? 7.665 -24.431 -22.900 1.00 84.06 419 LEU A CA 1
ATOM 3221 C C . LEU A 1 419 ? 7.441 -23.587 -24.175 1.00 84.06 419 LEU A C 1
ATOM 3223 O O . LEU A 1 419 ? 6.873 -24.085 -25.146 1.00 84.06 419 LEU A O 1
ATOM 3227 N N . GLY A 1 420 ? 7.847 -22.310 -24.194 1.00 78.25 420 GLY A N 1
ATOM 3228 C CA . GLY A 1 420 ? 7.636 -21.399 -25.331 1.00 78.25 420 GLY A CA 1
ATOM 3229 C C . GLY A 1 420 ? 6.186 -20.923 -25.514 1.00 78.25 420 GLY A C 1
ATOM 3230 O O . GLY A 1 420 ? 5.861 -20.282 -26.518 1.00 78.25 420 GLY A O 1
ATOM 3231 N N . MET A 1 421 ? 5.317 -21.223 -24.548 1.00 87.12 421 MET A N 1
ATOM 3232 C CA . MET A 1 421 ? 3.958 -20.696 -24.439 1.00 87.12 421 MET A CA 1
ATOM 3233 C C . MET A 1 421 ? 3.981 -19.287 -23.825 1.00 87.12 421 MET A C 1
ATOM 3235 O O . MET A 1 421 ? 4.998 -18.833 -23.307 1.00 87.12 421 MET A O 1
ATOM 3239 N N . SER A 1 422 ? 2.854 -18.575 -23.866 1.00 83.19 422 SER A N 1
ATOM 3240 C CA . SER A 1 422 ? 2.712 -17.300 -23.159 1.00 83.19 422 SER A CA 1
ATOM 3241 C C . SER A 1 422 ? 2.414 -17.563 -21.682 1.00 83.19 422 SER A C 1
ATOM 3243 O O . SER A 1 422 ? 1.334 -18.066 -21.344 1.00 83.19 422 SER A O 1
ATOM 3245 N N . GLY A 1 423 ? 3.339 -17.192 -20.789 1.00 77.38 423 GLY A N 1
ATOM 3246 C CA . GLY A 1 423 ? 3.102 -17.239 -19.344 1.00 77.38 423 GLY A CA 1
ATOM 3247 C C . GLY A 1 423 ? 1.950 -16.335 -18.917 1.00 77.38 423 GLY A C 1
ATOM 3248 O O . GLY A 1 423 ? 1.130 -16.735 -18.094 1.00 77.38 423 GLY A O 1
ATOM 3249 N N . VAL A 1 424 ? 1.840 -15.163 -19.551 1.00 77.81 424 VAL A N 1
ATOM 3250 C CA . VAL A 1 424 ? 0.731 -14.214 -19.373 1.00 77.81 424 VAL A CA 1
ATOM 3251 C C . VAL A 1 424 ? -0.612 -14.892 -19.635 1.00 77.81 424 VAL A C 1
ATOM 3253 O O . VAL A 1 424 ? -1.415 -14.990 -18.718 1.00 77.81 424 VAL A O 1
ATOM 3256 N N . ILE A 1 425 ? -0.840 -15.439 -20.834 1.00 80.44 425 ILE A N 1
ATOM 3257 C CA . ILE A 1 425 ? -2.148 -16.017 -21.199 1.00 80.44 425 ILE A CA 1
ATOM 3258 C C . ILE A 1 425 ? -2.454 -17.307 -20.424 1.00 80.44 425 ILE A C 1
ATOM 3260 O O . ILE A 1 425 ? -3.613 -17.583 -20.115 1.00 80.44 425 ILE A O 1
ATOM 3264 N N . SER A 1 426 ? -1.426 -18.075 -20.059 1.00 84.88 426 SER A N 1
ATOM 3265 C CA . SER A 1 426 ? -1.591 -19.259 -19.205 1.00 84.88 426 SER A CA 1
ATOM 3266 C C . SER A 1 426 ? -2.094 -18.879 -17.808 1.00 84.88 426 SER A C 1
ATOM 3268 O O . SER A 1 426 ? -3.009 -19.513 -17.285 1.00 84.88 426 SER A O 1
ATOM 3270 N N . VAL A 1 427 ? -1.556 -17.799 -17.229 1.00 80.00 427 VAL A N 1
ATOM 3271 C CA . VAL A 1 427 ? -2.074 -17.196 -15.990 1.00 80.00 427 VAL A CA 1
ATOM 3272 C C . VAL A 1 427 ? -3.460 -16.576 -16.206 1.00 80.00 427 VAL A C 1
ATOM 3274 O O . VAL A 1 427 ? -4.327 -16.752 -15.353 1.00 80.00 427 VAL A O 1
ATOM 3277 N N . THR A 1 428 ? -3.708 -15.935 -17.354 1.00 76.19 428 THR A N 1
ATOM 3278 C CA . THR A 1 428 ? -5.015 -15.354 -17.702 1.00 76.19 428 THR A CA 1
ATOM 3279 C C . THR A 1 428 ? -6.129 -16.404 -17.693 1.00 76.19 428 THR A C 1
ATOM 3281 O O . THR A 1 428 ? -7.185 -16.188 -17.106 1.00 76.19 428 THR A O 1
ATOM 3284 N N . MET A 1 429 ? -5.909 -17.570 -18.307 1.00 79.88 429 MET A N 1
ATOM 3285 C CA . MET A 1 429 ? -6.920 -18.633 -18.301 1.00 79.88 429 MET A CA 1
ATOM 3286 C C . MET A 1 429 ? -7.016 -19.338 -16.938 1.00 79.88 429 MET A C 1
ATOM 3288 O O . MET A 1 429 ? -8.095 -19.795 -16.570 1.00 79.88 429 MET A O 1
ATOM 3292 N N . LEU A 1 430 ? -5.925 -19.397 -16.164 1.00 79.31 430 LEU A N 1
ATOM 3293 C CA . LEU A 1 430 ? -5.949 -19.908 -14.790 1.00 79.31 430 LEU A CA 1
ATOM 3294 C C . LEU A 1 430 ? -6.890 -19.076 -13.903 1.00 79.31 430 LEU A C 1
ATOM 3296 O O . LEU A 1 430 ? -7.826 -19.635 -13.334 1.00 79.31 430 LEU A O 1
ATOM 3300 N N . GLY A 1 431 ? -6.673 -17.761 -13.792 1.00 75.25 431 GLY A N 1
ATOM 3301 C CA . GLY A 1 431 ? -7.436 -16.927 -12.856 1.00 75.25 431 GLY A CA 1
ATOM 3302 C C . GLY A 1 431 ? -8.909 -16.757 -13.238 1.00 75.25 431 GLY A C 1
ATOM 3303 O O . GLY A 1 431 ? -9.758 -16.818 -12.353 1.00 75.25 431 GLY A O 1
ATOM 3304 N N . LEU A 1 432 ? -9.237 -16.684 -14.537 1.00 73.31 432 LEU A N 1
ATOM 3305 C CA . LEU A 1 432 ? -10.631 -16.686 -15.021 1.00 73.31 432 LEU A CA 1
ATOM 3306 C C . LEU A 1 432 ? -11.425 -17.943 -14.625 1.00 73.31 432 LEU A C 1
ATOM 3308 O O . LEU A 1 432 ? -12.651 -17.915 -14.637 1.00 73.31 432 LEU A O 1
ATOM 3312 N N . LEU A 1 433 ? -10.750 -19.050 -14.304 1.00 75.00 433 LEU A N 1
ATOM 3313 C CA . LEU A 1 433 ? -11.387 -20.307 -13.905 1.00 75.00 433 LEU A CA 1
ATOM 3314 C C . LEU A 1 433 ? -11.399 -20.518 -12.384 1.00 75.00 433 LEU A C 1
ATOM 3316 O O . LEU A 1 433 ? -12.131 -21.389 -11.912 1.00 75.00 433 LEU A O 1
ATOM 3320 N N . LEU A 1 434 ? -10.632 -19.739 -11.613 1.00 69.94 434 LEU A N 1
ATOM 3321 C CA . LEU A 1 434 ? -10.618 -19.817 -10.145 1.00 69.94 434 LEU A CA 1
ATOM 3322 C C . LEU A 1 434 ? -11.884 -19.241 -9.494 1.00 69.94 434 LEU A C 1
ATOM 3324 O O . LEU A 1 434 ? -12.188 -19.624 -8.373 1.00 69.94 434 LEU A O 1
ATOM 3328 N N . ASP A 1 435 ? -12.663 -18.429 -10.214 1.00 60.38 435 ASP A N 1
ATOM 3329 C CA . ASP A 1 435 ? -14.030 -18.023 -9.834 1.00 60.38 435 ASP A CA 1
ATOM 3330 C C . ASP A 1 435 ? -14.963 -19.235 -9.598 1.00 60.38 435 ASP A C 1
ATOM 3332 O O . ASP A 1 435 ? -15.856 -19.212 -8.761 1.00 60.38 435 ASP A O 1
ATOM 3336 N N . THR A 1 436 ? -14.696 -20.377 -10.247 1.00 59.00 436 THR A N 1
ATOM 3337 C CA . THR A 1 436 ? -15.465 -21.618 -10.012 1.00 59.00 436 THR A CA 1
ATOM 3338 C C . THR A 1 436 ? -15.122 -22.342 -8.697 1.00 59.00 436 THR A C 1
ATOM 3340 O O . THR A 1 436 ? -15.574 -23.469 -8.483 1.00 59.00 436 THR A O 1
ATOM 3343 N N . VAL A 1 437 ? -14.319 -21.729 -7.816 1.00 62.22 437 VAL A N 1
ATOM 3344 C CA . VAL A 1 437 ? -13.909 -22.274 -6.513 1.00 62.22 437 VAL A CA 1
ATOM 3345 C C . VAL A 1 437 ? -14.586 -21.508 -5.379 1.00 62.22 437 VAL A C 1
ATOM 3347 O O . VAL A 1 437 ? -14.333 -20.326 -5.174 1.00 62.22 437 VAL A O 1
ATOM 3350 N N . ASN A 1 438 ? -15.377 -22.221 -4.575 1.00 57.59 438 ASN A N 1
ATOM 3351 C CA . ASN A 1 438 ? -15.948 -21.689 -3.338 1.00 57.59 438 ASN A CA 1
ATOM 3352 C C . ASN A 1 438 ? -14.844 -21.483 -2.282 1.00 57.59 438 ASN A C 1
ATOM 3354 O O . ASN A 1 438 ? -14.575 -22.379 -1.479 1.00 57.59 438 ASN A O 1
ATOM 3358 N N . PHE A 1 439 ? -14.210 -20.310 -2.277 1.00 64.69 439 PHE A N 1
ATOM 3359 C CA . PHE A 1 439 ? -13.375 -19.862 -1.162 1.00 64.69 439 PHE A CA 1
ATOM 3360 C C . PHE A 1 439 ? -14.218 -19.671 0.113 1.00 64.69 439 PHE A C 1
ATOM 3362 O O . PHE A 1 439 ? -15.442 -19.532 0.070 1.00 64.69 439 PHE A O 1
ATOM 3369 N N . SER A 1 440 ? -13.565 -19.645 1.275 1.00 61.53 440 SER A N 1
ATOM 3370 C CA . SER A 1 440 ? -14.215 -19.221 2.523 1.00 61.53 440 SER A CA 1
ATOM 3371 C C . SER A 1 440 ? -14.517 -17.710 2.448 1.00 61.53 440 SER A C 1
ATOM 3373 O O . SER A 1 440 ? -13.594 -16.948 2.146 1.00 61.53 440 SER A O 1
ATOM 3375 N N . PRO A 1 441 ? -15.749 -17.232 2.741 1.00 60.03 441 PRO A N 1
ATOM 3376 C CA . PRO A 1 441 ? -16.106 -15.815 2.573 1.00 60.03 441 PRO A CA 1
ATOM 3377 C C . PRO A 1 441 ? -15.246 -14.833 3.386 1.00 60.03 441 PRO A C 1
ATOM 3379 O O . PRO A 1 441 ? -15.038 -13.691 2.976 1.00 60.03 441 PRO A O 1
ATOM 3382 N N . GLU A 1 442 ? -14.703 -15.265 4.531 1.00 59.31 442 GLU A N 1
ATOM 3383 C CA . GLU A 1 442 ? -13.766 -14.449 5.319 1.00 59.31 442 GLU A CA 1
ATOM 3384 C C . GLU A 1 442 ? -12.388 -14.323 4.644 1.00 59.31 442 GLU A C 1
ATOM 3386 O O . GLU A 1 442 ? -11.716 -13.296 4.781 1.00 59.31 442 GLU A O 1
ATOM 3391 N N . ILE A 1 443 ? -11.963 -15.359 3.912 1.00 67.88 443 ILE A N 1
ATOM 3392 C CA . ILE A 1 443 ? -10.669 -15.415 3.225 1.00 67.88 443 ILE A CA 1
ATOM 3393 C C . ILE A 1 443 ? -10.755 -14.732 1.860 1.00 67.88 443 ILE A C 1
ATOM 3395 O O . ILE A 1 443 ? -9.850 -13.974 1.526 1.00 67.88 443 ILE A O 1
ATOM 3399 N N . GLU A 1 444 ? -11.844 -14.912 1.111 1.00 68.62 444 GLU A N 1
ATOM 3400 C CA . GLU A 1 444 ? -12.078 -14.293 -0.201 1.00 68.62 444 GLU A CA 1
ATOM 3401 C C . GLU A 1 444 ? -11.900 -12.763 -0.151 1.00 68.62 444 GLU A C 1
ATOM 3403 O O . GLU A 1 444 ? -11.064 -12.193 -0.857 1.00 68.62 444 GLU A O 1
ATOM 3408 N N . VAL A 1 445 ? -12.593 -12.096 0.781 1.00 67.69 445 VAL A N 1
ATOM 3409 C CA . VAL A 1 445 ? -12.507 -10.638 0.985 1.00 67.69 445 VAL A CA 1
ATOM 3410 C C . VAL A 1 445 ? -11.093 -10.192 1.384 1.00 67.69 445 VAL A C 1
ATOM 3412 O O . VAL A 1 445 ? -10.669 -9.084 1.045 1.00 67.69 445 VAL A O 1
ATOM 3415 N N . PHE A 1 446 ? -10.338 -11.030 2.100 1.00 70.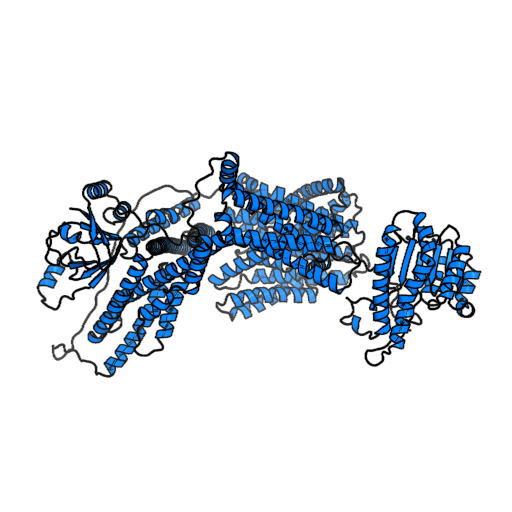69 446 PHE A N 1
ATOM 3416 C CA . PHE A 1 446 ? -8.954 -10.734 2.476 1.00 70.69 446 PHE A CA 1
ATOM 3417 C C . PHE A 1 446 ? -7.973 -10.951 1.312 1.00 70.69 446 PHE A C 1
ATOM 3419 O O . PHE A 1 446 ? -7.075 -10.132 1.110 1.00 70.69 446 PHE A O 1
ATOM 3426 N N . LEU A 1 447 ? -8.178 -12.002 0.519 1.00 71.38 447 LEU A N 1
ATOM 3427 C CA . LEU A 1 447 ? -7.373 -12.381 -0.639 1.00 71.38 447 LEU A CA 1
ATOM 3428 C C . LEU A 1 447 ? -7.526 -11.358 -1.777 1.00 71.38 447 LEU A C 1
ATOM 3430 O O . LEU A 1 447 ? -6.519 -10.913 -2.329 1.00 71.38 447 LEU A O 1
ATOM 3434 N N . LEU A 1 448 ? -8.746 -10.879 -2.048 1.00 69.12 448 LEU A N 1
ATOM 3435 C CA . LEU A 1 448 ? -8.999 -9.763 -2.971 1.00 69.12 448 LEU A CA 1
ATOM 3436 C C . LEU A 1 448 ? -8.245 -8.492 -2.537 1.00 69.12 448 LEU A C 1
ATOM 3438 O O . LEU A 1 448 ? -7.453 -7.944 -3.307 1.00 69.12 448 LEU A O 1
ATOM 3442 N N . ARG A 1 449 ? -8.401 -8.069 -1.271 1.00 72.50 449 ARG A N 1
ATOM 3443 C CA . ARG A 1 449 ? -7.698 -6.898 -0.700 1.00 72.50 449 ARG A CA 1
ATOM 3444 C C . ARG A 1 449 ? -6.165 -7.054 -0.728 1.00 72.50 449 ARG A C 1
ATOM 3446 O O . ARG A 1 449 ? -5.447 -6.058 -0.841 1.00 72.50 449 ARG A O 1
ATOM 3453 N N . PHE A 1 450 ? -5.647 -8.280 -0.625 1.00 72.81 450 PHE A N 1
ATOM 3454 C CA . PHE A 1 450 ? -4.216 -8.581 -0.729 1.00 72.81 450 PHE A CA 1
ATOM 3455 C C . PHE A 1 450 ? -3.689 -8.398 -2.162 1.00 72.81 450 PHE A C 1
ATOM 3457 O O . PHE A 1 450 ? -2.652 -7.754 -2.347 1.00 72.81 450 PHE A O 1
ATOM 3464 N N . TRP A 1 451 ? -4.412 -8.880 -3.178 1.00 72.25 451 TRP A N 1
ATOM 3465 C CA . TRP A 1 451 ? -4.030 -8.672 -4.579 1.00 72.25 451 TRP A CA 1
ATOM 3466 C C . TRP A 1 451 ? -4.144 -7.202 -5.004 1.00 72.25 451 TRP A C 1
ATOM 3468 O O . TRP A 1 451 ? -3.198 -6.684 -5.599 1.00 72.25 451 TRP A O 1
ATOM 3478 N N . GLU A 1 452 ? -5.204 -6.485 -4.602 1.00 70.56 452 GLU A N 1
ATOM 3479 C CA . GLU A 1 452 ? -5.329 -5.030 -4.815 1.00 70.56 452 GLU A CA 1
ATOM 3480 C C . GLU A 1 452 ? -4.095 -4.263 -4.294 1.00 70.56 452 GLU A C 1
ATOM 3482 O O . GLU A 1 452 ? -3.532 -3.415 -4.998 1.00 70.56 452 GLU A O 1
ATOM 3487 N N . MET A 1 453 ? -3.622 -4.604 -3.089 1.00 70.88 453 MET A N 1
ATOM 3488 C CA . MET A 1 453 ? -2.425 -4.013 -2.479 1.00 70.88 453 MET A CA 1
ATOM 3489 C C . MET A 1 453 ? -1.149 -4.298 -3.290 1.00 70.88 453 MET A C 1
ATOM 3491 O O . MET A 1 453 ? -0.325 -3.393 -3.462 1.00 70.88 453 MET A O 1
ATOM 3495 N N . LEU A 1 454 ? -0.983 -5.523 -3.806 1.00 68.50 454 LEU A N 1
ATOM 3496 C CA . LEU A 1 454 ? 0.163 -5.885 -4.647 1.00 68.50 454 LEU A CA 1
ATOM 3497 C C . LEU A 1 454 ? 0.178 -5.092 -5.964 1.00 68.50 454 LEU A C 1
ATOM 3499 O O . LEU A 1 454 ? 1.241 -4.596 -6.343 1.00 68.50 454 LEU A O 1
ATOM 3503 N N . THR A 1 455 ? -0.979 -4.868 -6.604 1.00 69.69 455 THR A N 1
ATOM 3504 C CA . THR A 1 455 ? -1.087 -3.946 -7.759 1.00 69.69 455 THR A CA 1
ATOM 3505 C C . THR A 1 455 ? -0.573 -2.573 -7.427 1.00 69.69 455 THR A C 1
ATOM 3507 O O . THR A 1 455 ? 0.204 -2.001 -8.184 1.00 69.69 455 THR A O 1
ATOM 3510 N N . TYR A 1 456 ? -1.071 -2.010 -6.325 1.00 72.06 456 TYR A N 1
ATOM 3511 C CA . TYR A 1 456 ? -0.859 -0.607 -6.031 1.00 72.06 456 TYR A CA 1
ATOM 3512 C C . TYR A 1 456 ? 0.635 -0.346 -5.833 1.00 72.06 456 TYR A C 1
ATOM 3514 O O . TYR A 1 456 ? 1.192 0.586 -6.417 1.00 72.06 456 TYR A O 1
ATOM 3522 N N . LEU A 1 457 ? 1.304 -1.238 -5.096 1.00 69.81 457 LEU A N 1
ATOM 3523 C CA . LEU A 1 457 ? 2.749 -1.217 -4.906 1.00 69.81 457 LEU A CA 1
ATOM 3524 C C . LEU A 1 457 ? 3.504 -1.382 -6.235 1.00 69.81 457 LEU A C 1
ATOM 3526 O O . LEU A 1 457 ? 4.435 -0.624 -6.504 1.00 69.81 457 LEU A O 1
ATOM 3530 N N . ALA A 1 458 ? 3.104 -2.331 -7.082 1.00 67.56 458 ALA A N 1
ATOM 3531 C CA . ALA A 1 458 ? 3.851 -2.663 -8.291 1.00 67.56 458 ALA A CA 1
ATOM 3532 C C . ALA A 1 458 ? 3.629 -1.674 -9.455 1.00 67.56 458 ALA A C 1
ATOM 3534 O O . ALA A 1 458 ? 4.585 -1.319 -10.140 1.00 67.56 458 ALA A O 1
ATOM 3535 N N . ASN A 1 459 ? 2.420 -1.134 -9.629 1.00 73.75 459 ASN A N 1
ATOM 3536 C CA . ASN A 1 459 ? 2.165 -0.020 -10.549 1.00 73.75 459 ASN A CA 1
ATOM 3537 C C . ASN A 1 459 ? 2.924 1.237 -10.100 1.00 73.75 459 ASN A C 1
ATOM 3539 O O . ASN A 1 459 ? 3.568 1.882 -10.925 1.00 73.75 459 ASN A O 1
ATOM 3543 N N . THR A 1 460 ? 2.928 1.547 -8.795 1.00 77.69 460 THR A N 1
ATOM 3544 C CA . THR A 1 460 ? 3.758 2.635 -8.242 1.00 77.69 460 THR A CA 1
ATOM 3545 C C . THR A 1 460 ? 5.241 2.422 -8.569 1.00 77.69 460 THR A C 1
ATOM 3547 O O . THR A 1 460 ? 5.918 3.364 -8.977 1.00 77.69 460 THR A O 1
ATOM 3550 N N . LEU A 1 461 ? 5.740 1.184 -8.467 1.00 70.31 461 LEU A N 1
ATOM 3551 C CA . LEU A 1 461 ? 7.113 0.836 -8.836 1.00 70.31 461 LEU A CA 1
ATOM 3552 C C . LEU A 1 461 ? 7.393 1.051 -10.336 1.00 70.31 461 LEU A C 1
ATOM 3554 O O . LEU A 1 461 ? 8.408 1.664 -10.660 1.00 70.31 461 LEU A O 1
ATOM 3558 N N . ILE A 1 462 ? 6.502 0.614 -11.241 1.00 73.38 462 ILE A N 1
ATOM 3559 C CA . ILE A 1 462 ? 6.641 0.846 -12.695 1.00 73.38 462 ILE A CA 1
ATOM 3560 C C . ILE A 1 462 ? 6.740 2.346 -12.990 1.00 73.38 462 ILE A C 1
ATOM 3562 O O . ILE A 1 462 ? 7.682 2.769 -13.659 1.00 73.38 462 ILE A O 1
ATOM 3566 N N . PHE A 1 463 ? 5.808 3.160 -12.480 1.00 79.81 463 PHE A N 1
ATOM 3567 C CA . PHE A 1 463 ? 5.802 4.603 -12.746 1.00 79.81 463 PHE A CA 1
ATOM 3568 C C . PHE A 1 463 ? 7.059 5.306 -12.207 1.00 79.81 463 PHE A C 1
ATOM 3570 O O . PHE A 1 463 ? 7.589 6.188 -12.883 1.00 79.81 463 PHE A O 1
ATOM 3577 N N . ILE A 1 464 ? 7.581 4.893 -11.044 1.00 78.62 464 ILE A N 1
ATOM 3578 C CA . ILE A 1 464 ? 8.839 5.428 -10.496 1.00 78.62 464 ILE A CA 1
ATOM 3579 C C . ILE A 1 464 ? 10.040 5.016 -11.358 1.00 78.62 464 ILE A C 1
ATOM 3581 O O . ILE A 1 464 ? 10.815 5.884 -11.756 1.00 78.62 464 ILE A O 1
ATOM 3585 N N . ILE A 1 465 ? 10.193 3.724 -11.680 1.00 71.44 465 ILE A N 1
ATOM 3586 C CA . ILE A 1 465 ? 11.317 3.226 -12.495 1.00 71.44 465 ILE A CA 1
ATOM 3587 C C . ILE A 1 465 ? 11.320 3.911 -13.862 1.00 71.44 465 ILE A C 1
ATOM 3589 O O . ILE A 1 465 ? 12.332 4.475 -14.269 1.00 71.44 465 ILE A O 1
ATOM 3593 N N . VAL A 1 466 ? 10.181 3.909 -14.556 1.00 74.50 466 VAL A N 1
ATOM 3594 C CA . VAL A 1 466 ? 10.074 4.474 -15.904 1.00 74.50 466 VAL A CA 1
ATOM 3595 C C . VAL A 1 466 ? 10.272 5.992 -15.878 1.00 74.50 466 VAL A C 1
ATOM 3597 O O . VAL A 1 466 ? 10.987 6.512 -16.730 1.00 74.50 466 VAL A O 1
ATOM 3600 N N . GLY A 1 467 ? 9.757 6.698 -14.864 1.00 80.19 467 GLY A N 1
ATOM 3601 C CA . GLY A 1 467 ? 10.033 8.124 -14.662 1.00 80.19 467 GLY A CA 1
ATOM 3602 C C . GLY A 1 467 ? 11.528 8.439 -14.506 1.00 80.19 467 GLY A C 1
ATOM 3603 O O . GLY A 1 467 ? 12.018 9.381 -15.129 1.00 80.19 467 GLY A O 1
ATOM 3604 N N . VAL A 1 468 ? 12.268 7.625 -13.745 1.00 75.75 468 VAL A N 1
ATOM 3605 C CA . VAL A 1 468 ? 13.728 7.765 -13.578 1.00 75.75 468 VAL A CA 1
ATOM 3606 C C . VAL A 1 468 ? 14.481 7.449 -14.875 1.00 75.75 468 VAL A C 1
ATOM 3608 O O . VAL A 1 468 ? 15.337 8.232 -15.277 1.00 75.75 468 VAL A O 1
ATOM 3611 N N . VAL A 1 469 ? 14.138 6.366 -15.583 1.00 74.69 469 VAL A N 1
ATOM 3612 C CA . VAL A 1 469 ? 14.798 5.999 -16.855 1.00 74.69 469 VAL A CA 1
ATOM 3613 C C . VAL A 1 469 ? 14.563 7.063 -17.939 1.00 74.69 469 VAL A C 1
ATOM 3615 O O . VAL A 1 469 ? 15.475 7.382 -18.704 1.00 74.69 469 VAL A O 1
ATOM 3618 N N . ILE A 1 470 ? 13.374 7.675 -17.988 1.00 76.12 470 ILE A N 1
ATOM 3619 C CA . ILE A 1 470 ? 13.090 8.812 -18.878 1.00 76.12 470 ILE A CA 1
ATOM 3620 C C . ILE A 1 470 ? 13.958 10.017 -18.498 1.00 76.12 470 ILE A C 1
ATOM 3622 O O . ILE A 1 470 ? 14.593 10.595 -19.384 1.00 76.12 470 ILE A O 1
ATOM 3626 N N . ALA A 1 471 ? 14.016 10.369 -17.207 1.00 73.38 471 ALA A N 1
ATOM 3627 C CA . ALA A 1 471 ? 14.830 11.474 -16.696 1.00 73.38 471 ALA A CA 1
ATOM 3628 C C . ALA A 1 471 ? 16.322 11.312 -17.039 1.00 73.38 471 ALA A C 1
ATOM 3630 O O . ALA A 1 471 ? 16.942 12.265 -17.501 1.00 73.38 471 ALA A O 1
ATOM 3631 N N . GLU A 1 472 ? 16.873 10.106 -16.875 1.00 73.81 472 GLU A N 1
ATOM 3632 C CA . G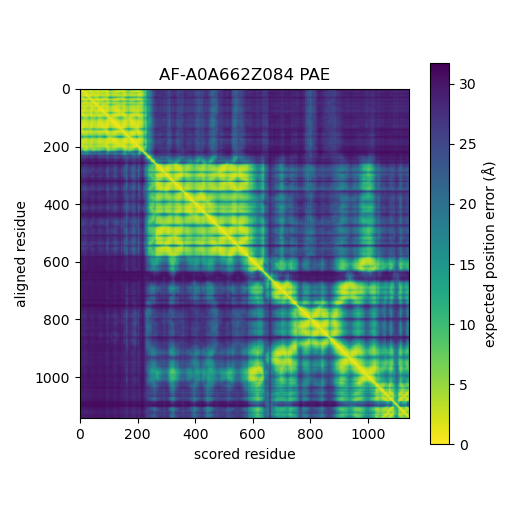LU A 1 472 ? 18.286 9.803 -17.131 1.00 73.81 472 GLU A CA 1
ATOM 3633 C C . GLU A 1 472 ? 18.630 9.716 -18.630 1.00 73.81 472 GLU A C 1
ATOM 3635 O O . GLU A 1 472 ? 19.696 10.167 -19.037 1.00 73.81 472 GLU A O 1
ATOM 3640 N N . ARG A 1 473 ? 17.769 9.111 -19.466 1.00 70.56 473 ARG A N 1
ATOM 3641 C CA . ARG A 1 473 ? 18.151 8.710 -20.841 1.00 70.56 473 ARG A CA 1
ATOM 3642 C C . ARG A 1 473 ? 17.421 9.437 -21.970 1.00 70.56 473 ARG A C 1
ATOM 3644 O O . ARG A 1 473 ? 17.924 9.457 -23.094 1.00 70.56 473 ARG A O 1
ATOM 3651 N N . SER A 1 474 ? 16.249 10.022 -21.711 1.00 69.12 474 SER A N 1
ATOM 3652 C CA . SER A 1 474 ? 15.396 10.592 -22.771 1.00 69.12 474 SER A CA 1
ATOM 3653 C C . SER A 1 474 ? 15.454 12.118 -22.869 1.00 69.12 474 SER A C 1
ATOM 3655 O O . SER A 1 474 ? 15.352 12.642 -23.978 1.00 69.12 474 SER A O 1
ATOM 3657 N N . PHE A 1 475 ? 15.658 12.839 -21.759 1.00 67.62 475 PHE A N 1
ATOM 3658 C CA . PHE A 1 475 ? 15.654 14.313 -21.758 1.00 67.62 475 PHE A CA 1
ATOM 3659 C C . PHE A 1 475 ? 16.767 14.937 -22.616 1.00 67.62 475 PHE A C 1
ATOM 3661 O O . PHE A 1 475 ? 16.504 15.899 -23.332 1.00 67.62 475 PHE A O 1
ATOM 3668 N N . GLU A 1 476 ? 17.972 14.358 -22.632 1.00 62.16 476 GLU A N 1
ATOM 3669 C CA . GLU A 1 476 ? 19.087 14.825 -23.482 1.00 62.16 476 GLU A CA 1
ATOM 3670 C C . GLU A 1 476 ? 18.805 14.705 -24.995 1.00 62.16 476 GLU A C 1
ATOM 3672 O O . GLU A 1 476 ? 19.477 15.331 -25.811 1.00 62.16 476 GLU A O 1
ATOM 3677 N N . HIS A 1 477 ? 17.807 13.901 -25.379 1.00 64.00 477 HIS A N 1
ATOM 3678 C CA . HIS A 1 477 ? 17.475 13.564 -26.767 1.00 64.00 477 HIS A CA 1
ATOM 3679 C C . HIS A 1 477 ? 16.119 14.144 -27.220 1.00 64.00 477 HIS A C 1
ATOM 3681 O O . HIS A 1 477 ? 15.578 13.722 -28.253 1.00 64.00 477 HIS A O 1
ATOM 3687 N N . LEU A 1 478 ? 15.560 15.084 -26.446 1.00 69.25 478 LEU A N 1
ATOM 3688 C CA . LEU A 1 478 ? 14.250 15.693 -26.669 1.00 69.25 478 LEU A CA 1
ATOM 3689 C C . LEU A 1 478 ? 14.325 16.847 -27.685 1.00 69.25 478 LEU A C 1
ATOM 3691 O O . LEU A 1 478 ? 14.848 17.923 -27.400 1.00 69.25 478 LEU A O 1
ATOM 3695 N N . ALA A 1 479 ? 13.746 16.647 -28.865 1.00 75.44 479 ALA A N 1
ATOM 3696 C CA . ALA A 1 479 ? 13.517 17.685 -29.863 1.00 75.44 479 ALA A CA 1
ATOM 3697 C C . ALA A 1 479 ? 12.078 18.218 -29.772 1.00 75.44 479 ALA A C 1
ATOM 3699 O O . ALA A 1 479 ? 11.146 17.477 -29.462 1.00 75.44 479 ALA A O 1
ATOM 3700 N N . VAL A 1 480 ? 11.864 19.489 -30.135 1.00 76.81 480 VAL A N 1
ATOM 3701 C CA . VAL A 1 480 ? 10.525 20.124 -30.144 1.00 76.81 480 VAL A CA 1
ATOM 3702 C C . VAL A 1 480 ? 9.518 19.324 -30.988 1.00 76.81 480 VAL A C 1
ATOM 3704 O O . VAL A 1 480 ? 8.359 19.170 -30.601 1.00 76.81 480 VAL A O 1
ATOM 3707 N N . ASN A 1 481 ? 9.979 18.737 -32.097 1.00 81.75 481 ASN A N 1
ATOM 3708 C CA . ASN A 1 481 ? 9.170 17.882 -32.966 1.00 81.75 481 ASN A CA 1
ATOM 3709 C C . ASN A 1 481 ? 8.630 16.641 -32.234 1.00 81.75 481 ASN A C 1
ATOM 3711 O O . ASN A 1 481 ? 7.512 16.222 -32.519 1.00 81.75 481 ASN A O 1
ATOM 3715 N N . ASP A 1 482 ? 9.372 16.068 -31.276 1.00 83.06 482 ASP A N 1
ATOM 3716 C CA . ASP A 1 482 ? 8.910 14.895 -30.522 1.00 83.06 482 ASP A CA 1
ATOM 3717 C C . ASP A 1 482 ? 7.652 15.231 -29.712 1.00 83.06 482 ASP A C 1
ATOM 3719 O O . ASP A 1 482 ? 6.688 14.471 -29.726 1.00 83.06 482 ASP A O 1
ATOM 3723 N N . GLY A 1 483 ? 7.633 16.402 -29.061 1.00 84.88 483 GLY A N 1
ATOM 3724 C CA . GLY A 1 483 ? 6.478 16.891 -28.304 1.00 84.88 483 GLY A CA 1
ATOM 3725 C C . GLY A 1 483 ? 5.242 17.094 -29.183 1.00 84.88 483 GLY A C 1
ATOM 3726 O O . GLY A 1 483 ? 4.138 16.716 -28.793 1.00 84.88 483 GLY A O 1
ATOM 3727 N N . PHE A 1 484 ? 5.426 17.608 -30.404 1.00 88.19 484 PHE A N 1
ATOM 3728 C CA . PHE A 1 484 ? 4.350 17.688 -31.395 1.00 88.19 484 PHE A CA 1
ATOM 3729 C C . PHE A 1 484 ? 3.837 16.293 -31.790 1.00 88.19 484 PHE A C 1
ATOM 3731 O O . PHE A 1 484 ? 2.628 16.059 -31.780 1.00 88.19 484 PHE A O 1
ATOM 3738 N N . TYR A 1 485 ? 4.735 15.341 -32.064 1.00 89.31 485 TYR A N 1
ATOM 3739 C CA . TYR A 1 485 ? 4.356 13.968 -32.408 1.00 89.31 485 TYR A CA 1
ATOM 3740 C C . TYR A 1 485 ? 3.615 13.236 -31.277 1.00 89.31 485 TYR A C 1
ATOM 3742 O O . TYR A 1 485 ? 2.677 12.501 -31.571 1.00 89.31 485 TYR A O 1
ATOM 3750 N N . ILE A 1 486 ? 3.950 13.485 -30.005 1.00 91.00 486 ILE A N 1
ATOM 3751 C CA . ILE A 1 486 ? 3.215 12.947 -28.843 1.00 91.00 486 ILE A CA 1
ATOM 3752 C C . ILE A 1 486 ? 1.762 13.454 -28.821 1.00 91.00 486 ILE A C 1
ATOM 3754 O O . ILE A 1 486 ? 0.835 12.673 -28.600 1.00 91.00 486 ILE A O 1
ATOM 3758 N N . VAL A 1 487 ? 1.540 14.745 -29.095 1.00 91.06 487 VAL A N 1
ATOM 3759 C CA . VAL A 1 487 ? 0.187 15.330 -29.157 1.00 91.06 487 VAL A CA 1
ATOM 3760 C C . VAL A 1 487 ? -0.597 14.791 -30.360 1.00 91.06 487 VAL A C 1
ATOM 3762 O O . VAL A 1 487 ? -1.765 14.426 -30.215 1.00 91.06 487 VAL A O 1
ATOM 3765 N N . VAL A 1 488 ? 0.040 14.672 -31.530 1.00 91.69 488 VAL A N 1
ATOM 3766 C CA . VAL A 1 488 ? -0.573 14.060 -32.725 1.00 91.69 488 VAL A CA 1
ATOM 3767 C C . VAL A 1 488 ? -0.956 12.600 -32.464 1.00 91.69 488 VAL A C 1
ATOM 3769 O O . VAL A 1 488 ? -2.071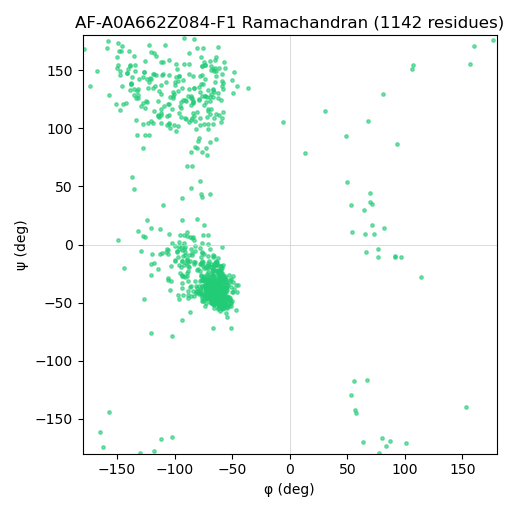 12.201 -32.796 1.00 91.69 488 VAL A O 1
ATOM 3772 N N . LEU A 1 489 ? -0.082 11.820 -31.819 1.00 91.31 489 LEU A N 1
ATOM 3773 C CA . LEU A 1 489 ? -0.347 10.434 -31.430 1.00 91.31 489 LEU A CA 1
ATOM 3774 C C . LEU A 1 489 ? -1.553 10.331 -30.490 1.00 91.31 489 LEU A C 1
ATOM 3776 O O . LEU A 1 489 ? -2.428 9.499 -30.716 1.00 91.31 489 LEU A O 1
ATOM 3780 N N . TYR A 1 490 ? -1.634 11.192 -29.472 1.00 93.44 490 TYR A N 1
ATOM 3781 C CA . TYR A 1 490 ? -2.762 11.220 -28.539 1.00 93.44 490 TYR A CA 1
ATOM 3782 C C . TYR A 1 490 ? -4.108 11.428 -29.260 1.00 93.44 490 TYR A C 1
ATOM 3784 O O . TYR A 1 490 ? -5.044 10.649 -29.054 1.00 93.44 490 TYR A O 1
ATOM 3792 N N . PHE A 1 491 ? -4.214 12.422 -30.150 1.00 92.50 491 PHE A N 1
ATOM 3793 C CA . PHE A 1 491 ? -5.449 12.635 -30.916 1.00 92.50 491 PHE A CA 1
ATOM 3794 C C . PHE A 1 491 ? -5.727 11.487 -31.895 1.00 92.50 491 PHE A C 1
ATOM 3796 O O . PHE A 1 491 ? -6.862 11.013 -31.976 1.00 92.50 491 PHE A O 1
ATOM 3803 N N . ALA A 1 492 ? -4.702 10.993 -32.593 1.00 91.38 492 ALA A N 1
ATOM 3804 C CA . ALA A 1 492 ? -4.846 9.901 -33.548 1.00 91.38 492 ALA A CA 1
ATOM 3805 C C . ALA A 1 492 ? -5.330 8.600 -32.889 1.00 91.38 492 ALA A C 1
ATOM 3807 O O . ALA A 1 492 ? -6.217 7.953 -33.436 1.00 91.38 492 ALA A O 1
ATOM 3808 N N . LEU A 1 493 ? -4.833 8.237 -31.701 1.00 90.69 493 LEU A N 1
ATOM 3809 C CA . LEU A 1 493 ? -5.272 7.033 -30.980 1.00 90.69 493 LEU A CA 1
ATOM 3810 C C . LEU A 1 493 ? -6.747 7.097 -30.562 1.00 90.69 493 LEU A C 1
ATOM 3812 O O . LEU A 1 493 ? -7.463 6.105 -30.699 1.00 90.69 493 LEU A O 1
ATOM 3816 N N . ASN A 1 494 ? -7.227 8.263 -30.114 1.00 91.69 494 ASN A N 1
ATOM 3817 C CA . ASN A 1 494 ? -8.646 8.458 -29.800 1.00 91.69 494 ASN A CA 1
ATOM 3818 C C . ASN A 1 494 ? -9.524 8.335 -31.067 1.00 91.69 494 ASN A C 1
ATOM 3820 O O . ASN A 1 494 ? -10.585 7.712 -31.022 1.00 91.69 494 ASN A O 1
ATOM 3824 N N . ILE A 1 495 ? -9.064 8.852 -32.216 1.00 92.81 495 ILE A N 1
ATOM 3825 C CA . ILE A 1 495 ? -9.754 8.713 -33.515 1.00 92.81 495 ILE A CA 1
ATOM 3826 C C . ILE A 1 495 ? -9.732 7.257 -34.013 1.00 92.81 495 ILE A C 1
ATOM 3828 O O . ILE A 1 495 ? -10.755 6.752 -34.468 1.00 92.81 495 ILE A O 1
ATOM 3832 N N . ILE A 1 496 ? -8.604 6.555 -33.889 1.00 93.25 496 ILE A N 1
ATOM 3833 C CA . ILE A 1 496 ? -8.467 5.135 -34.250 1.00 93.25 496 ILE A CA 1
ATOM 3834 C C . ILE A 1 496 ? -9.435 4.279 -33.418 1.00 93.25 496 ILE A C 1
ATOM 3836 O O . ILE A 1 496 ? -10.163 3.462 -33.981 1.00 93.25 496 ILE A O 1
ATOM 3840 N N . ARG A 1 497 ? -9.531 4.529 -32.104 1.00 91.50 497 ARG A N 1
ATOM 3841 C CA . ARG A 1 497 ? -10.467 3.829 -31.209 1.00 91.50 497 ARG A CA 1
ATOM 3842 C C . ARG A 1 497 ? -11.937 4.141 -31.525 1.00 91.50 497 ARG A C 1
ATOM 3844 O O . ARG A 1 497 ? -12.764 3.232 -31.484 1.00 91.50 497 ARG A O 1
ATOM 3851 N N . LEU A 1 498 ? -12.260 5.384 -31.902 1.00 92.62 498 LEU A N 1
ATOM 3852 C CA . LEU A 1 498 ? -13.581 5.771 -32.423 1.00 92.62 498 LEU A CA 1
ATOM 3853 C C . LEU A 1 498 ? -13.935 4.991 -33.702 1.00 92.62 498 LEU A C 1
ATOM 3855 O O . LEU A 1 498 ? -15.024 4.427 -33.785 1.00 92.62 498 LEU A O 1
ATOM 3859 N N . VAL A 1 499 ? -13.020 4.914 -34.674 1.00 93.00 499 VAL A N 1
ATOM 3860 C CA . VAL A 1 499 ? -13.223 4.162 -35.927 1.00 93.00 499 VAL A CA 1
ATOM 3861 C C . VAL A 1 499 ? -13.401 2.666 -35.652 1.00 93.00 499 VAL A C 1
ATOM 3863 O O . VAL A 1 499 ? -14.349 2.070 -36.160 1.00 93.00 499 VAL A O 1
ATOM 3866 N N . MET A 1 500 ? -12.554 2.071 -34.807 1.00 92.62 500 MET A N 1
ATOM 3867 C CA . MET A 1 500 ? -12.649 0.663 -34.400 1.00 92.62 500 MET A CA 1
ATOM 3868 C C . MET A 1 500 ? -14.023 0.341 -33.786 1.00 92.62 500 MET A C 1
ATOM 3870 O O . MET A 1 500 ? -14.692 -0.599 -34.220 1.00 92.62 500 MET A O 1
ATOM 3874 N N . ILE A 1 501 ? -14.493 1.165 -32.843 1.00 90.75 501 ILE A N 1
ATOM 3875 C CA . ILE A 1 501 ? -15.783 0.953 -32.171 1.00 90.75 501 ILE A CA 1
ATOM 3876 C C . ILE A 1 501 ? -16.965 1.194 -33.125 1.00 90.75 501 ILE A C 1
ATOM 3878 O O . ILE A 1 501 ? -17.943 0.451 -33.060 1.00 90.75 501 ILE A O 1
ATOM 3882 N N . ILE A 1 502 ? -16.881 2.145 -34.064 1.00 91.00 502 ILE A N 1
ATOM 3883 C CA . ILE A 1 502 ? -17.898 2.316 -35.121 1.00 91.00 502 ILE A CA 1
ATOM 3884 C C . ILE A 1 502 ? -17.972 1.078 -36.029 1.00 91.00 502 ILE A C 1
ATOM 3886 O O . ILE A 1 502 ? -19.073 0.629 -36.338 1.00 91.00 502 ILE A O 1
ATOM 3890 N N . VAL A 1 503 ? -16.830 0.502 -36.422 1.00 91.62 503 VAL A N 1
ATOM 3891 C CA . VAL A 1 503 ? -16.769 -0.688 -37.292 1.00 91.62 503 VAL A CA 1
ATOM 3892 C C . VAL A 1 503 ? -17.339 -1.936 -36.607 1.00 91.62 503 VAL A C 1
ATOM 3894 O O . VAL A 1 503 ? -18.013 -2.728 -37.265 1.00 91.62 503 VAL A O 1
ATOM 3897 N N . LEU A 1 504 ? -17.128 -2.110 -35.297 1.00 90.44 504 LEU A N 1
ATOM 3898 C CA . LEU A 1 504 ? -17.639 -3.268 -34.546 1.00 90.44 504 LEU A CA 1
ATOM 3899 C C . LEU A 1 504 ? -19.059 -3.076 -33.976 1.00 90.44 504 LEU A C 1
ATOM 3901 O O . LEU A 1 504 ? -19.742 -4.063 -33.695 1.00 90.44 504 LEU A O 1
ATOM 3905 N N . SER A 1 505 ? -19.550 -1.838 -33.858 1.00 88.50 505 SER A N 1
ATOM 3906 C CA . SER A 1 505 ? -20.895 -1.510 -33.347 1.00 88.50 505 SER A CA 1
ATOM 3907 C C . SER A 1 505 ? -22.056 -2.311 -33.984 1.00 88.50 505 SER A C 1
ATOM 3909 O O . SER A 1 505 ? -22.916 -2.785 -33.234 1.00 88.50 505 SER A O 1
ATOM 3911 N N . PRO A 1 506 ? -22.107 -2.577 -35.311 1.00 87.50 506 PRO A N 1
ATOM 3912 C CA . PRO A 1 506 ? -23.180 -3.372 -35.929 1.00 87.50 506 PRO A CA 1
ATOM 3913 C C . PRO A 1 506 ? -23.215 -4.849 -35.504 1.00 87.50 506 PRO A C 1
ATOM 3915 O O . PRO A 1 506 ? -24.225 -5.521 -35.715 1.00 87.50 506 PRO A O 1
ATOM 3918 N N . LEU A 1 507 ? -22.117 -5.358 -34.934 1.00 87.00 507 LEU A N 1
ATOM 3919 C CA . LEU A 1 507 ? -22.005 -6.707 -34.377 1.00 87.00 507 LEU A CA 1
ATOM 3920 C C . LEU A 1 507 ? -22.260 -6.685 -32.863 1.00 87.00 507 LEU A C 1
ATOM 3922 O O . LEU A 1 507 ? -23.087 -7.447 -32.373 1.00 87.00 507 LEU A O 1
ATOM 3926 N N . LEU A 1 508 ? -21.634 -5.749 -32.139 1.00 84.50 508 LEU A N 1
ATOM 3927 C CA . LEU A 1 508 ? -21.814 -5.558 -30.691 1.00 84.50 508 LEU A CA 1
ATOM 3928 C C . LEU A 1 508 ? -23.269 -5.220 -30.304 1.00 84.50 508 LEU A C 1
ATOM 3930 O O . LEU A 1 508 ? -23.733 -5.582 -29.231 1.00 84.50 508 LEU A O 1
ATOM 3934 N N . SER A 1 509 ? -24.027 -4.565 -31.186 1.00 83.94 509 SER A N 1
ATOM 3935 C CA . SER A 1 509 ? -25.464 -4.298 -30.984 1.00 83.94 509 SER A CA 1
ATOM 3936 C C . SER A 1 509 ? -26.376 -5.515 -31.216 1.00 83.94 509 SER A C 1
ATOM 3938 O O . SER A 1 509 ? -27.571 -5.437 -30.934 1.00 83.94 509 SER A O 1
ATOM 3940 N N . ARG A 1 510 ? -25.839 -6.641 -31.713 1.00 83.81 510 ARG A N 1
ATOM 3941 C CA . ARG A 1 510 ? -26.572 -7.897 -31.986 1.00 83.81 510 ARG A CA 1
ATOM 3942 C C . ARG A 1 510 ? -26.175 -9.061 -31.072 1.00 83.81 510 ARG A C 1
ATOM 3944 O O . ARG A 1 510 ? -26.797 -10.118 -31.140 1.00 83.81 510 ARG A O 1
ATOM 3951 N N . ILE A 1 511 ? -25.131 -8.886 -30.268 1.00 78.50 511 ILE A N 1
ATOM 3952 C CA . ILE A 1 511 ? -24.507 -9.911 -29.423 1.00 78.50 511 ILE A CA 1
ATOM 3953 C C . ILE A 1 511 ? -24.673 -9.498 -27.947 1.00 78.50 511 ILE A C 1
ATOM 3955 O O . ILE A 1 511 ? -24.979 -8.346 -27.644 1.00 78.50 511 ILE A O 1
ATOM 3959 N N . GLY A 1 512 ? -24.504 -10.446 -27.022 1.00 70.94 512 GLY A N 1
ATOM 3960 C CA . GLY A 1 512 ? -24.197 -10.138 -25.624 1.00 70.94 512 GLY A CA 1
ATOM 3961 C C . GLY A 1 512 ? -25.302 -9.440 -24.824 1.00 70.94 512 GLY A C 1
ATOM 3962 O O . GLY A 1 512 ? -26.334 -10.055 -24.530 1.00 70.94 512 GLY A O 1
ATOM 3963 N N . TYR A 1 513 ? -25.041 -8.214 -24.368 1.00 68.38 513 TYR A N 1
ATOM 3964 C CA . TYR A 1 513 ? -25.931 -7.409 -23.519 1.00 68.38 513 TYR A CA 1
ATOM 3965 C C . TYR A 1 513 ? -26.615 -6.253 -24.267 1.00 68.38 513 TYR A C 1
ATOM 3967 O O . TYR A 1 513 ? -27.516 -5.630 -23.703 1.00 68.38 513 TYR A O 1
ATOM 3975 N N . GLY A 1 514 ? -26.236 -5.984 -25.521 1.00 71.19 514 GLY A N 1
ATOM 3976 C CA . GLY A 1 514 ? -26.845 -4.945 -26.356 1.00 71.19 514 GLY A CA 1
ATOM 3977 C C . GLY A 1 514 ? -26.107 -3.607 -26.276 1.00 71.19 514 GLY A C 1
ATOM 3978 O O . GLY A 1 514 ? -26.462 -2.703 -25.513 1.00 71.19 514 GLY A O 1
ATOM 3979 N N . PHE A 1 515 ? -25.082 -3.460 -27.113 1.00 80.25 515 PHE A N 1
ATOM 3980 C CA . PHE A 1 515 ? -24.242 -2.266 -27.158 1.00 80.25 515 PHE A CA 1
ATOM 3981 C C . PHE A 1 515 ? -24.993 -1.039 -27.709 1.00 80.25 515 PHE A C 1
ATOM 3983 O O . PHE A 1 515 ? -25.513 -1.053 -28.825 1.00 80.25 515 PHE A O 1
ATOM 3990 N N . ASN A 1 516 ? -25.032 0.050 -26.933 1.00 85.62 516 ASN A N 1
ATOM 3991 C CA . ASN A 1 516 ? -25.729 1.299 -27.276 1.00 85.62 516 ASN A CA 1
ATOM 3992 C C . ASN A 1 516 ? -24.762 2.496 -27.382 1.00 85.62 516 ASN A C 1
ATOM 3994 O O . ASN A 1 516 ? -23.643 2.453 -26.875 1.00 85.62 516 ASN A O 1
ATOM 3998 N N . TRP A 1 517 ? -25.205 3.608 -27.983 1.00 84.69 517 TRP A N 1
ATOM 3999 C CA . TRP A 1 517 ? -24.363 4.797 -28.208 1.00 84.69 517 TRP A CA 1
ATOM 4000 C C . TRP A 1 517 ? -23.761 5.414 -26.929 1.00 84.69 517 TRP A C 1
ATOM 4002 O O . TRP A 1 517 ? -22.642 5.932 -26.967 1.00 84.69 517 TRP A O 1
ATOM 4012 N N . ARG A 1 518 ? -24.451 5.343 -25.779 1.00 86.50 518 ARG A N 1
ATOM 4013 C CA . ARG A 1 518 ? -23.892 5.844 -24.508 1.00 86.50 518 ARG A CA 1
ATOM 4014 C C . ARG A 1 518 ? -22.745 4.951 -24.041 1.00 86.50 518 ARG A C 1
ATOM 4016 O O . ARG A 1 518 ? -21.712 5.468 -23.634 1.00 86.50 518 ARG A O 1
ATOM 4023 N N . TRP A 1 519 ? -22.900 3.631 -24.158 1.00 85.75 519 TRP A N 1
ATOM 4024 C CA . TRP A 1 519 ? -21.830 2.668 -23.877 1.00 85.75 519 TRP A CA 1
ATOM 4025 C C . TRP A 1 519 ? -20.660 2.851 -24.847 1.00 85.75 519 TRP A C 1
ATOM 4027 O O . TRP A 1 519 ? -19.536 2.986 -24.386 1.00 85.75 519 TRP A O 1
ATOM 4037 N N . ALA A 1 520 ? -20.920 2.997 -26.151 1.00 87.88 520 ALA A N 1
ATOM 4038 C CA . ALA A 1 520 ? -19.894 3.309 -27.150 1.00 87.88 520 ALA A CA 1
ATOM 4039 C C . ALA A 1 520 ? -19.087 4.566 -26.783 1.00 87.88 520 ALA A C 1
ATOM 4041 O O . ALA A 1 520 ? -17.859 4.530 -26.779 1.00 87.88 520 ALA A O 1
ATOM 4042 N N . SER A 1 521 ? -19.770 5.650 -26.399 1.00 88.19 521 SER A N 1
ATOM 4043 C CA . SER A 1 521 ? -19.137 6.902 -25.962 1.00 88.19 521 SER A CA 1
ATOM 4044 C C . SER A 1 521 ? -18.209 6.697 -24.756 1.00 88.19 521 SER A C 1
ATOM 4046 O O . SER A 1 521 ? -17.097 7.226 -24.735 1.00 88.19 521 SER A O 1
ATOM 4048 N N . VAL A 1 522 ? -18.635 5.894 -23.772 1.00 88.00 522 VAL A N 1
ATOM 4049 C CA . VAL A 1 522 ? -17.813 5.538 -22.604 1.00 88.00 522 VAL A CA 1
ATOM 4050 C C . VAL A 1 522 ? -16.635 4.649 -23.008 1.00 88.00 522 VAL A C 1
ATOM 4052 O O . VAL A 1 522 ? -15.511 4.970 -22.642 1.00 88.00 522 VAL A O 1
ATOM 4055 N N . SER A 1 523 ? -16.854 3.593 -23.797 1.00 86.69 523 SER A N 1
ATOM 4056 C CA . SER A 1 523 ? -15.809 2.660 -24.246 1.00 86.69 523 SER A CA 1
ATOM 4057 C C . SER A 1 523 ? -14.737 3.324 -25.115 1.00 86.69 523 SER A C 1
ATOM 4059 O O . SER A 1 523 ? -13.577 2.917 -25.066 1.00 86.69 523 SER A O 1
ATOM 4061 N N . ILE A 1 524 ? -15.077 4.358 -25.892 1.00 89.75 524 ILE A N 1
ATOM 4062 C CA . ILE A 1 524 ? -14.085 5.170 -26.615 1.00 89.75 524 ILE A CA 1
ATOM 4063 C C . ILE A 1 524 ? -13.215 5.929 -25.607 1.00 89.75 524 ILE A C 1
ATOM 4065 O O . ILE A 1 524 ? -11.993 5.783 -25.618 1.00 89.75 524 ILE A O 1
ATOM 4069 N N . TRP A 1 525 ? -13.833 6.695 -24.703 1.00 90.44 525 TRP A N 1
ATOM 4070 C CA . TRP A 1 525 ? -13.111 7.576 -23.778 1.00 90.44 525 TRP A CA 1
ATOM 4071 C C . TRP A 1 525 ? -12.348 6.828 -22.675 1.00 90.44 525 TRP A C 1
ATOM 4073 O O . TRP A 1 525 ? -11.316 7.310 -22.204 1.00 90.44 525 TRP A O 1
ATOM 4083 N N . SER A 1 526 ? -12.810 5.627 -22.306 1.00 86.62 526 SER A N 1
ATOM 4084 C CA . SER A 1 526 ? -12.176 4.730 -21.334 1.00 86.62 526 SER A CA 1
ATOM 4085 C C . SER A 1 526 ? -10.879 4.088 -21.831 1.00 86.62 526 SER A C 1
ATOM 4087 O O . SER A 1 526 ? -10.280 3.325 -21.076 1.00 86.62 526 SER A O 1
ATOM 4089 N N . GLY A 1 527 ? -10.437 4.386 -23.061 1.00 83.94 527 GLY A N 1
ATOM 4090 C CA . GLY A 1 527 ? -9.164 3.956 -23.650 1.00 83.94 527 GLY A CA 1
ATOM 4091 C C . GLY A 1 527 ? -7.923 4.597 -23.015 1.00 83.94 527 GLY A C 1
ATOM 4092 O O . GLY A 1 527 ? -7.019 5.033 -23.725 1.00 83.94 527 GLY A O 1
ATOM 4093 N N . ILE A 1 528 ? -7.898 4.684 -21.684 1.00 89.19 528 ILE A N 1
ATOM 4094 C CA . ILE A 1 528 ? -6.774 5.166 -20.881 1.00 89.19 528 ILE A CA 1
ATOM 4095 C C . ILE A 1 528 ? -5.593 4.203 -21.066 1.00 89.19 528 ILE A C 1
ATOM 4097 O O . ILE A 1 528 ? -5.767 3.009 -21.324 1.00 89.19 528 ILE A O 1
ATOM 4101 N N . ARG A 1 529 ? -4.373 4.731 -20.976 1.00 88.69 529 ARG A N 1
ATOM 4102 C CA . ARG A 1 529 ? -3.124 3.987 -21.151 1.00 88.69 529 ARG A CA 1
ATOM 4103 C C . ARG A 1 529 ? -2.306 4.117 -19.873 1.00 88.69 529 ARG A C 1
ATOM 4105 O O . ARG A 1 529 ? -2.327 5.165 -19.233 1.00 88.69 529 ARG A O 1
ATOM 4112 N N . GLY A 1 530 ? -1.608 3.055 -19.483 1.00 84.94 530 GLY A N 1
ATOM 4113 C CA . GLY A 1 530 ? -1.036 2.970 -18.140 1.00 84.94 530 GLY A CA 1
ATOM 4114 C C . GLY A 1 530 ? 0.148 2.023 -18.019 1.00 84.94 530 GLY A C 1
ATOM 4115 O O . GLY A 1 530 ? 0.988 1.936 -18.918 1.00 84.94 530 GLY A O 1
ATOM 4116 N N . ALA A 1 531 ? 0.245 1.350 -16.873 1.00 78.06 531 ALA A N 1
ATOM 4117 C CA . ALA A 1 531 ? 1.487 0.711 -16.433 1.00 78.06 531 ALA A CA 1
ATOM 4118 C C . ALA A 1 531 ? 1.962 -0.421 -17.368 1.00 78.06 531 ALA A C 1
ATOM 4120 O O . ALA A 1 531 ? 3.167 -0.596 -17.552 1.00 78.06 531 ALA A O 1
ATOM 4121 N N . PHE A 1 532 ? 1.039 -1.144 -18.012 1.00 80.69 532 PHE A N 1
ATOM 4122 C CA . PHE A 1 532 ? 1.366 -2.243 -18.927 1.00 80.69 532 PHE A CA 1
ATOM 4123 C C . PHE A 1 532 ? 2.113 -1.766 -20.189 1.00 80.69 532 PHE A C 1
ATOM 4125 O O . PHE A 1 532 ? 3.193 -2.277 -20.494 1.00 80.69 532 PHE A O 1
ATOM 4132 N N . SER A 1 533 ? 1.623 -0.716 -20.864 1.00 86.31 533 SER A N 1
ATOM 4133 C CA . SER A 1 533 ? 2.309 -0.098 -22.015 1.00 86.31 533 SER A CA 1
ATOM 4134 C C . SER A 1 533 ? 3.708 0.412 -21.663 1.00 86.31 533 SER A C 1
ATOM 4136 O O . SER A 1 533 ? 4.642 0.242 -22.445 1.00 86.31 533 SER A O 1
ATOM 4138 N N . LEU A 1 534 ? 3.882 1.008 -20.477 1.00 84.69 534 LEU A N 1
ATOM 4139 C CA . LEU A 1 534 ? 5.200 1.458 -20.013 1.00 84.69 534 LEU A CA 1
ATOM 4140 C C . LEU A 1 534 ? 6.171 0.285 -19.800 1.00 84.69 534 LEU A C 1
ATOM 4142 O O . LEU A 1 534 ? 7.355 0.405 -20.110 1.00 84.69 534 LEU A O 1
ATOM 4146 N N . ASN A 1 535 ? 5.670 -0.851 -19.312 1.00 78.81 535 ASN A N 1
ATOM 4147 C CA . ASN A 1 535 ? 6.458 -2.063 -19.097 1.00 78.81 535 ASN A CA 1
ATOM 4148 C C . ASN A 1 535 ? 6.910 -2.683 -20.436 1.00 78.81 535 ASN A C 1
ATOM 4150 O O . ASN A 1 535 ? 8.095 -2.965 -20.614 1.00 78.81 535 ASN A O 1
ATOM 4154 N N . LEU A 1 536 ? 6.015 -2.781 -21.431 1.00 81.88 536 LEU A N 1
ATOM 4155 C CA . LEU A 1 536 ? 6.392 -3.211 -22.787 1.00 81.88 536 LEU A CA 1
ATOM 4156 C C . LEU A 1 536 ? 7.390 -2.243 -23.458 1.00 81.88 536 LEU A C 1
ATOM 4158 O O . LEU A 1 536 ? 8.320 -2.690 -24.129 1.00 81.88 536 LEU A O 1
ATOM 4162 N N . ALA A 1 537 ? 7.264 -0.928 -23.244 1.00 85.00 537 ALA A N 1
ATOM 4163 C CA . ALA A 1 537 ? 8.241 0.047 -23.741 1.00 85.00 537 ALA A CA 1
ATOM 4164 C C . ALA A 1 537 ? 9.631 -0.123 -23.096 1.00 85.00 537 ALA A C 1
ATOM 4166 O O . ALA A 1 537 ? 10.649 0.013 -23.781 1.00 85.00 537 ALA A O 1
ATOM 4167 N N . LEU A 1 538 ? 9.691 -0.470 -21.805 1.00 78.12 538 LEU A N 1
ATOM 4168 C CA . LEU A 1 538 ? 10.944 -0.790 -21.116 1.00 78.12 538 LEU A CA 1
ATOM 4169 C C . LEU A 1 538 ? 11.555 -2.107 -21.634 1.00 78.12 538 LEU A C 1
ATOM 4171 O O . LEU A 1 538 ? 12.761 -2.168 -21.871 1.00 78.12 538 LEU A O 1
ATOM 4175 N N . MET A 1 539 ? 10.738 -3.128 -21.917 1.00 76.56 539 MET A N 1
ATOM 4176 C CA . MET A 1 539 ? 11.199 -4.359 -22.579 1.00 76.56 539 MET A CA 1
ATOM 4177 C C . MET A 1 539 ? 11.754 -4.094 -23.988 1.00 76.56 539 MET A C 1
ATOM 4179 O O . MET A 1 539 ? 12.790 -4.649 -24.359 1.00 76.56 539 MET A O 1
ATOM 4183 N N . ALA A 1 540 ? 11.117 -3.211 -24.765 1.00 81.69 540 ALA A N 1
ATOM 4184 C CA . ALA A 1 540 ? 11.619 -2.787 -26.073 1.00 81.69 540 ALA A CA 1
ATOM 4185 C C . ALA A 1 540 ? 12.988 -2.094 -25.953 1.00 81.69 540 ALA A C 1
ATOM 4187 O O . ALA A 1 540 ? 13.920 -2.416 -26.692 1.00 81.69 540 ALA A O 1
ATOM 4188 N N . PHE A 1 541 ? 13.144 -1.198 -24.974 1.00 79.31 541 PHE A N 1
ATOM 4189 C CA . PHE A 1 541 ? 14.409 -0.527 -24.667 1.00 79.31 541 PHE A CA 1
ATOM 4190 C C . PHE A 1 541 ? 15.523 -1.525 -24.286 1.00 79.31 541 PHE A C 1
ATOM 4192 O O . PHE A 1 541 ? 16.637 -1.445 -24.815 1.00 79.31 541 PHE A O 1
ATOM 4199 N N . GLN A 1 542 ? 15.216 -2.519 -23.446 1.00 73.94 542 GLN A N 1
ATOM 4200 C CA . GLN A 1 542 ? 16.173 -3.537 -22.992 1.00 73.94 542 GLN A CA 1
ATOM 4201 C C . GLN A 1 542 ? 16.590 -4.560 -24.068 1.00 73.94 542 GLN A C 1
ATOM 4203 O O . GLN A 1 542 ? 17.643 -5.176 -23.917 1.00 73.94 542 GLN A O 1
ATOM 4208 N N . SER A 1 543 ? 15.820 -4.742 -25.149 1.00 72.62 543 SER A N 1
ATOM 4209 C CA . SER A 1 543 ? 16.071 -5.784 -26.165 1.00 72.62 543 SER A CA 1
ATOM 4210 C C . SER A 1 543 ? 17.463 -5.687 -26.824 1.00 72.62 543 SER A C 1
ATOM 4212 O O . SER A 1 543 ? 17.786 -4.720 -27.513 1.00 72.62 543 SER A O 1
ATOM 4214 N N . GLU A 1 544 ? 18.336 -6.671 -26.607 1.00 62.31 544 GLU A N 1
ATOM 4215 C CA . GLU A 1 544 ? 19.658 -6.714 -27.249 1.00 62.31 544 GLU A CA 1
ATOM 4216 C C . GLU A 1 544 ? 19.475 -7.087 -28.739 1.00 62.31 544 GLU A C 1
ATOM 4218 O O . GLU A 1 544 ? 18.784 -8.053 -29.042 1.00 62.31 544 GLU A O 1
ATOM 4223 N N . GLY A 1 545 ? 20.035 -6.292 -29.664 1.00 62.84 545 GLY A N 1
ATOM 4224 C CA . GLY A 1 545 ? 19.919 -6.490 -31.123 1.00 62.84 545 GLY A CA 1
ATOM 4225 C C . GLY A 1 545 ? 19.145 -5.403 -31.887 1.00 62.84 545 GLY A C 1
ATOM 4226 O O . GLY A 1 545 ? 19.467 -5.140 -33.040 1.00 62.84 545 GLY A O 1
ATOM 4227 N N . LEU A 1 546 ? 18.191 -4.707 -31.255 1.00 68.69 546 LEU A N 1
ATOM 4228 C CA . LEU A 1 546 ? 17.366 -3.696 -31.937 1.00 68.69 546 LEU A CA 1
ATOM 4229 C C . LEU A 1 546 ? 18.199 -2.438 -32.272 1.00 68.69 546 LEU A C 1
ATOM 4231 O O . LEU A 1 546 ? 18.539 -1.655 -31.376 1.00 68.69 546 LEU A O 1
ATOM 4235 N N . ASP A 1 547 ? 18.583 -2.294 -33.544 1.00 57.81 547 ASP A N 1
ATOM 4236 C CA . ASP A 1 547 ? 19.616 -1.347 -33.985 1.00 57.81 547 ASP A CA 1
ATOM 4237 C C . ASP A 1 547 ? 19.128 0.117 -34.035 1.00 57.81 547 ASP A C 1
ATOM 4239 O O . ASP A 1 547 ? 17.947 0.412 -34.229 1.00 57.81 547 ASP A O 1
ATOM 4243 N N . LYS A 1 548 ? 20.078 1.050 -33.884 1.00 61.69 548 LYS A N 1
ATOM 4244 C CA . LYS A 1 548 ? 19.912 2.489 -33.598 1.00 61.69 548 LYS A CA 1
ATOM 4245 C C . LYS A 1 548 ? 19.361 2.753 -32.183 1.00 61.69 548 LYS A C 1
ATOM 4247 O O . LYS A 1 548 ? 18.161 2.695 -31.923 1.00 61.69 548 LYS A O 1
ATOM 4252 N N . VAL A 1 549 ? 20.237 3.225 -31.286 1.00 63.22 549 VAL A N 1
ATOM 4253 C CA . VAL A 1 549 ? 19.887 3.740 -29.935 1.00 63.22 549 VAL A CA 1
ATOM 4254 C C . VAL A 1 549 ? 18.734 4.759 -29.973 1.00 63.22 549 VAL A C 1
ATOM 4256 O O . VAL A 1 549 ? 17.901 4.806 -29.069 1.00 63.22 549 VAL A O 1
ATOM 4259 N N . THR A 1 550 ? 18.635 5.543 -31.050 1.00 71.19 550 THR A N 1
ATOM 4260 C CA . THR A 1 550 ? 17.561 6.523 -31.249 1.00 71.19 550 THR A CA 1
ATOM 4261 C C . THR A 1 550 ? 16.167 5.895 -31.310 1.00 71.19 550 THR A C 1
ATOM 4263 O O . THR A 1 550 ? 15.242 6.483 -30.759 1.00 71.19 550 THR A O 1
ATOM 4266 N N . VAL A 1 551 ? 15.989 4.714 -31.916 1.00 81.25 551 VAL A N 1
ATOM 4267 C CA . VAL A 1 551 ? 14.670 4.057 -32.026 1.00 81.25 551 VAL A CA 1
ATOM 4268 C C . VAL A 1 551 ? 14.137 3.713 -30.638 1.00 81.25 551 VAL A C 1
ATOM 4270 O O . VAL A 1 551 ? 13.023 4.102 -30.291 1.00 81.25 551 VAL A O 1
ATOM 4273 N N . LYS A 1 552 ? 14.971 3.082 -29.805 1.00 82.62 552 LYS A N 1
ATOM 4274 C CA . LYS A 1 552 ? 14.643 2.719 -28.418 1.00 82.62 552 LYS A CA 1
ATOM 4275 C C . LYS A 1 552 ? 14.244 3.930 -27.576 1.00 82.62 552 LYS A C 1
ATOM 4277 O O . LYS A 1 552 ? 13.191 3.913 -26.940 1.00 82.62 552 LYS A O 1
ATOM 4282 N N . ASN A 1 553 ? 15.043 5.000 -27.625 1.00 83.00 553 ASN A N 1
ATOM 4283 C CA . ASN A 1 553 ? 14.764 6.231 -26.883 1.00 83.00 553 ASN A CA 1
ATOM 4284 C C . ASN A 1 553 ? 13.444 6.877 -27.342 1.00 83.00 553 ASN A C 1
ATOM 4286 O O . ASN A 1 553 ? 12.650 7.300 -26.504 1.00 83.00 553 ASN A O 1
ATOM 4290 N N . LYS A 1 554 ? 13.162 6.918 -28.655 1.00 86.00 554 LYS A N 1
ATOM 4291 C CA . LYS A 1 554 ? 11.902 7.480 -29.173 1.00 86.00 554 LYS A CA 1
ATOM 4292 C C . LYS A 1 554 ? 10.688 6.607 -28.829 1.00 86.00 554 LYS A C 1
ATOM 4294 O O . LYS A 1 554 ? 9.655 7.165 -28.480 1.00 86.00 554 LYS A O 1
ATOM 4299 N N . ILE A 1 555 ? 10.787 5.275 -28.860 1.00 88.00 555 ILE A N 1
ATOM 4300 C CA . ILE A 1 555 ? 9.690 4.374 -28.447 1.00 88.00 555 ILE A CA 1
ATOM 4301 C C . ILE A 1 555 ? 9.320 4.595 -26.972 1.00 88.00 555 ILE A C 1
ATOM 4303 O O . ILE A 1 555 ? 8.136 4.753 -26.656 1.00 88.00 555 ILE A O 1
ATOM 4307 N N . LEU A 1 556 ? 10.316 4.673 -26.082 1.00 86.75 556 LEU A N 1
ATOM 4308 C CA . LEU A 1 556 ? 10.098 4.937 -24.657 1.00 86.75 556 LEU A CA 1
ATOM 4309 C C . LEU A 1 556 ? 9.487 6.331 -24.422 1.00 86.75 556 LEU A C 1
ATOM 4311 O O . LEU A 1 556 ? 8.503 6.462 -23.690 1.00 86.75 556 LEU A O 1
ATOM 4315 N N . LEU A 1 557 ? 10.021 7.359 -25.088 1.00 87.69 557 LEU A N 1
ATOM 4316 C CA . LEU A 1 557 ? 9.542 8.742 -25.009 1.00 87.69 557 LEU A CA 1
ATOM 4317 C C . LEU A 1 557 ? 8.092 8.895 -25.506 1.00 87.69 557 LEU A C 1
ATOM 4319 O O . LEU A 1 557 ? 7.262 9.473 -24.807 1.00 87.69 557 LEU A O 1
ATOM 4323 N N . HIS A 1 558 ? 7.763 8.356 -26.685 1.00 89.50 558 HIS A N 1
ATOM 4324 C CA . HIS A 1 558 ? 6.418 8.478 -27.260 1.00 89.50 558 HIS A CA 1
ATOM 4325 C C . HIS A 1 558 ? 5.375 7.709 -26.454 1.00 89.50 558 HIS A C 1
ATOM 4327 O O . HIS A 1 558 ? 4.289 8.232 -26.213 1.00 89.50 558 HIS A O 1
ATOM 4333 N N . THR A 1 559 ? 5.708 6.505 -25.975 1.00 90.88 559 THR A N 1
ATOM 4334 C CA . THR A 1 559 ? 4.790 5.717 -25.135 1.00 90.88 559 THR A CA 1
ATOM 4335 C C . THR A 1 559 ? 4.524 6.414 -23.801 1.00 90.88 559 THR A C 1
ATOM 4337 O O . THR A 1 559 ? 3.375 6.516 -23.375 1.00 90.88 559 THR A O 1
ATOM 4340 N N . SER A 1 560 ? 5.565 6.937 -23.148 1.00 88.88 560 SER A N 1
ATOM 4341 C CA . SER A 1 560 ? 5.427 7.590 -21.841 1.00 88.88 560 SER A CA 1
ATOM 4342 C C . SER A 1 560 ? 4.721 8.943 -21.906 1.00 88.88 560 SER A C 1
ATOM 4344 O O . SER A 1 560 ? 3.813 9.183 -21.110 1.00 88.88 560 SER A O 1
ATOM 4346 N N . GLY A 1 561 ? 5.048 9.792 -22.885 1.00 88.75 561 GLY A N 1
ATOM 4347 C CA . GLY A 1 561 ? 4.329 11.048 -23.117 1.00 88.75 561 GLY A CA 1
ATOM 4348 C C . GLY A 1 561 ? 2.844 10.823 -23.421 1.00 88.75 561 GLY A C 1
ATOM 4349 O O . GLY A 1 561 ? 1.985 11.525 -22.890 1.00 88.75 561 GLY A O 1
ATOM 4350 N N . MET A 1 562 ? 2.529 9.790 -24.207 1.00 90.06 562 MET A N 1
ATOM 4351 C CA . MET A 1 562 ? 1.155 9.381 -24.503 1.00 90.06 562 MET A CA 1
ATOM 4352 C C . MET A 1 562 ? 0.411 8.900 -23.241 1.00 90.06 562 MET A C 1
ATOM 4354 O O . MET A 1 562 ? -0.699 9.368 -22.977 1.00 90.06 562 MET A O 1
ATOM 4358 N N . VAL A 1 563 ? 1.028 8.042 -22.418 1.00 90.94 563 VAL A N 1
ATOM 4359 C CA . VAL A 1 563 ? 0.453 7.589 -21.136 1.00 90.94 563 VAL A CA 1
ATOM 4360 C C . VAL A 1 563 ? 0.148 8.783 -20.226 1.00 90.94 563 VAL A C 1
ATOM 4362 O O . VAL A 1 563 ? -0.982 8.909 -19.757 1.00 90.94 563 VAL A O 1
ATOM 4365 N N . VAL A 1 564 ? 1.092 9.718 -20.061 1.00 89.19 564 VAL A N 1
ATOM 4366 C CA . VAL A 1 564 ? 0.886 10.949 -19.275 1.00 89.19 564 VAL A CA 1
ATOM 4367 C C . VAL A 1 564 ? -0.293 11.777 -19.804 1.00 89.19 564 VAL A C 1
ATOM 4369 O O . VAL A 1 564 ? -1.116 12.221 -19.004 1.00 89.19 564 VAL A O 1
ATOM 4372 N N . LEU A 1 565 ? -0.438 11.947 -21.125 1.00 91.25 565 LEU A N 1
ATOM 4373 C CA . LEU A 1 565 ? -1.577 12.677 -21.699 1.00 91.25 565 LEU A CA 1
ATOM 4374 C C . LEU A 1 565 ? -2.923 11.979 -21.450 1.00 91.25 565 LEU A C 1
ATOM 4376 O O . LEU A 1 565 ? -3.879 12.650 -21.066 1.00 91.25 565 LEU A O 1
ATOM 4380 N N . THR A 1 566 ? -3.021 10.653 -21.607 1.00 91.19 566 THR A N 1
ATOM 4381 C CA . THR A 1 566 ? -4.292 9.940 -21.346 1.00 91.19 566 THR A CA 1
ATOM 4382 C C . THR A 1 566 ? -4.673 9.936 -19.860 1.00 91.19 566 THR A C 1
ATOM 4384 O O . THR A 1 566 ? -5.851 10.083 -19.527 1.00 91.19 566 THR A O 1
ATOM 4387 N N . LEU A 1 567 ? -3.691 9.850 -18.955 1.00 87.56 567 LEU A N 1
ATOM 4388 C CA . LEU A 1 567 ? -3.911 9.953 -17.510 1.00 87.56 567 LEU A CA 1
ATOM 4389 C C . LEU A 1 567 ? -4.298 11.376 -17.076 1.00 87.56 567 LEU A C 1
ATOM 4391 O O . LEU A 1 567 ? -5.113 11.537 -16.172 1.00 87.56 567 LEU A O 1
ATOM 4395 N N . LEU A 1 568 ? -3.756 12.415 -17.717 1.00 87.94 568 LEU A N 1
ATOM 4396 C CA . LEU A 1 568 ? -4.082 13.804 -17.386 1.00 87.94 568 LEU A CA 1
ATOM 4397 C C . LEU A 1 568 ? -5.433 14.235 -17.983 1.00 87.94 568 LEU A C 1
ATOM 4399 O O . LEU A 1 568 ? -6.225 14.881 -17.296 1.00 87.94 568 LEU A O 1
ATOM 4403 N N . ILE A 1 569 ? -5.719 13.866 -19.237 1.00 91.31 569 ILE A N 1
ATOM 4404 C CA . ILE A 1 569 ? -6.900 14.334 -19.978 1.00 91.31 569 ILE A CA 1
ATOM 4405 C C . ILE A 1 569 ? -8.083 13.367 -19.832 1.00 91.31 569 ILE A C 1
ATOM 4407 O O . ILE A 1 569 ? -9.098 13.751 -19.248 1.00 91.31 569 ILE A O 1
ATOM 4411 N N . ASN A 1 570 ? -7.995 12.127 -20.333 1.00 89.38 570 ASN A N 1
ATOM 4412 C CA . ASN A 1 570 ? -9.145 11.208 -20.350 1.00 89.38 570 ASN A CA 1
ATOM 4413 C C . ASN A 1 570 ? -9.635 10.894 -18.931 1.00 89.38 570 ASN A C 1
ATOM 4415 O O . ASN A 1 570 ? -10.833 10.980 -18.668 1.00 89.38 570 ASN A O 1
ATOM 4419 N N . ALA A 1 571 ? -8.728 10.580 -18.000 1.00 85.38 571 ALA A N 1
ATOM 4420 C CA . ALA A 1 571 ? -9.109 10.159 -16.651 1.00 85.38 571 ALA A CA 1
ATOM 4421 C C . ALA A 1 571 ? -9.816 11.262 -15.836 1.00 85.38 571 ALA A C 1
ATOM 4423 O O . ALA A 1 571 ? -10.772 10.977 -15.114 1.00 85.38 571 ALA A O 1
ATOM 4424 N N . THR A 1 572 ? -9.398 12.526 -15.973 1.00 87.31 572 THR A N 1
ATOM 4425 C CA . THR A 1 572 ? -10.042 13.656 -15.277 1.00 87.31 572 THR A CA 1
ATOM 4426 C C . THR A 1 572 ? -11.412 13.976 -15.887 1.00 87.31 572 THR A C 1
ATOM 4428 O O . THR A 1 572 ? -12.414 14.091 -15.173 1.00 87.31 572 THR A O 1
ATOM 4431 N N . THR A 1 573 ? -11.483 14.038 -17.220 1.00 89.38 573 THR A N 1
ATOM 4432 C CA . THR A 1 573 ? -12.702 14.364 -17.982 1.00 89.38 573 THR A CA 1
ATOM 4433 C C . THR A 1 573 ? -13.748 13.244 -18.003 1.00 89.38 573 THR A C 1
ATOM 4435 O O . THR A 1 573 ? -14.933 13.533 -18.176 1.00 89.38 573 THR A O 1
ATOM 4438 N N . MET A 1 574 ? -13.370 11.986 -17.740 1.00 84.31 574 MET A N 1
ATOM 4439 C CA . MET A 1 574 ? -14.287 10.839 -17.62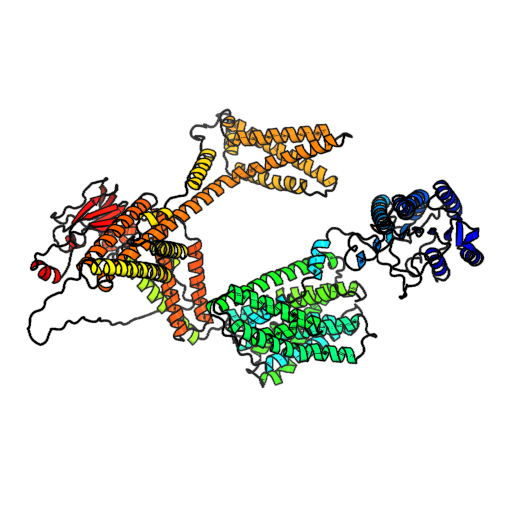2 1.00 84.31 574 MET A CA 1
ATOM 4440 C C . MET A 1 574 ? -15.460 11.121 -16.666 1.00 84.31 574 MET A C 1
ATOM 4442 O O . MET A 1 574 ? -16.612 10.810 -16.965 1.00 84.31 574 MET A O 1
ATOM 4446 N N . THR A 1 575 ? -15.191 11.781 -15.534 1.00 82.38 575 THR A N 1
ATOM 4447 C CA . THR A 1 575 ? -16.220 12.134 -14.536 1.00 82.38 575 THR A CA 1
ATOM 4448 C C . THR A 1 575 ? -17.250 13.148 -15.043 1.00 82.38 575 THR A C 1
ATOM 4450 O O . THR A 1 575 ? -18.391 13.159 -14.576 1.00 82.38 575 THR A O 1
ATOM 4453 N N . TRP A 1 576 ? -16.864 13.995 -15.998 1.00 85.25 576 TRP A N 1
ATOM 4454 C CA . TRP A 1 576 ? -17.740 14.955 -16.664 1.00 85.25 576 TRP A CA 1
ATOM 4455 C C . TRP A 1 576 ? -18.544 14.276 -17.782 1.00 85.25 576 TRP A C 1
ATOM 4457 O O . TRP A 1 576 ? -19.758 14.466 -17.852 1.00 85.25 576 TRP A O 1
ATOM 4467 N N . LEU A 1 577 ? -17.912 13.398 -18.570 1.00 85.31 577 LEU A N 1
ATOM 4468 C CA . LEU A 1 577 ? -18.579 12.616 -19.616 1.00 85.31 577 LEU A CA 1
ATOM 4469 C C . LEU A 1 577 ? -19.706 11.730 -19.053 1.00 85.31 577 LEU A C 1
ATOM 4471 O O . LEU A 1 577 ? -20.810 11.720 -19.593 1.00 85.31 577 LEU A O 1
ATOM 4475 N N . LEU A 1 578 ? -19.468 11.027 -17.940 1.00 82.12 578 LEU A N 1
ATOM 4476 C CA . LEU A 1 578 ? -20.482 10.160 -17.317 1.00 82.12 578 LEU A CA 1
ATOM 4477 C C . LEU A 1 578 ? -21.699 10.945 -16.793 1.00 82.12 578 LEU A C 1
ATOM 4479 O O . LEU A 1 578 ? -22.830 10.460 -16.887 1.00 82.12 578 LEU A O 1
ATOM 4483 N N . LYS A 1 579 ? -21.490 12.182 -16.317 1.00 80.19 579 LYS A N 1
ATOM 4484 C CA . LYS A 1 579 ? -22.578 13.109 -15.960 1.00 80.19 579 LYS A CA 1
ATOM 4485 C C . LYS A 1 579 ? -23.341 13.579 -17.200 1.00 80.19 579 LYS A C 1
ATOM 4487 O O . LYS A 1 579 ? -24.565 13.539 -17.197 1.00 80.19 579 LYS A O 1
ATOM 4492 N N . LEU A 1 580 ? -22.635 13.963 -18.266 1.00 84.19 580 LEU A N 1
ATOM 4493 C CA . LEU A 1 580 ? -23.236 14.414 -19.528 1.00 84.19 580 LEU A CA 1
ATOM 4494 C C . LEU A 1 580 ? -24.107 13.328 -20.193 1.00 84.19 580 LEU A C 1
ATOM 4496 O O . LEU A 1 580 ? -25.117 13.642 -20.815 1.00 84.19 580 LEU A O 1
ATOM 4500 N N . LEU A 1 581 ? -23.745 12.051 -20.034 1.00 80.25 581 LEU A N 1
ATOM 4501 C CA . LEU A 1 581 ? -24.492 10.899 -20.560 1.00 80.25 581 LEU A CA 1
ATOM 4502 C C . LEU A 1 581 ? -25.684 10.454 -19.682 1.00 80.25 581 LEU A C 1
ATOM 4504 O O . LEU A 1 581 ? -26.381 9.497 -20.046 1.00 80.25 581 LEU A O 1
ATOM 4508 N N . GLY A 1 582 ? -25.923 11.107 -18.536 1.00 69.12 582 GLY A N 1
ATOM 4509 C CA . GLY A 1 582 ? -26.989 10.744 -17.593 1.00 69.12 582 GLY A CA 1
ATOM 4510 C C . GLY A 1 582 ? -26.796 9.365 -16.950 1.00 69.12 582 GLY A C 1
ATOM 4511 O O . GLY A 1 582 ? -27.770 8.673 -16.667 1.00 69.12 582 GLY A O 1
ATOM 4512 N N . LEU A 1 583 ? -25.544 8.916 -16.783 1.00 67.12 583 LEU A N 1
ATOM 4513 C CA . LEU A 1 583 ? -25.215 7.616 -16.176 1.00 67.12 583 LEU A CA 1
ATOM 4514 C C . LEU A 1 583 ? -25.018 7.699 -14.652 1.00 67.12 583 LEU A C 1
ATOM 4516 O O . LEU A 1 583 ? -24.869 6.671 -13.998 1.00 67.12 583 LEU A O 1
ATOM 4520 N N . CYS A 1 584 ? -25.034 8.909 -14.086 1.00 59.00 584 CYS A N 1
ATOM 4521 C CA . CYS A 1 584 ? -24.829 9.168 -12.658 1.00 59.00 584 CYS A CA 1
ATOM 4522 C C . CYS A 1 584 ? -26.128 9.254 -11.833 1.00 59.00 584 CYS A C 1
ATOM 4524 O O . CYS A 1 584 ? -26.060 9.415 -10.614 1.00 59.00 584 CYS A O 1
ATOM 4526 N N . ASP A 1 585 ? -27.300 9.186 -12.470 1.00 54.62 585 ASP A N 1
ATOM 4527 C CA . ASP A 1 585 ? -28.583 9.450 -11.815 1.00 54.62 585 ASP A CA 1
ATOM 4528 C C . ASP A 1 585 ? -29.143 8.210 -11.104 1.00 54.62 585 ASP A C 1
ATOM 4530 O O . ASP A 1 585 ? -29.616 7.252 -11.717 1.00 54.62 585 ASP A O 1
ATOM 4534 N N . ILE A 1 586 ? -29.117 8.238 -9.769 1.00 57.03 586 ILE A N 1
ATOM 4535 C CA . ILE A 1 586 ? -29.618 7.141 -8.934 1.00 57.03 586 ILE A CA 1
ATOM 4536 C C . ILE A 1 586 ? -31.146 7.085 -9.012 1.00 57.03 586 ILE A C 1
ATOM 4538 O O . ILE A 1 586 ? -31.845 7.989 -8.534 1.00 57.03 586 ILE A O 1
ATOM 4542 N N . SER A 1 587 ? -31.638 5.979 -9.579 1.00 52.72 587 SER A N 1
ATOM 4543 C CA . SER A 1 587 ? -33.060 5.660 -9.733 1.00 52.72 587 SER A CA 1
ATOM 4544 C C . SER A 1 587 ? -33.849 5.821 -8.425 1.00 52.72 587 SER A C 1
ATOM 4546 O O . SER A 1 587 ? -33.372 5.456 -7.347 1.00 52.72 587 SER A O 1
ATOM 4548 N N . ALA A 1 588 ? -35.077 6.338 -8.522 1.00 49.03 588 ALA A N 1
ATOM 4549 C CA . ALA A 1 588 ? -35.931 6.578 -7.359 1.00 49.03 588 ALA A CA 1
ATOM 4550 C C . ALA A 1 588 ? -36.180 5.324 -6.481 1.00 49.03 588 ALA A C 1
ATOM 4552 O O . ALA A 1 588 ? -36.127 5.472 -5.260 1.00 49.03 588 ALA A O 1
ATOM 4553 N N . PRO A 1 589 ? -36.350 4.095 -7.022 1.00 51.59 589 PRO A N 1
ATOM 4554 C CA . PRO A 1 589 ? -36.502 2.896 -6.191 1.00 51.59 589 PRO A CA 1
ATOM 4555 C C . PRO A 1 589 ? -35.275 2.589 -5.319 1.00 51.59 589 PRO A C 1
ATOM 4557 O O . PRO A 1 589 ? -35.430 2.412 -4.115 1.00 51.59 589 PRO A O 1
ATOM 4560 N N . LYS A 1 590 ? -34.049 2.616 -5.875 1.00 55.72 590 LYS A N 1
ATOM 4561 C CA . LYS A 1 590 ? -32.811 2.436 -5.082 1.00 55.72 590 LYS A CA 1
ATOM 4562 C C . LYS A 1 590 ? -32.646 3.531 -4.020 1.00 55.72 590 LYS A C 1
ATOM 4564 O O . LYS A 1 590 ? -32.195 3.256 -2.912 1.00 55.72 590 LYS A O 1
ATOM 4569 N N . ARG A 1 591 ? -33.077 4.762 -4.324 1.00 56.44 591 ARG A N 1
ATOM 4570 C CA . ARG A 1 591 ? -33.097 5.878 -3.365 1.00 56.44 591 ARG A CA 1
ATOM 4571 C C . ARG A 1 591 ? -34.030 5.605 -2.178 1.00 56.44 591 ARG A C 1
ATOM 4573 O O . ARG A 1 591 ? -33.630 5.817 -1.038 1.00 56.44 591 ARG A O 1
ATOM 4580 N N . MET A 1 592 ? -35.234 5.094 -2.445 1.00 54.75 592 MET A N 1
ATOM 4581 C CA . MET A 1 592 ? -36.224 4.747 -1.418 1.00 54.75 592 MET A CA 1
ATOM 4582 C C . MET A 1 592 ? -35.808 3.518 -0.589 1.00 54.75 592 MET A C 1
ATOM 4584 O O . MET A 1 592 ? -35.991 3.508 0.626 1.00 54.75 592 MET A O 1
ATOM 4588 N N . ALA A 1 593 ? -35.195 2.507 -1.217 1.00 61.44 593 ALA A N 1
ATOM 4589 C CA . ALA A 1 593 ? -34.659 1.335 -0.520 1.00 61.44 593 ALA A CA 1
ATOM 4590 C C . ALA A 1 593 ? -33.533 1.720 0.458 1.00 61.44 593 ALA A C 1
ATOM 4592 O O . ALA A 1 593 ? -33.597 1.373 1.637 1.00 61.44 593 ALA A O 1
ATOM 4593 N N . MET A 1 594 ? -32.561 2.522 0.000 1.00 66.69 594 MET A N 1
ATOM 4594 C CA . MET A 1 594 ? -31.489 3.069 0.844 1.00 66.69 594 MET A CA 1
ATOM 4595 C C . MET A 1 594 ? -32.046 3.895 2.015 1.00 66.69 594 MET A C 1
ATOM 4597 O O . MET A 1 594 ? -31.612 3.712 3.149 1.00 66.69 594 MET A O 1
ATOM 4601 N N . TYR A 1 595 ? -33.040 4.753 1.765 1.00 64.38 595 TYR A N 1
ATOM 4602 C CA . TYR A 1 595 ? -33.714 5.524 2.814 1.00 64.38 595 TYR A CA 1
ATOM 4603 C C . TYR A 1 595 ? -34.367 4.616 3.878 1.00 64.38 595 TYR A C 1
ATOM 4605 O O . TYR A 1 595 ? -34.108 4.765 5.072 1.00 64.38 595 TYR A O 1
ATOM 4613 N N . SER A 1 596 ? -35.143 3.609 3.457 1.00 61.66 596 SER A N 1
ATOM 4614 C CA . SER A 1 596 ? -35.776 2.641 4.369 1.00 61.66 596 SER A CA 1
ATOM 4615 C C . SER A 1 596 ? -34.756 1.820 5.171 1.00 61.66 596 SER A C 1
ATOM 4617 O O . SER A 1 596 ? -34.981 1.530 6.348 1.00 61.66 596 SER A O 1
ATOM 4619 N N . ALA A 1 597 ? -33.619 1.468 4.566 1.00 70.62 597 ALA A N 1
ATOM 4620 C CA . ALA A 1 597 ? -32.521 0.795 5.252 1.00 70.62 597 ALA A CA 1
ATOM 4621 C C . ALA A 1 597 ? -31.879 1.687 6.328 1.00 70.62 597 ALA A C 1
ATOM 4623 O O . ALA A 1 597 ? -31.722 1.247 7.466 1.00 70.62 597 ALA A O 1
ATOM 4624 N N . VAL A 1 598 ? -31.568 2.949 6.007 1.00 74.31 598 VAL A N 1
ATOM 4625 C CA . VAL A 1 598 ? -30.970 3.893 6.967 1.00 74.31 598 VAL A CA 1
ATOM 4626 C C . VAL A 1 598 ? -31.913 4.199 8.134 1.00 74.31 598 VAL A C 1
ATOM 4628 O O . VAL A 1 598 ? -31.448 4.276 9.270 1.00 74.31 598 VAL A O 1
ATOM 4631 N N . GLN A 1 599 ? -33.227 4.307 7.905 1.00 70.81 599 GLN A N 1
ATOM 4632 C CA . GLN A 1 599 ? -34.178 4.509 9.005 1.00 70.81 599 GLN A CA 1
ATOM 4633 C C . GLN A 1 599 ? -34.247 3.300 9.950 1.00 70.81 599 GLN A C 1
ATOM 4635 O O . GLN A 1 599 ? -34.185 3.491 11.160 1.00 70.81 599 GLN A O 1
ATOM 4640 N N . ARG A 1 600 ? -34.233 2.056 9.444 1.00 75.06 600 ARG A N 1
ATOM 4641 C CA . ARG A 1 600 ? -34.140 0.862 10.314 1.00 75.06 600 ARG A CA 1
ATOM 4642 C C . ARG A 1 600 ? -32.841 0.813 11.124 1.00 75.06 600 ARG A C 1
ATOM 4644 O O . ARG A 1 600 ? -32.857 0.387 12.275 1.00 75.06 600 ARG A O 1
ATOM 4651 N N . VAL A 1 601 ? -31.725 1.269 10.550 1.00 78.06 601 VAL A N 1
ATOM 4652 C CA . VAL A 1 601 ? -30.449 1.392 11.276 1.00 78.06 601 VAL A CA 1
ATOM 4653 C C . VAL A 1 601 ? -30.541 2.456 12.380 1.00 78.06 601 VAL A C 1
ATOM 4655 O O . VAL A 1 601 ? -30.059 2.209 13.480 1.00 78.06 601 VAL A O 1
ATOM 4658 N N . ARG A 1 602 ? -31.229 3.585 12.148 1.00 76.25 602 ARG A N 1
ATOM 4659 C CA . ARG A 1 602 ? -31.496 4.616 13.174 1.00 76.25 602 ARG A CA 1
ATOM 4660 C C . ARG A 1 602 ? -32.446 4.149 14.277 1.00 76.25 602 ARG A C 1
ATOM 4662 O O . ARG A 1 602 ? -32.186 4.421 15.444 1.00 76.25 602 ARG A O 1
ATOM 4669 N N . ASP A 1 603 ? -33.500 3.409 13.939 1.00 75.00 603 ASP A N 1
ATOM 4670 C CA . ASP A 1 603 ? -34.355 2.762 14.941 1.00 75.00 603 ASP A CA 1
ATOM 4671 C C . ASP A 1 603 ? -33.532 1.800 15.815 1.00 75.00 603 ASP A C 1
ATOM 4673 O O . ASP A 1 603 ? -33.700 1.764 17.034 1.00 75.00 603 ASP A O 1
ATOM 4677 N N . SER A 1 604 ? -32.584 1.066 15.221 1.00 78.19 604 SER A N 1
ATOM 4678 C CA . SER A 1 604 ? -31.634 0.235 15.970 1.00 78.19 604 SER A CA 1
ATOM 4679 C C . SER A 1 604 ? -30.652 1.066 16.816 1.00 78.19 604 SER A C 1
ATOM 4681 O O . SER A 1 604 ? -30.368 0.679 17.951 1.00 78.19 604 SER A O 1
ATOM 4683 N N . GLU A 1 605 ? -30.169 2.216 16.322 1.00 77.44 605 GLU A N 1
ATOM 4684 C CA . GLU A 1 605 ? -29.340 3.180 17.073 1.00 77.44 605 GLU A CA 1
ATOM 4685 C C . GLU A 1 605 ? -30.074 3.658 18.342 1.00 77.44 605 GLU A C 1
ATOM 4687 O O . GLU A 1 605 ? -29.553 3.489 19.448 1.00 77.44 605 GLU A O 1
ATOM 4692 N N . GLU A 1 606 ? -31.298 4.186 18.218 1.00 76.88 606 GLU A N 1
ATOM 4693 C CA . GLU A 1 606 ? -32.085 4.706 19.352 1.00 76.88 606 GLU A CA 1
ATOM 4694 C C . GLU A 1 606 ? -32.469 3.612 20.365 1.00 76.88 606 GLU A C 1
ATOM 4696 O O . GLU A 1 606 ? -32.304 3.790 21.580 1.00 76.88 606 GLU A O 1
ATOM 4701 N N . ASN A 1 607 ? -32.928 2.451 19.884 1.00 77.94 607 ASN A N 1
ATOM 4702 C CA . ASN A 1 607 ? -33.272 1.316 20.744 1.00 77.94 607 ASN A CA 1
ATOM 4703 C C . ASN A 1 607 ? -32.041 0.792 21.505 1.00 77.94 607 ASN A C 1
ATOM 4705 O O . ASN A 1 607 ? -32.111 0.544 22.710 1.00 77.94 607 ASN A O 1
ATOM 4709 N N . THR A 1 608 ? -30.881 0.694 20.847 1.00 78.94 608 THR A N 1
ATOM 4710 C CA . THR A 1 608 ? -29.650 0.236 21.510 1.00 78.94 608 THR A CA 1
ATOM 4711 C C . THR A 1 608 ? -29.132 1.273 22.510 1.00 78.94 608 THR A C 1
ATOM 4713 O O . THR A 1 608 ? -28.712 0.906 23.608 1.00 78.94 608 THR A O 1
ATOM 4716 N N . PHE A 1 609 ? -29.195 2.574 22.200 1.00 79.81 609 PHE A N 1
ATOM 4717 C CA . PHE A 1 609 ? -28.794 3.622 23.146 1.00 79.81 609 PHE A CA 1
ATOM 4718 C C . PHE A 1 609 ? -29.674 3.667 24.399 1.00 79.81 609 PHE A C 1
ATOM 4720 O O . PHE A 1 609 ? -29.136 3.782 25.502 1.00 79.81 609 PHE A O 1
ATOM 4727 N N . SER A 1 610 ? -30.999 3.557 24.259 1.00 78.06 610 SER A N 1
ATOM 4728 C CA . SER A 1 610 ? -31.910 3.552 25.414 1.00 78.06 610 SER A CA 1
ATOM 4729 C C . SER A 1 610 ? -31.687 2.331 26.317 1.00 78.06 610 SER A C 1
ATOM 4731 O O . SER A 1 610 ? -31.600 2.486 27.535 1.00 78.06 610 SER A O 1
ATOM 4733 N N . MET A 1 611 ? -31.459 1.145 25.738 1.00 79.00 611 MET A N 1
ATOM 4734 C CA . MET A 1 611 ? -31.065 -0.054 26.487 1.00 79.00 611 MET A CA 1
ATOM 4735 C C . MET A 1 611 ? -29.735 0.136 27.240 1.00 79.00 611 MET A C 1
ATOM 4737 O O . MET A 1 611 ? -29.625 -0.232 28.409 1.00 79.00 611 MET A O 1
ATOM 4741 N N . LEU A 1 612 ? -28.721 0.732 26.601 1.00 78.44 612 LEU A N 1
ATOM 4742 C CA . LEU A 1 612 ? -27.397 0.923 27.207 1.00 78.44 612 LEU A CA 1
ATOM 4743 C C . LEU A 1 612 ? -27.380 1.989 28.315 1.00 78.44 612 LEU A C 1
ATOM 4745 O O . LEU A 1 612 ? -26.604 1.849 29.260 1.00 78.44 612 LEU A O 1
ATOM 4749 N N . LYS A 1 613 ? -28.244 3.012 28.255 1.00 76.56 613 LYS A N 1
ATOM 4750 C CA . LYS A 1 613 ? -28.403 4.022 29.324 1.00 76.56 613 LYS A CA 1
ATOM 4751 C C . LYS A 1 613 ? -28.973 3.443 30.630 1.00 76.56 613 LYS A C 1
ATOM 4753 O O . LYS A 1 613 ? -28.831 4.063 31.680 1.00 76.56 613 LYS A O 1
ATOM 4758 N N . ILE A 1 614 ? -29.575 2.252 30.580 1.00 72.00 614 ILE A N 1
ATOM 4759 C CA . ILE A 1 614 ? -30.101 1.523 31.746 1.00 72.00 614 ILE A CA 1
ATOM 4760 C C . ILE A 1 614 ? -29.020 0.615 32.390 1.00 72.00 614 ILE A C 1
ATOM 4762 O O . ILE A 1 614 ? -29.173 0.198 33.539 1.00 72.00 614 ILE A O 1
ATOM 4766 N N . ASP A 1 615 ? -27.893 0.332 31.714 1.00 71.44 615 ASP A N 1
ATOM 4767 C CA . ASP A 1 615 ? -26.806 -0.492 32.274 1.00 71.44 615 ASP A CA 1
ATOM 4768 C C . ASP A 1 615 ? -26.079 0.224 33.432 1.00 71.44 615 ASP A C 1
ATOM 4770 O O . ASP A 1 615 ? -25.367 1.218 33.247 1.00 71.44 615 ASP A O 1
ATOM 4774 N N . ARG A 1 616 ? -26.171 -0.371 34.632 1.00 67.88 616 ARG A N 1
ATOM 4775 C CA . ARG A 1 616 ? -25.418 -0.010 35.849 1.00 67.88 616 ARG A CA 1
ATOM 4776 C C . ARG A 1 616 ? -23.925 0.230 35.587 1.00 67.88 616 ARG A C 1
ATOM 4778 O O . ARG A 1 616 ? -23.323 1.072 36.247 1.00 67.88 616 ARG A O 1
ATOM 4785 N N . PHE A 1 617 ? -23.315 -0.504 34.658 1.00 68.31 617 PHE A N 1
ATOM 4786 C CA . PHE A 1 617 ? -21.893 -0.406 34.330 1.00 68.31 617 PHE A CA 1
ATOM 4787 C C . PHE A 1 617 ? -21.564 0.586 33.196 1.00 68.31 617 PHE A C 1
ATOM 4789 O O . PHE A 1 617 ? -20.417 0.594 32.728 1.00 68.31 617 PHE A O 1
ATOM 4796 N N . LEU A 1 618 ? -22.530 1.385 32.730 1.00 75.50 618 LEU A N 1
ATOM 4797 C CA . LEU A 1 618 ? -22.351 2.439 31.720 1.00 75.50 618 LEU A CA 1
ATOM 4798 C C . LEU A 1 618 ? -22.927 3.809 32.130 1.00 75.50 618 LEU A C 1
ATOM 4800 O O . LEU A 1 618 ? -22.687 4.773 31.411 1.00 75.50 618 LEU A O 1
ATOM 4804 N N . ALA A 1 619 ? -23.629 3.933 33.262 1.00 66.06 619 ALA A N 1
ATOM 4805 C CA . ALA A 1 619 ? -24.301 5.168 33.701 1.00 66.06 619 ALA A CA 1
ATOM 4806 C C . ALA A 1 619 ? -23.435 6.454 33.632 1.00 66.06 619 ALA A C 1
ATOM 4808 O O . ALA A 1 619 ? -23.916 7.512 33.230 1.00 66.06 619 ALA A O 1
ATOM 4809 N N . ASP A 1 620 ? -22.145 6.353 33.963 1.00 68.94 620 ASP A N 1
ATOM 4810 C CA . ASP A 1 620 ? -21.136 7.425 33.946 1.00 68.94 620 ASP A CA 1
ATOM 4811 C C . ASP A 1 620 ? -20.390 7.592 32.599 1.00 68.94 620 ASP A C 1
ATOM 4813 O O . ASP A 1 620 ? -19.396 8.317 32.518 1.00 68.94 620 ASP A O 1
ATOM 4817 N N . ALA A 1 621 ? -20.841 6.941 31.521 1.00 76.06 621 ALA A N 1
ATOM 4818 C CA . ALA A 1 621 ? -20.321 7.157 30.170 1.00 76.06 621 ALA A CA 1
ATOM 4819 C C . ALA A 1 621 ? -20.690 8.549 29.619 1.00 76.06 621 ALA A C 1
ATOM 4821 O O . ALA A 1 621 ? -21.708 9.146 29.971 1.00 76.06 621 ALA A O 1
ATOM 4822 N N . ASN A 1 622 ? -19.883 9.073 28.691 1.00 79.25 622 ASN A N 1
ATOM 4823 C CA . ASN A 1 622 ? -20.166 10.352 28.041 1.00 79.25 622 ASN A CA 1
ATOM 4824 C C . ASN A 1 622 ? -21.098 10.153 26.830 1.00 79.25 622 ASN A C 1
ATOM 4826 O O . ASN A 1 622 ? -20.659 10.120 25.677 1.00 79.25 622 ASN A O 1
ATOM 4830 N N . TRP A 1 623 ? -22.399 10.010 27.096 1.00 79.12 623 TRP A N 1
ATOM 4831 C CA . TRP A 1 623 ? -23.433 9.792 26.073 1.00 79.12 623 TRP A CA 1
ATOM 4832 C C . TRP A 1 623 ? -23.478 10.914 25.023 1.00 79.12 623 TRP A C 1
ATOM 4834 O O . TRP A 1 623 ? -23.517 10.632 23.827 1.00 79.12 623 TRP A O 1
ATOM 4844 N N . ASN A 1 624 ? -23.303 12.173 25.446 1.00 74.31 624 ASN A N 1
ATOM 4845 C CA . ASN A 1 624 ? -23.159 13.343 24.565 1.00 74.31 624 ASN A CA 1
ATOM 4846 C C . ASN A 1 624 ? -22.022 13.216 23.530 1.00 74.31 624 ASN A C 1
ATOM 4848 O O . ASN A 1 624 ? -22.089 13.826 22.460 1.00 74.31 624 ASN A O 1
ATOM 4852 N N . MET A 1 625 ? -20.955 12.477 23.848 1.00 72.94 625 MET A N 1
ATOM 4853 C CA . MET A 1 625 ? -19.864 12.163 22.924 1.00 72.94 625 MET A CA 1
ATOM 4854 C C . MET A 1 625 ? -20.175 10.914 22.090 1.00 72.94 625 MET A C 1
ATOM 4856 O O . MET A 1 625 ? -19.841 10.886 20.907 1.00 72.94 625 MET A O 1
ATOM 4860 N N . ALA A 1 626 ? -20.839 9.911 22.670 1.00 75.94 626 ALA A N 1
ATOM 4861 C CA . ALA A 1 626 ? -21.221 8.689 21.968 1.00 75.94 626 ALA A CA 1
ATOM 4862 C C . ALA A 1 626 ? -22.226 8.949 20.832 1.00 75.94 626 ALA A C 1
ATOM 4864 O O . ALA A 1 626 ? -21.953 8.598 19.684 1.00 75.94 626 ALA A O 1
ATOM 4865 N N . GLU A 1 627 ? -23.321 9.657 21.116 1.00 77.50 627 GLU A N 1
ATOM 4866 C CA . GLU A 1 627 ? -24.365 10.020 20.143 1.00 77.50 627 GLU A CA 1
ATOM 4867 C C . GLU A 1 627 ? -23.851 10.931 19.014 1.00 77.50 627 GLU A C 1
ATOM 4869 O O . GLU A 1 627 ? -24.432 10.982 17.936 1.00 77.50 627 GLU A O 1
ATOM 4874 N N . LYS A 1 628 ? -22.752 11.668 19.229 1.00 75.06 628 LYS A N 1
ATOM 4875 C CA . LYS A 1 628 ? -22.090 12.454 18.170 1.00 75.06 628 LYS A CA 1
ATOM 4876 C C . LYS A 1 628 ? -21.178 11.609 17.281 1.00 75.06 628 LYS A C 1
ATOM 4878 O O . LYS A 1 628 ? -20.866 12.032 16.170 1.00 75.06 628 LYS A O 1
ATOM 4883 N N . ILE A 1 629 ? -20.718 10.456 17.767 1.00 72.94 629 ILE A N 1
ATOM 4884 C CA . ILE A 1 629 ? -19.787 9.577 17.050 1.00 72.94 629 ILE A CA 1
ATOM 4885 C C . ILE A 1 629 ? -20.533 8.494 16.263 1.00 72.94 629 ILE A C 1
ATOM 4887 O O . ILE A 1 629 ? -20.101 8.210 15.146 1.00 72.94 629 ILE A O 1
ATOM 4891 N N . VAL A 1 630 ? -21.633 7.932 16.782 1.00 76.38 630 VAL A N 1
ATOM 4892 C CA . VAL A 1 630 ? -22.418 6.881 16.095 1.00 76.38 630 VAL A CA 1
ATOM 4893 C C . VAL A 1 630 ? -23.098 7.424 14.836 1.00 76.38 630 VAL A C 1
ATOM 4895 O O . VAL A 1 630 ? -22.592 7.135 13.753 1.00 76.38 630 VAL A O 1
ATOM 4898 N N . LYS A 1 631 ? -24.139 8.263 14.970 1.00 71.50 631 LYS A N 1
ATOM 4899 C CA . LYS A 1 631 ? -24.895 8.963 13.907 1.00 71.50 631 LYS A CA 1
ATOM 4900 C C . LYS A 1 631 ? -24.358 8.821 12.483 1.00 71.50 631 LYS A C 1
ATOM 4902 O O . LYS A 1 631 ? -23.364 9.454 12.088 1.00 71.50 631 LYS A O 1
ATOM 4907 N N . ILE A 1 632 ? -25.064 8.010 11.703 1.00 61.81 632 ILE A N 1
ATOM 4908 C CA . ILE A 1 632 ? -24.843 7.818 10.271 1.00 61.81 632 ILE A CA 1
ATOM 4909 C C . ILE A 1 632 ? -25.637 8.873 9.485 1.00 61.81 632 ILE A C 1
ATOM 4911 O O . ILE A 1 632 ? -26.808 9.154 9.757 1.00 61.81 632 ILE A O 1
ATOM 4915 N N . ALA A 1 633 ? -24.977 9.491 8.503 1.00 55.72 633 ALA A N 1
ATOM 4916 C CA . ALA A 1 633 ? -25.618 10.425 7.589 1.00 55.72 633 ALA A CA 1
ATOM 4917 C C . ALA A 1 633 ? -26.393 9.646 6.519 1.00 55.72 633 ALA A C 1
ATOM 4919 O O . ALA A 1 633 ? -25.823 8.809 5.821 1.00 55.72 633 ALA A O 1
ATOM 4920 N N . ASP A 1 634 ? -27.680 9.947 6.383 1.00 52.69 634 ASP A N 1
ATOM 4921 C CA . ASP A 1 634 ? -28.515 9.407 5.314 1.00 52.69 634 ASP A CA 1
ATOM 4922 C C . ASP A 1 634 ? -28.120 10.054 3.975 1.00 52.69 634 ASP A C 1
ATOM 4924 O O . ASP A 1 634 ? -28.077 11.287 3.896 1.00 52.69 634 ASP A O 1
ATOM 4928 N N . PRO A 1 635 ? -27.824 9.265 2.927 1.00 60.19 635 PRO A N 1
ATOM 4929 C CA . PRO A 1 635 ? -27.487 9.805 1.618 1.00 60.19 635 PRO A CA 1
ATOM 4930 C C . PRO A 1 635 ? -28.596 10.629 0.930 1.00 60.19 635 PRO A C 1
ATOM 4932 O O . PRO A 1 635 ? -28.244 11.456 0.089 1.00 60.19 635 PRO A O 1
ATOM 4935 N N . TYR A 1 636 ? -29.895 10.416 1.229 1.00 51.50 636 TYR A N 1
ATOM 4936 C CA . TYR A 1 636 ? -31.023 10.971 0.445 1.00 51.50 636 TYR A CA 1
ATOM 4937 C C . TYR A 1 636 ? -32.301 11.426 1.212 1.00 51.50 636 TYR A C 1
ATOM 4939 O O . TYR A 1 636 ? -33.047 12.215 0.641 1.00 51.50 636 TYR A O 1
ATOM 4947 N N . ASN A 1 637 ? -32.545 10.966 2.448 1.00 37.97 637 ASN A N 1
ATOM 4948 C CA . ASN A 1 637 ? -33.373 11.524 3.553 1.00 37.97 637 ASN A CA 1
ATOM 4949 C C . ASN A 1 637 ? -34.650 12.388 3.305 1.00 37.97 637 ASN A C 1
ATOM 4951 O O . ASN A 1 637 ? -34.505 13.575 3.016 1.00 37.97 637 ASN A O 1
ATOM 4955 N N . THR A 1 638 ? -35.846 11.885 3.695 1.00 30.31 638 THR A N 1
ATOM 4956 C CA . THR A 1 638 ? -36.833 12.594 4.578 1.00 30.31 638 THR A CA 1
ATOM 4957 C C . THR A 1 638 ? -37.981 11.700 5.125 1.00 30.31 638 THR A C 1
ATOM 4959 O O . THR A 1 638 ? -38.404 10.760 4.465 1.00 30.31 638 THR A O 1
ATOM 4962 N N . THR A 1 639 ? -38.459 12.052 6.333 1.00 33.78 639 THR A N 1
ATOM 4963 C CA . THR A 1 639 ? -39.348 11.420 7.364 1.00 33.78 639 THR A CA 1
ATOM 4964 C C . THR A 1 639 ? -40.831 11.096 6.991 1.00 33.78 639 THR A C 1
ATOM 4966 O O . THR A 1 639 ? -41.263 11.540 5.932 1.00 33.78 639 THR A O 1
ATOM 4969 N N . ASP A 1 640 ? -41.697 10.361 7.746 1.00 28.69 640 ASP A N 1
ATOM 4970 C CA . ASP A 1 640 ? -41.678 9.711 9.103 1.00 28.69 640 ASP A CA 1
ATOM 4971 C C . ASP A 1 640 ? -42.796 8.612 9.325 1.00 28.69 640 ASP A C 1
ATOM 4973 O O . ASP A 1 640 ? -43.566 8.351 8.404 1.00 28.69 640 ASP A O 1
ATOM 4977 N N . GLU A 1 641 ? -42.915 8.064 10.565 1.00 25.12 641 GLU A N 1
ATOM 4978 C CA . GLU A 1 641 ? -44.056 7.342 11.252 1.00 25.12 641 GLU A CA 1
ATOM 4979 C C . GLU A 1 641 ? -44.043 5.785 11.477 1.00 25.12 641 GLU A C 1
ATOM 4981 O O . GLU A 1 641 ? -43.381 5.036 10.760 1.00 25.12 641 GLU A O 1
ATOM 4986 N N . LYS A 1 642 ? -44.720 5.299 12.560 1.00 29.22 642 LYS A N 1
ATOM 4987 C CA . LYS A 1 642 ? -44.549 3.971 13.249 1.00 29.22 642 LYS A CA 1
ATOM 4988 C C . LYS A 1 642 ? -45.838 3.375 13.903 1.00 29.22 642 LYS A C 1
ATOM 4990 O O . LYS A 1 642 ? -46.665 4.154 14.362 1.00 29.22 642 LYS A O 1
ATOM 4995 N N . VAL A 1 643 ? -45.948 2.032 14.077 1.00 22.88 643 VAL A N 1
ATOM 4996 C CA . VAL A 1 643 ? -46.927 1.280 14.953 1.00 22.88 643 VAL A CA 1
ATOM 4997 C C . VAL A 1 643 ? -46.299 -0.051 15.507 1.00 22.88 643 VAL A C 1
ATOM 4999 O O . VAL A 1 643 ? -45.233 -0.434 15.030 1.00 22.88 643 VAL A O 1
ATOM 5002 N N . SER A 1 644 ? -46.894 -0.727 16.518 1.00 26.62 644 SER A N 1
ATOM 5003 C CA . SER A 1 644 ? -46.293 -1.719 17.472 1.00 26.62 644 SER A CA 1
ATOM 5004 C C . SER A 1 644 ? -47.026 -3.089 17.665 1.00 26.62 644 SER A C 1
ATOM 5006 O O . SER A 1 644 ? -48.063 -3.285 17.035 1.00 26.62 644 SER A O 1
ATOM 5008 N N . VAL A 1 645 ? -46.499 -3.996 18.543 1.00 24.20 645 VAL A N 1
ATOM 5009 C CA . VAL A 1 645 ? -47.163 -4.950 19.522 1.00 24.20 645 VAL A CA 1
ATOM 5010 C C . VAL A 1 645 ? -46.281 -6.195 19.917 1.00 24.20 645 VAL A C 1
ATOM 5012 O O . VAL A 1 645 ? -45.376 -6.570 19.175 1.00 24.20 645 VAL A O 1
ATOM 5015 N N . GLU A 1 646 ? -46.516 -6.805 21.103 1.00 24.70 646 GLU A N 1
ATOM 5016 C CA . GLU A 1 646 ? -45.692 -7.783 21.891 1.00 24.70 646 GLU A CA 1
ATOM 5017 C C . GLU A 1 646 ? -46.313 -9.238 21.964 1.00 24.70 646 GLU A C 1
ATOM 5019 O O . GLU A 1 646 ? -47.225 -9.502 21.185 1.00 24.70 646 GLU A O 1
ATOM 5024 N N . GLU A 1 647 ? -45.975 -10.290 22.766 1.00 27.45 647 GLU A N 1
ATOM 5025 C CA . GLU A 1 647 ? -45.088 -10.618 23.936 1.00 27.45 647 GLU A CA 1
ATOM 5026 C C . GLU A 1 647 ? -44.936 -12.193 24.116 1.00 27.45 647 GLU A C 1
ATOM 5028 O O . GLU A 1 647 ? -45.299 -12.931 23.200 1.00 27.45 647 GLU A O 1
ATOM 5033 N N . PHE A 1 648 ? -44.502 -12.710 25.295 1.00 24.55 648 PHE A N 1
ATOM 5034 C CA . PHE A 1 648 ? -44.682 -14.060 25.939 1.00 24.55 648 PHE A CA 1
ATOM 5035 C C . PHE A 1 648 ? -43.552 -15.135 26.064 1.00 24.55 648 PHE A C 1
ATOM 5037 O O . PHE A 1 648 ? -42.582 -15.177 25.311 1.00 24.55 648 PHE A O 1
ATOM 5044 N N . SER A 1 649 ? -43.688 -16.026 27.082 1.00 28.61 649 SER A N 1
ATOM 5045 C CA . SER A 1 649 ? -42.693 -17.029 27.567 1.00 28.61 649 SER A CA 1
ATOM 5046 C C . SER A 1 649 ? -43.294 -18.380 28.091 1.00 28.61 649 SER A C 1
ATOM 5048 O O . SER A 1 649 ? -44.518 -18.471 28.219 1.00 28.61 649 SER A O 1
ATOM 5050 N N . PRO A 1 650 ? -42.488 -19.443 28.387 1.00 26.97 650 PRO A N 1
ATOM 5051 C CA . PRO A 1 650 ? -42.964 -20.799 28.755 1.00 26.97 650 PRO A CA 1
ATOM 5052 C C . PRO A 1 650 ? -42.778 -21.237 30.239 1.00 26.97 650 PRO A C 1
ATOM 5054 O O . PRO A 1 650 ? -42.107 -20.580 31.029 1.00 26.97 650 PRO A O 1
ATOM 5057 N N . ILE A 1 651 ? -43.369 -22.390 30.613 1.00 25.52 651 ILE A N 1
ATOM 5058 C CA . ILE A 1 651 ? -43.593 -22.873 32.003 1.00 25.52 651 ILE A CA 1
ATOM 5059 C C . ILE A 1 651 ? -43.032 -24.301 32.242 1.00 25.52 651 ILE A C 1
ATOM 5061 O O . ILE A 1 651 ? -43.063 -25.138 31.341 1.00 25.52 651 ILE A O 1
ATOM 5065 N N . ALA A 1 652 ? -42.583 -24.608 33.471 1.00 27.48 652 ALA A N 1
ATOM 5066 C CA . ALA A 1 652 ? -42.087 -25.930 33.906 1.00 27.48 652 ALA A CA 1
ATOM 5067 C C . ALA A 1 652 ? -43.189 -26.891 34.432 1.00 27.48 652 ALA A C 1
ATOM 5069 O O . ALA A 1 652 ? -44.299 -26.466 34.754 1.00 27.48 652 ALA A O 1
ATOM 5070 N N . ARG A 1 653 ? -42.891 -28.198 34.560 1.00 27.73 653 ARG A N 1
ATOM 5071 C CA . ARG A 1 653 ? -43.823 -29.232 35.075 1.00 27.73 653 ARG A CA 1
ATOM 5072 C C . ARG A 1 653 ? -43.159 -30.243 36.019 1.00 27.73 653 ARG A C 1
ATOM 5074 O O . ARG A 1 653 ? -41.974 -30.527 35.899 1.00 27.73 653 ARG A O 1
ATOM 5081 N N . THR A 1 654 ? -43.968 -30.827 36.902 1.00 35.38 654 THR A N 1
ATOM 5082 C CA . THR A 1 654 ? -43.641 -31.929 37.829 1.00 35.38 654 THR A CA 1
ATOM 5083 C C . THR A 1 654 ? -44.577 -33.129 37.596 1.00 35.38 654 THR A C 1
ATOM 5085 O O . THR A 1 654 ? -45.545 -33.020 36.840 1.00 35.38 654 THR A O 1
ATOM 5088 N N . SER A 1 655 ? -44.320 -34.283 38.228 1.00 31.52 655 SER A N 1
ATOM 5089 C CA . SER A 1 655 ? -45.250 -35.431 38.243 1.00 31.52 655 SER A CA 1
ATOM 5090 C C . SER A 1 655 ? -45.130 -36.268 39.532 1.00 31.52 655 SER A C 1
ATOM 5092 O O . SER A 1 655 ? -44.154 -36.130 40.269 1.00 31.52 655 SER A O 1
ATOM 5094 N N . LYS A 1 656 ? -46.157 -37.080 39.837 1.00 36.09 656 LYS A N 1
ATOM 5095 C CA . LYS A 1 656 ? -46.278 -37.931 41.042 1.00 36.09 656 LYS A CA 1
ATOM 5096 C C . LYS A 1 656 ? -46.025 -39.416 40.723 1.00 36.09 656 LYS A C 1
ATOM 5098 O O . LYS A 1 656 ? -46.229 -39.846 39.593 1.00 36.09 656 LYS A O 1
ATOM 5103 N N . CYS A 1 657 ? -45.675 -40.199 41.747 1.00 41.16 657 CYS A N 1
ATOM 5104 C CA . CYS A 1 657 ? -45.690 -41.669 41.710 1.00 41.16 657 CYS A CA 1
ATOM 5105 C C . CYS A 1 657 ? -47.145 -42.211 41.760 1.00 41.16 657 CYS A C 1
ATOM 5107 O O . CYS A 1 657 ? -47.943 -41.616 42.492 1.00 41.16 657 CYS A O 1
ATOM 5109 N N . PRO A 1 658 ? -47.512 -43.302 41.048 1.00 49.44 658 PRO A N 1
ATOM 5110 C CA . PRO A 1 658 ? -48.910 -43.750 40.948 1.00 49.44 658 PRO A CA 1
ATOM 5111 C C . PRO A 1 658 ? -49.557 -44.274 42.242 1.00 49.44 658 PRO A C 1
ATOM 5113 O O . PRO A 1 658 ? -50.752 -44.070 42.429 1.00 49.44 658 PRO A O 1
ATOM 5116 N N . ASP A 1 659 ? -48.800 -44.934 43.128 1.00 45.81 659 ASP A N 1
ATOM 5117 C CA . ASP A 1 659 ? -49.391 -45.874 44.102 1.00 45.81 659 ASP A CA 1
ATOM 5118 C C . ASP A 1 659 ? -49.453 -45.401 45.573 1.00 45.81 659 ASP A C 1
ATOM 5120 O O . ASP A 1 659 ? -49.965 -46.133 46.421 1.00 45.81 659 ASP A O 1
ATOM 5124 N N . CYS A 1 660 ? -48.912 -44.225 45.936 1.00 57.28 660 CYS A N 1
ATOM 5125 C CA . CYS A 1 660 ? -48.739 -43.876 47.365 1.00 57.28 660 CYS A CA 1
ATOM 5126 C C . CYS A 1 660 ? -48.816 -42.390 47.786 1.00 57.28 660 CYS A C 1
ATOM 5128 O O . CYS A 1 660 ? -48.616 -42.099 48.965 1.00 57.28 660 CYS A O 1
ATOM 5130 N N . GLU A 1 661 ? -49.112 -41.449 46.878 1.00 48.31 661 GLU A N 1
ATOM 5131 C CA . GLU A 1 661 ? -49.478 -40.040 47.183 1.00 48.31 661 GLU A CA 1
ATOM 5132 C C . GLU A 1 661 ? -48.516 -39.196 48.071 1.00 48.31 661 GLU A C 1
ATOM 5134 O O . GLU A 1 661 ? -48.855 -38.069 48.435 1.00 48.31 661 GLU A O 1
ATOM 5139 N N . LYS A 1 662 ? -47.288 -39.650 48.371 1.00 38.53 662 LYS A N 1
ATOM 5140 C CA . LYS A 1 662 ? -46.262 -38.859 49.086 1.00 38.53 662 LYS A CA 1
ATOM 5141 C C . LYS A 1 662 ? -45.055 -38.523 48.210 1.00 38.53 662 LYS A C 1
ATOM 5143 O O . LYS A 1 662 ? -44.462 -39.394 47.583 1.00 38.53 662 LYS A O 1
ATOM 5148 N N . SER A 1 663 ? -44.657 -37.252 48.225 1.00 37.88 663 SER A N 1
ATOM 5149 C CA . SER A 1 663 ? -43.423 -36.749 47.611 1.00 37.88 663 SER A CA 1
ATOM 5150 C C . SER A 1 663 ? -42.261 -36.804 48.604 1.00 37.88 663 SER A C 1
ATOM 5152 O O . SER A 1 663 ? -42.346 -36.194 49.671 1.00 37.88 663 SER A O 1
ATOM 5154 N N . ILE A 1 664 ? -41.173 -37.487 48.244 1.00 40.19 664 ILE A N 1
ATOM 5155 C CA . ILE A 1 664 ? -39.954 -37.608 49.054 1.00 40.19 664 ILE A CA 1
ATOM 5156 C C . ILE A 1 664 ? -38.750 -37.301 48.145 1.00 40.19 664 ILE A C 1
ATOM 5158 O O . ILE A 1 664 ? -38.644 -37.930 47.091 1.00 40.19 664 ILE A O 1
ATOM 5162 N N . PRO A 1 665 ? -37.859 -36.355 48.494 1.00 36.91 665 PRO A N 1
ATOM 5163 C CA . PRO A 1 665 ? -36.579 -36.198 47.810 1.00 36.91 665 PRO A CA 1
ATOM 5164 C C . PRO A 1 665 ? -35.595 -37.288 48.268 1.00 36.91 665 PRO A C 1
ATOM 5166 O O . PRO A 1 665 ? -35.508 -37.581 49.459 1.00 36.91 665 PRO A O 1
ATOM 5169 N N . CYS A 1 666 ? -34.832 -37.866 47.339 1.00 31.81 666 CYS A N 1
ATOM 5170 C CA . CYS A 1 666 ? -33.666 -38.687 47.676 1.00 31.81 666 CYS A CA 1
ATOM 5171 C C . CYS A 1 666 ? -32.419 -37.802 47.725 1.00 31.81 666 CYS A C 1
ATOM 5173 O O . CYS A 1 666 ? -32.104 -37.135 46.742 1.00 31.81 666 CYS A O 1
ATOM 5175 N N . GLU A 1 667 ? -31.705 -37.820 48.848 1.00 42.00 667 GLU A N 1
ATOM 5176 C CA . GLU A 1 667 ? -30.414 -37.142 48.994 1.00 42.00 667 GLU A CA 1
ATOM 5177 C C . GLU A 1 667 ? -29.297 -37.979 48.327 1.00 42.00 667 GLU A C 1
ATOM 5179 O O . GLU A 1 667 ? -29.233 -39.190 48.568 1.00 42.00 667 GLU A O 1
ATOM 5184 N N . PRO A 1 668 ? -28.424 -37.385 47.487 1.00 44.47 668 PRO A N 1
ATOM 5185 C CA . PRO A 1 668 ? -27.300 -38.090 46.861 1.00 44.47 668 PRO A CA 1
ATOM 5186 C C . PRO A 1 668 ? -26.158 -38.354 47.856 1.00 44.47 668 PRO A C 1
ATOM 5188 O O . PRO A 1 668 ? -26.006 -37.654 48.860 1.00 44.47 668 PRO A O 1
ATOM 5191 N N . SER A 1 669 ? -25.315 -39.357 47.587 1.00 47.47 669 SER A N 1
ATOM 5192 C CA . SER A 1 669 ? -24.258 -39.751 48.527 1.00 47.47 669 SER A CA 1
ATOM 5193 C C . SER A 1 669 ? -23.046 -38.797 48.524 1.00 47.47 669 SER A C 1
ATOM 5195 O O . SER A 1 669 ? -22.805 -38.080 47.548 1.00 47.47 669 SER A O 1
ATOM 5197 N N . PRO A 1 670 ? -22.199 -38.810 49.579 1.00 55.84 670 PRO A N 1
ATOM 5198 C CA . PRO A 1 670 ? -21.076 -37.874 49.705 1.00 55.84 670 PRO A CA 1
ATOM 5199 C C . PRO A 1 670 ? -20.009 -37.931 48.601 1.00 55.84 670 PRO A C 1
ATOM 5201 O O . PRO A 1 670 ? -19.245 -36.980 48.481 1.00 55.84 670 PRO A O 1
ATOM 5204 N N . ARG A 1 671 ? -19.930 -39.019 47.818 1.00 52.66 671 ARG A N 1
ATOM 5205 C CA . ARG A 1 671 ? -19.015 -39.123 46.662 1.00 52.66 671 ARG A CA 1
ATOM 5206 C C . ARG A 1 671 ? -19.651 -38.596 45.381 1.00 52.66 671 ARG A C 1
ATOM 5208 O O . ARG A 1 671 ? -19.026 -37.813 44.677 1.00 52.66 671 ARG A O 1
ATOM 5215 N N . GLU A 1 672 ? -20.913 -38.941 45.136 1.00 49.06 672 GLU A N 1
ATOM 5216 C CA . GLU A 1 672 ? -21.686 -38.402 44.010 1.00 49.06 672 GLU A CA 1
ATOM 5217 C C . GLU A 1 672 ? -21.776 -36.871 44.102 1.00 49.06 672 GLU A C 1
ATOM 5219 O O . GLU A 1 672 ? -21.605 -36.181 43.104 1.00 49.06 672 GLU A O 1
ATOM 5224 N N . MET A 1 673 ? -21.917 -36.323 45.314 1.00 50.66 673 MET A N 1
ATOM 5225 C CA . MET A 1 673 ? -21.894 -34.878 45.568 1.00 50.66 673 MET A CA 1
ATOM 5226 C C . MET A 1 673 ? -20.536 -34.203 45.259 1.00 50.66 673 MET A C 1
ATOM 5228 O O . MET A 1 673 ? -20.505 -32.996 45.010 1.00 50.66 673 MET A O 1
ATOM 5232 N N . GLU A 1 674 ? -19.416 -34.937 45.253 1.00 60.47 674 GLU A N 1
ATOM 5233 C CA . GLU A 1 674 ? -18.100 -34.411 44.850 1.00 60.47 674 GLU A CA 1
ATOM 5234 C C . GLU A 1 674 ? -17.938 -34.436 43.320 1.00 60.47 674 GLU A C 1
ATOM 5236 O O . GLU A 1 674 ? -17.567 -33.418 42.728 1.00 60.47 674 GLU A O 1
ATOM 5241 N N . ASP A 1 675 ? -18.321 -35.537 42.665 1.00 60.12 675 ASP A N 1
ATOM 5242 C CA . ASP A 1 675 ? -18.306 -35.651 41.199 1.00 60.12 675 ASP A CA 1
ATOM 5243 C C . ASP A 1 675 ? -19.299 -34.674 40.531 1.00 60.12 675 ASP A C 1
ATOM 5245 O O . ASP A 1 675 ? -18.940 -33.982 39.575 1.00 60.12 675 ASP A O 1
ATOM 5249 N N . MET A 1 676 ? -20.513 -34.516 41.078 1.00 57.19 676 MET A N 1
ATOM 5250 C CA . MET A 1 676 ? -21.500 -33.522 40.618 1.00 57.19 676 MET A CA 1
ATOM 5251 C C . MET A 1 676 ? -20.996 -32.078 40.770 1.00 57.19 676 MET A C 1
ATOM 5253 O O . MET A 1 676 ? -21.315 -31.221 39.942 1.00 57.19 676 MET A O 1
ATOM 5257 N N . LEU A 1 677 ? -20.202 -31.787 41.807 1.00 64.25 677 LEU A N 1
ATOM 5258 C CA . LEU A 1 677 ? -19.624 -30.458 42.025 1.00 64.25 677 LEU A CA 1
ATOM 5259 C C . LEU A 1 677 ? -18.502 -30.153 41.019 1.00 64.25 677 LEU A C 1
ATOM 5261 O O . LEU A 1 677 ? -18.414 -29.023 40.533 1.00 64.25 677 LEU A O 1
ATOM 5265 N N . GLU A 1 678 ? -17.671 -31.140 40.673 1.00 66.31 678 GLU A N 1
ATOM 5266 C CA . GLU A 1 678 ? -16.635 -30.993 39.642 1.00 66.31 678 GLU A CA 1
ATOM 5267 C C . GLU A 1 678 ? -17.249 -30.933 38.229 1.00 66.31 678 GLU A C 1
ATOM 5269 O O . GLU A 1 678 ? -16.807 -30.124 37.409 1.00 66.31 678 GLU A O 1
ATOM 5274 N N . GLU A 1 679 ? -18.327 -31.675 37.940 1.00 64.06 679 GLU A N 1
ATOM 5275 C CA . GLU A 1 679 ? -19.054 -31.511 36.673 1.00 64.06 679 GLU A CA 1
ATOM 5276 C C . GLU A 1 679 ? -19.701 -30.118 36.577 1.00 64.06 679 GLU A C 1
ATOM 5278 O O . GLU A 1 679 ? -19.573 -29.436 35.556 1.00 64.06 679 GLU A O 1
ATOM 5283 N N . ALA A 1 680 ? -20.317 -29.631 37.660 1.00 65.81 680 ALA A N 1
ATOM 5284 C CA . ALA A 1 680 ? -20.851 -28.273 37.725 1.00 65.81 680 ALA A CA 1
ATOM 5285 C C . ALA A 1 680 ? -19.750 -27.199 37.584 1.00 65.81 680 ALA A C 1
ATOM 5287 O O . ALA A 1 680 ? -19.975 -26.193 36.905 1.00 65.81 680 ALA A O 1
ATOM 5288 N N . ARG A 1 681 ? -18.536 -27.422 38.122 1.00 78.94 681 ARG A N 1
ATOM 5289 C CA . ARG A 1 681 ? -17.354 -26.569 37.869 1.00 78.94 681 ARG A CA 1
ATOM 5290 C C . ARG A 1 681 ? -17.030 -26.516 36.376 1.00 78.94 681 ARG A C 1
ATOM 5292 O O . ARG A 1 681 ? -16.895 -25.426 35.821 1.00 78.94 681 ARG A O 1
ATOM 5299 N N . MET A 1 682 ? -16.960 -27.665 35.705 1.00 67.56 682 MET A N 1
ATOM 5300 C CA . MET A 1 682 ? -16.668 -27.744 34.267 1.00 67.56 682 MET A CA 1
ATOM 5301 C C . MET A 1 682 ? -17.757 -27.075 33.412 1.00 67.56 682 MET A C 1
ATOM 5303 O O . MET A 1 682 ? -17.441 -26.352 32.461 1.00 67.56 682 MET A O 1
ATOM 5307 N N . ARG A 1 683 ? -19.036 -27.241 33.778 1.00 71.06 683 ARG A N 1
ATOM 5308 C CA . ARG A 1 683 ? -20.174 -26.536 33.163 1.00 71.06 683 ARG A CA 1
ATOM 5309 C C . ARG A 1 683 ? -20.061 -25.010 33.351 1.00 71.06 683 ARG A C 1
ATOM 5311 O O . ARG A 1 683 ? -20.233 -24.279 32.375 1.00 71.06 683 ARG A O 1
ATOM 5318 N N . ILE A 1 684 ? -19.682 -24.527 34.541 1.00 79.81 684 ILE A N 1
ATOM 5319 C CA . ILE A 1 684 ? -19.435 -23.097 34.829 1.00 79.81 684 ILE A CA 1
ATOM 5320 C C . ILE A 1 684 ? -18.268 -22.533 34.008 1.00 79.81 684 ILE A C 1
ATOM 5322 O O . ILE A 1 684 ? -18.435 -21.498 33.369 1.00 79.81 684 ILE A O 1
ATOM 5326 N N . LEU A 1 685 ? -17.109 -23.198 33.957 1.00 78.75 685 LEU A N 1
ATOM 5327 C CA . LEU A 1 685 ? -15.955 -22.715 33.178 1.00 78.75 685 LEU A CA 1
ATOM 5328 C C . LEU A 1 685 ? -16.271 -22.664 31.670 1.00 78.75 685 LEU A C 1
ATOM 5330 O O . LEU A 1 685 ? -15.900 -21.719 30.968 1.00 78.75 685 LEU A O 1
ATOM 5334 N N . LYS A 1 686 ? -17.042 -23.637 31.165 1.00 77.06 686 LYS A N 1
ATOM 5335 C CA . LYS A 1 686 ? -17.559 -23.622 29.789 1.00 77.06 686 LYS A CA 1
ATOM 5336 C C . LYS A 1 686 ? -18.541 -22.462 29.565 1.00 77.06 686 LYS A C 1
ATOM 5338 O O . LYS A 1 686 ? -18.473 -21.810 28.524 1.00 77.06 686 LYS A O 1
ATOM 5343 N N . ALA A 1 687 ? -19.398 -22.152 30.540 1.00 78.50 687 ALA A N 1
ATOM 5344 C CA . ALA A 1 687 ? -20.293 -20.996 30.498 1.00 78.50 687 ALA A CA 1
ATOM 5345 C C . ALA A 1 687 ? -19.541 -19.649 30.563 1.00 78.50 687 ALA A C 1
ATOM 5347 O O . ALA A 1 687 ? -19.890 -18.747 29.802 1.00 78.50 687 ALA A O 1
ATOM 5348 N N . GLN A 1 688 ? -18.466 -19.527 31.359 1.00 82.62 688 GLN A N 1
ATOM 5349 C CA . GLN A 1 688 ? -17.574 -18.351 31.377 1.00 82.62 688 GLN A CA 1
ATOM 5350 C C . GLN A 1 688 ? -17.013 -18.092 29.977 1.00 82.62 688 GLN A C 1
ATOM 5352 O O . GLN A 1 688 ? -17.206 -17.013 29.415 1.00 82.62 688 GLN A O 1
ATOM 5357 N N . LYS A 1 689 ? -16.407 -19.115 29.359 1.00 81.81 689 LYS A N 1
ATOM 5358 C CA . LYS A 1 689 ? -15.870 -19.041 27.991 1.00 81.81 689 LYS A CA 1
ATOM 5359 C C . LYS A 1 689 ? -16.933 -18.631 26.961 1.00 81.81 689 LYS A C 1
ATOM 5361 O O . LYS A 1 689 ? -16.638 -17.812 26.090 1.00 81.81 689 LYS A O 1
ATOM 5366 N N . THR A 1 690 ? -18.161 -19.141 27.073 1.00 80.12 690 THR A N 1
ATOM 5367 C CA . THR A 1 690 ? -19.283 -18.758 26.196 1.00 80.12 690 THR A CA 1
ATOM 5368 C C . THR A 1 690 ? -19.759 -17.321 26.443 1.00 80.12 690 THR A C 1
ATOM 5370 O O . THR A 1 690 ? -19.978 -16.595 25.474 1.00 80.12 690 THR A O 1
ATOM 5373 N N . SER A 1 691 ? -19.854 -16.857 27.697 1.00 83.88 691 SER A N 1
ATOM 5374 C CA . SER A 1 691 ? -20.184 -15.454 28.002 1.00 83.88 691 SER A CA 1
ATOM 5375 C C . SER A 1 691 ? -19.105 -14.507 27.469 1.00 83.88 691 SER A C 1
ATOM 5377 O O . SER A 1 691 ? -19.441 -13.553 26.776 1.00 83.88 691 SER A O 1
ATOM 5379 N N . TYR A 1 692 ? -17.811 -14.789 27.664 1.00 86.38 692 TYR A N 1
ATOM 5380 C CA . TYR A 1 692 ? -16.735 -13.938 27.131 1.00 86.38 692 TYR A CA 1
ATOM 5381 C C . TYR A 1 692 ? -16.726 -13.876 25.593 1.00 86.38 692 TYR A C 1
ATOM 5383 O O . TYR A 1 692 ? -16.437 -12.820 25.025 1.00 86.38 692 TYR A O 1
ATOM 5391 N N . TRP A 1 693 ? -17.099 -14.964 24.907 1.00 79.06 693 TRP A N 1
ATOM 5392 C CA . TRP A 1 693 ? -17.339 -14.948 23.459 1.00 79.06 693 TRP A CA 1
ATOM 5393 C C . TRP A 1 693 ? -18.567 -14.112 23.074 1.00 79.06 693 TRP A C 1
ATOM 5395 O O . TRP A 1 693 ? -18.461 -13.284 22.168 1.00 79.06 693 TRP A O 1
ATOM 5405 N N . ARG A 1 694 ? -19.696 -14.255 23.784 1.00 79.50 694 ARG A N 1
ATOM 5406 C CA . ARG A 1 694 ? -20.917 -13.455 23.563 1.00 79.50 694 ARG A CA 1
ATOM 5407 C C . ARG A 1 694 ? -20.680 -11.962 23.801 1.00 79.50 694 ARG A C 1
ATOM 5409 O O . ARG A 1 694 ? -21.120 -11.135 23.014 1.00 79.50 694 ARG A O 1
ATOM 5416 N N . GLN A 1 695 ? -19.932 -11.613 24.844 1.00 81.06 695 GLN A N 1
ATOM 5417 C CA . GLN A 1 695 ? -19.507 -10.243 25.132 1.00 81.06 695 GLN A CA 1
ATOM 5418 C C . GLN A 1 695 ? -18.554 -9.698 24.052 1.00 81.06 695 GLN A C 1
ATOM 5420 O O . GLN A 1 695 ? -18.550 -8.500 23.777 1.00 81.06 695 GLN A O 1
ATOM 5425 N N . TYR A 1 696 ? -17.728 -10.543 23.424 1.00 78.88 696 TYR A N 1
ATOM 5426 C CA . TYR A 1 696 ? -16.871 -10.121 22.312 1.00 78.88 696 TYR A CA 1
ATOM 5427 C C . TYR A 1 696 ? -17.673 -9.844 21.031 1.00 78.88 696 TYR A C 1
ATOM 5429 O O . TYR A 1 696 ? -17.450 -8.802 20.403 1.00 78.88 696 TYR A O 1
ATOM 5437 N N . SER A 1 697 ? -18.609 -10.731 20.664 1.00 67.88 697 SER A N 1
ATOM 5438 C CA . SER A 1 697 ? -19.476 -10.539 19.493 1.00 67.88 697 SER A CA 1
ATOM 5439 C C . SER A 1 697 ? -20.427 -9.355 19.682 1.00 67.88 697 SER A C 1
ATOM 5441 O O . SER A 1 697 ? -20.508 -8.507 18.799 1.00 67.88 697 SER A O 1
ATOM 5443 N N . SER A 1 698 ? -21.017 -9.182 20.869 1.00 69.19 698 SER A N 1
ATOM 5444 C CA . SER A 1 698 ? -21.858 -8.022 21.207 1.00 69.19 698 SER A CA 1
ATOM 5445 C C . SER A 1 698 ? -21.082 -6.701 21.373 1.00 69.19 698 SER A C 1
ATOM 5447 O O . SER A 1 698 ? -21.629 -5.720 21.869 1.00 69.19 698 SER A O 1
ATOM 5449 N N . GLY A 1 699 ? -19.785 -6.662 21.050 1.00 71.12 699 GLY A N 1
ATOM 5450 C CA . GLY A 1 699 ? -18.956 -5.454 21.111 1.00 71.12 699 GLY A CA 1
ATOM 5451 C C . GLY A 1 699 ? -18.503 -5.028 22.513 1.00 71.12 699 GLY A C 1
ATOM 5452 O O . GLY A 1 699 ? -17.597 -4.197 22.616 1.00 71.12 699 GLY A O 1
ATOM 5453 N N . MET A 1 700 ? -19.049 -5.636 23.573 1.00 75.38 700 MET A N 1
ATOM 5454 C CA . MET A 1 700 ? -18.745 -5.317 24.970 1.00 75.38 700 MET A CA 1
ATOM 5455 C C . MET A 1 700 ? -17.288 -5.600 25.362 1.00 75.38 700 MET A C 1
ATOM 5457 O O . MET A 1 700 ? -16.736 -4.859 26.171 1.00 75.38 700 MET A O 1
ATOM 5461 N N . LEU A 1 701 ? -16.655 -6.630 24.788 1.00 80.88 701 LEU A N 1
ATOM 5462 C CA . LEU A 1 701 ? -15.253 -6.977 25.035 1.00 80.88 701 LEU A CA 1
ATOM 5463 C C . LEU A 1 701 ? -14.337 -6.709 23.835 1.00 80.88 701 LEU A C 1
ATOM 5465 O O . LEU A 1 701 ? -14.674 -6.869 22.658 1.00 80.88 701 LEU A O 1
ATOM 5469 N N . ASN A 1 702 ? -13.098 -6.333 24.137 1.00 76.12 702 ASN A N 1
ATOM 5470 C CA . ASN A 1 702 ? -12.017 -6.197 23.164 1.00 76.12 702 ASN A CA 1
ATOM 5471 C C . ASN A 1 702 ? -11.459 -7.573 22.747 1.00 76.12 702 ASN A C 1
ATOM 5473 O O . ASN A 1 702 ? -11.371 -8.470 23.583 1.00 76.12 702 ASN A O 1
ATOM 5477 N N . ARG A 1 703 ? -11.020 -7.745 21.487 1.00 78.31 703 ARG A N 1
ATOM 5478 C CA . ARG A 1 703 ? -10.503 -9.034 20.961 1.00 78.31 703 ARG A CA 1
ATOM 5479 C C . ARG A 1 703 ? -9.355 -9.587 21.806 1.00 78.31 703 ARG A C 1
ATOM 5481 O O . ARG A 1 703 ? -9.253 -10.794 21.997 1.00 78.31 703 ARG A O 1
ATOM 5488 N N . HIS A 1 704 ? -8.503 -8.703 22.327 1.00 78.81 704 HIS A N 1
ATOM 5489 C CA . HIS A 1 704 ? -7.435 -9.083 23.251 1.00 78.81 704 HIS A CA 1
ATOM 5490 C C . HIS A 1 704 ? -7.963 -9.436 24.647 1.00 78.81 704 HIS A C 1
ATOM 5492 O O . HIS A 1 704 ? -7.519 -10.431 25.203 1.00 78.81 704 HIS A O 1
ATOM 5498 N N . ALA A 1 705 ? -8.912 -8.672 25.198 1.00 82.12 705 ALA A N 1
ATOM 5499 C CA . ALA A 1 705 ? -9.438 -8.896 26.546 1.00 82.12 705 ALA A CA 1
ATOM 5500 C C . ALA A 1 705 ? -10.228 -10.213 26.632 1.00 82.12 705 ALA A C 1
ATOM 5502 O O . ALA A 1 705 ? -9.988 -11.011 27.533 1.00 82.12 705 ALA A O 1
ATOM 5503 N N . ALA A 1 706 ? -11.077 -10.489 25.634 1.00 82.94 706 ALA A N 1
ATOM 5504 C CA . ALA A 1 706 ? -11.768 -11.769 25.498 1.00 82.94 706 ALA A CA 1
ATOM 5505 C C . ALA A 1 706 ? -10.780 -12.935 25.348 1.00 82.94 706 ALA A C 1
ATOM 5507 O O . ALA A 1 706 ? -10.877 -13.903 26.093 1.00 82.94 706 ALA A O 1
ATOM 5508 N N . ARG A 1 707 ? -9.775 -12.827 24.460 1.00 85.19 707 ARG A N 1
ATOM 5509 C CA . ARG A 1 707 ? -8.719 -13.851 24.332 1.00 85.19 707 ARG A CA 1
ATOM 5510 C C . ARG A 1 707 ? -7.972 -14.090 25.644 1.00 85.19 707 ARG A C 1
ATOM 5512 O O . ARG A 1 707 ? -7.731 -15.243 25.975 1.00 85.19 707 ARG A O 1
ATOM 5519 N N . THR A 1 708 ? -7.634 -13.039 26.394 1.00 84.69 708 THR A N 1
ATOM 5520 C CA . THR A 1 708 ? -6.991 -13.179 27.706 1.00 84.69 708 THR A CA 1
ATOM 5521 C C . THR A 1 708 ? -7.903 -13.922 28.680 1.00 84.69 708 THR A C 1
ATOM 5523 O O . THR A 1 708 ? -7.494 -14.977 29.147 1.00 84.69 708 THR A O 1
ATOM 5526 N N . LEU A 1 709 ? -9.142 -13.465 28.901 1.00 85.62 709 LEU A N 1
ATOM 5527 C CA . LEU A 1 709 ? -10.106 -14.125 29.796 1.00 85.62 709 LEU A CA 1
ATOM 5528 C C . LEU A 1 709 ? -10.349 -15.598 29.425 1.00 85.62 709 LEU A C 1
ATOM 5530 O O . LEU A 1 709 ? -10.277 -16.472 30.289 1.00 85.62 709 LEU A O 1
ATOM 5534 N N . ILE A 1 710 ? -10.562 -15.890 28.137 1.00 84.50 710 ILE A N 1
ATOM 5535 C CA . ILE A 1 710 ? -10.735 -17.257 27.623 1.00 84.50 710 ILE A CA 1
ATOM 5536 C C . ILE A 1 710 ? -9.488 -18.099 27.919 1.00 84.50 710 ILE A C 1
ATOM 5538 O O . ILE A 1 710 ? -9.619 -19.162 28.518 1.00 84.50 710 ILE A O 1
ATOM 5542 N N . SER A 1 711 ? -8.285 -17.599 27.613 1.00 82.44 711 SER A N 1
ATOM 5543 C CA . SER A 1 711 ? -7.040 -18.325 27.897 1.00 82.44 711 SER A CA 1
ATOM 5544 C C . SER A 1 711 ? -6.781 -18.518 29.397 1.00 82.44 711 SER A C 1
ATOM 5546 O O . SER A 1 711 ? -6.219 -19.531 29.800 1.00 82.44 711 SER A O 1
ATOM 5548 N N . THR A 1 712 ? -7.201 -17.586 30.260 1.00 83.88 712 THR A N 1
ATOM 5549 C CA . THR A 1 712 ? -7.104 -17.747 31.719 1.00 83.88 712 THR A CA 1
ATOM 5550 C C . THR A 1 712 ? -8.095 -18.800 32.222 1.00 83.88 712 THR A C 1
ATOM 5552 O O . THR A 1 712 ? -7.728 -19.608 33.068 1.00 83.88 712 THR A O 1
ATOM 5555 N N . THR A 1 713 ? -9.301 -18.861 31.649 1.00 83.25 713 THR A N 1
ATOM 5556 C CA . THR A 1 713 ? -10.304 -19.904 31.939 1.00 83.25 713 THR A CA 1
ATOM 5557 C C . THR A 1 713 ? -9.808 -21.288 31.504 1.00 83.25 713 THR A C 1
ATOM 5559 O O . THR A 1 713 ? -9.888 -22.246 32.270 1.00 83.25 713 THR A O 1
ATOM 5562 N N . GLU A 1 714 ? -9.231 -21.389 30.303 1.00 81.62 714 GLU A N 1
ATOM 5563 C CA . GLU A 1 714 ? -8.621 -22.617 29.772 1.00 81.62 714 GLU A CA 1
ATOM 5564 C C . GLU A 1 714 ? -7.499 -23.110 30.696 1.00 81.62 714 GLU A C 1
ATOM 5566 O O . GLU A 1 714 ? -7.607 -24.205 31.237 1.00 81.62 714 GLU A O 1
ATOM 5571 N N . ASN A 1 715 ? -6.516 -22.258 31.014 1.00 81.69 715 ASN A N 1
ATOM 5572 C CA . ASN A 1 715 ? -5.423 -22.584 31.944 1.00 81.69 715 ASN A CA 1
ATOM 5573 C C . ASN A 1 715 ? -5.884 -22.959 33.373 1.00 81.69 715 ASN A C 1
ATOM 5575 O O . ASN A 1 715 ? -5.095 -23.502 34.138 1.00 81.69 715 ASN A O 1
ATOM 5579 N N . ILE A 1 716 ? -7.114 -22.627 33.784 1.00 80.38 716 ILE A N 1
ATOM 5580 C CA . ILE A 1 716 ? -7.669 -22.968 35.110 1.00 80.38 716 ILE A CA 1
ATOM 5581 C C . ILE A 1 716 ? -8.522 -24.248 35.063 1.00 80.38 716 ILE A C 1
ATOM 5583 O O . ILE A 1 716 ? -8.733 -24.891 36.094 1.00 80.38 716 ILE A O 1
ATOM 5587 N N . THR A 1 717 ? -8.951 -24.670 33.872 1.00 73.19 717 THR A N 1
ATOM 5588 C CA . THR A 1 717 ? -9.751 -25.886 33.669 1.00 73.19 717 THR A CA 1
ATOM 5589 C C . THR A 1 717 ? -8.992 -27.132 34.143 1.00 73.19 717 THR A C 1
ATOM 5591 O O . THR A 1 717 ? -9.555 -27.945 34.880 1.00 73.19 717 THR A O 1
ATOM 5594 N N . ASP A 1 718 ? -7.692 -27.202 33.840 1.00 72.62 718 ASP A N 1
ATOM 5595 C CA . ASP A 1 718 ? -6.792 -28.324 34.156 1.00 72.62 718 ASP A CA 1
ATOM 5596 C C . ASP A 1 718 ? -6.568 -28.567 35.666 1.00 72.62 718 ASP A C 1
ATOM 5598 O O . ASP A 1 718 ? -6.138 -29.649 36.073 1.00 72.62 718 ASP A O 1
ATOM 5602 N N . TYR A 1 719 ? -6.869 -27.586 36.526 1.00 75.62 719 TYR A N 1
ATOM 5603 C CA . TYR A 1 719 ? -6.675 -27.683 37.976 1.00 75.62 719 TYR A CA 1
ATOM 5604 C C . TYR A 1 719 ? -7.979 -28.077 38.688 1.00 75.62 719 TYR A C 1
ATOM 5606 O O . TYR A 1 719 ? -8.840 -27.225 38.920 1.00 75.62 719 TYR A O 1
ATOM 5614 N N . LYS A 1 720 ? -8.107 -29.356 39.080 1.00 61.16 720 LYS A N 1
ATOM 5615 C CA . LYS A 1 720 ? -9.262 -29.888 39.841 1.00 61.16 720 LYS A CA 1
ATOM 5616 C C . LYS A 1 720 ? -9.664 -28.989 41.014 1.00 61.16 720 LYS A C 1
ATOM 5618 O O . LYS A 1 720 ? -8.804 -28.511 41.755 1.00 61.16 720 LYS A O 1
ATOM 5623 N N . GLY A 1 721 ? -10.969 -28.770 41.194 1.00 65.12 721 GLY A N 1
ATOM 5624 C CA . GLY A 1 721 ? -11.527 -27.982 42.299 1.00 65.12 721 GLY A CA 1
ATOM 5625 C C . GLY A 1 721 ? -11.200 -26.478 42.307 1.00 65.12 721 GLY A C 1
ATOM 5626 O O . GLY A 1 721 ? -11.761 -25.749 43.127 1.00 65.12 721 GLY A O 1
ATOM 5627 N N . LYS A 1 722 ? -10.338 -25.966 41.412 1.00 77.56 722 LYS A N 1
ATOM 5628 C CA . LYS A 1 722 ? -10.031 -24.531 41.336 1.00 77.56 722 LYS A CA 1
ATOM 5629 C C . LYS A 1 722 ? -11.053 -23.800 40.458 1.00 77.56 722 LYS A C 1
ATOM 5631 O O . LYS A 1 722 ? -11.238 -24.134 39.289 1.00 77.56 722 LYS A O 1
ATOM 5636 N N . PHE A 1 723 ? -11.661 -22.753 41.007 1.00 77.88 723 PHE A N 1
ATOM 5637 C CA . PHE A 1 723 ? -12.419 -21.750 40.251 1.00 77.88 723 PHE A CA 1
ATOM 5638 C C . PHE A 1 723 ? -11.501 -20.588 39.851 1.00 77.88 723 PHE A C 1
ATOM 5640 O O . PHE A 1 723 ? -10.493 -20.332 40.517 1.00 77.88 723 PHE A O 1
ATOM 5647 N N . MET A 1 724 ? -11.837 -19.864 38.779 1.00 81.00 724 MET A N 1
ATOM 5648 C CA . MET A 1 724 ? -11.136 -18.617 38.463 1.00 81.00 724 MET A CA 1
ATOM 5649 C C . MET A 1 724 ? -11.405 -17.584 39.565 1.00 81.00 724 MET A C 1
ATOM 5651 O O . MET A 1 724 ? -12.516 -17.509 40.088 1.00 81.00 724 MET A O 1
ATOM 5655 N N . THR A 1 725 ? -10.377 -16.825 39.951 1.00 84.44 725 THR A N 1
ATOM 5656 C CA . THR A 1 725 ? -10.482 -15.797 40.993 1.00 84.44 725 THR A CA 1
ATOM 5657 C C . THR A 1 725 ? -9.991 -14.448 40.492 1.00 84.44 725 THR A C 1
ATOM 5659 O O . THR A 1 725 ? -9.147 -14.356 39.598 1.00 84.44 725 THR A O 1
ATOM 5662 N N . VAL A 1 726 ? -10.437 -13.380 41.152 1.00 81.06 726 VAL A N 1
ATOM 5663 C CA . VAL A 1 726 ? -10.020 -11.994 40.881 1.00 81.06 726 VAL A CA 1
ATOM 5664 C C . VAL A 1 726 ? -8.494 -11.835 40.871 1.00 81.06 726 VAL A C 1
ATOM 5666 O O . VAL A 1 726 ? -7.956 -11.060 40.085 1.00 81.06 726 VAL A O 1
ATOM 5669 N N . LYS A 1 727 ? -7.770 -12.616 41.684 1.00 80.94 727 LYS A N 1
ATOM 5670 C CA . LYS A 1 727 ? -6.299 -12.589 41.781 1.00 80.94 727 LYS A CA 1
ATOM 5671 C C . LYS A 1 727 ? -5.605 -13.134 40.532 1.00 80.94 727 LYS A C 1
ATOM 5673 O O . LYS A 1 727 ? -4.576 -12.591 40.136 1.00 80.94 727 LYS A O 1
ATOM 5678 N N . ASP A 1 728 ? -6.173 -14.157 39.891 1.00 81.50 728 ASP A N 1
ATOM 5679 C CA . ASP A 1 728 ? -5.655 -14.700 38.627 1.00 81.50 728 ASP A CA 1
ATOM 5680 C C . ASP A 1 728 ? -5.743 -13.651 37.503 1.00 81.50 728 ASP A C 1
ATOM 5682 O O . ASP A 1 728 ? -4.857 -13.551 36.652 1.00 81.50 728 ASP A O 1
ATOM 5686 N N . VAL A 1 729 ? -6.793 -12.823 37.543 1.00 81.25 729 VAL A N 1
ATOM 5687 C CA . VAL A 1 729 ? -7.091 -11.786 36.547 1.00 81.25 729 VAL A CA 1
ATOM 5688 C C . VAL A 1 729 ? -6.357 -10.463 36.843 1.00 81.25 729 VAL A C 1
ATOM 5690 O O . VAL A 1 729 ? -5.862 -9.809 35.922 1.00 81.25 729 VAL A O 1
ATOM 5693 N N . LYS A 1 730 ? -6.186 -10.098 38.121 1.00 79.00 730 LYS A N 1
ATOM 5694 C CA . LYS A 1 730 ? -5.510 -8.865 38.580 1.00 79.00 730 LYS A CA 1
ATOM 5695 C C . LYS A 1 730 ? -4.063 -8.728 38.095 1.00 79.00 730 LYS A C 1
ATOM 5697 O O . LYS A 1 730 ? -3.603 -7.614 37.845 1.00 79.00 730 LYS A O 1
ATOM 5702 N N . LYS A 1 731 ? -3.388 -9.847 37.818 1.00 78.44 731 LYS A N 1
ATOM 5703 C CA . LYS A 1 731 ? -2.065 -9.904 37.166 1.00 78.44 731 LYS A CA 1
ATOM 5704 C C . LYS A 1 731 ? -1.984 -9.130 35.837 1.00 78.44 731 LYS A C 1
ATOM 5706 O O . LYS A 1 731 ? -0.901 -8.698 35.448 1.00 78.44 731 LYS A O 1
ATOM 5711 N N . TYR A 1 732 ? -3.102 -8.948 35.129 1.00 73.88 732 TYR A N 1
ATOM 5712 C CA . TYR A 1 732 ? -3.161 -8.169 33.884 1.00 73.88 732 TYR A CA 1
ATOM 5713 C C . TYR A 1 732 ? -3.440 -6.671 34.109 1.00 73.88 732 TYR A C 1
ATOM 5715 O O . TYR A 1 732 ? -3.271 -5.873 33.185 1.00 73.88 732 TYR A O 1
ATOM 5723 N N . TRP A 1 733 ? -3.853 -6.284 35.320 1.00 70.56 733 TRP A N 1
ATOM 5724 C CA . TRP A 1 733 ? -4.221 -4.915 35.701 1.00 70.56 733 TRP A CA 1
ATOM 5725 C C . TRP A 1 733 ? -3.030 -4.148 36.298 1.00 70.56 733 TRP A C 1
ATOM 5727 O O . TRP A 1 733 ? -2.953 -2.927 36.178 1.00 70.56 733 TRP A O 1
ATOM 5737 N N . GLU A 1 734 ? -2.073 -4.859 36.899 1.00 70.19 734 GLU A N 1
ATOM 5738 C CA . GLU A 1 734 ? -0.878 -4.278 37.519 1.00 70.19 734 GLU A CA 1
ATOM 5739 C C . GLU A 1 734 ? 0.097 -3.680 36.486 1.00 70.19 734 GLU A C 1
ATOM 5741 O O . GLU A 1 734 ? 0.531 -4.326 35.525 1.00 70.19 734 GLU A O 1
ATOM 5746 N N . LEU A 1 735 ? 0.473 -2.413 36.687 1.00 64.12 735 LEU A N 1
ATOM 5747 C CA . LEU A 1 735 ? 1.410 -1.701 35.816 1.00 64.12 735 LEU A CA 1
ATOM 5748 C C . LEU A 1 735 ? 2.815 -2.308 35.888 1.00 64.12 735 LEU A C 1
ATOM 5750 O O . LEU A 1 735 ? 3.382 -2.485 36.966 1.00 64.12 735 LEU A O 1
ATOM 5754 N N . LYS A 1 736 ? 3.442 -2.535 34.726 1.00 68.06 736 LYS A N 1
ATOM 5755 C CA . LYS A 1 736 ? 4.852 -2.947 34.682 1.00 68.06 736 LYS A CA 1
ATOM 5756 C C . LYS A 1 736 ? 5.732 -1.816 35.218 1.00 68.06 736 LYS A C 1
ATOM 5758 O O . LYS A 1 736 ? 5.924 -0.808 34.535 1.00 68.06 736 LYS A O 1
ATOM 5763 N N . GLY A 1 737 ? 6.305 -2.013 36.408 1.00 68.06 737 GLY A N 1
ATOM 5764 C CA . GLY A 1 737 ? 7.056 -0.988 37.147 1.00 68.06 737 GLY A CA 1
ATOM 5765 C C . GLY A 1 737 ? 8.151 -0.278 36.342 1.00 68.06 737 GLY A C 1
ATOM 5766 O O . GLY A 1 737 ? 8.373 0.910 36.549 1.00 68.06 737 GLY A O 1
ATOM 5767 N N . VAL A 1 738 ? 8.757 -0.952 35.356 1.00 70.56 738 VAL A N 1
ATOM 5768 C CA . VAL A 1 738 ? 9.740 -0.373 34.420 1.00 70.56 738 VAL A CA 1
ATOM 5769 C C . VAL A 1 738 ? 9.208 0.874 33.700 1.00 70.56 738 VAL A C 1
ATOM 5771 O O . VAL A 1 738 ? 9.927 1.865 33.619 1.00 70.56 738 VAL A O 1
ATOM 5774 N N . PHE A 1 739 ? 7.961 0.874 33.210 1.00 72.25 739 PHE A N 1
ATOM 5775 C CA . PHE A 1 739 ? 7.411 2.035 32.493 1.00 72.25 739 PHE A CA 1
ATOM 5776 C C . PHE A 1 739 ? 7.135 3.214 33.428 1.00 72.25 739 PHE A C 1
ATOM 5778 O O . PHE A 1 739 ? 7.412 4.354 33.067 1.00 72.25 739 PHE A O 1
ATOM 5785 N N . VAL A 1 740 ? 6.636 2.943 34.638 1.00 77.19 740 VAL A N 1
ATOM 5786 C CA . VAL A 1 740 ? 6.363 3.972 35.655 1.00 77.19 740 VAL A CA 1
ATOM 5787 C C . VAL A 1 740 ? 7.672 4.570 36.182 1.00 77.19 740 VAL A C 1
ATOM 5789 O O . VAL A 1 740 ? 7.793 5.787 36.298 1.00 77.19 740 VAL A O 1
ATOM 5792 N N . PHE A 1 741 ? 8.683 3.731 36.423 1.00 77.88 741 PHE A N 1
ATOM 5793 C CA . PHE A 1 741 ? 10.030 4.146 36.817 1.00 77.88 741 PHE A CA 1
ATOM 5794 C C . PHE A 1 741 ? 10.720 4.977 35.727 1.00 77.88 741 PHE A C 1
ATOM 5796 O O . PHE A 1 741 ? 11.254 6.044 36.023 1.00 77.88 741 PHE A O 1
ATOM 5803 N N . LEU A 1 742 ? 10.675 4.527 34.466 1.00 75.94 742 LEU A N 1
ATOM 5804 C CA . LEU A 1 742 ? 11.265 5.247 33.335 1.00 75.94 742 LEU A CA 1
ATOM 5805 C C . LEU A 1 742 ? 10.564 6.588 33.093 1.00 75.94 742 LEU A C 1
ATOM 5807 O O . LEU A 1 742 ? 11.244 7.598 32.931 1.00 75.94 742 LEU A O 1
ATOM 5811 N N . ARG A 1 743 ? 9.223 6.618 33.126 1.00 80.81 743 ARG A N 1
ATOM 5812 C CA . ARG A 1 743 ? 8.436 7.857 33.056 1.00 80.81 743 ARG A CA 1
ATOM 5813 C C . ARG A 1 743 ? 8.882 8.828 34.150 1.00 80.81 743 ARG A C 1
ATOM 5815 O O . ARG A 1 743 ? 9.287 9.938 33.822 1.00 80.81 743 ARG A O 1
ATOM 5822 N N . ARG A 1 744 ? 8.887 8.388 35.414 1.00 80.31 744 ARG A N 1
ATOM 5823 C CA . ARG A 1 744 ? 9.306 9.218 36.551 1.00 80.31 744 ARG A CA 1
ATOM 5824 C C . ARG A 1 744 ? 10.727 9.746 36.368 1.00 80.31 744 ARG A C 1
ATOM 5826 O O . ARG A 1 744 ? 10.942 10.934 36.535 1.00 80.31 744 ARG A O 1
ATOM 5833 N N . LYS A 1 745 ? 11.681 8.910 35.944 1.00 77.94 745 LYS A N 1
ATOM 5834 C CA . LYS A 1 745 ? 13.066 9.346 35.698 1.00 77.94 745 LYS A CA 1
ATOM 5835 C C . LYS A 1 745 ? 13.207 10.369 34.568 1.00 77.94 745 LYS A C 1
ATOM 5837 O O . LYS A 1 745 ? 14.089 11.220 34.646 1.00 77.94 745 LYS A O 1
ATOM 5842 N N . LEU A 1 746 ? 12.357 10.304 33.544 1.00 77.62 746 LEU A N 1
ATOM 5843 C CA . LEU A 1 746 ? 12.314 11.299 32.469 1.00 77.62 746 LEU A CA 1
ATOM 5844 C C . LEU A 1 746 ? 11.623 12.598 32.913 1.00 77.62 746 LEU A C 1
ATOM 5846 O O . LEU A 1 746 ? 12.061 13.672 32.517 1.00 77.62 746 LEU A O 1
ATOM 5850 N N . GLU A 1 747 ? 10.586 12.514 33.750 1.00 75.19 747 GLU A N 1
ATOM 5851 C CA . GLU A 1 747 ? 9.931 13.680 34.360 1.00 75.19 747 GLU A CA 1
ATOM 5852 C C . GLU A 1 747 ? 10.866 14.390 35.356 1.00 75.19 747 GLU A C 1
ATOM 5854 O O . GLU A 1 747 ? 11.039 15.603 35.241 1.00 75.19 747 GLU A O 1
ATOM 5859 N N . ASP A 1 748 ? 11.544 13.646 36.242 1.00 75.31 748 ASP A N 1
ATOM 5860 C CA . ASP A 1 748 ? 12.601 14.146 37.135 1.00 75.31 748 ASP A CA 1
ATOM 5861 C C . ASP A 1 748 ? 13.657 14.928 36.315 1.00 75.31 748 ASP A C 1
ATOM 5863 O O . ASP A 1 748 ? 13.934 16.097 36.581 1.00 75.31 748 ASP A O 1
ATOM 5867 N N . TRP A 1 749 ? 14.205 14.312 35.255 1.00 68.88 749 TRP A N 1
ATOM 5868 C CA . TRP A 1 749 ? 15.256 14.916 34.419 1.00 68.88 749 TRP A CA 1
ATOM 5869 C C . TRP A 1 749 ? 14.778 16.118 33.579 1.00 68.88 749 TRP A C 1
ATOM 5871 O O . TRP A 1 749 ? 15.595 16.930 33.142 1.00 68.88 749 TRP A O 1
ATOM 5881 N N . MET A 1 750 ? 13.466 16.265 33.364 1.00 67.88 750 MET A N 1
ATOM 5882 C CA . MET A 1 750 ? 12.890 17.380 32.608 1.00 67.88 750 MET A CA 1
ATOM 5883 C C . MET A 1 750 ? 12.464 18.566 33.490 1.00 67.88 750 MET A C 1
ATOM 5885 O O . MET A 1 750 ? 12.466 19.695 32.997 1.00 67.88 750 MET A O 1
ATOM 5889 N N . TYR A 1 751 ? 12.122 18.341 34.767 1.00 60.69 751 TYR A N 1
ATOM 5890 C CA . TYR A 1 751 ? 11.464 19.346 35.616 1.00 60.69 751 TYR A CA 1
ATOM 5891 C C . TYR A 1 751 ? 12.212 19.778 36.893 1.00 60.69 751 TYR A C 1
ATOM 5893 O O . TYR A 1 751 ? 11.768 20.743 37.517 1.00 60.69 751 TYR A O 1
ATOM 5901 N N . ASP A 1 752 ? 13.328 19.154 37.296 1.00 48.41 752 ASP A N 1
ATOM 5902 C CA . ASP A 1 752 ? 13.979 19.421 38.603 1.00 48.41 752 ASP A CA 1
ATOM 5903 C C . ASP A 1 752 ? 14.791 20.742 38.702 1.00 48.41 752 ASP A C 1
ATOM 5905 O O . ASP A 1 752 ? 15.867 20.817 39.293 1.00 48.41 752 ASP A O 1
ATOM 5909 N N . VAL A 1 753 ? 14.268 21.837 38.138 1.00 47.62 753 VAL A N 1
ATOM 5910 C CA . VAL A 1 753 ? 14.708 23.209 38.443 1.00 47.62 753 VAL A CA 1
ATOM 5911 C C . VAL A 1 753 ? 13.483 24.094 38.664 1.00 47.62 753 VAL A C 1
ATOM 5913 O O . VAL A 1 753 ? 12.803 24.492 37.721 1.00 47.62 753 VAL A O 1
ATOM 5916 N N . LYS A 1 754 ? 13.230 24.462 39.927 1.00 47.12 754 LYS A N 1
ATOM 5917 C CA . LYS A 1 754 ? 12.150 25.386 40.321 1.00 47.12 754 LYS A CA 1
ATOM 5918 C C . LYS A 1 754 ? 12.331 26.752 39.647 1.00 47.12 754 LYS A C 1
ATOM 5920 O O . LYS A 1 754 ? 13.193 27.540 40.041 1.00 47.12 754 LYS A O 1
ATOM 5925 N N . VAL A 1 755 ? 11.503 27.033 38.640 1.00 48.75 755 VAL A N 1
ATOM 5926 C CA . VAL A 1 755 ? 11.586 28.228 37.774 1.00 48.75 755 VAL A CA 1
ATOM 5927 C C . VAL A 1 755 ? 11.281 29.535 38.534 1.00 48.75 755 VAL A C 1
ATOM 5929 O O . VAL A 1 755 ? 11.737 30.610 38.143 1.00 48.75 755 VAL A O 1
ATOM 5932 N N . ASP A 1 756 ? 10.584 29.440 39.669 1.00 45.62 756 ASP A N 1
ATOM 5933 C CA . ASP A 1 756 ? 9.852 30.505 40.382 1.00 45.62 756 ASP A CA 1
ATOM 5934 C C . ASP A 1 756 ? 10.647 31.743 40.859 1.00 45.62 756 ASP A C 1
ATOM 5936 O O . ASP A 1 756 ? 10.069 32.637 41.482 1.00 45.62 756 ASP A O 1
ATOM 5940 N N . LYS A 1 757 ? 11.974 31.817 40.661 1.00 48.91 757 LYS A N 1
ATOM 5941 C CA . LYS A 1 757 ? 12.828 32.864 41.275 1.00 48.91 757 LYS A CA 1
ATOM 5942 C C . LYS A 1 757 ? 13.814 33.591 40.349 1.00 48.91 757 LYS A C 1
ATOM 5944 O O . LYS A 1 757 ? 14.620 34.386 40.839 1.00 48.91 757 LYS A O 1
ATOM 5949 N N . LEU A 1 758 ? 13.721 33.438 39.026 1.00 58.41 758 LEU A N 1
ATOM 5950 C CA . LEU A 1 758 ? 14.494 34.262 38.079 1.00 58.41 758 LEU A CA 1
ATOM 5951 C C . LEU A 1 758 ? 13.824 35.628 37.815 1.00 58.41 758 LEU A C 1
ATOM 5953 O O . LEU A 1 758 ? 13.121 35.828 36.831 1.00 58.41 758 LEU A O 1
ATOM 5957 N N . LYS A 1 759 ? 14.061 36.612 38.695 1.00 61.50 759 LYS A N 1
ATOM 5958 C CA . LYS A 1 759 ? 13.639 38.007 38.447 1.00 61.50 759 LYS A CA 1
ATOM 5959 C C . LYS A 1 759 ? 14.496 38.651 37.336 1.00 61.50 759 LYS A C 1
ATOM 5961 O O . LYS A 1 759 ? 15.725 38.574 37.417 1.00 61.50 759 LYS A O 1
ATOM 5966 N N . PRO A 1 760 ? 13.898 39.340 36.341 1.00 63.03 760 PRO A N 1
ATOM 5967 C CA . PRO A 1 760 ? 14.649 39.989 35.267 1.00 63.03 760 PRO A CA 1
ATOM 5968 C C . PRO A 1 760 ? 15.519 41.142 35.790 1.00 63.03 760 PRO A C 1
ATOM 5970 O O . PRO A 1 760 ? 15.182 41.823 36.760 1.00 63.03 760 PRO A O 1
ATOM 5973 N N . SER A 1 761 ? 16.649 41.381 35.123 1.00 65.62 761 SER A N 1
ATOM 5974 C CA . SER A 1 761 ? 17.586 42.448 35.494 1.00 65.62 761 SER A CA 1
ATOM 5975 C C . SER A 1 761 ? 17.004 43.850 35.259 1.00 65.62 761 SER A C 1
ATOM 5977 O O . SER A 1 761 ? 16.231 44.057 34.325 1.00 65.62 761 SER A O 1
ATOM 5979 N N . LYS A 1 762 ? 17.434 44.838 36.061 1.00 67.00 762 LYS A N 1
ATOM 5980 C CA . LYS A 1 762 ? 17.101 46.259 35.840 1.00 67.00 762 LYS A CA 1
ATOM 5981 C C . LYS A 1 762 ? 17.751 46.830 34.568 1.00 67.00 762 LYS A C 1
ATOM 5983 O O . LYS A 1 762 ? 17.207 47.758 33.979 1.00 67.00 762 LYS A O 1
ATOM 5988 N N . ASN A 1 763 ? 18.888 46.282 34.131 1.00 78.50 763 ASN A N 1
ATOM 5989 C CA . ASN A 1 763 ? 19.633 46.793 32.978 1.00 78.50 763 ASN A CA 1
ATOM 5990 C C . ASN A 1 763 ? 18.904 46.447 31.669 1.00 78.50 763 ASN A C 1
ATOM 5992 O O . ASN A 1 763 ? 18.625 45.274 31.418 1.00 78.50 763 ASN A O 1
ATOM 5996 N N . PHE A 1 764 ? 18.666 47.443 30.807 1.00 75.75 764 PHE A N 1
ATOM 5997 C CA . PHE A 1 764 ? 17.900 47.292 29.559 1.00 75.75 764 PHE A CA 1
ATOM 5998 C C . PHE A 1 764 ? 18.394 46.139 28.670 1.00 75.75 764 PHE A C 1
ATOM 6000 O O . PHE A 1 764 ? 17.590 45.315 28.239 1.00 75.75 764 PHE A O 1
ATOM 6007 N N . ILE A 1 765 ? 19.713 46.032 28.463 1.00 75.81 765 ILE A N 1
ATOM 6008 C CA . ILE A 1 765 ? 20.328 44.975 27.642 1.00 75.81 765 ILE A CA 1
ATOM 6009 C C . ILE A 1 765 ? 20.033 43.589 28.230 1.00 75.81 765 ILE A C 1
ATOM 6011 O O . ILE A 1 765 ? 19.484 42.737 27.540 1.00 75.81 765 ILE A O 1
ATOM 6015 N N . LEU A 1 766 ? 20.298 43.367 29.524 1.00 76.31 766 LEU A N 1
ATOM 6016 C CA . LEU A 1 766 ? 20.021 42.072 30.158 1.00 76.31 766 LEU A CA 1
ATOM 6017 C C . LEU A 1 766 ? 18.518 41.757 30.219 1.00 76.31 766 LEU A C 1
ATOM 6019 O O . LEU A 1 766 ? 18.147 40.590 30.120 1.00 76.31 766 LEU A O 1
ATOM 6023 N N . LYS A 1 767 ? 17.646 42.768 30.338 1.00 78.88 767 LYS A N 1
ATOM 6024 C CA . LYS A 1 767 ? 16.189 42.590 30.246 1.00 78.88 767 LYS A CA 1
ATOM 6025 C C . LYS A 1 767 ? 15.764 42.147 28.840 1.00 78.88 767 LYS A C 1
ATOM 6027 O O . LYS A 1 767 ? 14.933 41.251 28.731 1.00 78.88 767 LYS A O 1
ATOM 6032 N N . ARG A 1 768 ? 16.363 42.706 27.781 1.00 79.44 768 ARG A N 1
ATOM 6033 C CA . ARG A 1 768 ? 16.149 42.262 26.391 1.00 79.44 768 ARG A CA 1
ATOM 6034 C C . ARG A 1 768 ? 16.685 40.847 26.155 1.00 79.44 768 ARG A C 1
ATOM 6036 O O . ARG A 1 768 ? 15.940 40.026 25.635 1.00 79.44 768 ARG A O 1
ATOM 6043 N N . CYS A 1 769 ? 17.900 40.521 26.607 1.00 80.25 769 CYS A N 1
ATOM 6044 C CA . CYS A 1 769 ? 18.438 39.156 26.514 1.00 80.25 769 CYS A CA 1
ATOM 6045 C C . CYS A 1 769 ? 17.543 38.139 27.239 1.00 80.25 769 CYS A C 1
ATOM 6047 O O . CYS A 1 769 ? 17.252 37.085 26.687 1.00 80.25 769 CYS A O 1
ATOM 6049 N N . TYR A 1 770 ? 17.044 38.478 28.433 1.00 82.06 770 TYR A N 1
ATOM 6050 C CA . TYR A 1 770 ? 16.077 37.659 29.168 1.00 82.06 770 TYR A CA 1
ATOM 6051 C C . TYR A 1 770 ? 14.781 37.445 28.364 1.00 82.06 770 TYR A C 1
ATOM 6053 O O . TYR A 1 770 ? 14.343 36.312 28.198 1.00 82.06 770 TYR A O 1
ATOM 6061 N N . GLN A 1 771 ? 14.193 38.514 27.813 1.00 82.06 771 GLN A N 1
ATOM 6062 C CA . GLN A 1 771 ? 12.980 38.425 26.988 1.00 82.06 771 GLN A CA 1
ATOM 6063 C C . GLN A 1 771 ? 13.171 37.586 25.714 1.00 82.06 771 GLN A C 1
ATOM 6065 O O . GLN A 1 771 ? 12.227 36.930 25.291 1.00 82.06 771 GLN A O 1
ATOM 6070 N N . ILE A 1 772 ? 14.368 37.587 25.119 1.00 84.88 772 ILE A N 1
ATOM 6071 C CA . ILE A 1 772 ? 14.694 36.752 23.954 1.00 84.88 772 ILE A CA 1
ATOM 6072 C C . ILE A 1 772 ? 14.861 35.287 24.378 1.00 84.88 772 ILE A C 1
ATOM 6074 O O . ILE A 1 772 ? 14.187 34.421 23.831 1.00 84.88 772 ILE A O 1
ATOM 6078 N N . VAL A 1 773 ? 15.704 35.002 25.376 1.00 83.19 773 VAL A N 1
ATOM 6079 C CA . VAL A 1 773 ? 16.034 33.627 25.805 1.00 83.19 773 VAL A CA 1
ATOM 6080 C C . VAL A 1 773 ? 14.814 32.854 26.312 1.00 83.19 773 VAL A C 1
ATOM 6082 O O . VAL A 1 773 ? 14.717 31.657 26.066 1.00 83.19 773 VAL A O 1
ATOM 6085 N N . PHE A 1 774 ? 13.873 33.528 26.979 1.00 80.62 774 PHE A N 1
ATOM 6086 C CA . PHE A 1 774 ? 12.622 32.930 27.463 1.00 80.62 774 PHE A CA 1
ATOM 6087 C C . PHE A 1 774 ? 11.445 33.083 26.476 1.00 80.62 774 PHE A C 1
ATOM 6089 O O . PHE A 1 774 ? 10.288 33.009 26.885 1.00 80.62 774 PHE A O 1
ATOM 6096 N N . SER A 1 775 ? 11.715 33.308 25.184 1.00 84.19 775 SER A N 1
ATOM 6097 C CA . SER A 1 775 ? 10.686 33.328 24.136 1.00 84.19 775 SER A CA 1
ATOM 6098 C C . SER A 1 775 ? 10.622 32.008 23.364 1.00 84.19 775 SER A C 1
ATOM 6100 O O . SER A 1 775 ? 11.644 31.462 22.944 1.00 84.19 775 SER A O 1
ATOM 6102 N N . ASN A 1 776 ? 9.404 31.531 23.093 1.00 77.44 776 ASN A N 1
ATOM 6103 C CA . ASN A 1 776 ? 9.178 30.316 22.302 1.00 77.44 776 ASN A CA 1
ATOM 6104 C C . ASN A 1 776 ? 9.804 30.423 20.896 1.00 77.44 776 ASN A C 1
ATOM 6106 O O . ASN A 1 776 ? 10.251 29.427 20.339 1.00 77.44 776 ASN A O 1
ATOM 6110 N N . THR A 1 777 ? 9.865 31.629 20.318 1.00 81.69 777 THR A N 1
ATOM 6111 C CA . THR A 1 777 ? 10.471 31.876 18.998 1.00 81.69 777 THR A CA 1
ATOM 6112 C C . THR A 1 777 ? 11.981 31.645 18.994 1.00 81.69 777 THR A C 1
ATOM 6114 O O . THR A 1 777 ? 12.490 31.047 18.048 1.00 81.69 777 THR A O 1
ATOM 6117 N N . PHE A 1 778 ? 12.695 32.046 20.053 1.00 84.19 778 PHE A N 1
ATOM 6118 C CA . PHE A 1 778 ? 14.112 31.709 20.224 1.00 84.19 778 PHE A CA 1
ATOM 6119 C C . PHE A 1 778 ? 14.305 30.195 20.365 1.00 84.19 778 PHE A C 1
ATOM 6121 O O . PHE A 1 778 ? 15.204 29.630 19.747 1.00 84.19 778 PHE A O 1
ATOM 6128 N N . GLU A 1 779 ? 13.429 29.508 21.104 1.00 78.62 779 GLU A N 1
ATOM 6129 C CA . GLU A 1 779 ? 13.541 28.058 21.271 1.00 78.62 779 GLU A CA 1
ATOM 6130 C C . GLU A 1 779 ? 13.290 27.285 19.961 1.00 78.62 779 GLU A C 1
ATOM 6132 O O . GLU A 1 779 ? 14.074 26.403 19.610 1.00 78.62 779 GLU A O 1
ATOM 6137 N N . TYR A 1 780 ? 12.273 27.665 19.176 1.00 80.56 780 TYR A N 1
ATOM 6138 C CA . TYR A 1 780 ? 12.037 27.094 17.843 1.00 80.56 780 TYR A CA 1
ATOM 6139 C C . TYR A 1 780 ? 13.178 27.385 16.855 1.00 80.56 780 TYR A C 1
ATOM 6141 O O . TYR A 1 780 ? 13.516 26.522 16.040 1.00 80.56 780 TYR A O 1
ATOM 6149 N N . PHE A 1 781 ? 13.815 28.558 16.938 1.00 85.94 781 PHE A N 1
ATOM 6150 C CA . PHE A 1 781 ? 15.007 28.879 16.149 1.00 85.94 781 PHE A CA 1
ATOM 6151 C C . PHE A 1 781 ? 16.179 27.936 16.476 1.00 85.94 781 PHE A C 1
ATOM 6153 O O . PHE A 1 781 ? 16.769 27.356 15.564 1.00 85.94 781 PHE A O 1
ATOM 6160 N N . ILE A 1 782 ? 16.453 27.685 17.761 1.00 83.38 782 ILE A N 1
ATOM 6161 C CA . ILE A 1 782 ? 17.465 26.703 18.183 1.00 83.38 782 ILE A CA 1
ATOM 6162 C C . ILE A 1 782 ? 17.111 25.283 17.713 1.00 83.38 782 ILE A C 1
ATOM 6164 O O . ILE A 1 782 ? 17.980 24.585 17.190 1.00 83.38 782 ILE A O 1
ATOM 6168 N N . TYR A 1 783 ? 15.850 24.850 17.822 1.00 82.12 783 TYR A N 1
ATOM 6169 C CA . TYR A 1 783 ? 15.436 23.539 17.300 1.00 82.12 783 TYR A CA 1
ATOM 6170 C C . TYR A 1 783 ? 15.620 23.418 15.780 1.00 82.12 783 TYR A C 1
ATOM 6172 O O . TYR A 1 783 ? 15.984 22.348 15.291 1.00 82.12 783 TYR A O 1
ATOM 6180 N N . THR A 1 784 ? 15.445 24.517 15.042 1.00 82.75 784 THR A N 1
ATOM 6181 C CA . THR A 1 784 ? 15.688 24.572 13.593 1.00 82.75 784 THR A CA 1
ATOM 6182 C C . THR A 1 784 ? 17.184 24.457 13.280 1.00 82.75 784 THR A C 1
ATOM 6184 O O . THR A 1 784 ? 17.562 23.668 12.417 1.00 82.75 784 THR A O 1
ATOM 6187 N N . LEU A 1 785 ? 18.055 25.152 14.024 1.00 85.69 785 LEU A N 1
ATOM 6188 C CA . LEU A 1 785 ? 19.514 25.023 13.891 1.00 85.69 785 LEU A CA 1
ATOM 6189 C C . LEU A 1 785 ? 20.017 23.604 14.201 1.00 85.69 785 LEU A C 1
ATOM 6191 O O . LEU A 1 785 ? 20.841 23.079 13.456 1.00 85.69 785 LEU A O 1
ATOM 6195 N N . ILE A 1 786 ? 19.493 22.961 15.252 1.00 82.88 786 ILE A N 1
ATOM 6196 C CA . ILE A 1 786 ? 19.844 21.573 15.605 1.00 82.88 786 ILE A CA 1
ATOM 6197 C C . ILE A 1 786 ? 19.469 20.607 14.470 1.00 82.88 786 ILE A C 1
ATOM 6199 O O . ILE A 1 786 ? 20.240 19.694 14.172 1.00 82.88 786 ILE A O 1
ATOM 6203 N N . LEU A 1 787 ? 18.319 20.815 13.818 1.00 81.75 787 LEU A N 1
ATOM 6204 C CA . LEU A 1 787 ? 17.869 19.991 12.694 1.00 81.75 787 LEU A CA 1
ATOM 6205 C C . LEU A 1 787 ? 18.689 20.252 11.420 1.00 81.75 787 LEU A C 1
ATOM 6207 O O . LEU A 1 787 ? 19.077 19.301 10.748 1.00 81.75 787 LEU A O 1
ATOM 6211 N N . LEU A 1 788 ? 19.020 21.509 11.105 1.00 85.75 788 LEU A N 1
ATOM 6212 C CA . LEU A 1 788 ? 19.875 21.847 9.957 1.00 85.75 788 LEU A CA 1
ATOM 6213 C C . LEU A 1 788 ? 21.303 21.291 10.108 1.00 85.75 788 LEU A C 1
ATOM 6215 O O . LEU A 1 788 ? 21.880 20.797 9.143 1.00 85.75 788 LEU A O 1
ATOM 6219 N N . ASN A 1 789 ? 21.840 21.282 11.330 1.00 85.25 789 ASN A N 1
ATOM 6220 C CA . ASN A 1 789 ? 23.141 20.694 11.659 1.00 85.25 789 ASN A CA 1
ATOM 6221 C C . ASN A 1 789 ? 23.187 19.156 11.503 1.00 85.25 789 ASN A C 1
ATOM 6223 O O . ASN A 1 789 ? 24.266 18.573 11.571 1.00 85.25 789 ASN A O 1
ATOM 6227 N N . LEU A 1 790 ? 22.053 18.479 11.280 1.00 82.12 790 LEU A N 1
ATOM 6228 C CA . LEU A 1 790 ? 22.033 17.042 10.995 1.00 82.12 790 LEU A CA 1
ATOM 6229 C C . LEU A 1 790 ? 22.545 16.721 9.580 1.00 82.12 790 LEU A C 1
ATOM 6231 O O . LEU A 1 790 ? 23.206 15.701 9.397 1.00 82.12 790 LEU A O 1
ATOM 6235 N N . PHE A 1 791 ? 22.283 17.583 8.589 1.00 81.56 791 PHE A N 1
ATOM 6236 C CA . PHE A 1 791 ? 22.660 17.313 7.195 1.00 81.56 791 PHE A CA 1
ATOM 6237 C C . PHE A 1 791 ? 24.185 17.226 6.986 1.00 81.56 791 PHE A C 1
ATOM 6239 O O . PHE A 1 791 ? 24.614 16.226 6.411 1.00 81.56 791 PHE A O 1
ATOM 6246 N N . PRO A 1 792 ? 25.029 18.151 7.500 1.00 80.75 792 PRO A N 1
ATOM 6247 C CA . PRO A 1 792 ? 26.485 18.006 7.409 1.00 80.75 792 PRO A CA 1
ATOM 6248 C C . PRO A 1 792 ? 27.003 16.720 8.064 1.00 80.75 792 PRO A C 1
ATOM 6250 O O . PRO A 1 792 ? 27.828 16.025 7.482 1.00 80.75 792 PRO A O 1
ATOM 6253 N N . ILE A 1 793 ? 26.469 16.370 9.242 1.00 79.62 793 ILE A N 1
ATOM 6254 C CA . ILE A 1 793 ? 26.881 15.185 10.014 1.00 79.62 793 ILE A CA 1
ATOM 6255 C C . ILE A 1 793 ? 26.551 13.880 9.267 1.00 79.62 793 ILE A C 1
ATOM 6257 O O . ILE A 1 793 ? 27.317 12.922 9.347 1.00 79.62 793 ILE A O 1
ATOM 6261 N N . ILE A 1 794 ? 25.432 13.831 8.534 1.00 77.56 794 ILE A N 1
ATOM 6262 C CA . ILE A 1 794 ? 25.080 12.681 7.685 1.00 77.56 794 ILE A CA 1
ATOM 6263 C C . ILE A 1 794 ? 25.964 12.635 6.433 1.00 77.56 794 ILE A C 1
ATOM 6265 O O . ILE A 1 794 ? 26.467 11.566 6.089 1.00 77.56 794 ILE A O 1
ATOM 6269 N N . LEU A 1 795 ? 26.172 13.773 5.761 1.00 75.81 795 LEU A N 1
ATOM 6270 C CA . LEU A 1 795 ? 26.979 13.839 4.539 1.00 75.81 795 LEU A CA 1
ATOM 6271 C C . LEU A 1 795 ? 28.430 13.407 4.793 1.00 75.81 795 LEU A C 1
ATOM 6273 O O . LEU A 1 795 ? 28.958 12.621 4.011 1.00 75.81 795 LEU A O 1
ATOM 6277 N N . GLU A 1 796 ? 29.043 13.845 5.901 1.00 70.06 796 GLU A N 1
ATOM 6278 C CA . GLU A 1 796 ? 30.414 13.490 6.323 1.00 70.06 796 GLU A CA 1
ATOM 6279 C C . GLU A 1 796 ? 30.642 11.970 6.502 1.00 70.06 796 GLU A C 1
ATOM 6281 O O . GLU A 1 796 ? 31.782 11.511 6.474 1.00 70.06 796 GLU A O 1
ATOM 6286 N N . TYR A 1 797 ? 29.577 11.167 6.632 1.00 70.06 797 TYR A N 1
ATOM 6287 C CA . TYR A 1 797 ? 29.656 9.702 6.729 1.00 70.06 797 TYR A CA 1
ATOM 6288 C C . TYR A 1 797 ? 29.566 8.954 5.384 1.00 70.06 797 TYR A C 1
ATOM 6290 O O . TYR A 1 797 ? 29.674 7.725 5.363 1.00 70.06 797 TYR A O 1
ATOM 6298 N N . ILE A 1 798 ? 29.385 9.655 4.260 1.00 68.06 798 ILE A N 1
ATOM 6299 C CA . ILE A 1 798 ? 29.382 9.053 2.918 1.00 68.06 798 ILE A CA 1
ATOM 6300 C C . ILE A 1 798 ? 30.843 8.808 2.481 1.00 68.06 798 ILE A C 1
ATOM 6302 O O . ILE A 1 798 ? 31.632 9.751 2.481 1.00 68.06 798 ILE A O 1
ATOM 6306 N N . PRO A 1 799 ? 31.244 7.573 2.110 1.00 51.09 799 PRO A N 1
ATOM 6307 C CA . PRO A 1 799 ? 32.660 7.208 1.964 1.00 51.09 799 PRO A CA 1
ATOM 6308 C C . PRO A 1 799 ? 33.348 7.718 0.685 1.00 51.09 799 PRO A C 1
ATOM 6310 O O . PRO A 1 799 ? 34.572 7.634 0.594 1.00 51.09 799 PRO A O 1
ATOM 6313 N N . GLU A 1 800 ? 32.595 8.241 -0.285 1.00 50.59 800 GLU A N 1
ATOM 6314 C CA . GLU A 1 800 ? 33.114 8.859 -1.511 1.00 50.59 800 GLU A CA 1
ATOM 6315 C C . GLU A 1 800 ? 32.668 10.331 -1.556 1.00 50.59 800 GLU A C 1
ATOM 6317 O O . GLU A 1 800 ? 31.502 10.627 -1.816 1.00 50.59 800 GLU A O 1
ATOM 6322 N N . GLN A 1 801 ? 33.589 11.259 -1.277 1.00 56.66 801 GLN A N 1
ATOM 6323 C CA . GLN A 1 801 ? 33.361 12.709 -1.341 1.00 56.66 801 GLN A CA 1
ATOM 6324 C C . GLN A 1 801 ? 34.404 13.397 -2.230 1.00 56.66 801 GLN A C 1
ATOM 6326 O O . GLN A 1 801 ? 35.562 12.978 -2.279 1.00 56.66 801 GLN A O 1
ATOM 6331 N N . SER A 1 802 ? 34.009 14.487 -2.894 1.00 63.59 802 SER A N 1
ATOM 6332 C CA . SER A 1 802 ? 34.945 15.396 -3.563 1.00 63.59 802 SER A CA 1
ATOM 6333 C C . SER A 1 802 ? 35.673 16.287 -2.547 1.00 63.59 802 SER A C 1
ATOM 6335 O O . SER A 1 802 ? 35.155 16.586 -1.470 1.00 63.59 802 SER A O 1
ATOM 6337 N N . LEU A 1 803 ? 36.876 16.750 -2.904 1.00 65.19 803 LEU A N 1
ATOM 6338 C CA . LEU A 1 803 ? 37.699 17.598 -2.029 1.00 65.19 803 LEU A CA 1
ATOM 6339 C C . LEU A 1 803 ? 37.023 18.945 -1.695 1.00 65.19 803 LEU A C 1
ATOM 6341 O O . LEU A 1 803 ? 37.240 19.508 -0.626 1.00 65.19 803 LEU A O 1
ATOM 6345 N N . GLU A 1 804 ? 36.186 19.439 -2.609 1.00 69.94 804 GLU A N 1
ATOM 6346 C CA . GLU A 1 804 ? 35.367 20.647 -2.457 1.00 69.94 804 GLU A CA 1
ATOM 6347 C C . GLU A 1 804 ? 34.291 20.459 -1.371 1.00 69.94 804 GLU A C 1
ATOM 6349 O O . GLU A 1 804 ? 34.093 21.333 -0.529 1.00 69.94 804 GLU A O 1
ATOM 6354 N N . LEU A 1 805 ? 33.654 19.283 -1.311 1.00 69.19 805 LEU A N 1
ATOM 6355 C CA . LEU A 1 805 ? 32.606 18.989 -0.330 1.00 69.19 805 LEU A CA 1
ATOM 6356 C C . LEU A 1 805 ? 33.154 18.935 1.111 1.00 69.19 805 LEU A C 1
ATOM 6358 O O . LEU A 1 805 ? 32.513 19.445 2.027 1.00 69.19 805 LEU A O 1
ATOM 6362 N N . ASP A 1 806 ? 34.365 18.404 1.321 1.00 72.12 806 ASP A N 1
ATOM 6363 C CA . ASP A 1 806 ? 35.060 18.420 2.626 1.00 72.12 806 ASP A CA 1
ATOM 6364 C C . ASP A 1 806 ? 35.475 19.855 3.046 1.00 72.12 806 ASP A C 1
ATOM 6366 O O . ASP A 1 806 ? 35.609 20.140 4.238 1.00 72.12 806 ASP A O 1
ATOM 6370 N N . GLN A 1 807 ? 35.621 20.808 2.110 1.00 77.19 807 GLN A N 1
ATOM 6371 C CA . GLN A 1 807 ? 35.788 22.238 2.435 1.00 77.19 807 GLN A CA 1
ATOM 6372 C C . GLN A 1 807 ? 34.468 22.891 2.874 1.00 77.19 807 GLN A C 1
ATOM 6374 O O . GLN A 1 807 ? 34.433 23.509 3.942 1.00 77.19 807 GLN A O 1
ATOM 6379 N N . GLU A 1 808 ? 33.378 22.691 2.130 1.00 79.62 808 GLU A N 1
ATOM 6380 C CA . GLU A 1 808 ? 32.048 23.212 2.491 1.00 79.62 808 GLU A CA 1
ATOM 6381 C C . GLU A 1 808 ? 31.546 22.648 3.833 1.00 79.62 808 GLU A C 1
ATOM 6383 O O . GLU A 1 808 ? 31.029 23.383 4.680 1.00 79.62 808 GLU A O 1
ATOM 6388 N N . LEU A 1 809 ? 31.777 21.357 4.103 1.00 79.00 809 LEU A N 1
ATOM 6389 C CA . LEU A 1 809 ? 31.431 20.730 5.384 1.00 79.00 809 LEU A CA 1
ATOM 6390 C C . LEU A 1 809 ? 32.234 21.314 6.563 1.00 79.00 809 LEU A C 1
ATOM 6392 O O . LEU A 1 809 ? 31.664 21.530 7.639 1.00 79.00 809 LEU A O 1
ATOM 6396 N N . ARG A 1 810 ? 33.520 21.655 6.375 1.00 79.12 810 ARG A N 1
ATOM 6397 C CA . ARG A 1 810 ? 34.298 22.406 7.384 1.00 79.12 810 ARG A CA 1
ATOM 6398 C C . ARG A 1 810 ? 33.737 23.809 7.619 1.00 79.12 810 ARG A C 1
ATOM 6400 O O . ARG A 1 810 ? 33.661 24.239 8.769 1.00 79.12 810 ARG A O 1
ATOM 6407 N N . PHE A 1 811 ? 33.320 24.516 6.570 1.00 84.44 811 PHE A N 1
ATOM 6408 C CA . PHE A 1 811 ? 32.736 25.851 6.715 1.00 84.44 811 PHE A CA 1
ATOM 6409 C C . PHE A 1 811 ? 31.399 25.807 7.475 1.00 84.44 811 PHE A C 1
ATOM 6411 O O . PHE A 1 811 ? 31.206 26.548 8.444 1.00 84.44 811 PHE A O 1
ATOM 6418 N N . ALA A 1 812 ? 30.525 24.851 7.140 1.00 84.56 812 ALA A N 1
ATOM 6419 C CA . ALA A 1 812 ? 29.285 24.595 7.873 1.00 84.56 812 ALA A CA 1
ATOM 6420 C C . ALA A 1 812 ? 29.534 24.261 9.359 1.00 84.56 812 ALA A C 1
ATOM 6422 O O . ALA A 1 812 ? 28.840 24.786 10.234 1.00 84.56 812 ALA A O 1
ATOM 6423 N N . ASN A 1 813 ? 30.552 23.443 9.667 1.00 84.62 813 ASN A N 1
ATOM 6424 C CA . ASN A 1 813 ? 30.943 23.098 11.040 1.00 84.62 813 ASN A CA 1
ATOM 6425 C C . ASN A 1 813 ? 31.209 24.358 11.895 1.00 84.62 813 ASN A C 1
ATOM 6427 O O . ASN A 1 813 ? 30.660 24.485 12.997 1.00 84.62 813 ASN A O 1
ATOM 6431 N N . TYR A 1 814 ? 31.966 25.328 11.366 1.00 88.25 814 TYR A N 1
ATOM 6432 C CA . TYR A 1 814 ? 32.246 26.594 12.054 1.00 88.25 814 TYR A CA 1
ATOM 6433 C C . TYR A 1 814 ? 30.995 27.461 12.272 1.00 88.25 814 TYR A C 1
ATOM 6435 O O . TYR A 1 814 ? 30.844 28.049 13.349 1.00 88.25 814 TYR A O 1
ATOM 6443 N N . ILE A 1 815 ? 30.075 27.517 11.301 1.00 89.56 815 ILE A N 1
ATOM 6444 C CA . ILE A 1 815 ? 28.812 28.269 11.419 1.00 89.56 815 ILE A CA 1
ATOM 6445 C C . ILE A 1 815 ? 27.953 27.709 12.562 1.00 89.56 815 ILE A C 1
ATOM 6447 O O . ILE A 1 815 ? 27.496 28.467 13.426 1.00 89.56 815 ILE A O 1
ATOM 6451 N N . PHE A 1 816 ? 27.765 26.387 12.617 1.00 89.62 816 PHE A N 1
ATOM 6452 C CA . PHE A 1 816 ? 26.971 25.761 13.677 1.00 89.62 816 PHE A CA 1
ATOM 6453 C C . PHE A 1 816 ? 27.637 25.890 15.053 1.00 89.62 816 PHE A C 1
ATOM 6455 O O . PHE A 1 816 ? 26.962 26.261 16.014 1.00 89.62 816 PHE A O 1
ATOM 6462 N N . PHE A 1 817 ? 28.955 25.681 15.160 1.00 89.19 817 PHE A N 1
ATOM 6463 C CA . PHE A 1 817 ? 29.688 25.888 16.416 1.00 89.19 817 PHE A CA 1
ATOM 6464 C C . PHE A 1 817 ? 29.531 27.320 16.954 1.00 89.19 817 PHE A C 1
ATOM 6466 O O . PHE A 1 817 ? 29.167 27.511 18.116 1.00 89.19 817 PHE A O 1
ATOM 6473 N N . THR A 1 818 ? 29.726 28.325 16.095 1.00 89.00 818 THR A N 1
ATOM 6474 C CA . THR A 1 818 ? 29.591 29.746 16.460 1.00 89.00 818 THR A CA 1
ATOM 6475 C C . THR A 1 818 ? 28.165 30.073 16.915 1.00 89.00 818 THR A C 1
ATOM 6477 O O . THR A 1 818 ? 27.971 30.757 17.922 1.00 89.00 818 THR A O 1
ATOM 6480 N N . SER A 1 819 ? 27.159 29.516 16.232 1.00 89.06 819 SER A N 1
ATOM 6481 C CA . SER A 1 819 ? 25.743 29.683 16.585 1.00 89.06 819 SER A CA 1
ATOM 6482 C C . SER A 1 819 ? 25.419 29.121 17.977 1.00 89.06 819 SER A C 1
ATOM 6484 O O . SER A 1 819 ? 24.748 29.780 18.772 1.00 89.06 819 SER A O 1
ATOM 6486 N N . TYR A 1 820 ? 25.947 27.940 18.320 1.00 89.56 820 TYR A N 1
ATOM 6487 C CA . TYR A 1 820 ? 25.760 27.334 19.645 1.00 89.56 820 TYR A CA 1
ATOM 6488 C C . TYR A 1 820 ? 26.545 28.052 20.755 1.00 89.56 820 TYR A C 1
ATOM 6490 O O . TYR A 1 820 ? 26.077 28.130 21.893 1.00 89.56 820 TYR A O 1
ATOM 6498 N N . LEU A 1 821 ? 27.712 28.624 20.445 1.00 90.50 821 LEU A N 1
ATOM 6499 C CA . LEU A 1 821 ? 28.460 29.459 21.388 1.00 90.50 821 LEU A CA 1
ATOM 6500 C C . LEU A 1 821 ? 27.710 30.770 21.687 1.00 90.50 821 LEU A C 1
ATOM 6502 O O . LEU A 1 821 ? 27.654 31.203 22.841 1.00 90.50 821 LEU A O 1
ATOM 6506 N N . MET A 1 822 ? 27.067 31.368 20.680 1.00 89.38 822 MET A N 1
ATOM 6507 C CA . MET A 1 822 ? 26.198 32.537 20.849 1.00 89.38 822 MET A CA 1
ATOM 6508 C C . MET A 1 822 ? 24.945 32.199 21.675 1.00 89.38 822 MET A C 1
ATOM 6510 O O . MET A 1 822 ? 24.607 32.937 22.602 1.00 89.38 822 MET A O 1
ATOM 6514 N N . GLU A 1 823 ? 24.297 31.062 21.403 1.00 89.56 823 GLU A N 1
ATOM 6515 C CA . GLU A 1 823 ? 23.169 30.529 22.183 1.00 89.56 823 GLU A CA 1
ATOM 6516 C C . GLU A 1 823 ? 23.524 30.386 23.674 1.00 89.56 823 GLU A C 1
ATOM 6518 O O . GLU A 1 823 ? 22.836 30.939 24.538 1.00 89.56 823 GLU A O 1
ATOM 6523 N N . ALA A 1 824 ? 24.614 29.673 23.981 1.00 89.12 824 ALA A N 1
ATOM 6524 C CA . ALA A 1 824 ? 25.090 29.466 25.347 1.00 89.12 824 ALA A CA 1
ATOM 6525 C C . ALA A 1 824 ? 25.426 30.796 26.040 1.00 89.12 824 ALA A C 1
ATOM 6527 O O . ALA A 1 824 ? 25.061 31.002 27.199 1.00 89.12 824 ALA A O 1
ATOM 6528 N N . SER A 1 825 ? 26.051 31.730 25.317 1.00 88.69 825 SER A N 1
ATOM 6529 C CA . SER A 1 825 ? 26.389 33.065 25.828 1.00 88.69 825 SER A CA 1
ATOM 6530 C C . SER A 1 825 ? 25.142 33.880 26.190 1.00 88.69 825 SER A C 1
ATOM 6532 O O . SER A 1 825 ? 25.079 34.479 27.266 1.00 88.69 825 SER A O 1
ATOM 6534 N N . LEU A 1 826 ? 24.108 33.862 25.339 1.00 86.94 826 LEU A N 1
ATOM 6535 C CA . LEU A 1 826 ? 22.827 34.525 25.609 1.00 86.94 826 LEU A CA 1
ATOM 6536 C C . LEU A 1 826 ? 22.111 33.906 26.820 1.00 86.94 826 LEU A C 1
ATOM 6538 O O . LEU A 1 826 ? 21.692 34.640 27.722 1.00 86.94 826 LEU A O 1
ATOM 6542 N N . LYS A 1 827 ? 22.026 32.568 26.889 1.00 84.56 827 LYS A N 1
ATOM 6543 C CA . LYS A 1 827 ? 21.470 31.843 28.046 1.00 84.56 827 LYS A CA 1
ATOM 6544 C C . LYS A 1 827 ? 22.222 32.180 29.341 1.00 84.56 827 LYS A C 1
ATOM 6546 O O . LYS A 1 827 ? 21.584 32.468 30.355 1.00 84.56 827 LYS A O 1
ATOM 6551 N N . ALA A 1 828 ? 23.555 32.202 29.315 1.00 86.19 828 ALA A N 1
ATOM 6552 C CA . ALA A 1 828 ? 24.389 32.521 30.474 1.00 86.19 828 ALA A CA 1
ATOM 6553 C C . ALA A 1 828 ? 24.198 33.971 30.958 1.00 86.19 828 ALA A C 1
ATOM 6555 O O . ALA A 1 828 ? 24.080 34.207 32.162 1.00 86.19 828 ALA A O 1
ATOM 6556 N N . LEU A 1 829 ? 24.078 34.941 30.044 1.00 85.19 829 LEU A N 1
ATOM 6557 C CA . LEU A 1 829 ? 23.770 36.336 30.385 1.00 85.19 829 LEU A CA 1
ATOM 6558 C C . LEU A 1 829 ? 22.372 36.497 31.009 1.00 85.19 829 LEU A C 1
ATOM 6560 O O . LEU A 1 829 ? 22.207 37.282 31.948 1.00 85.19 829 LEU A O 1
ATOM 6564 N N . ALA A 1 830 ? 21.376 35.748 30.523 1.00 80.88 830 ALA A N 1
ATOM 6565 C CA . ALA A 1 830 ? 20.005 35.784 31.035 1.00 80.88 830 ALA A CA 1
ATOM 6566 C C . ALA A 1 830 ? 19.848 35.079 32.399 1.00 80.88 830 ALA A C 1
ATOM 6568 O O . ALA A 1 830 ? 19.243 35.638 33.314 1.00 80.88 830 ALA A O 1
ATOM 6569 N N . MET A 1 831 ? 20.402 33.869 32.549 1.00 78.62 831 MET A N 1
ATOM 6570 C CA . MET A 1 831 ? 20.222 33.007 33.731 1.00 78.62 831 MET A CA 1
ATOM 6571 C C . MET A 1 831 ? 21.303 33.198 34.810 1.00 78.62 831 MET A C 1
ATOM 6573 O O . MET A 1 831 ? 21.100 32.820 35.968 1.00 78.62 831 MET A O 1
ATOM 6577 N N . ARG A 1 832 ? 22.449 33.806 34.472 1.00 82.38 832 ARG A N 1
ATOM 6578 C CA . ARG A 1 832 ? 23.582 34.048 35.385 1.00 82.38 832 ARG A CA 1
ATOM 6579 C C . ARG A 1 832 ? 24.016 32.746 36.078 1.00 82.38 832 ARG A C 1
ATOM 6581 O O . ARG A 1 832 ? 24.193 31.732 35.413 1.00 82.38 832 ARG A O 1
ATOM 6588 N N . ARG A 1 833 ? 24.154 32.731 37.413 1.00 75.75 833 ARG A N 1
ATOM 6589 C CA . ARG A 1 833 ? 24.538 31.526 38.178 1.00 75.75 833 ARG A CA 1
ATOM 6590 C C . ARG A 1 833 ? 23.583 30.341 37.971 1.00 75.75 833 ARG A C 1
ATOM 6592 O O . ARG A 1 833 ? 24.050 29.211 38.009 1.00 75.75 833 ARG A O 1
ATOM 6599 N N . ALA A 1 834 ? 22.295 30.573 37.697 1.00 73.94 834 ALA A N 1
ATOM 6600 C CA . ALA A 1 834 ? 21.339 29.492 37.436 1.00 73.94 834 ALA A CA 1
ATOM 6601 C C . ALA A 1 834 ? 21.610 28.754 36.110 1.00 73.94 834 ALA A C 1
ATOM 6603 O O . ALA A 1 834 ? 21.143 27.632 35.941 1.00 73.94 834 ALA A O 1
ATOM 6604 N N . TYR A 1 835 ? 22.407 29.335 35.199 1.00 81.81 835 TYR A N 1
ATOM 6605 C CA . TYR A 1 835 ? 22.846 28.651 33.983 1.00 81.81 835 TYR A CA 1
ATOM 6606 C C . TYR A 1 835 ? 23.573 27.338 34.312 1.00 81.81 835 TYR A C 1
ATOM 6608 O O . TYR A 1 835 ? 23.222 26.300 33.765 1.00 81.81 835 TYR A O 1
ATOM 6616 N N . LEU A 1 836 ? 24.522 27.375 35.255 1.00 78.69 836 LEU A N 1
ATOM 6617 C CA . LEU A 1 836 ? 25.409 26.251 35.584 1.00 78.69 836 LEU A CA 1
ATOM 6618 C C . LEU A 1 836 ? 24.744 25.127 36.395 1.00 78.69 836 LEU A C 1
ATOM 6620 O O . LEU A 1 836 ? 25.308 24.040 36.478 1.00 78.69 836 LEU A O 1
ATOM 6624 N N . PHE A 1 837 ? 23.571 25.369 36.988 1.00 76.81 837 PHE A N 1
ATOM 6625 C CA . PHE A 1 837 ? 22.830 24.367 37.769 1.00 76.81 837 PHE A CA 1
ATOM 6626 C C . PHE A 1 837 ? 21.726 23.658 36.972 1.00 76.81 837 PHE A C 1
ATOM 6628 O O . PHE A 1 837 ? 21.184 22.667 37.443 1.00 76.81 837 PHE A O 1
ATOM 6635 N N . ASN A 1 838 ? 21.395 24.132 35.768 1.00 76.44 838 ASN A N 1
ATOM 6636 C CA . ASN A 1 838 ? 20.417 23.477 34.904 1.00 76.44 838 ASN A CA 1
ATOM 6637 C C . ASN A 1 838 ? 21.099 22.378 34.071 1.00 76.44 838 ASN A C 1
ATOM 6639 O O . ASN A 1 838 ? 21.988 22.671 33.268 1.00 76.44 838 ASN A O 1
ATOM 6643 N N . HIS A 1 839 ? 20.647 21.131 34.220 1.00 79.25 839 HIS A N 1
ATOM 6644 C CA . HIS A 1 839 ? 21.187 19.966 33.512 1.00 79.25 839 HIS A CA 1
ATOM 6645 C C . HIS A 1 839 ? 21.215 20.117 31.983 1.00 79.25 839 HIS A C 1
ATOM 6647 O O . HIS A 1 839 ? 22.171 19.672 31.350 1.00 79.25 839 HIS A O 1
ATOM 6653 N N . TRP A 1 840 ? 20.240 20.809 31.382 1.00 76.62 840 TRP A N 1
ATOM 6654 C CA . TRP A 1 840 ? 20.243 21.080 29.938 1.00 76.62 840 TRP A CA 1
ATOM 6655 C C . TRP A 1 840 ? 21.393 21.987 29.510 1.00 76.62 840 TRP A C 1
ATOM 6657 O O . TRP A 1 840 ? 22.061 21.716 28.518 1.00 76.62 840 TRP A O 1
ATOM 6667 N N . ASN A 1 841 ? 21.679 23.023 30.295 1.00 83.12 841 ASN A N 1
ATOM 6668 C CA . ASN A 1 841 ? 22.776 23.947 30.021 1.00 83.12 841 ASN A CA 1
ATOM 6669 C C . ASN A 1 841 ? 24.148 23.303 30.290 1.00 83.12 841 ASN A C 1
ATOM 6671 O O . ASN A 1 841 ? 25.102 23.584 29.568 1.00 83.12 841 ASN A O 1
ATOM 6675 N N . GLN A 1 842 ? 24.249 22.425 31.298 1.00 83.62 842 GLN A N 1
ATOM 6676 C CA . GLN A 1 842 ? 25.443 21.602 31.547 1.00 83.62 842 GLN A CA 1
ATOM 6677 C C . GLN A 1 842 ? 25.735 20.681 30.349 1.00 83.62 842 GLN A C 1
ATOM 6679 O O . GLN A 1 842 ? 26.874 20.587 29.893 1.00 83.62 842 GLN A O 1
ATOM 6684 N N . PHE A 1 843 ? 24.695 20.043 29.808 1.00 83.44 843 PHE A N 1
ATOM 6685 C CA . PHE A 1 843 ? 24.781 19.156 28.650 1.00 83.44 843 PHE A CA 1
ATOM 6686 C C . PHE A 1 843 ? 25.113 19.907 27.347 1.00 83.44 843 PHE A C 1
ATOM 6688 O O . PHE A 1 843 ? 26.015 19.502 26.611 1.00 83.44 843 PHE A O 1
ATOM 6695 N N . ASP A 1 844 ? 24.461 21.048 27.097 1.00 82.19 844 ASP A N 1
ATOM 6696 C CA . ASP A 1 844 ? 24.779 21.931 25.968 1.00 82.19 844 ASP A CA 1
ATOM 6697 C C . ASP A 1 844 ? 26.244 22.400 26.012 1.00 82.19 844 ASP A C 1
ATOM 6699 O O . ASP A 1 844 ? 26.914 22.397 24.975 1.00 82.19 844 ASP A O 1
ATOM 6703 N N . LEU A 1 845 ? 26.747 22.760 27.204 1.00 87.62 845 LEU A N 1
ATOM 6704 C CA . LEU A 1 845 ? 28.137 23.170 27.438 1.00 87.62 845 LEU A CA 1
ATOM 6705 C C . LEU A 1 845 ? 29.126 22.031 27.146 1.00 87.62 845 LEU A C 1
ATOM 6707 O O . LEU A 1 845 ? 30.125 22.263 26.467 1.00 87.62 845 LEU A O 1
ATOM 6711 N N . PHE A 1 846 ? 28.840 20.806 27.602 1.00 87.19 846 PHE A N 1
ATOM 6712 C CA . PHE A 1 846 ? 29.670 19.630 27.318 1.00 87.19 846 PHE A CA 1
ATOM 6713 C C . PHE A 1 846 ? 29.809 19.389 25.805 1.00 87.19 846 PHE A C 1
ATOM 6715 O O . PHE A 1 846 ? 30.923 19.230 25.299 1.00 87.19 846 PHE A O 1
ATOM 6722 N N . ILE A 1 847 ? 28.703 19.473 25.057 1.00 86.25 847 ILE A N 1
ATOM 6723 C CA . ILE A 1 847 ? 28.717 19.336 23.592 1.00 86.25 847 ILE A CA 1
ATOM 6724 C C . ILE A 1 847 ? 29.503 20.480 22.924 1.00 86.25 847 ILE A C 1
ATOM 6726 O O . ILE A 1 847 ? 30.222 20.232 21.957 1.00 86.25 847 ILE A O 1
ATOM 6730 N N . ILE A 1 848 ? 29.436 21.712 23.447 1.00 88.88 848 ILE A N 1
ATOM 6731 C CA . ILE A 1 848 ? 30.256 22.834 22.950 1.00 88.88 848 ILE A CA 1
ATOM 6732 C C . ILE A 1 848 ? 31.747 22.590 23.222 1.00 88.88 848 ILE A C 1
ATOM 6734 O O . ILE A 1 848 ? 32.557 22.815 22.327 1.00 88.88 848 ILE A O 1
ATOM 6738 N N . SER A 1 849 ? 32.129 22.077 24.398 1.00 87.12 849 SER A N 1
ATOM 6739 C CA . SER A 1 849 ? 33.538 21.760 24.681 1.00 87.12 849 SER A CA 1
ATOM 6740 C C . SER A 1 849 ? 34.088 20.644 23.786 1.00 87.12 849 SER A C 1
ATOM 6742 O O . SER A 1 849 ? 35.181 20.793 23.247 1.00 87.12 849 SER A O 1
ATOM 6744 N N . MET A 1 850 ? 33.314 19.582 23.530 1.00 83.94 850 MET A N 1
ATOM 6745 C CA . MET A 1 850 ? 33.713 18.524 22.590 1.00 83.94 850 MET A CA 1
ATOM 6746 C C . MET A 1 850 ? 33.837 19.048 21.151 1.00 83.94 850 MET A C 1
ATOM 6748 O O . MET A 1 850 ? 34.776 18.681 20.447 1.00 83.94 850 MET A O 1
ATOM 6752 N N . ALA A 1 851 ? 32.941 19.943 20.721 1.00 84.81 851 ALA A N 1
ATOM 6753 C CA . ALA A 1 851 ? 33.016 20.587 19.408 1.00 84.81 851 ALA A CA 1
ATOM 6754 C C . ALA A 1 851 ? 34.220 21.543 19.273 1.00 84.81 851 ALA A C 1
ATOM 6756 O O . ALA A 1 851 ? 34.834 21.599 18.210 1.00 84.81 851 ALA A O 1
ATOM 6757 N N . ALA A 1 852 ? 34.591 22.254 20.343 1.00 87.25 852 ALA A N 1
ATOM 6758 C CA . ALA A 1 852 ? 35.785 23.099 20.366 1.00 87.25 852 ALA A CA 1
ATOM 6759 C C . ALA A 1 852 ? 37.075 22.267 20.252 1.00 87.25 852 ALA A C 1
ATOM 6761 O O . ALA A 1 852 ? 37.973 22.635 19.499 1.00 87.25 852 ALA A O 1
ATOM 6762 N N . VAL A 1 853 ? 37.150 21.126 20.949 1.00 84.31 853 VAL A N 1
ATOM 6763 C CA . VAL A 1 853 ? 38.280 20.185 20.843 1.00 84.31 853 VAL A CA 1
ATOM 6764 C C . VAL A 1 853 ? 38.396 19.629 19.420 1.00 84.31 853 VAL A C 1
ATOM 6766 O O . VAL A 1 853 ? 39.471 19.701 18.837 1.00 84.31 853 VAL A O 1
ATOM 6769 N N . ASP A 1 854 ? 37.298 19.146 18.832 1.00 80.94 854 ASP A N 1
ATOM 6770 C CA . ASP A 1 854 ? 37.232 18.688 17.431 1.00 80.94 854 ASP A CA 1
ATOM 6771 C C . ASP A 1 854 ? 37.771 19.739 16.438 1.00 80.94 854 ASP A C 1
ATOM 6773 O O . ASP A 1 854 ? 38.643 19.432 15.626 1.00 80.94 854 ASP A O 1
ATOM 6777 N N . ILE A 1 855 ? 37.337 20.998 16.564 1.00 83.56 855 ILE A N 1
ATOM 6778 C CA . ILE A 1 855 ? 37.824 22.116 15.738 1.00 83.56 855 ILE A CA 1
ATOM 6779 C C . ILE A 1 855 ? 39.331 22.360 15.914 1.00 83.56 855 ILE A C 1
ATOM 6781 O O . ILE A 1 855 ? 40.041 22.534 14.923 1.00 83.56 855 ILE A O 1
ATOM 6785 N N . ILE A 1 856 ? 39.837 22.346 17.151 1.00 83.56 856 ILE A N 1
ATOM 6786 C CA . ILE A 1 856 ? 41.266 22.548 17.436 1.00 83.56 856 ILE A CA 1
ATOM 6787 C C . ILE A 1 856 ? 42.108 21.400 16.849 1.00 83.56 856 ILE A C 1
ATOM 6789 O O . ILE A 1 856 ? 43.174 21.652 16.289 1.00 83.56 856 ILE A O 1
ATOM 6793 N N . PHE A 1 857 ? 41.629 20.154 16.908 1.00 77.44 857 PHE A N 1
ATOM 6794 C CA . PHE A 1 857 ? 42.311 19.010 16.292 1.00 77.44 857 PHE A CA 1
ATOM 6795 C C . PHE A 1 857 ? 42.317 19.083 14.752 1.00 77.44 857 PHE A C 1
ATOM 6797 O O . PHE A 1 857 ? 43.371 18.878 14.152 1.00 77.44 857 PHE A O 1
ATOM 6804 N N . ASP A 1 858 ? 41.195 19.409 14.100 1.00 75.50 858 ASP A N 1
ATOM 6805 C CA . ASP A 1 858 ? 41.129 19.518 12.627 1.00 75.50 858 ASP A CA 1
ATOM 6806 C C . ASP A 1 858 ? 42.028 20.671 12.113 1.00 75.50 858 ASP A C 1
ATOM 6808 O O . ASP A 1 858 ? 42.638 20.551 11.053 1.00 75.50 858 ASP A O 1
ATOM 6812 N N . GLN A 1 859 ? 42.204 21.750 12.895 1.00 77.44 859 GLN A N 1
ATOM 6813 C CA . GLN A 1 859 ? 43.146 22.839 12.582 1.00 77.44 859 GLN A CA 1
ATOM 6814 C C . GLN A 1 859 ? 44.621 22.473 12.814 1.00 77.44 859 GLN A C 1
ATOM 6816 O O . GLN A 1 859 ? 45.458 22.794 11.973 1.00 77.44 859 GLN A O 1
ATOM 6821 N N . LEU A 1 860 ? 44.958 21.803 13.924 1.00 72.88 860 LEU A N 1
ATOM 6822 C CA . LEU A 1 860 ? 46.348 21.438 14.244 1.00 72.88 860 LEU A CA 1
ATOM 6823 C C . LEU A 1 860 ? 46.903 20.319 13.349 1.00 72.88 860 LEU A C 1
ATOM 6825 O O . LEU A 1 860 ? 48.097 20.312 13.058 1.00 72.88 860 LEU A O 1
ATOM 6829 N N . PHE A 1 861 ? 46.059 19.374 12.923 1.00 68.44 861 PHE A N 1
ATOM 6830 C CA . PHE A 1 861 ? 46.495 18.174 12.197 1.00 68.44 861 PHE A CA 1
ATOM 6831 C C . PHE A 1 861 ? 46.065 18.135 10.720 1.00 68.44 861 PHE A C 1
ATOM 6833 O O . PHE A 1 861 ? 46.529 17.268 9.985 1.00 68.44 861 PHE A O 1
ATOM 6840 N N . GLY A 1 862 ? 45.228 19.070 10.254 1.00 60.91 862 GLY A N 1
ATOM 6841 C CA . GLY A 1 862 ? 44.709 19.093 8.877 1.00 60.91 862 GLY A CA 1
ATOM 6842 C C . GLY A 1 862 ? 45.675 19.583 7.786 1.00 60.91 862 GLY A C 1
ATOM 6843 O O . GLY A 1 862 ? 45.322 19.520 6.613 1.00 60.91 862 GLY A O 1
ATOM 6844 N N . PHE A 1 863 ? 46.870 20.071 8.143 1.00 54.78 863 PHE A N 1
ATOM 6845 C CA . PHE A 1 863 ? 47.779 20.802 7.238 1.00 54.78 863 PHE A CA 1
ATOM 6846 C C . PHE A 1 863 ? 49.204 20.214 7.107 1.00 54.78 863 PHE A C 1
ATOM 6848 O O . PHE A 1 863 ? 50.123 20.936 6.726 1.00 54.78 863 PHE A O 1
ATOM 6855 N N . SER A 1 864 ? 49.442 18.933 7.425 1.00 50.09 864 SER A N 1
ATOM 6856 C CA . SER A 1 864 ? 50.801 18.356 7.324 1.00 50.09 864 SER A CA 1
ATOM 6857 C C . SER A 1 864 ? 50.863 16.871 6.951 1.00 50.09 864 SER A C 1
ATOM 6859 O O . SER A 1 864 ? 49.984 16.085 7.307 1.00 50.09 864 SER A O 1
ATOM 6861 N N . ASP A 1 865 ? 51.945 16.496 6.257 1.00 53.59 865 ASP A N 1
ATOM 6862 C CA . ASP A 1 865 ? 52.299 15.121 5.888 1.00 53.59 865 ASP A CA 1
ATOM 6863 C C . ASP A 1 865 ? 52.587 14.269 7.133 1.00 53.59 865 ASP A C 1
ATOM 6865 O O . ASP A 1 865 ? 53.714 14.200 7.631 1.00 53.59 865 ASP A O 1
ATOM 6869 N N . LEU A 1 866 ? 51.549 13.620 7.664 1.00 50.62 866 LEU A N 1
ATOM 6870 C CA . LEU A 1 866 ? 51.630 12.857 8.906 1.00 50.62 866 LEU A CA 1
ATOM 6871 C C . LEU A 1 866 ? 51.376 11.359 8.727 1.00 50.62 866 LEU A C 1
ATOM 6873 O O . LEU A 1 866 ? 50.561 10.897 7.932 1.00 50.62 866 LEU A O 1
ATOM 6877 N N . ASN A 1 867 ? 52.097 10.602 9.555 1.00 61.34 867 ASN A N 1
ATOM 6878 C CA . ASN A 1 867 ? 52.130 9.144 9.594 1.00 61.34 867 ASN A CA 1
ATOM 6879 C C . ASN A 1 867 ? 50.733 8.491 9.593 1.00 61.34 867 ASN A C 1
ATOM 6881 O O . ASN A 1 867 ? 49.800 8.988 10.225 1.00 61.34 867 ASN A O 1
ATOM 6885 N N . ILE A 1 868 ? 50.615 7.293 9.006 1.00 59.38 868 ILE A N 1
ATOM 6886 C CA . ILE A 1 868 ? 49.350 6.534 8.867 1.00 59.38 868 ILE A CA 1
ATOM 6887 C C . ILE A 1 86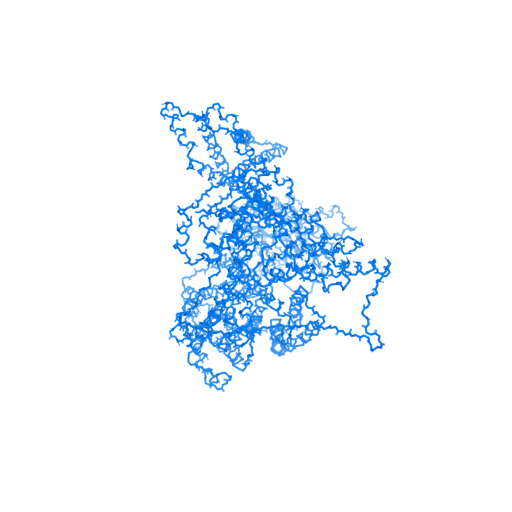8 ? 48.602 6.362 10.209 1.00 59.38 868 ILE A C 1
ATOM 6889 O O . ILE A 1 868 ? 47.370 6.315 10.244 1.00 59.38 868 ILE A O 1
ATOM 6893 N N . HIS A 1 869 ? 49.326 6.306 11.330 1.00 59.62 869 HIS A N 1
ATOM 6894 C CA . HIS A 1 869 ? 48.739 6.262 12.672 1.00 59.62 869 HIS A CA 1
ATOM 6895 C C . HIS A 1 869 ? 48.020 7.565 13.072 1.00 59.62 869 HIS A C 1
ATOM 6897 O O . HIS A 1 869 ? 46.942 7.488 13.657 1.00 59.62 869 HIS A O 1
ATOM 6903 N N . MET A 1 870 ? 48.539 8.743 12.704 1.00 55.78 870 MET A N 1
ATOM 6904 C CA . MET A 1 870 ? 47.866 10.028 12.944 1.00 55.78 870 MET A CA 1
ATOM 6905 C C . MET A 1 870 ? 46.579 10.147 12.125 1.00 55.78 870 MET A C 1
ATOM 6907 O O . MET A 1 870 ? 45.553 10.541 12.669 1.00 55.78 870 MET A O 1
ATOM 6911 N N . ILE A 1 871 ? 46.580 9.704 10.863 1.00 61.69 871 ILE A N 1
ATOM 6912 C CA . ILE A 1 871 ? 45.370 9.690 10.018 1.00 61.69 871 ILE A CA 1
ATOM 6913 C C . ILE A 1 871 ? 44.268 8.818 10.650 1.00 61.69 871 ILE A C 1
ATOM 6915 O O . ILE A 1 871 ? 43.095 9.198 10.653 1.00 61.69 871 ILE A O 1
ATOM 6919 N N . LYS A 1 872 ? 44.629 7.670 11.242 1.00 60.06 872 LYS A N 1
ATOM 6920 C CA . LYS A 1 872 ? 43.683 6.828 12.000 1.00 60.06 872 LYS A CA 1
ATOM 6921 C C . LYS A 1 872 ? 43.151 7.537 13.251 1.00 60.06 872 LYS A C 1
ATOM 6923 O O . LYS A 1 872 ? 41.954 7.456 13.511 1.00 60.06 872 LYS A O 1
ATOM 6928 N N . ILE A 1 873 ? 44.000 8.259 13.986 1.00 63.81 873 ILE A N 1
ATOM 6929 C CA . ILE A 1 873 ? 43.597 9.038 15.169 1.00 63.81 873 ILE A CA 1
ATOM 6930 C C . ILE A 1 873 ? 42.635 10.171 14.777 1.00 63.81 873 ILE A C 1
ATOM 6932 O O . ILE A 1 873 ? 41.551 10.257 15.347 1.00 63.81 873 ILE A O 1
ATOM 6936 N N . VAL A 1 874 ? 42.955 10.980 13.760 1.00 65.31 874 VAL A N 1
ATOM 6937 C CA . VAL A 1 874 ? 42.082 12.068 13.273 1.00 65.31 874 VAL A CA 1
ATOM 6938 C C . VAL A 1 874 ? 40.714 11.532 12.829 1.00 65.31 874 VA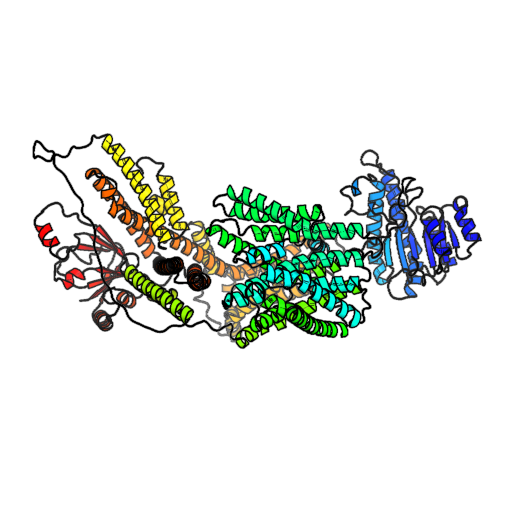L A C 1
ATOM 6940 O O . VAL A 1 874 ? 39.687 12.113 13.180 1.00 65.31 874 VAL A O 1
ATOM 6943 N N . ARG A 1 875 ? 40.665 10.379 12.144 1.00 65.06 875 ARG A N 1
ATOM 6944 C CA . ARG A 1 875 ? 39.395 9.717 11.786 1.00 65.06 875 ARG A CA 1
ATOM 6945 C C . ARG A 1 875 ? 38.563 9.312 13.008 1.00 65.06 875 ARG A C 1
ATOM 6947 O O . ARG A 1 875 ? 37.348 9.473 12.967 1.00 65.06 875 ARG A O 1
ATOM 6954 N N . VAL A 1 876 ? 39.186 8.845 14.095 1.00 68.00 876 VAL A N 1
ATOM 6955 C CA . VAL A 1 876 ? 38.481 8.567 15.363 1.00 68.00 876 VAL A CA 1
ATOM 6956 C C . VAL A 1 876 ? 37.977 9.862 16.009 1.00 68.00 876 VAL A C 1
ATOM 6958 O O . VAL A 1 876 ? 36.831 9.906 16.449 1.00 68.00 876 VAL A O 1
ATOM 6961 N N . PHE A 1 877 ? 38.766 10.941 16.008 1.00 67.44 877 PHE A N 1
ATOM 6962 C CA . PHE A 1 877 ? 38.325 12.227 16.561 1.00 67.44 877 PHE A CA 1
ATOM 6963 C C . PHE A 1 877 ? 37.142 12.839 15.791 1.00 67.44 877 PHE A C 1
ATOM 6965 O O . PHE A 1 877 ? 36.218 13.345 16.429 1.00 67.44 877 PHE A O 1
ATOM 6972 N N . ARG A 1 878 ? 37.076 12.700 14.456 1.00 69.50 878 ARG A N 1
ATOM 6973 C CA . ARG A 1 878 ? 35.891 13.110 13.670 1.00 69.50 878 ARG A CA 1
ATOM 6974 C C . ARG A 1 878 ? 34.607 12.390 14.113 1.00 69.50 878 ARG A C 1
ATOM 6976 O O . ARG A 1 878 ? 33.533 12.985 14.055 1.00 69.50 878 ARG A O 1
ATOM 6983 N N . MET A 1 879 ? 34.682 11.174 14.669 1.00 69.38 879 MET A N 1
ATOM 6984 C CA . MET A 1 879 ? 33.497 10.483 15.210 1.00 69.38 879 MET A CA 1
ATOM 6985 C C . MET A 1 879 ? 32.861 11.226 16.401 1.00 69.38 879 MET A C 1
ATOM 6987 O O . MET A 1 879 ? 31.655 11.093 16.616 1.00 69.38 879 MET A O 1
ATOM 6991 N N . PHE A 1 880 ? 33.599 12.080 17.129 1.00 72.44 880 PHE A N 1
ATOM 6992 C CA . PHE A 1 880 ? 33.012 12.920 18.182 1.00 72.44 880 PHE A CA 1
ATOM 6993 C C . PHE A 1 880 ? 32.016 13.960 17.645 1.00 72.44 880 PHE A C 1
ATOM 6995 O O . PHE A 1 880 ? 31.182 14.436 18.419 1.00 72.44 880 PHE A O 1
ATOM 7002 N N . ARG A 1 881 ? 31.994 14.259 16.336 1.00 72.62 881 ARG A N 1
ATOM 7003 C CA . ARG A 1 881 ? 30.957 15.107 15.711 1.00 72.62 881 ARG A CA 1
ATOM 7004 C C . ARG A 1 881 ? 29.550 14.529 15.907 1.00 72.62 881 ARG A C 1
ATOM 7006 O O . ARG A 1 881 ? 28.607 15.295 16.102 1.00 72.62 881 ARG A O 1
ATOM 7013 N N . LEU A 1 882 ? 29.417 13.201 16.016 1.00 74.62 882 LEU A N 1
ATOM 7014 C CA . LEU A 1 882 ? 28.154 12.526 16.350 1.00 74.62 882 LEU A CA 1
ATOM 7015 C C . LEU A 1 882 ? 27.607 12.896 17.740 1.00 74.62 882 LEU A C 1
ATOM 7017 O O . LEU A 1 882 ? 26.393 12.871 17.934 1.00 74.62 882 LEU A O 1
ATOM 7021 N N . THR A 1 883 ? 28.446 13.310 18.701 1.00 78.06 883 THR A N 1
ATOM 7022 C CA . THR A 1 883 ? 27.963 13.752 20.030 1.00 78.06 883 THR A CA 1
ATOM 7023 C C . THR A 1 883 ? 27.029 14.962 19.933 1.00 78.06 883 THR A C 1
ATOM 7025 O O . THR A 1 883 ? 26.122 15.113 20.749 1.00 78.06 883 THR A O 1
ATOM 7028 N N . ARG A 1 884 ? 27.174 15.782 18.883 1.00 78.94 884 ARG A N 1
ATOM 7029 C CA . ARG A 1 884 ? 26.310 16.937 18.604 1.00 78.94 884 ARG A CA 1
ATOM 7030 C C . ARG A 1 884 ? 24.870 16.517 18.285 1.00 78.94 884 ARG A C 1
ATOM 7032 O O . ARG A 1 884 ? 23.941 17.243 18.634 1.00 78.94 884 ARG A O 1
ATOM 7039 N N . ALA A 1 885 ? 24.669 15.334 17.694 1.00 78.75 885 ALA A N 1
ATOM 7040 C CA . ALA A 1 885 ? 23.339 14.790 17.411 1.00 78.75 885 ALA A CA 1
ATOM 7041 C C . ALA A 1 885 ? 22.554 14.453 18.693 1.00 78.75 885 ALA A C 1
ATOM 7043 O O . ALA A 1 885 ? 21.324 14.454 18.675 1.00 78.75 885 ALA A O 1
ATOM 7044 N N . LEU A 1 886 ? 23.230 14.265 19.836 1.00 79.69 886 LEU A N 1
ATOM 7045 C CA . LEU A 1 886 ? 22.565 14.037 21.123 1.00 79.69 886 LEU A CA 1
ATOM 7046 C C . LEU A 1 886 ? 21.726 15.247 21.586 1.00 79.69 886 LEU A C 1
ATOM 7048 O O . LEU A 1 886 ? 20.845 15.082 22.425 1.00 79.69 886 LEU A O 1
ATOM 7052 N N . ARG A 1 887 ? 21.897 16.444 20.998 1.00 78.31 887 ARG A N 1
ATOM 7053 C CA . ARG A 1 887 ? 20.983 17.586 21.214 1.00 78.31 887 ARG A CA 1
ATOM 7054 C C . ARG A 1 887 ? 19.534 17.285 20.798 1.00 78.31 887 ARG A C 1
ATOM 7056 O O . ARG A 1 887 ? 18.608 17.849 21.379 1.00 78.31 887 ARG A O 1
ATOM 7063 N N . LEU A 1 888 ? 19.314 16.349 19.867 1.00 79.94 888 LEU A N 1
ATOM 7064 C CA . LEU A 1 888 ? 17.976 15.879 19.475 1.00 79.94 888 LEU A CA 1
ATOM 7065 C C . LEU A 1 888 ? 17.208 15.233 20.643 1.00 79.94 888 LEU A C 1
ATOM 7067 O O . LEU A 1 888 ? 15.97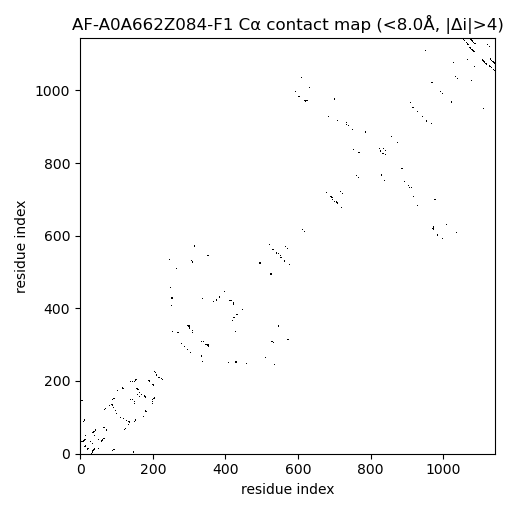7 15.250 20.646 1.00 79.94 888 LEU A O 1
ATOM 7071 N N . VAL A 1 889 ? 17.906 14.737 21.673 1.00 78.25 889 VAL A N 1
ATOM 7072 C CA . VAL A 1 889 ? 17.288 14.161 22.879 1.00 78.25 889 VAL A CA 1
ATOM 7073 C C . VAL A 1 889 ? 16.370 15.176 23.579 1.00 78.25 889 VAL A C 1
ATOM 7075 O O . VAL A 1 889 ? 15.300 14.788 24.050 1.00 78.25 889 VAL A O 1
ATOM 7078 N N . LYS A 1 890 ? 16.692 16.481 23.540 1.00 73.62 890 LYS A N 1
ATOM 7079 C CA . LYS A 1 890 ? 15.826 17.553 24.070 1.00 73.62 890 LYS A CA 1
ATOM 7080 C C . LYS A 1 890 ? 14.453 17.601 23.383 1.00 73.62 890 LYS A C 1
ATOM 7082 O O . LYS A 1 890 ? 13.441 17.819 24.039 1.00 73.62 890 LYS A O 1
ATOM 7087 N N . ILE A 1 891 ? 14.410 17.353 22.071 1.00 74.81 891 ILE A N 1
ATOM 7088 C CA . ILE A 1 891 ? 13.172 17.304 21.273 1.00 74.81 891 ILE A CA 1
ATOM 7089 C C . ILE A 1 891 ? 12.428 15.973 21.502 1.00 74.81 891 ILE A C 1
ATOM 7091 O O . ILE A 1 891 ? 11.199 15.915 21.421 1.00 74.81 891 ILE A O 1
ATOM 7095 N N . MET A 1 892 ? 13.157 14.891 21.794 1.00 74.50 892 MET A N 1
ATOM 7096 C CA . MET A 1 892 ? 12.584 13.550 21.935 1.00 74.50 892 MET A CA 1
ATOM 7097 C C . MET A 1 892 ? 11.951 13.264 23.302 1.00 74.50 892 MET A C 1
ATOM 7099 O O . MET A 1 892 ? 10.938 12.569 23.328 1.00 74.50 892 MET A O 1
ATOM 7103 N N . ILE A 1 893 ? 12.484 13.771 24.422 1.00 76.06 893 ILE A N 1
ATOM 7104 C CA . ILE A 1 893 ? 11.965 13.427 25.766 1.00 76.06 893 ILE A CA 1
ATOM 7105 C C . ILE A 1 893 ? 10.480 13.776 25.956 1.00 76.06 893 ILE A C 1
ATOM 7107 O O . ILE A 1 893 ? 9.754 12.892 26.412 1.00 76.06 893 ILE A O 1
ATOM 7111 N N . PRO A 1 894 ? 9.968 14.967 25.576 1.00 74.06 894 PRO A N 1
ATOM 7112 C CA . PRO A 1 894 ? 8.544 15.273 25.740 1.00 74.06 894 PRO A CA 1
ATOM 7113 C C . PRO A 1 894 ? 7.649 14.275 24.991 1.00 74.06 894 PRO A C 1
ATOM 7115 O O . PRO A 1 894 ? 6.665 13.783 25.542 1.00 74.06 894 PRO A O 1
ATOM 7118 N N . ARG A 1 895 ? 8.046 13.888 23.769 1.00 76.44 895 ARG A N 1
ATOM 7119 C CA . ARG A 1 895 ? 7.363 12.851 22.978 1.00 76.44 895 ARG A CA 1
ATOM 7120 C C . ARG A 1 895 ? 7.507 11.458 23.592 1.00 76.44 895 ARG A C 1
ATOM 7122 O O . ARG A 1 895 ? 6.575 10.668 23.519 1.00 76.44 895 ARG A O 1
ATOM 7129 N N . LEU A 1 896 ? 8.645 11.139 24.208 1.00 75.19 896 LEU A N 1
ATOM 7130 C CA . LEU A 1 896 ? 8.858 9.861 24.889 1.00 75.19 896 LEU A CA 1
ATOM 7131 C C . LEU A 1 896 ? 7.981 9.746 26.146 1.00 75.19 896 LEU A C 1
ATOM 7133 O O . LEU A 1 896 ? 7.373 8.701 26.358 1.00 75.19 896 LEU A O 1
ATOM 7137 N N . ILE A 1 897 ? 7.844 10.822 26.927 1.00 77.50 897 ILE A N 1
ATOM 7138 C CA . ILE A 1 897 ? 6.919 10.902 28.068 1.00 77.50 897 ILE A CA 1
ATOM 7139 C C . ILE A 1 897 ? 5.463 10.786 27.586 1.00 77.50 897 ILE A C 1
ATOM 7141 O O . ILE A 1 897 ? 4.691 10.021 28.165 1.00 77.50 897 ILE A O 1
ATOM 7145 N N . GLU A 1 898 ? 5.084 11.462 26.494 1.00 76.12 898 GLU A N 1
ATOM 7146 C CA . GLU A 1 898 ? 3.755 11.321 25.875 1.00 76.12 898 GLU A CA 1
ATOM 7147 C C . GLU A 1 898 ? 3.476 9.868 25.444 1.00 76.12 898 GLU A C 1
ATOM 7149 O O . GLU A 1 898 ? 2.425 9.310 25.767 1.00 76.12 898 GLU A O 1
ATOM 7154 N N . LEU A 1 899 ? 4.432 9.216 24.772 1.00 76.44 899 LEU A N 1
ATOM 7155 C CA . LEU A 1 899 ? 4.325 7.821 24.334 1.00 76.44 899 LEU A CA 1
ATOM 7156 C C . LEU A 1 899 ? 4.253 6.838 25.512 1.00 76.44 899 LEU A C 1
ATOM 7158 O O . LEU A 1 899 ? 3.445 5.909 25.469 1.00 76.44 899 LEU A O 1
ATOM 7162 N N . LEU A 1 900 ? 5.038 7.051 26.573 1.00 77.38 900 LEU A N 1
ATOM 7163 C CA . LEU A 1 900 ? 4.982 6.252 27.802 1.00 77.38 900 LEU A CA 1
ATOM 7164 C C . LEU A 1 900 ? 3.627 6.407 28.500 1.00 77.38 900 LEU A C 1
ATOM 7166 O O . LEU A 1 900 ? 2.995 5.404 28.823 1.00 77.38 900 LEU A O 1
ATOM 7170 N N . ASN A 1 901 ? 3.124 7.634 28.647 1.00 77.38 901 ASN A N 1
ATOM 7171 C CA . ASN A 1 901 ? 1.787 7.893 29.188 1.00 77.38 901 ASN A CA 1
ATOM 7172 C C . ASN A 1 901 ? 0.686 7.248 28.331 1.00 77.38 901 ASN A C 1
ATOM 7174 O O . ASN A 1 901 ? -0.246 6.644 28.860 1.00 77.38 901 ASN A O 1
ATOM 7178 N N . LYS A 1 902 ? 0.820 7.284 27.002 1.00 75.94 902 LYS A N 1
ATOM 7179 C CA . LYS A 1 902 ? -0.100 6.621 26.068 1.00 75.94 902 LYS A CA 1
ATOM 7180 C C . LYS A 1 902 ? -0.067 5.092 26.188 1.00 75.94 902 LYS A C 1
ATOM 7182 O O . LYS A 1 902 ? -1.114 4.461 26.056 1.00 75.94 902 LYS A O 1
ATOM 7187 N N . GLN A 1 903 ? 1.093 4.489 26.467 1.00 76.81 903 GLN A N 1
ATOM 7188 C CA . GLN A 1 903 ? 1.210 3.051 26.745 1.00 76.81 903 GLN A CA 1
ATOM 7189 C C . GLN A 1 903 ? 0.641 2.673 28.121 1.00 76.81 903 GLN A C 1
ATOM 7191 O O . GLN A 1 903 ? -0.146 1.732 28.199 1.00 76.81 903 GLN A O 1
ATOM 7196 N N . ILE A 1 904 ? 0.968 3.429 29.174 1.00 76.12 904 ILE A N 1
ATOM 7197 C CA . ILE A 1 904 ? 0.448 3.241 30.540 1.00 76.12 904 ILE A CA 1
ATOM 7198 C C . ILE A 1 904 ? -1.085 3.314 30.536 1.00 76.12 904 ILE A C 1
ATOM 7200 O O . ILE A 1 904 ? -1.749 2.365 30.950 1.00 76.12 904 ILE A O 1
ATOM 7204 N N . ASN A 1 905 ? -1.664 4.368 29.954 1.00 77.56 905 ASN A N 1
ATOM 7205 C CA . ASN A 1 905 ? -3.119 4.530 29.891 1.00 77.56 905 ASN A CA 1
ATOM 7206 C C . ASN A 1 905 ? -3.791 3.447 29.024 1.00 77.56 905 ASN A C 1
ATOM 7208 O O . ASN A 1 905 ? -4.919 3.045 29.310 1.00 77.56 905 ASN A O 1
ATOM 7212 N N . LYS A 1 906 ? -3.104 2.916 27.999 1.00 76.75 906 LYS A N 1
ATOM 7213 C CA . LYS A 1 906 ? -3.589 1.760 27.226 1.00 76.75 906 LYS A CA 1
ATOM 7214 C C . LYS A 1 906 ? -3.571 0.467 28.052 1.00 76.75 906 LYS A C 1
ATOM 7216 O O . LYS A 1 906 ? -4.506 -0.319 27.921 1.00 76.75 906 LYS A O 1
ATOM 7221 N N . GLN A 1 907 ? -2.563 0.246 28.903 1.00 78.69 907 GLN A N 1
ATOM 7222 C CA . GLN A 1 907 ? -2.540 -0.909 29.811 1.00 78.69 907 GLN A CA 1
ATOM 7223 C C . GLN A 1 907 ? -3.668 -0.814 30.852 1.00 78.69 907 GLN A C 1
ATOM 7225 O O . GLN A 1 907 ? -4.376 -1.791 31.068 1.00 78.69 907 GLN A O 1
ATOM 7230 N N . LEU A 1 908 ? -3.899 0.368 31.430 1.00 77.75 908 LEU A N 1
ATOM 7231 C CA . LEU A 1 908 ? -4.984 0.602 32.394 1.00 77.75 908 LEU A CA 1
ATOM 7232 C C . LEU A 1 908 ? -6.373 0.432 31.755 1.00 77.75 908 LEU A C 1
ATOM 7234 O O . LEU A 1 908 ? -7.231 -0.245 32.316 1.00 77.75 908 LEU A O 1
ATOM 7238 N N . SER A 1 909 ? -6.570 0.956 30.538 1.00 79.06 909 SER A N 1
ATOM 7239 C CA . SER A 1 909 ? -7.785 0.726 29.741 1.00 79.06 909 SER A CA 1
ATOM 7240 C C . SER A 1 909 ? -8.028 -0.766 29.475 1.00 79.06 909 SER A C 1
ATOM 7242 O O . SER A 1 909 ? -9.171 -1.203 29.507 1.00 79.06 909 SER A O 1
ATOM 7244 N N . PHE A 1 910 ? -6.972 -1.544 29.226 1.00 82.00 910 PHE A N 1
ATOM 7245 C CA . PHE A 1 910 ? -7.055 -2.990 29.006 1.00 82.00 910 PHE A CA 1
ATOM 7246 C C . PHE A 1 910 ? -7.348 -3.772 30.297 1.00 82.00 910 PHE A C 1
ATOM 7248 O O . PHE A 1 910 ? -8.100 -4.744 30.268 1.00 82.00 910 PHE A O 1
ATOM 7255 N N . GLY A 1 911 ? -6.812 -3.326 31.438 1.00 80.44 911 GLY A N 1
ATOM 7256 C CA . GLY A 1 911 ? -7.169 -3.877 32.744 1.00 80.44 911 GLY A CA 1
ATOM 7257 C C . GLY A 1 911 ? -8.647 -3.663 33.078 1.00 80.44 911 GLY A C 1
ATOM 7258 O O . GLY A 1 911 ? -9.317 -4.599 33.508 1.00 80.44 911 GLY A O 1
ATOM 7259 N N . TYR A 1 912 ? -9.179 -2.472 32.782 1.00 81.31 912 TYR A N 1
ATOM 7260 C CA . TYR A 1 912 ? -10.601 -2.166 32.963 1.00 81.31 912 TYR A CA 1
ATOM 7261 C C . TYR A 1 912 ? -11.508 -2.990 32.025 1.00 81.31 912 TYR A C 1
ATOM 7263 O O . TYR A 1 912 ? -12.492 -3.556 32.501 1.00 81.31 912 TYR A O 1
ATOM 7271 N N . ASP A 1 913 ? -11.153 -3.125 30.732 1.00 80.31 913 ASP A N 1
ATOM 7272 C CA . ASP A 1 913 ? -11.849 -4.014 29.774 1.00 80.31 913 ASP A CA 1
ATOM 7273 C C . ASP A 1 913 ? -11.987 -5.440 30.357 1.00 80.31 913 ASP A C 1
ATOM 7275 O O . ASP A 1 913 ? -13.078 -6.013 30.386 1.00 80.31 913 ASP A O 1
ATOM 7279 N N . ILE A 1 914 ? -10.874 -6.009 30.842 1.00 85.56 914 ILE A N 1
ATOM 7280 C CA . ILE A 1 914 ? -10.818 -7.366 31.406 1.00 85.56 914 ILE A CA 1
ATOM 7281 C C . ILE A 1 914 ? -11.639 -7.474 32.695 1.00 85.56 914 ILE A C 1
ATOM 7283 O O . ILE A 1 914 ? -12.418 -8.415 32.841 1.00 85.56 914 ILE A O 1
ATOM 7287 N N . GLY A 1 915 ? -11.476 -6.535 33.632 1.00 84.69 915 GLY A N 1
ATOM 7288 C CA . GLY A 1 915 ? -12.180 -6.573 34.913 1.00 84.69 915 GLY A CA 1
ATOM 7289 C C . GLY A 1 915 ? -13.697 -6.469 34.751 1.00 84.69 915 GLY A C 1
ATOM 7290 O O . GLY A 1 915 ? -14.422 -7.253 35.364 1.00 84.69 915 GLY A O 1
ATOM 7291 N N . LYS A 1 916 ? -14.192 -5.576 33.877 1.00 82.38 916 LYS A N 1
ATOM 7292 C CA . LYS A 1 916 ? -15.634 -5.491 33.583 1.00 82.38 916 LYS A CA 1
ATOM 7293 C C . LYS A 1 916 ? -16.136 -6.785 32.939 1.00 82.38 916 LYS A C 1
ATOM 7295 O O . LYS A 1 916 ? -17.165 -7.301 33.367 1.00 82.38 916 LYS A O 1
ATOM 7300 N N . GLY A 1 917 ? -15.405 -7.338 31.967 1.00 84.00 917 GLY A N 1
ATOM 7301 C CA . GLY A 1 917 ? -15.802 -8.588 31.311 1.00 84.00 917 GLY A CA 1
ATOM 7302 C C . GLY A 1 917 ? -15.879 -9.783 32.263 1.00 84.00 917 GLY A C 1
ATOM 7303 O O . GLY A 1 917 ? -16.812 -10.582 32.173 1.00 84.00 917 GLY A O 1
ATOM 7304 N N . TYR A 1 918 ? -14.954 -9.862 33.227 1.00 88.38 918 TYR A N 1
ATOM 7305 C CA . TYR A 1 918 ? -14.994 -10.845 34.310 1.00 88.38 918 TYR A CA 1
ATOM 7306 C C . TYR A 1 918 ? -16.278 -10.718 35.143 1.00 88.38 918 TYR A C 1
ATOM 7308 O O . TYR A 1 918 ? -17.013 -11.693 35.269 1.00 88.38 918 TYR A O 1
ATOM 7316 N N . VAL A 1 919 ? -16.593 -9.513 35.641 1.00 85.50 919 VAL A N 1
ATOM 7317 C CA . VAL A 1 919 ? -17.804 -9.252 36.448 1.00 85.50 919 VAL A CA 1
ATOM 7318 C C . VAL A 1 919 ? -19.088 -9.598 35.689 1.00 85.50 919 VAL A C 1
ATOM 7320 O O . VAL A 1 919 ? -19.969 -10.239 36.258 1.00 85.50 919 VAL A O 1
ATOM 7323 N N . VAL A 1 920 ? -19.188 -9.220 34.410 1.00 83.44 920 VAL A N 1
ATOM 7324 C CA . VAL A 1 920 ? -20.347 -9.561 33.565 1.00 83.44 920 VAL A CA 1
ATOM 7325 C C . VAL A 1 920 ? -20.439 -11.074 33.332 1.00 83.44 920 VAL A C 1
ATOM 7327 O O . VAL A 1 920 ? -21.542 -11.609 33.299 1.00 83.44 920 VAL A O 1
ATOM 7330 N N . GLY A 1 921 ? -19.307 -11.782 33.241 1.00 83.62 921 GLY A N 1
ATOM 7331 C CA . GLY A 1 921 ? -19.273 -13.245 33.145 1.00 83.62 921 GLY A CA 1
ATOM 7332 C C . GLY A 1 921 ? -19.804 -13.947 34.398 1.00 83.62 921 GLY A C 1
ATOM 7333 O O . GLY A 1 921 ? -20.646 -14.833 34.280 1.00 83.62 921 GLY A O 1
ATOM 7334 N N . GLU A 1 922 ? -19.381 -13.520 35.594 1.00 83.25 922 GLU A N 1
ATOM 7335 C CA . GLU A 1 922 ? -19.911 -14.070 36.854 1.00 83.25 922 GLU A CA 1
ATOM 7336 C C . GLU A 1 922 ? -21.420 -13.770 37.004 1.00 83.25 922 GLU A C 1
ATOM 7338 O O . GLU A 1 922 ? -22.181 -14.619 37.470 1.00 83.25 922 GLU A O 1
ATOM 7343 N N . GLU A 1 923 ? -21.883 -12.589 36.568 1.00 80.88 923 GLU A N 1
ATOM 7344 C CA . GLU A 1 923 ? -23.301 -12.197 36.630 1.00 80.88 923 GLU A CA 1
ATOM 7345 C C . GLU A 1 923 ? -24.180 -12.945 35.604 1.00 80.88 923 GLU A C 1
ATOM 7347 O O . GLU A 1 923 ? -25.304 -13.330 35.927 1.00 80.88 923 GLU A O 1
ATOM 7352 N N . ASP A 1 924 ? -23.680 -13.185 34.385 1.00 79.44 924 ASP A N 1
ATOM 7353 C CA . ASP A 1 924 ? -24.326 -14.038 33.373 1.00 79.44 924 ASP A CA 1
ATOM 7354 C C . ASP A 1 924 ? -24.518 -15.471 33.888 1.00 79.44 924 ASP A C 1
ATOM 7356 O O . ASP A 1 924 ? -25.561 -16.078 33.650 1.00 79.44 924 ASP A O 1
ATOM 7360 N N . ILE A 1 925 ? -23.530 -16.008 34.612 1.00 82.38 925 ILE A N 1
ATOM 7361 C CA . ILE A 1 925 ? -23.564 -17.383 35.127 1.00 82.38 925 ILE A CA 1
ATOM 7362 C C . ILE A 1 925 ? -24.456 -17.500 36.354 1.00 82.38 925 ILE A C 1
ATOM 7364 O O . ILE A 1 925 ? -25.201 -18.471 36.456 1.00 82.38 925 ILE A O 1
ATOM 7368 N N . SER A 1 926 ? -24.439 -16.508 37.249 1.00 79.19 926 SER A N 1
ATOM 7369 C CA . SER A 1 926 ? -25.319 -16.459 38.425 1.00 79.19 926 SER A CA 1
ATOM 7370 C C . SER A 1 926 ? -26.798 -16.665 38.046 1.00 79.19 926 SER A C 1
ATOM 7372 O O . SER A 1 926 ? -27.523 -17.395 38.718 1.00 79.19 926 SER A O 1
ATOM 7374 N N . LYS A 1 927 ? -27.215 -16.127 36.888 1.00 78.62 927 LYS A N 1
ATOM 7375 C CA . LYS A 1 927 ? -28.570 -16.260 36.316 1.00 78.62 927 LYS A CA 1
ATOM 7376 C C . LYS A 1 927 ? -28.919 -17.669 35.804 1.00 78.62 927 LYS A C 1
ATOM 7378 O O . LYS A 1 927 ? -30.093 -17.926 35.558 1.00 78.62 927 LYS A O 1
ATOM 7383 N N . ILE A 1 928 ? -27.940 -18.563 35.632 1.00 75.81 928 ILE A N 1
ATOM 7384 C CA . ILE A 1 928 ? -28.118 -19.924 35.088 1.00 75.81 928 ILE A CA 1
ATOM 7385 C C . ILE A 1 928 ? -27.570 -21.045 35.992 1.00 75.81 928 ILE A C 1
ATOM 7387 O O . ILE A 1 928 ? -27.591 -22.201 35.578 1.00 75.81 928 ILE A O 1
ATOM 7391 N N . VAL A 1 929 ? -27.102 -20.760 37.218 1.00 76.06 929 VAL A N 1
ATOM 7392 C CA . VAL A 1 929 ? -26.588 -21.801 38.145 1.00 76.06 929 VAL A CA 1
ATOM 7393 C C . VAL A 1 929 ? -27.624 -22.905 38.375 1.00 76.06 929 VAL A C 1
ATOM 7395 O O . VAL A 1 929 ? -27.295 -24.088 38.326 1.00 76.06 929 VAL A O 1
ATOM 7398 N N . ASP A 1 930 ? -28.887 -22.514 38.525 1.00 67.50 930 ASP A N 1
ATOM 7399 C CA . ASP A 1 930 ? -30.035 -23.399 38.738 1.00 67.50 930 ASP A CA 1
ATOM 7400 C C . ASP A 1 930 ? -30.348 -24.296 37.520 1.00 67.50 930 ASP A C 1
ATOM 7402 O O . ASP A 1 930 ? -31.185 -25.184 37.609 1.00 67.50 930 ASP A O 1
ATOM 7406 N N . HIS A 1 931 ? -29.729 -24.036 36.361 1.00 72.25 931 HIS A N 1
ATOM 7407 C CA . HIS A 1 931 ? -29.801 -24.864 35.144 1.00 72.25 931 HIS A CA 1
ATOM 7408 C C . HIS A 1 931 ? -28.492 -25.648 34.907 1.00 72.25 931 HIS A C 1
ATOM 7410 O O . HIS A 1 931 ? -28.387 -26.429 33.963 1.00 72.25 931 HIS A O 1
ATOM 7416 N N . ILE A 1 932 ? -27.464 -25.411 35.731 1.00 67.19 932 ILE A N 1
ATOM 7417 C CA . ILE A 1 932 ? -26.168 -26.099 35.685 1.00 67.19 932 ILE A CA 1
ATOM 7418 C C . ILE A 1 932 ? -26.153 -27.295 36.644 1.00 67.19 932 ILE A C 1
ATOM 7420 O O . ILE A 1 932 ? -25.514 -28.303 36.330 1.00 67.19 932 ILE A O 1
ATOM 7424 N N . SER A 1 933 ? -26.850 -27.199 37.780 1.00 63.03 933 SER A N 1
ATOM 7425 C CA . SER A 1 933 ? -27.008 -28.272 38.764 1.00 63.03 933 SER A CA 1
ATOM 7426 C C . SER A 1 933 ? -28.423 -28.261 39.345 1.00 63.03 933 SER A C 1
ATOM 7428 O O . SER A 1 933 ? -28.835 -27.265 39.937 1.00 63.03 933 SER A O 1
ATOM 7430 N N . ASP A 1 934 ? -29.141 -29.376 39.202 1.00 63.84 934 ASP A N 1
ATOM 7431 C CA . ASP A 1 934 ? -30.492 -29.568 39.752 1.00 63.84 934 ASP A CA 1
ATOM 7432 C C . ASP A 1 934 ? -30.497 -29.680 41.292 1.00 63.84 934 ASP A C 1
ATOM 7434 O O . ASP A 1 934 ? -31.527 -29.495 41.944 1.00 63.84 934 ASP A O 1
ATOM 7438 N N . GLU A 1 935 ? -29.335 -29.975 41.886 1.00 67.19 935 GLU A N 1
ATOM 7439 C CA . GLU A 1 935 ? -29.162 -30.174 43.322 1.00 67.19 935 GLU A CA 1
ATOM 7440 C C . GLU A 1 935 ? -28.978 -28.833 44.052 1.00 67.19 935 GLU A C 1
ATOM 7442 O O . GLU A 1 935 ? -27.968 -28.134 43.907 1.00 67.19 935 GLU A O 1
ATOM 7447 N N . LYS A 1 936 ? -29.966 -28.476 44.882 1.00 69.88 936 LYS A N 1
ATOM 7448 C CA . LYS A 1 936 ? -30.071 -27.161 45.536 1.00 69.88 936 LYS A CA 1
ATOM 7449 C C . LYS A 1 936 ? -28.879 -26.825 46.432 1.00 69.88 936 LYS A C 1
ATOM 7451 O O . LYS A 1 936 ? -28.471 -25.663 46.479 1.00 69.88 936 LYS A O 1
ATOM 7456 N N . SER A 1 937 ? -28.315 -27.805 47.137 1.00 70.00 937 SER A N 1
ATOM 7457 C CA . SER A 1 937 ? -27.153 -27.604 48.012 1.00 70.00 937 SER A CA 1
ATOM 7458 C C . SER A 1 937 ? -25.897 -27.221 47.218 1.00 70.00 937 SER A C 1
ATOM 7460 O O . SER A 1 937 ? -25.178 -26.291 47.600 1.00 70.00 937 SER A O 1
ATOM 7462 N N . ILE A 1 938 ? -25.674 -27.862 46.065 1.00 69.81 938 ILE A N 1
ATOM 7463 C CA . ILE A 1 938 ? -24.589 -27.541 45.130 1.00 69.81 938 ILE A CA 1
ATOM 7464 C C . ILE A 1 938 ? -24.841 -26.174 44.485 1.00 69.81 938 ILE A C 1
ATOM 7466 O O . ILE A 1 938 ? -23.956 -25.316 44.524 1.00 69.81 938 ILE A O 1
ATOM 7470 N N . ALA A 1 939 ? -26.049 -25.921 43.971 1.00 70.50 939 ALA A N 1
ATOM 7471 C CA . ALA A 1 939 ? -26.407 -24.642 43.356 1.00 70.50 939 ALA A CA 1
ATOM 7472 C C . ALA A 1 939 ? -26.181 -23.450 44.309 1.00 70.50 939 ALA A C 1
ATOM 7474 O O . ALA A 1 939 ? -25.549 -22.460 43.933 1.00 70.50 939 ALA A O 1
ATOM 7475 N N . GLN A 1 940 ? -26.600 -23.558 45.575 1.00 78.19 940 GLN A N 1
ATOM 7476 C CA . GLN A 1 940 ? -26.397 -22.501 46.572 1.00 78.19 940 GLN A CA 1
ATOM 7477 C C . GLN A 1 940 ? -24.915 -22.320 46.953 1.00 78.19 940 GLN A C 1
ATOM 7479 O O . GLN A 1 940 ? -24.449 -21.189 47.116 1.00 78.19 940 GLN A O 1
ATOM 7484 N N . LYS A 1 941 ? -24.133 -23.407 47.024 1.00 79.19 941 LYS A N 1
ATOM 7485 C CA . LYS A 1 941 ? -22.676 -23.348 47.243 1.00 79.19 941 LYS A CA 1
ATOM 7486 C C . LYS A 1 941 ? -21.952 -22.643 46.087 1.00 79.19 941 LYS A C 1
ATOM 7488 O O . LYS A 1 941 ? -21.052 -21.844 46.336 1.00 79.19 941 LYS A O 1
ATOM 7493 N N . LEU A 1 942 ? -22.367 -22.891 44.843 1.00 78.12 942 LEU A N 1
ATOM 7494 C CA . LEU A 1 942 ? -21.812 -22.255 43.643 1.00 78.12 942 LEU A CA 1
ATOM 7495 C C . LEU A 1 942 ? -22.191 -20.770 43.547 1.00 78.12 942 LEU A C 1
ATOM 7497 O O . LEU A 1 942 ? -21.311 -19.941 43.316 1.00 78.12 942 LEU A O 1
ATOM 7501 N N . ARG A 1 943 ? -23.456 -20.415 43.819 1.00 81.25 943 ARG A N 1
ATOM 7502 C CA . ARG A 1 943 ? -23.912 -19.016 43.941 1.00 81.25 943 ARG A CA 1
ATOM 7503 C C . ARG A 1 943 ? -23.048 -18.224 44.928 1.00 81.25 943 ARG A C 1
ATOM 7505 O O . ARG A 1 943 ? -22.569 -17.150 44.581 1.00 81.25 943 ARG A O 1
ATOM 7512 N N . ASN A 1 944 ? -22.768 -18.779 46.111 1.00 81.38 944 ASN A N 1
ATOM 7513 C CA . ASN A 1 944 ? -21.926 -18.129 47.125 1.00 81.38 944 ASN A CA 1
ATOM 7514 C C . ASN A 1 944 ? -20.474 -17.885 46.658 1.00 81.38 944 ASN A C 1
ATOM 7516 O O . ASN A 1 944 ? -19.864 -16.891 47.053 1.00 81.38 944 ASN A O 1
ATOM 7520 N N . ILE A 1 945 ? -19.914 -18.763 45.816 1.00 82.75 945 ILE A N 1
ATOM 7521 C CA . ILE A 1 945 ? -18.567 -18.594 45.240 1.00 82.75 945 ILE A CA 1
ATOM 7522 C C . ILE A 1 945 ? -18.573 -17.489 44.174 1.00 82.75 945 ILE A C 1
ATOM 7524 O O . ILE A 1 945 ? -17.764 -16.563 44.253 1.00 82.75 945 ILE A O 1
ATOM 7528 N N . LEU A 1 946 ? -19.508 -17.556 43.220 1.00 82.19 946 LEU A N 1
ATOM 7529 C CA . LEU A 1 946 ? -19.650 -16.581 42.130 1.00 82.19 946 LEU A CA 1
ATOM 7530 C C . LEU A 1 946 ? -19.949 -15.172 42.659 1.00 82.19 946 LEU A C 1
ATOM 7532 O O . LEU A 1 946 ? -19.340 -14.198 42.224 1.00 82.19 946 LEU A O 1
ATOM 7536 N N . GLU A 1 947 ? -20.841 -15.052 43.642 1.00 80.12 947 GLU A N 1
ATOM 7537 C CA . GLU A 1 947 ? -21.222 -13.765 44.225 1.00 80.12 947 GLU A CA 1
ATOM 7538 C C . GLU A 1 947 ? -20.068 -13.136 45.022 1.00 80.12 947 GLU A C 1
ATOM 7540 O O . GLU A 1 947 ? -19.809 -11.938 44.894 1.00 80.12 947 GLU A O 1
ATOM 7545 N N . LYS A 1 948 ? -19.284 -13.939 45.757 1.00 83.38 948 LYS A N 1
ATOM 7546 C CA . LYS A 1 948 ? -18.051 -13.463 46.402 1.00 83.38 948 LYS A CA 1
ATOM 7547 C C . LYS A 1 948 ? -17.015 -12.992 45.372 1.00 83.38 948 LYS A C 1
ATOM 7549 O O . LYS A 1 948 ? -16.456 -11.905 45.524 1.00 83.38 948 LYS A O 1
ATOM 7554 N N . ASN A 1 949 ? -16.776 -13.780 44.322 1.00 84.12 949 ASN A N 1
ATOM 7555 C CA . ASN A 1 949 ? -15.890 -13.413 43.213 1.00 84.12 949 ASN A CA 1
ATOM 7556 C C . ASN A 1 949 ? -16.322 -12.090 42.553 1.00 84.12 949 ASN A C 1
ATOM 7558 O O . ASN A 1 949 ? -15.489 -11.212 42.312 1.00 84.12 949 ASN A O 1
ATOM 7562 N N . ARG A 1 950 ? -17.628 -11.931 42.291 1.00 85.25 950 ARG A N 1
ATOM 7563 C CA . ARG A 1 950 ? -18.233 -10.714 41.732 1.00 85.25 950 ARG A CA 1
ATOM 7564 C C . ARG A 1 950 ? -17.975 -9.509 42.637 1.00 85.25 950 ARG A C 1
ATOM 7566 O O . ARG A 1 950 ? -17.531 -8.472 42.147 1.00 85.25 950 ARG A O 1
ATOM 7573 N N . GLN A 1 951 ? -18.208 -9.641 43.943 1.00 80.69 951 GLN A N 1
ATOM 7574 C CA . GLN A 1 951 ? -17.986 -8.568 44.920 1.00 80.69 951 GLN A CA 1
ATOM 7575 C C . GLN A 1 951 ? -16.505 -8.161 45.018 1.00 80.69 951 GLN A C 1
ATOM 7577 O O . GLN A 1 951 ? -16.205 -6.966 44.968 1.00 80.69 951 GLN A O 1
ATOM 7582 N N . GLU A 1 952 ? -15.572 -9.120 45.088 1.00 82.25 952 GLU A N 1
ATOM 7583 C CA . GLU A 1 952 ? -14.127 -8.830 45.084 1.00 82.25 952 GLU A CA 1
ATOM 7584 C C . GLU A 1 952 ? -13.698 -8.100 43.790 1.00 82.25 952 GLU A C 1
ATOM 7586 O O . GLU A 1 952 ? -12.941 -7.129 43.850 1.00 82.25 952 GLU A O 1
ATOM 7591 N N . ALA A 1 953 ? -14.231 -8.492 42.625 1.00 83.50 953 ALA A N 1
ATOM 7592 C CA . ALA A 1 953 ? -13.891 -7.878 41.339 1.00 83.50 953 ALA A CA 1
ATOM 7593 C C . ALA A 1 953 ? -14.486 -6.470 41.154 1.00 83.50 953 ALA A C 1
ATOM 7595 O O . ALA A 1 953 ? -13.795 -5.575 40.662 1.00 83.50 953 ALA A O 1
ATOM 7596 N N . VAL A 1 954 ? -15.734 -6.238 41.579 1.00 80.25 954 VAL A N 1
ATOM 7597 C CA . VAL A 1 954 ? -16.356 -4.899 41.554 1.00 80.25 954 VAL A CA 1
ATOM 7598 C C . VAL A 1 954 ? -15.598 -3.928 42.467 1.00 80.25 954 VAL A C 1
ATOM 7600 O O . VAL A 1 954 ? -15.380 -2.776 42.086 1.00 80.25 954 VAL A O 1
ATOM 7603 N N . ARG A 1 955 ? -15.130 -4.390 43.634 1.00 82.00 955 ARG A N 1
ATOM 7604 C CA . ARG A 1 955 ? -14.323 -3.576 44.555 1.00 82.00 955 ARG A CA 1
ATOM 7605 C C . ARG A 1 955 ? -13.001 -3.132 43.920 1.00 82.00 955 ARG A C 1
ATOM 7607 O O . ARG A 1 955 ? -12.680 -1.947 43.943 1.00 82.00 955 ARG A O 1
ATOM 7614 N N . GLU A 1 956 ? -12.261 -4.058 43.312 1.00 80.81 956 GLU A N 1
ATOM 7615 C CA . GLU A 1 956 ? -10.989 -3.766 42.630 1.00 80.81 956 GLU A CA 1
ATOM 7616 C C . GLU A 1 956 ? -11.176 -2.848 41.402 1.00 80.81 956 GLU A C 1
ATOM 7618 O O . GLU A 1 956 ? -10.416 -1.894 41.222 1.00 80.81 956 GLU A O 1
ATOM 7623 N N . LEU A 1 957 ? -12.234 -3.051 40.602 1.00 79.62 957 LEU A N 1
ATOM 7624 C CA . LEU A 1 957 ? -12.610 -2.138 39.510 1.00 79.62 957 LEU A CA 1
ATOM 7625 C C . LEU A 1 957 ? -12.900 -0.714 40.000 1.00 79.62 957 LEU A C 1
ATOM 7627 O O . LEU A 1 957 ? -12.520 0.256 39.344 1.00 79.62 957 LEU A O 1
ATOM 7631 N N . GLY A 1 958 ? -13.585 -0.577 41.135 1.00 73.88 958 GLY A N 1
ATOM 7632 C CA . GLY A 1 958 ? -13.912 0.726 41.705 1.00 73.88 958 GLY A CA 1
ATOM 7633 C C . GLY A 1 958 ? -12.707 1.436 42.329 1.00 73.88 958 GLY A C 1
ATOM 7634 O O . GLY A 1 958 ? -12.615 2.657 42.225 1.00 73.88 958 GLY A O 1
ATOM 7635 N N . LEU A 1 959 ? -11.734 0.700 42.880 1.00 79.38 959 LEU A N 1
ATOM 7636 C CA . LEU A 1 959 ? -10.430 1.262 43.264 1.00 79.38 959 LEU A CA 1
ATOM 7637 C C . LEU A 1 959 ? -9.676 1.799 42.035 1.00 79.38 959 LEU A C 1
ATOM 7639 O O . LEU A 1 959 ? -9.199 2.933 42.052 1.00 79.38 959 LEU A O 1
ATOM 7643 N N . LEU A 1 960 ? -9.657 1.043 40.931 1.00 76.06 960 LEU A N 1
ATOM 7644 C CA . LEU A 1 960 ? -9.092 1.499 39.656 1.00 76.06 960 LEU A CA 1
ATOM 7645 C C . LEU A 1 960 ? -9.838 2.728 39.093 1.00 76.06 960 LEU A C 1
ATOM 7647 O O . LEU A 1 960 ? -9.208 3.634 38.546 1.00 76.06 960 LEU A O 1
ATOM 7651 N N . GLN A 1 961 ? -11.164 2.801 39.261 1.00 75.94 961 GLN A N 1
ATOM 7652 C CA . GLN A 1 961 ? -11.961 3.973 38.884 1.00 75.94 961 GLN A CA 1
ATOM 7653 C C . GLN A 1 961 ? -11.723 5.185 39.805 1.00 75.94 961 GLN A C 1
ATOM 7655 O O . GLN A 1 961 ? -11.774 6.310 39.317 1.00 75.94 961 GLN A O 1
ATOM 7660 N N . ARG A 1 962 ? -11.418 4.996 41.096 1.00 72.75 962 ARG A N 1
ATOM 7661 C CA . ARG A 1 962 ? -11.014 6.087 42.003 1.00 72.75 962 ARG A CA 1
ATOM 7662 C C . ARG A 1 962 ? -9.675 6.691 41.580 1.00 72.75 962 ARG A C 1
ATOM 7664 O O . ARG A 1 962 ? -9.547 7.910 41.516 1.00 72.75 962 ARG A O 1
ATOM 7671 N N . ASP A 1 963 ? -8.693 5.845 41.282 1.00 72.62 963 ASP A N 1
ATOM 7672 C CA . ASP A 1 963 ? -7.327 6.296 40.993 1.00 72.62 963 ASP A CA 1
ATOM 7673 C C . ASP A 1 963 ? -7.200 6.861 39.565 1.00 72.62 963 ASP A C 1
ATOM 7675 O O . ASP A 1 963 ? -6.422 7.790 39.322 1.00 72.62 963 ASP A O 1
ATOM 7679 N N . HIS A 1 964 ? -7.988 6.343 38.613 1.00 76.75 964 HIS A N 1
ATOM 7680 C CA . HIS A 1 964 ? -7.948 6.723 37.195 1.00 76.75 964 HIS A CA 1
ATOM 7681 C C . HIS A 1 964 ? -9.353 6.910 36.562 1.00 76.75 964 HIS A C 1
ATOM 7683 O O . HIS A 1 964 ? -9.661 6.277 35.543 1.00 76.75 964 HIS A O 1
ATOM 7689 N N . PRO A 1 965 ? -10.208 7.816 37.085 1.00 74.69 965 PRO A N 1
ATOM 7690 C CA . PRO A 1 965 ? -11.623 7.924 36.696 1.00 74.69 965 PRO A CA 1
ATOM 7691 C C . PRO A 1 965 ? -11.827 8.182 35.202 1.00 74.69 965 PRO A C 1
ATOM 7693 O O . PRO A 1 965 ? -12.672 7.558 34.561 1.00 74.69 965 PRO A O 1
ATOM 7696 N N . GLY A 1 966 ? -10.992 9.036 34.606 1.00 76.94 966 GLY A N 1
ATOM 7697 C CA . GLY A 1 966 ? -11.105 9.357 33.187 1.00 76.94 966 GLY A CA 1
ATOM 7698 C C . GLY A 1 966 ? -10.809 8.190 32.239 1.00 76.94 966 GLY A C 1
ATOM 7699 O O . GLY A 1 966 ? -11.286 8.196 31.103 1.00 76.94 966 GLY A O 1
ATOM 7700 N N . ILE A 1 967 ? -10.061 7.173 32.687 1.00 79.38 967 ILE A N 1
ATOM 7701 C CA . ILE A 1 967 ? -9.806 5.953 31.904 1.00 79.38 967 ILE A CA 1
ATOM 7702 C C . ILE A 1 967 ? -11.041 5.045 31.937 1.00 79.38 967 ILE A C 1
ATOM 7704 O O . ILE A 1 967 ? -11.452 4.558 30.885 1.00 79.38 967 ILE A O 1
ATOM 7708 N N . ALA A 1 968 ? -11.682 4.883 33.100 1.00 75.19 968 ALA A N 1
ATOM 7709 C CA . ALA A 1 968 ? -12.934 4.132 33.226 1.00 75.19 968 ALA A CA 1
ATOM 7710 C C . ALA A 1 968 ? -14.035 4.720 32.322 1.00 75.19 968 ALA A C 1
ATOM 7712 O O . ALA A 1 968 ? -14.651 4.001 31.537 1.00 75.19 968 ALA A O 1
ATOM 7713 N N . ILE A 1 969 ? -14.212 6.043 32.353 1.00 78.88 969 ILE A N 1
ATOM 7714 C CA . ILE A 1 969 ? -15.211 6.761 31.544 1.00 78.88 969 ILE A CA 1
ATOM 7715 C C . ILE A 1 969 ? -14.881 6.677 30.045 1.00 78.88 969 ILE A C 1
ATOM 7717 O O . ILE A 1 969 ? -15.774 6.454 29.224 1.00 78.88 969 ILE A O 1
ATOM 7721 N N . SER A 1 970 ? -13.598 6.770 29.671 1.00 80.94 970 SER A N 1
ATOM 7722 C CA . SER A 1 970 ? -13.138 6.518 28.296 1.00 80.94 970 SER A CA 1
ATOM 7723 C C . SER A 1 970 ? -13.495 5.107 27.818 1.00 80.94 970 SER A C 1
ATOM 7725 O O . SER A 1 970 ? -14.044 4.956 26.725 1.00 80.94 970 SER A O 1
ATOM 7727 N N . VAL A 1 971 ? -13.239 4.080 28.637 1.00 78.44 971 VAL A N 1
ATOM 7728 C CA . VAL A 1 971 ? -13.564 2.682 28.319 1.00 78.44 971 VAL A CA 1
ATOM 7729 C C . VAL A 1 971 ? -15.069 2.487 28.160 1.00 78.44 971 VAL A C 1
ATOM 7731 O O . VAL A 1 971 ? -15.492 2.008 27.111 1.00 78.44 971 VAL A O 1
ATOM 7734 N N . LYS A 1 972 ? -15.882 2.926 29.128 1.00 79.88 972 LYS A N 1
ATOM 7735 C CA . LYS A 1 972 ? -17.352 2.816 29.077 1.00 79.88 972 LYS A CA 1
ATOM 7736 C C . LYS A 1 972 ? -17.940 3.516 27.850 1.00 79.88 972 LYS A C 1
ATOM 7738 O O . LYS A 1 972 ? -18.734 2.925 27.126 1.00 79.88 972 LYS A O 1
ATOM 7743 N N . THR A 1 973 ? -17.481 4.732 27.548 1.00 82.62 973 THR A N 1
ATOM 7744 C CA . THR A 1 973 ? -17.931 5.482 26.360 1.00 82.62 973 THR A CA 1
ATOM 7745 C C . THR A 1 973 ? -17.538 4.765 25.061 1.00 82.62 973 THR A C 1
ATOM 7747 O O . THR A 1 973 ? -18.360 4.623 24.159 1.00 82.62 973 THR A O 1
ATOM 7750 N N . ARG A 1 974 ? -16.304 4.246 24.967 1.00 80.62 974 ARG A N 1
ATOM 7751 C CA . ARG A 1 974 ? -15.829 3.468 23.808 1.00 80.62 974 ARG A CA 1
ATOM 7752 C C . ARG A 1 974 ? -16.599 2.151 23.641 1.00 80.62 974 ARG A C 1
ATOM 7754 O O . ARG A 1 974 ? -16.872 1.756 22.509 1.00 80.62 974 ARG A O 1
ATOM 7761 N N . GLN A 1 975 ? -16.943 1.494 24.749 1.00 78.56 975 GLN A N 1
ATOM 7762 C CA . GLN A 1 975 ? -17.742 0.270 24.789 1.00 78.56 975 GLN A CA 1
ATOM 7763 C C . GLN A 1 975 ? -19.164 0.534 24.283 1.00 78.56 975 GLN A C 1
ATOM 7765 O O . GLN A 1 975 ? -19.600 -0.156 23.369 1.00 78.56 975 GLN A O 1
ATOM 7770 N N . ALA A 1 976 ? -19.841 1.566 24.798 1.00 82.62 976 ALA A N 1
ATOM 7771 C CA . ALA A 1 976 ? -21.184 1.947 24.360 1.00 82.62 976 ALA A CA 1
ATOM 7772 C C . ALA A 1 976 ? -21.235 2.218 22.846 1.00 82.62 976 ALA A C 1
ATOM 7774 O O . ALA A 1 976 ? -22.021 1.588 22.143 1.00 82.62 976 ALA A O 1
ATOM 7775 N N . ILE A 1 977 ? -20.331 3.063 22.323 1.00 83.06 977 ILE A N 1
ATOM 7776 C CA . ILE A 1 977 ? -20.247 3.340 20.877 1.00 83.06 977 ILE A CA 1
ATOM 7777 C C . ILE A 1 977 ? -20.032 2.043 20.085 1.00 83.06 977 ILE A C 1
ATOM 7779 O O . ILE A 1 977 ? -20.694 1.826 19.076 1.00 83.06 977 ILE A O 1
ATOM 7783 N N . ARG A 1 978 ? -19.127 1.158 20.527 1.00 82.12 978 ARG A N 1
ATOM 7784 C CA . ARG A 1 978 ? -18.854 -0.100 19.817 1.00 82.12 978 ARG A CA 1
ATOM 7785 C C . ARG A 1 978 ? -20.045 -1.061 19.823 1.00 82.12 978 ARG A C 1
ATOM 7787 O O . ARG A 1 978 ? -20.250 -1.729 18.815 1.00 82.12 978 ARG A O 1
ATOM 7794 N N . THR A 1 979 ? -20.801 -1.144 20.915 1.00 82.50 979 THR A N 1
ATOM 7795 C CA . THR A 1 979 ? -22.005 -1.984 20.985 1.00 82.50 979 THR A CA 1
ATOM 7796 C C . THR A 1 979 ? -23.062 -1.500 19.990 1.00 82.50 979 THR A C 1
ATOM 7798 O O . THR A 1 979 ? -23.592 -2.313 19.236 1.00 82.50 979 THR A O 1
ATOM 7801 N N . VAL A 1 980 ? -23.297 -0.182 19.900 1.00 84.94 980 VAL A N 1
ATOM 7802 C CA . VAL A 1 980 ? -24.236 0.385 18.914 1.00 84.94 980 VAL A CA 1
ATOM 7803 C C . VAL A 1 980 ? -23.735 0.172 17.478 1.00 84.94 980 VAL A C 1
ATOM 7805 O O . VAL A 1 980 ? -24.462 -0.399 16.675 1.00 84.94 980 VAL A O 1
ATOM 7808 N N . LEU A 1 981 ? -22.471 0.498 17.167 1.00 82.25 981 LEU A N 1
ATOM 7809 C CA . LEU A 1 981 ? -21.886 0.276 15.829 1.00 82.25 981 LEU A CA 1
ATOM 7810 C C . LEU A 1 981 ? -21.854 -1.214 15.403 1.00 82.25 981 LEU A C 1
ATOM 7812 O O . LEU A 1 981 ? -21.734 -1.509 14.214 1.00 82.25 981 LEU A O 1
ATOM 7816 N N . ASN A 1 982 ? -21.904 -2.163 16.349 1.00 81.44 982 ASN A N 1
ATOM 7817 C CA . ASN A 1 982 ? -22.111 -3.583 16.043 1.00 81.44 982 ASN A CA 1
ATOM 7818 C C . ASN A 1 982 ? -23.588 -3.859 15.709 1.00 81.44 982 ASN A C 1
ATOM 7820 O O . ASN A 1 982 ? -23.856 -4.440 14.664 1.00 81.44 982 ASN A O 1
ATOM 7824 N N . SER A 1 983 ? -24.535 -3.379 16.524 1.00 83.62 983 SER A N 1
ATOM 7825 C CA . SER A 1 983 ? -25.980 -3.518 16.266 1.00 83.62 983 SER A CA 1
ATOM 7826 C C . SER A 1 983 ? -26.402 -2.928 14.909 1.00 83.62 983 SER A C 1
ATOM 7828 O O . SER A 1 983 ? -27.156 -3.559 14.166 1.00 83.62 983 SER A O 1
ATOM 7830 N N . GLU A 1 984 ? -25.856 -1.769 14.526 1.00 80.88 984 GLU A N 1
ATOM 7831 C CA . GLU A 1 984 ? -26.051 -1.181 13.193 1.00 80.88 984 GLU A CA 1
ATOM 7832 C C . GLU A 1 984 ? -25.557 -2.109 12.066 1.00 80.88 984 GLU A C 1
ATOM 7834 O O . GLU A 1 984 ? -26.229 -2.258 11.044 1.00 80.88 984 GLU A O 1
ATOM 7839 N N . ARG A 1 985 ? -24.396 -2.759 12.242 1.00 82.56 985 ARG A N 1
ATOM 7840 C CA . ARG A 1 985 ? -23.844 -3.707 11.259 1.00 82.56 985 ARG A CA 1
ATOM 7841 C C . ARG A 1 985 ? -24.705 -4.959 11.151 1.00 82.56 985 ARG A C 1
ATOM 7843 O O . ARG A 1 985 ? -25.017 -5.371 10.038 1.00 82.56 98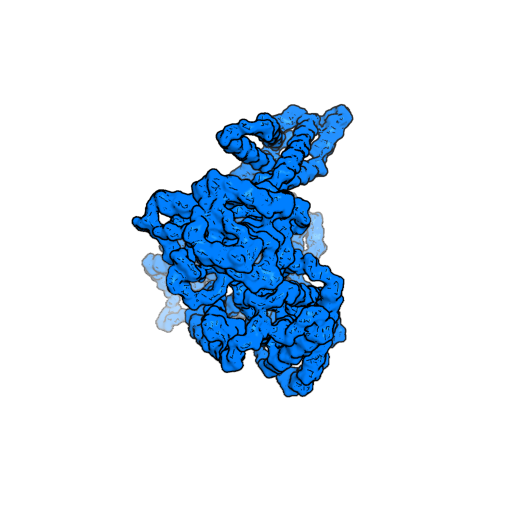5 ARG A O 1
ATOM 7850 N N . ASP A 1 986 ? -25.093 -5.541 12.279 1.00 81.00 986 ASP A N 1
ATOM 7851 C CA . ASP A 1 986 ? -25.932 -6.740 12.309 1.00 81.00 986 ASP A CA 1
ATOM 7852 C C . ASP A 1 986 ? -27.291 -6.453 11.635 1.00 81.00 986 ASP A C 1
ATOM 7854 O O . ASP A 1 986 ? -27.793 -7.270 10.862 1.00 81.00 986 ASP A O 1
ATOM 7858 N N . THR A 1 987 ? -27.817 -5.232 11.804 1.00 81.69 987 THR A N 1
ATOM 7859 C CA . THR A 1 987 ? -28.997 -4.725 11.082 1.00 81.69 987 THR A CA 1
ATOM 7860 C C . THR A 1 987 ? -28.765 -4.636 9.566 1.00 81.69 987 THR A C 1
ATOM 7862 O O . THR A 1 987 ? -29.625 -5.050 8.790 1.00 81.69 987 THR A O 1
ATOM 7865 N N . ILE A 1 988 ? -27.605 -4.152 9.105 1.00 80.56 988 ILE A N 1
ATOM 7866 C CA . ILE A 1 988 ? -27.270 -4.100 7.666 1.00 80.56 988 ILE A CA 1
ATOM 7867 C C . ILE A 1 988 ? -27.116 -5.506 7.072 1.00 80.56 988 ILE A C 1
ATOM 7869 O O . ILE A 1 988 ? -27.652 -5.763 5.994 1.00 80.56 988 ILE A O 1
ATOM 7873 N N . HIS A 1 989 ? -26.461 -6.439 7.768 1.00 79.75 989 HIS A N 1
ATOM 7874 C CA . HIS A 1 989 ? -26.355 -7.829 7.314 1.00 79.75 989 HIS A CA 1
ATOM 7875 C C . HIS A 1 989 ? -27.730 -8.528 7.262 1.00 79.75 989 HIS A C 1
ATOM 7877 O O . HIS A 1 989 ? -27.982 -9.314 6.345 1.00 79.75 989 HIS A O 1
ATOM 7883 N N . ALA A 1 990 ? -28.653 -8.205 8.176 1.00 79.00 990 ALA A N 1
ATOM 7884 C CA . ALA A 1 990 ? -30.043 -8.668 8.116 1.00 79.00 990 ALA A CA 1
ATOM 7885 C C . ALA A 1 990 ? -30.812 -8.082 6.911 1.00 79.00 990 ALA A C 1
ATOM 7887 O O . ALA A 1 990 ? -31.583 -8.786 6.264 1.00 79.00 990 ALA A O 1
ATOM 7888 N N . LEU A 1 991 ? -30.570 -6.816 6.551 1.00 77.69 991 LEU A N 1
ATOM 7889 C CA . LEU A 1 991 ? -31.166 -6.188 5.361 1.00 77.69 991 LEU A CA 1
ATOM 7890 C C . LEU A 1 991 ? -30.588 -6.738 4.048 1.00 77.69 991 LEU A C 1
ATOM 7892 O O . LEU A 1 991 ? -31.330 -6.918 3.084 1.00 77.69 991 LEU A O 1
ATOM 7896 N N . MET A 1 992 ? -29.289 -7.040 4.019 1.00 74.75 992 MET A N 1
ATOM 7897 C CA . MET A 1 992 ? -28.607 -7.663 2.883 1.00 74.75 992 MET A CA 1
ATOM 7898 C C . MET A 1 992 ? -29.100 -9.101 2.658 1.00 74.75 992 MET A C 1
ATOM 7900 O O . MET A 1 992 ? -29.554 -9.431 1.566 1.00 74.75 992 MET A O 1
ATOM 7904 N N . SER A 1 993 ? -29.107 -9.939 3.702 1.00 73.62 993 SER A N 1
ATOM 7905 C CA . SER A 1 993 ? -29.624 -11.319 3.625 1.00 73.62 993 SER A CA 1
ATOM 7906 C C . SER A 1 993 ? -31.141 -11.390 3.393 1.00 73.62 993 SER A C 1
ATOM 7908 O O . SER A 1 993 ? -31.620 -12.333 2.768 1.00 73.62 993 SER A O 1
ATOM 7910 N N . GLY A 1 994 ? -31.892 -10.363 3.805 1.00 70.50 994 GLY A N 1
ATOM 7911 C CA . GLY A 1 994 ? -33.297 -10.162 3.444 1.00 70.50 994 GLY A CA 1
ATOM 7912 C C . GLY A 1 994 ? -33.543 -9.633 2.021 1.00 70.50 994 GLY A C 1
ATOM 7913 O O . GLY A 1 994 ? -34.697 -9.394 1.670 1.00 70.50 994 GLY A O 1
ATOM 7914 N N . GLY A 1 995 ? -32.503 -9.411 1.205 1.00 65.94 995 GLY A N 1
ATOM 7915 C CA . GLY A 1 995 ? -32.629 -8.943 -0.183 1.00 65.94 995 GLY A CA 1
ATOM 7916 C C . GLY A 1 995 ? -33.076 -7.482 -0.343 1.00 65.94 995 GLY A C 1
ATOM 7917 O O . GLY A 1 995 ? -33.522 -7.090 -1.420 1.00 65.94 995 GLY A O 1
ATOM 7918 N N . LEU A 1 996 ? -32.979 -6.670 0.716 1.00 69.62 996 LEU A N 1
ATOM 7919 C CA . LEU A 1 996 ? -33.426 -5.269 0.747 1.00 69.62 996 LEU A CA 1
ATOM 7920 C C . LEU A 1 996 ? -32.316 -4.262 0.376 1.00 69.62 996 LEU A C 1
ATOM 7922 O O . LEU A 1 996 ? -32.589 -3.065 0.280 1.00 69.62 996 LEU A O 1
ATOM 7926 N N . LEU A 1 997 ? -31.083 -4.735 0.158 1.00 72.19 997 LEU A N 1
ATOM 7927 C CA . LEU A 1 997 ? -29.914 -3.962 -0.281 1.00 72.19 997 LEU A CA 1
ATOM 7928 C C . LEU A 1 997 ? -29.117 -4.749 -1.341 1.00 72.19 997 LEU A C 1
ATOM 7930 O O . LEU A 1 997 ? -28.907 -5.946 -1.179 1.00 72.19 997 LEU A O 1
ATOM 7934 N N . ASP A 1 998 ? -28.634 -4.070 -2.391 1.00 67.19 998 ASP A N 1
ATOM 7935 C CA . ASP A 1 998 ? -27.564 -4.568 -3.286 1.00 67.19 998 ASP A CA 1
ATOM 7936 C C . ASP A 1 998 ? -26.248 -4.657 -2.491 1.00 67.19 998 ASP A C 1
ATOM 7938 O O . ASP A 1 998 ? -26.017 -3.839 -1.595 1.00 67.19 998 ASP A O 1
ATOM 7942 N N . ASP A 1 999 ? -25.336 -5.564 -2.843 1.00 65.62 999 ASP A N 1
ATOM 7943 C CA . ASP A 1 999 ? -24.040 -5.717 -2.152 1.00 65.62 999 ASP A CA 1
ATOM 7944 C C . ASP A 1 999 ? -23.268 -4.385 -2.129 1.00 65.62 999 ASP A C 1
ATOM 7946 O O . ASP A 1 999 ? -22.651 -3.994 -1.142 1.00 65.62 999 ASP A O 1
ATOM 7950 N N . ASN A 1 1000 ? -23.388 -3.619 -3.218 1.00 63.03 1000 ASN A N 1
ATOM 7951 C CA . ASN A 1 1000 ? -22.775 -2.300 -3.398 1.00 63.03 1000 ASN A CA 1
ATOM 7952 C C . ASN A 1 1000 ? -23.414 -1.197 -2.534 1.00 63.03 1000 ASN A C 1
ATOM 7954 O O . ASN A 1 1000 ? -22.846 -0.112 -2.396 1.00 63.03 1000 ASN A O 1
ATOM 7958 N N . GLU A 1 1001 ? -24.606 -1.441 -1.996 1.00 68.19 1001 GLU A N 1
ATOM 7959 C CA . GLU A 1 1001 ? -25.365 -0.537 -1.129 1.00 68.19 1001 GLU A CA 1
ATOM 7960 C C . GLU A 1 1001 ? -25.131 -0.892 0.343 1.00 68.19 1001 GLU A C 1
ATOM 7962 O O . GLU A 1 1001 ? -24.800 0.001 1.126 1.00 68.19 1001 GLU A O 1
ATOM 7967 N N . ALA A 1 1002 ? -25.149 -2.185 0.688 1.00 72.38 1002 ALA A N 1
ATOM 7968 C CA . ALA A 1 1002 ? -24.694 -2.685 1.986 1.00 72.38 1002 ALA A CA 1
ATOM 7969 C C . ALA A 1 1002 ? -23.232 -2.283 2.259 1.00 72.38 1002 ALA A C 1
ATOM 7971 O O . ALA A 1 1002 ? -22.954 -1.621 3.258 1.00 72.38 1002 ALA A O 1
ATOM 7972 N N . LEU A 1 1003 ? -22.315 -2.534 1.315 1.00 70.38 1003 LEU A N 1
ATOM 7973 C CA . LEU A 1 1003 ? -20.894 -2.180 1.432 1.00 70.38 1003 LEU A CA 1
ATOM 7974 C C . LEU A 1 1003 ? -20.673 -0.666 1.600 1.00 70.38 1003 LEU A C 1
ATOM 7976 O O . LEU A 1 1003 ? -19.729 -0.253 2.275 1.00 70.38 1003 LEU A O 1
ATOM 7980 N N . LYS A 1 1004 ? -21.549 0.194 1.056 1.00 68.75 1004 LYS A N 1
ATOM 7981 C CA . LYS A 1 1004 ? -21.491 1.651 1.293 1.00 68.75 1004 LYS A CA 1
ATOM 7982 C C . LYS A 1 1004 ? -21.817 2.005 2.748 1.00 68.75 1004 LYS A C 1
ATOM 7984 O O . LYS A 1 1004 ? -21.101 2.828 3.319 1.00 68.75 1004 LYS A O 1
ATOM 7989 N N . LEU A 1 1005 ? -22.822 1.372 3.357 1.00 75.81 1005 LEU A N 1
ATOM 7990 C CA . LEU A 1 1005 ? -23.174 1.564 4.772 1.00 75.81 1005 LEU A CA 1
ATOM 7991 C C . LEU A 1 1005 ? -22.133 0.924 5.709 1.00 75.81 1005 LEU A C 1
ATOM 7993 O O . LEU A 1 1005 ? -21.628 1.584 6.619 1.00 75.81 1005 LEU A O 1
ATOM 7997 N N . GLU A 1 1006 ? -21.706 -0.310 5.429 1.00 76.94 1006 GLU A N 1
ATOM 7998 C CA . GLU A 1 1006 ? -20.627 -0.984 6.162 1.00 76.94 1006 GLU A CA 1
ATOM 7999 C C . GLU A 1 1006 ? -19.324 -0.184 6.139 1.00 76.94 1006 GLU A C 1
ATOM 8001 O O . GLU A 1 1006 ? -18.633 -0.109 7.152 1.00 76.94 1006 GLU A O 1
ATOM 8006 N N . LYS A 1 1007 ? -18.993 0.471 5.019 1.00 72.31 1007 LYS A N 1
ATOM 8007 C CA . LYS A 1 1007 ? -17.822 1.351 4.909 1.00 72.31 1007 LYS A CA 1
ATOM 8008 C C . LYS A 1 1007 ? -17.937 2.585 5.807 1.00 72.31 1007 LYS A C 1
ATOM 8010 O O . LYS A 1 1007 ? -16.916 3.031 6.332 1.00 72.31 1007 LYS A O 1
ATOM 8015 N N . MET A 1 1008 ? -19.143 3.111 6.049 1.00 72.31 1008 MET A N 1
ATOM 8016 C CA . MET A 1 1008 ? -19.352 4.166 7.052 1.00 72.31 1008 MET A CA 1
ATOM 8017 C C . MET A 1 1008 ? -19.102 3.632 8.470 1.00 72.31 1008 MET A C 1
ATOM 8019 O O . MET A 1 1008 ? -18.338 4.249 9.217 1.00 72.31 1008 MET A O 1
ATOM 8023 N N . ILE A 1 1009 ? -19.636 2.454 8.814 1.00 79.25 1009 ILE A N 1
ATOM 8024 C CA . ILE A 1 1009 ? -19.395 1.804 10.116 1.00 79.25 1009 ILE A CA 1
ATOM 8025 C C . ILE A 1 1009 ? -17.914 1.435 10.294 1.00 79.25 1009 ILE A C 1
ATOM 8027 O O . ILE A 1 1009 ? -17.344 1.698 11.350 1.00 79.25 1009 ILE A O 1
ATOM 8031 N N . GLU A 1 1010 ? -17.235 0.900 9.272 1.00 74.06 1010 GLU A N 1
ATOM 8032 C CA . GLU A 1 1010 ? -15.784 0.666 9.287 1.00 74.06 1010 GLU A CA 1
ATOM 8033 C C . GLU A 1 1010 ? -15.021 1.965 9.587 1.00 74.06 1010 GLU A C 1
ATOM 8035 O O . GLU A 1 1010 ? -14.043 1.932 10.333 1.00 74.06 1010 GLU A O 1
ATOM 8040 N N . ILE A 1 1011 ? -15.442 3.111 9.038 1.00 70.31 1011 ILE A N 1
ATOM 8041 C CA . ILE A 1 1011 ? -14.813 4.409 9.318 1.00 70.31 1011 ILE A CA 1
ATOM 8042 C C . ILE A 1 1011 ? -15.033 4.817 10.784 1.00 70.31 1011 ILE A C 1
ATOM 8044 O O . ILE A 1 1011 ? -14.055 5.190 11.437 1.00 70.31 1011 ILE A O 1
ATOM 8048 N N . LYS A 1 1012 ? -16.248 4.685 11.341 1.00 76.75 1012 LYS A N 1
ATOM 8049 C CA . LYS A 1 1012 ? -16.508 4.955 12.773 1.00 76.75 1012 LYS A CA 1
ATOM 8050 C C . LYS A 1 1012 ? -15.717 3.996 13.685 1.00 76.75 1012 LYS A C 1
ATOM 8052 O O . LYS A 1 1012 ? -15.029 4.433 14.606 1.00 76.75 1012 LYS A O 1
ATOM 8057 N N . MET A 1 1013 ? -15.684 2.701 13.366 1.00 75.00 1013 MET A N 1
ATOM 8058 C CA . MET A 1 1013 ? -14.875 1.691 14.068 1.00 75.00 1013 MET A CA 1
ATOM 8059 C C . MET A 1 1013 ? -13.366 1.987 13.997 1.00 75.00 1013 MET A C 1
ATOM 8061 O O . MET A 1 1013 ? -12.652 1.832 14.988 1.00 75.00 1013 MET A O 1
ATOM 8065 N N . LYS A 1 1014 ? -12.854 2.476 12.859 1.00 69.56 1014 LYS A N 1
ATOM 8066 C CA . LYS A 1 1014 ? -11.451 2.913 12.717 1.00 69.56 1014 LYS A CA 1
ATOM 8067 C C . LYS A 1 1014 ? -11.169 4.209 13.486 1.00 69.56 1014 LYS A C 1
ATOM 8069 O O . LYS A 1 1014 ? -10.054 4.384 13.981 1.00 69.56 1014 LYS A O 1
ATOM 8074 N N . GLN A 1 1015 ? -12.156 5.093 13.651 1.00 73.00 1015 GLN A N 1
ATOM 8075 C CA . GLN A 1 1015 ? -12.054 6.254 14.544 1.00 73.00 1015 GLN A CA 1
ATOM 8076 C C . GLN A 1 1015 ? -11.971 5.827 16.021 1.00 73.00 1015 GLN A C 1
ATOM 8078 O O . GLN A 1 1015 ? -11.168 6.405 16.754 1.00 73.00 1015 GLN A O 1
ATOM 8083 N N . LEU A 1 1016 ? -12.665 4.759 16.445 1.00 73.69 1016 LEU A N 1
ATOM 8084 C CA . LEU A 1 1016 ? -12.534 4.213 17.808 1.00 73.69 1016 LEU A CA 1
ATOM 8085 C C . LEU A 1 1016 ? -11.112 3.733 18.157 1.00 73.69 1016 LEU A C 1
ATOM 8087 O O . LEU A 1 1016 ? -10.718 3.791 19.321 1.00 73.69 1016 LEU A O 1
ATOM 8091 N N . ILE A 1 1017 ? -10.297 3.332 17.174 1.00 67.75 1017 ILE A N 1
ATOM 8092 C CA . ILE A 1 1017 ? -8.876 2.982 17.391 1.00 67.75 1017 ILE A CA 1
ATOM 8093 C C . ILE A 1 1017 ? -8.049 4.222 17.798 1.00 67.75 1017 ILE A C 1
ATOM 8095 O O . ILE A 1 1017 ? -7.033 4.101 18.484 1.00 67.75 1017 ILE A O 1
ATOM 8099 N N . LYS A 1 1018 ? -8.493 5.425 17.406 1.00 70.00 1018 LYS A N 1
ATOM 8100 C CA . LYS A 1 1018 ? -7.888 6.721 17.761 1.00 70.00 1018 LYS A CA 1
ATOM 8101 C C . LYS A 1 1018 ? -8.566 7.403 18.961 1.00 70.00 1018 LYS A C 1
ATOM 8103 O O . LYS A 1 1018 ? -8.170 8.513 19.310 1.00 70.00 1018 LYS A O 1
ATOM 8108 N N . PHE A 1 1019 ? -9.568 6.771 19.577 1.00 74.50 1019 PHE A N 1
ATOM 8109 C CA . PHE A 1 1019 ? -10.332 7.331 20.696 1.00 74.50 1019 PHE A CA 1
ATOM 8110 C C . PHE A 1 1019 ? -9.407 7.692 21.876 1.00 74.50 1019 PHE A C 1
ATOM 8112 O O . PHE A 1 1019 ? -8.491 6.918 22.178 1.00 74.50 1019 PHE A O 1
ATOM 8119 N N . PRO A 1 1020 ? -9.611 8.837 22.559 1.00 74.44 1020 PRO A N 1
ATOM 8120 C CA . PRO A 1 1020 ? -8.731 9.263 23.645 1.00 74.44 1020 PRO A CA 1
ATOM 8121 C C . PRO A 1 1020 ? -8.680 8.207 24.764 1.00 74.44 1020 PRO A C 1
ATOM 8123 O O . PRO A 1 1020 ? -9.710 7.613 25.093 1.00 74.44 1020 PRO A O 1
ATOM 8126 N N . PRO A 1 1021 ? -7.508 7.942 25.373 1.00 69.25 1021 PRO A N 1
ATOM 8127 C CA . PRO A 1 1021 ? -7.373 6.896 26.388 1.00 69.25 1021 PRO A CA 1
ATOM 8128 C C . PRO A 1 1021 ? -7.936 7.308 27.758 1.00 69.25 1021 PRO A C 1
ATOM 8130 O O . PRO A 1 1021 ? -8.164 6.444 28.595 1.00 69.25 1021 PRO A O 1
ATOM 8133 N N . ALA A 1 1022 ? -8.173 8.606 27.972 1.00 77.81 1022 ALA A N 1
ATOM 8134 C CA . ALA A 1 1022 ? -8.880 9.160 29.120 1.00 77.81 1022 ALA A CA 1
ATOM 8135 C C . ALA A 1 1022 ? -9.772 10.333 28.669 1.00 77.81 1022 ALA A C 1
ATOM 8137 O O . ALA A 1 1022 ? -9.410 11.051 27.736 1.00 77.81 1022 ALA A O 1
ATOM 8138 N N . ILE A 1 1023 ? -10.914 10.523 29.329 1.00 80.94 1023 ILE A N 1
ATOM 8139 C CA . ILE A 1 1023 ? -11.856 11.644 29.154 1.00 80.94 1023 ILE A CA 1
ATOM 8140 C C . ILE A 1 1023 ? -12.038 12.300 30.538 1.00 80.94 1023 ILE A C 1
ATOM 8142 O O . ILE A 1 1023 ? -12.032 11.566 31.524 1.00 80.94 1023 ILE A O 1
ATOM 8146 N N . PRO A 1 1024 ? -12.156 13.635 30.681 1.00 74.81 1024 PRO A N 1
ATOM 8147 C CA . PRO A 1 1024 ? -12.491 14.238 31.976 1.00 74.81 1024 PRO A CA 1
ATOM 8148 C C . PRO A 1 1024 ? -13.838 13.708 32.510 1.00 74.81 1024 PRO A C 1
ATOM 8150 O O . PRO A 1 1024 ? -14.727 13.412 31.708 1.00 74.81 1024 PRO A O 1
ATOM 8153 N N . PRO A 1 1025 ? -14.014 13.570 33.837 1.00 73.00 1025 PRO A N 1
ATOM 8154 C CA . PRO A 1 1025 ? -15.288 13.134 34.397 1.00 73.00 1025 PRO A CA 1
ATOM 8155 C C . PRO A 1 1025 ? -16.403 14.154 34.104 1.00 73.00 1025 PRO A C 1
ATOM 8157 O O . PRO A 1 1025 ? -16.122 15.356 34.094 1.00 73.00 1025 PRO A O 1
ATOM 8160 N N . PRO A 1 1026 ? -17.649 13.700 33.865 1.00 72.19 1026 PRO A N 1
ATOM 8161 C CA . PRO A 1 1026 ? -18.785 14.592 33.672 1.00 72.19 1026 PRO A CA 1
ATOM 8162 C C . PRO A 1 1026 ? -19.083 15.371 34.954 1.00 72.19 1026 PRO A C 1
ATOM 8164 O O . PRO A 1 1026 ? -18.855 14.901 36.071 1.00 72.19 1026 PRO A O 1
ATOM 8167 N N . THR A 1 1027 ? -19.639 16.565 34.792 1.00 73.94 1027 THR A N 1
ATOM 8168 C CA . THR A 1 1027 ? -20.187 17.341 35.906 1.00 73.94 1027 THR A CA 1
ATOM 8169 C C . THR A 1 1027 ? -21.455 16.682 36.464 1.00 73.94 1027 THR A C 1
ATOM 8171 O O . THR A 1 1027 ? -22.157 15.952 35.762 1.00 73.94 1027 THR A O 1
ATOM 8174 N N . ALA A 1 1028 ? -21.807 16.981 37.722 1.00 69.38 1028 ALA A N 1
ATOM 8175 C CA . ALA A 1 1028 ? -23.075 16.530 38.314 1.00 69.38 1028 ALA A CA 1
ATOM 8176 C C . ALA A 1 1028 ? -24.296 16.966 37.474 1.00 69.38 1028 ALA A C 1
ATOM 8178 O O . ALA A 1 1028 ? -25.279 16.237 37.360 1.00 69.38 1028 ALA A O 1
ATOM 8179 N N . GLU A 1 1029 ? -24.200 18.128 36.822 1.00 71.75 1029 GLU A N 1
ATOM 8180 C CA . GLU A 1 1029 ? -25.213 18.643 35.902 1.00 71.75 1029 GLU A CA 1
ATOM 8181 C C . GLU A 1 1029 ? -25.381 17.817 34.621 1.00 71.75 1029 GLU A C 1
ATOM 8183 O O . GLU A 1 1029 ? -26.489 17.774 34.089 1.00 71.75 1029 GLU A O 1
ATOM 8188 N N . GLU A 1 1030 ? -24.314 17.190 34.121 1.00 71.69 1030 GLU A N 1
ATOM 8189 C CA . GLU A 1 1030 ? -24.352 16.292 32.960 1.00 71.69 1030 GLU A CA 1
ATOM 8190 C C . GLU A 1 1030 ? -24.834 14.892 33.353 1.00 71.69 1030 GLU A C 1
ATOM 8192 O O . GLU A 1 1030 ? -25.611 14.294 32.612 1.00 71.69 1030 GLU A O 1
ATOM 8197 N N . LEU A 1 1031 ? -24.448 14.391 34.535 1.00 74.81 1031 LEU A N 1
ATOM 8198 C CA . LEU A 1 1031 ? -24.953 13.117 35.065 1.00 74.81 1031 LEU A CA 1
ATOM 8199 C C . LEU A 1 1031 ? -26.484 13.125 35.208 1.00 74.81 1031 LEU A C 1
ATOM 8201 O O . LEU A 1 1031 ? -27.129 12.151 34.829 1.00 74.81 1031 LEU A O 1
ATOM 8205 N N . LEU A 1 1032 ? -27.076 14.238 35.661 1.00 73.75 1032 LEU A N 1
ATOM 8206 C CA . LEU A 1 1032 ? -28.534 14.405 35.770 1.00 73.75 1032 LEU A CA 1
ATOM 8207 C C . LEU A 1 1032 ? -29.289 14.288 34.433 1.00 73.75 1032 LEU A C 1
ATOM 8209 O O . LEU A 1 1032 ? -30.455 13.902 34.433 1.00 73.75 1032 LEU A O 1
ATOM 8213 N N . VAL A 1 1033 ? -28.654 14.610 33.300 1.00 70.94 1033 VAL A N 1
ATOM 8214 C CA . VAL A 1 1033 ? -29.269 14.483 31.961 1.00 70.94 1033 VAL A CA 1
ATOM 8215 C C . VAL A 1 1033 ? -29.322 13.019 31.510 1.00 70.94 1033 VAL A C 1
ATOM 8217 O O . VAL A 1 1033 ? -30.216 12.638 30.760 1.00 70.94 1033 VAL A O 1
ATOM 8220 N N . ASN A 1 1034 ? -28.395 12.189 31.996 1.00 70.12 1034 ASN A N 1
ATOM 8221 C CA . ASN A 1 1034 ? -28.253 10.786 31.600 1.00 70.12 1034 ASN A CA 1
ATOM 8222 C C . ASN A 1 1034 ? -29.217 9.840 32.343 1.00 70.12 1034 ASN A C 1
ATOM 8224 O O . ASN A 1 1034 ? -29.250 8.646 32.053 1.00 70.12 1034 ASN A O 1
ATOM 8228 N N . VAL A 1 1035 ? -29.975 10.346 33.320 1.00 74.88 1035 VAL A N 1
ATOM 8229 C CA . VAL A 1 1035 ? -30.914 9.557 34.128 1.00 74.88 1035 VAL A CA 1
ATOM 8230 C C . VAL A 1 1035 ? -32.140 9.188 33.275 1.00 74.88 1035 VAL A C 1
ATOM 8232 O O . VAL A 1 1035 ? -32.821 10.103 32.803 1.00 74.88 1035 VAL A O 1
ATOM 8235 N N . PRO A 1 1036 ? -32.491 7.894 33.102 1.00 67.31 1036 PRO A N 1
ATOM 8236 C CA . PRO A 1 1036 ? -33.483 7.466 32.105 1.00 67.31 1036 PRO A CA 1
ATOM 8237 C C . PRO A 1 1036 ? -34.863 8.139 32.183 1.00 67.31 1036 PRO A C 1
ATOM 8239 O O . PRO A 1 1036 ? -35.501 8.348 31.157 1.00 67.31 1036 PRO A O 1
ATOM 8242 N N . TRP A 1 1037 ? -35.329 8.524 33.378 1.00 72.50 1037 TRP A N 1
ATOM 8243 C CA . TRP A 1 1037 ? -36.620 9.206 33.560 1.00 72.50 1037 TRP A CA 1
ATOM 8244 C C . TRP A 1 1037 ? -36.542 10.747 33.509 1.00 72.50 1037 TRP A C 1
ATOM 8246 O O . TRP A 1 1037 ? -37.579 11.407 33.446 1.00 72.50 1037 TRP A O 1
ATOM 8256 N N . LEU A 1 1038 ? -35.337 11.334 33.491 1.00 71.19 1038 LEU A N 1
ATOM 8257 C CA . LEU A 1 1038 ? -35.112 12.781 33.334 1.00 71.19 1038 LEU A CA 1
ATOM 8258 C C . LEU A 1 1038 ? -34.736 13.192 31.904 1.00 71.19 1038 LEU A C 1
ATOM 8260 O O . LEU A 1 1038 ? -34.824 14.378 31.595 1.00 71.19 1038 LEU A O 1
ATOM 8264 N N . GLU A 1 1039 ? -34.369 12.251 31.028 1.00 57.19 1039 GLU A N 1
ATOM 8265 C CA . GLU A 1 1039 ? -33.769 12.486 29.699 1.00 57.19 1039 GLU A CA 1
ATOM 8266 C C . GLU A 1 1039 ? -34.477 13.559 28.837 1.00 57.19 1039 GLU A C 1
ATOM 8268 O O . GLU A 1 1039 ? -33.831 14.317 28.112 1.00 57.19 1039 GLU A O 1
ATOM 8273 N N . LYS A 1 1040 ? -35.810 13.674 28.937 1.00 62.62 1040 LYS A N 1
ATOM 8274 C CA . LYS A 1 1040 ? -36.625 14.667 28.199 1.00 62.62 1040 LYS A CA 1
ATOM 8275 C C . LYS A 1 1040 ? -37.171 15.802 29.090 1.00 62.62 1040 LYS A C 1
ATOM 8277 O O . LYS A 1 1040 ? -37.728 16.780 28.589 1.00 62.62 1040 LYS A O 1
ATOM 8282 N N . GLY A 1 1041 ? -36.983 15.714 30.406 1.00 70.69 1041 GLY A N 1
ATOM 8283 C CA . GLY A 1 1041 ? -37.555 16.591 31.430 1.00 70.69 1041 GLY A CA 1
ATOM 8284 C C . GLY A 1 1041 ? -36.713 17.826 31.757 1.00 70.69 1041 GLY A C 1
ATOM 8285 O O . GLY A 1 1041 ? -36.207 17.958 32.871 1.00 70.69 1041 GLY A O 1
ATOM 8286 N N . LYS A 1 1042 ? -36.571 18.772 30.817 1.00 70.06 1042 LYS A N 1
ATOM 8287 C CA . LYS A 1 1042 ? -35.763 19.997 31.031 1.00 70.06 1042 LYS A CA 1
ATOM 8288 C C . LYS A 1 1042 ? -36.186 20.808 32.267 1.00 70.06 1042 LYS A C 1
ATOM 8290 O O . LYS A 1 1042 ? -35.322 21.311 32.982 1.00 70.06 1042 LYS A O 1
ATOM 8295 N N . LEU A 1 1043 ? -37.491 20.908 32.535 1.00 73.00 1043 LEU A N 1
ATOM 8296 C CA . LEU A 1 1043 ? -38.029 21.610 33.708 1.00 73.00 1043 LEU A CA 1
ATOM 8297 C C . LEU A 1 1043 ? -37.730 20.851 35.009 1.00 73.00 1043 LEU A C 1
ATOM 8299 O O . LEU A 1 1043 ? -37.373 21.463 36.009 1.00 73.00 1043 LEU A O 1
ATOM 8303 N N . GLN A 1 1044 ? -37.815 19.521 34.981 1.00 75.88 1044 GLN A N 1
ATOM 8304 C CA . GLN A 1 1044 ? -37.522 18.631 36.104 1.00 75.88 1044 GLN A CA 1
ATOM 8305 C C . GLN A 1 1044 ? -36.032 18.686 36.473 1.00 75.88 1044 GLN A C 1
ATOM 8307 O O . GLN A 1 1044 ? -35.693 18.850 37.642 1.00 75.88 1044 GLN A O 1
ATOM 8312 N N . ILE A 1 1045 ? -35.139 18.662 35.476 1.00 74.00 1045 ILE A N 1
ATOM 8313 C CA . ILE A 1 1045 ? -33.695 18.857 35.669 1.00 74.00 1045 ILE A CA 1
ATOM 8314 C C . ILE A 1 1045 ? -33.409 20.249 36.260 1.00 74.00 1045 ILE A C 1
ATOM 8316 O O . ILE A 1 1045 ? -32.596 20.371 37.172 1.00 74.00 1045 ILE A O 1
ATOM 8320 N N . GLN A 1 1046 ? -34.082 21.306 35.790 1.00 75.50 1046 GLN A N 1
ATOM 8321 C CA . GLN A 1 1046 ? -33.900 22.663 36.324 1.00 75.50 1046 GLN A CA 1
ATOM 8322 C C . GLN A 1 1046 ? -34.471 22.830 37.748 1.00 75.50 1046 GLN A C 1
ATOM 8324 O O . GLN A 1 1046 ? -33.889 23.543 38.568 1.00 75.50 1046 GLN A O 1
ATOM 8329 N N . PHE A 1 1047 ? -35.564 22.137 38.078 1.00 77.19 1047 PHE A N 1
ATOM 8330 C CA . PHE A 1 1047 ? -36.095 22.049 39.438 1.00 77.19 1047 PHE A CA 1
ATOM 8331 C C . PHE A 1 1047 ? -35.098 21.351 40.372 1.00 77.19 1047 PHE A C 1
ATOM 8333 O O . PHE A 1 1047 ? -34.736 21.918 41.400 1.00 77.19 1047 PHE A O 1
ATOM 8340 N N . ILE A 1 1048 ? -34.568 20.191 39.966 1.00 76.62 1048 ILE A N 1
ATOM 8341 C CA . ILE A 1 1048 ? -33.532 19.461 40.709 1.00 76.62 1048 ILE A CA 1
ATOM 8342 C C . ILE A 1 1048 ? -32.300 20.348 40.936 1.00 76.62 1048 ILE A C 1
ATOM 8344 O O . ILE A 1 1048 ? -31.888 20.523 42.080 1.00 76.62 1048 ILE A O 1
ATOM 8348 N N . LYS A 1 1049 ? -31.775 21.006 39.893 1.00 74.19 1049 LYS A N 1
ATOM 8349 C CA . LYS A 1 1049 ? -30.627 21.927 40.012 1.00 74.19 1049 LYS A CA 1
ATOM 8350 C C . LYS A 1 1049 ? -30.871 23.121 40.945 1.00 74.19 1049 LYS A C 1
ATOM 8352 O O . LYS A 1 1049 ? -29.908 23.655 41.480 1.00 74.19 1049 LYS A O 1
ATOM 8357 N N . SER A 1 1050 ? -32.120 23.559 41.143 1.00 76.62 1050 SER A N 1
ATOM 8358 C CA . SER A 1 1050 ? -32.429 24.693 42.033 1.00 76.62 1050 SER A CA 1
ATOM 8359 C C . SER A 1 1050 ? -32.632 24.306 43.505 1.00 76.62 1050 SER A C 1
ATOM 8361 O O . SER A 1 1050 ? -32.685 25.196 44.355 1.00 76.62 1050 SER A O 1
ATOM 8363 N N . ARG A 1 1051 ? -32.701 23.004 43.826 1.00 78.12 1051 ARG A N 1
ATOM 8364 C CA . ARG A 1 1051 ? -32.836 22.486 45.205 1.00 78.12 1051 ARG A CA 1
ATOM 8365 C C . ARG A 1 1051 ? -31.706 21.561 45.658 1.00 78.12 1051 ARG A C 1
ATOM 8367 O O . ARG A 1 1051 ? -31.455 21.469 46.858 1.00 78.12 1051 ARG A O 1
ATOM 8374 N N . GLY A 1 1052 ? -31.039 20.891 44.722 1.00 77.06 1052 GLY A N 1
ATOM 8375 C CA . GLY A 1 1052 ? -29.987 19.924 44.999 1.00 77.06 1052 GLY A CA 1
ATOM 8376 C C . GLY A 1 1052 ? -28.788 20.549 45.712 1.00 77.06 1052 GLY A C 1
ATOM 8377 O O . GLY A 1 1052 ? -28.244 21.565 45.274 1.00 77.06 1052 GLY A O 1
ATOM 8378 N N . LYS A 1 1053 ? -28.346 19.926 46.805 1.00 80.31 1053 LYS A N 1
ATOM 8379 C CA . LYS A 1 1053 ? -27.150 20.319 47.562 1.00 80.31 1053 LYS A CA 1
ATOM 8380 C C . LYS A 1 1053 ? -26.015 19.348 47.286 1.00 80.31 1053 LYS A C 1
ATOM 8382 O O . LYS A 1 1053 ? -26.239 18.164 47.075 1.00 80.31 1053 LYS A O 1
ATOM 8387 N N . LEU A 1 1054 ? -24.790 19.859 47.268 1.00 80.75 1054 LEU A N 1
ATOM 8388 C CA . LEU A 1 1054 ? -23.586 19.056 47.083 1.00 80.75 1054 LEU A CA 1
ATOM 8389 C C . LEU A 1 1054 ? -23.021 18.694 48.463 1.00 80.75 1054 LEU A C 1
ATOM 8391 O O . LEU A 1 1054 ? -22.666 19.594 49.225 1.00 80.75 1054 LEU A O 1
ATOM 8395 N N . LEU A 1 1055 ? -22.972 17.403 48.785 1.00 83.75 1055 LEU A N 1
ATOM 8396 C CA . LEU A 1 1055 ? -22.457 16.874 50.049 1.00 83.75 1055 LEU A CA 1
ATOM 8397 C C . LEU A 1 1055 ? -21.137 16.123 49.835 1.00 83.75 1055 LEU A C 1
ATOM 8399 O O . LEU A 1 1055 ? -20.833 15.651 48.736 1.00 83.75 1055 LEU A O 1
ATOM 8403 N N . TYR A 1 1056 ? -20.361 16.023 50.910 1.00 84.19 1056 TYR A N 1
ATOM 8404 C CA . TYR A 1 1056 ? -19.085 15.319 50.963 1.00 84.19 1056 TYR A CA 1
ATOM 8405 C C . TYR A 1 1056 ? -19.071 14.424 52.202 1.00 84.19 1056 TYR A C 1
ATOM 8407 O O . TYR A 1 1056 ? -19.432 14.879 53.285 1.00 84.19 1056 TYR A O 1
ATOM 8415 N N . PHE A 1 1057 ? -18.644 13.179 52.021 1.00 84.50 1057 PHE A N 1
ATOM 8416 C CA . PHE A 1 1057 ? -18.553 12.152 53.054 1.00 84.50 1057 PHE A CA 1
ATOM 8417 C C . PHE A 1 1057 ? -17.171 11.496 53.000 1.00 84.50 1057 PHE A C 1
ATOM 8419 O O . PHE A 1 1057 ? -16.641 11.265 51.909 1.00 84.50 1057 PHE A O 1
ATOM 8426 N N . ASP A 1 1058 ? -16.597 11.173 54.153 1.00 84.38 1058 ASP A N 1
ATOM 8427 C CA . ASP A 1 1058 ? -15.302 10.506 54.278 1.00 84.38 1058 ASP A CA 1
ATOM 8428 C C . ASP A 1 1058 ? -15.440 8.971 54.350 1.00 84.38 1058 ASP A C 1
ATOM 8430 O O . ASP A 1 1058 ? -16.529 8.394 54.287 1.00 84.38 1058 ASP A O 1
ATOM 8434 N N . TYR A 1 1059 ? -14.308 8.265 54.416 1.00 83.69 1059 TYR A N 1
ATOM 8435 C CA . TYR A 1 1059 ? -14.292 6.803 54.513 1.00 83.69 1059 TYR A CA 1
ATOM 8436 C C . TYR A 1 1059 ? -14.972 6.311 55.803 1.00 83.69 1059 TYR A C 1
ATOM 8438 O O . TYR A 1 1059 ? -14.558 6.667 56.905 1.00 83.69 1059 TYR A O 1
ATOM 8446 N N . GLY A 1 1060 ? -15.954 5.416 55.664 1.00 81.44 1060 GLY A N 1
ATOM 8447 C CA . GLY A 1 1060 ? -16.717 4.837 56.772 1.00 81.44 1060 GLY A CA 1
ATOM 8448 C C . GLY A 1 1060 ? -17.994 5.598 57.145 1.00 81.44 1060 GLY A C 1
ATOM 8449 O O . GLY A 1 1060 ? -18.808 5.052 57.892 1.00 81.44 1060 GLY A O 1
ATOM 8450 N N . ASP A 1 1061 ? -18.214 6.800 56.603 1.00 87.75 1061 ASP A N 1
ATOM 8451 C CA . ASP A 1 1061 ? -19.450 7.556 56.830 1.00 87.75 1061 ASP A CA 1
ATOM 8452 C C . ASP A 1 1061 ? -20.683 6.801 56.318 1.00 87.75 1061 ASP A C 1
ATOM 8454 O O . ASP A 1 1061 ? -20.617 5.997 55.385 1.00 87.75 1061 ASP A O 1
ATOM 8458 N N . THR A 1 1062 ? -21.833 7.061 56.940 1.00 86.88 1062 THR A N 1
ATOM 8459 C CA . THR A 1 1062 ? -23.119 6.448 56.581 1.00 86.88 1062 THR A CA 1
ATOM 8460 C C . THR A 1 1062 ? -24.048 7.507 56.000 1.00 86.88 1062 THR A C 1
ATOM 8462 O O . THR A 1 1062 ? -24.424 8.432 56.715 1.00 86.88 1062 THR A O 1
ATOM 8465 N N . ILE A 1 1063 ? -24.426 7.364 54.728 1.00 85.56 1063 ILE A N 1
ATOM 8466 C CA . ILE A 1 1063 ? -25.315 8.305 54.022 1.00 85.56 1063 ILE A CA 1
ATOM 8467 C C . ILE A 1 1063 ? -26.783 8.039 54.394 1.00 85.56 1063 ILE A C 1
ATOM 8469 O O . ILE A 1 1063 ? -27.556 8.966 54.605 1.00 85.56 1063 ILE A O 1
ATOM 8473 N N . ILE A 1 1064 ? -27.155 6.759 54.487 1.00 86.19 1064 ILE A N 1
ATOM 8474 C CA . ILE A 1 1064 ? -28.517 6.263 54.742 1.00 86.19 1064 ILE A CA 1
ATOM 8475 C C . ILE A 1 1064 ? -28.419 5.102 55.737 1.00 86.19 1064 ILE A C 1
ATOM 8477 O O . ILE A 1 1064 ? -27.549 4.242 55.555 1.00 86.19 1064 ILE A O 1
ATOM 8481 N N . ARG A 1 1065 ? -29.311 5.012 56.734 1.00 85.75 1065 ARG A N 1
ATOM 8482 C CA . ARG A 1 1065 ? -29.458 3.813 57.581 1.00 85.75 1065 ARG A CA 1
ATOM 8483 C C . ARG A 1 1065 ? -30.775 3.090 57.318 1.00 85.75 1065 ARG A C 1
ATOM 8485 O O . ARG A 1 1065 ? -31.806 3.698 57.045 1.00 85.75 1065 ARG A O 1
ATOM 8492 N N . GLU A 1 1066 ? -30.727 1.767 57.438 1.00 82.06 1066 GLU A N 1
ATOM 8493 C CA . GLU A 1 1066 ? -31.907 0.902 57.390 1.00 82.06 1066 GLU A CA 1
ATOM 8494 C C . GLU A 1 1066 ? -32.885 1.289 58.516 1.00 82.06 1066 GLU A C 1
ATOM 8496 O O . GLU A 1 1066 ? -32.513 1.329 59.689 1.00 82.06 1066 GLU A O 1
ATOM 8501 N N . GLY A 1 1067 ? -34.131 1.598 58.150 1.00 75.56 1067 GLY A N 1
ATOM 8502 C CA . GLY A 1 1067 ? -35.182 2.062 59.061 1.00 75.56 1067 GLY A CA 1
ATOM 8503 C C . GLY A 1 1067 ? -35.387 3.582 59.140 1.00 75.56 1067 GLY A C 1
ATOM 8504 O O . GLY A 1 1067 ? -36.408 3.993 59.697 1.00 75.56 1067 GLY A O 1
ATOM 8505 N N . ASP A 1 1068 ? -34.497 4.402 58.565 1.00 82.81 1068 ASP A N 1
ATOM 8506 C CA . ASP A 1 1068 ? -34.689 5.859 58.464 1.00 82.81 1068 ASP A CA 1
ATOM 8507 C C . ASP A 1 1068 ? -35.895 6.213 57.567 1.00 82.81 1068 ASP A C 1
ATOM 8509 O O . ASP A 1 1068 ? -36.318 5.431 56.707 1.00 82.81 1068 ASP A O 1
ATOM 8513 N N . GLU A 1 1069 ? -36.443 7.420 57.730 1.00 81.31 1069 GLU A N 1
ATOM 8514 C CA . GLU A 1 1069 ? -37.444 7.970 56.804 1.00 81.31 1069 GLU A CA 1
ATOM 8515 C C . GLU A 1 1069 ? -36.750 8.639 55.597 1.00 81.31 1069 GLU A C 1
ATOM 8517 O O . GLU A 1 1069 ? -35.656 9.190 55.755 1.00 81.31 1069 GLU A O 1
ATOM 8522 N N . PRO A 1 1070 ? -37.325 8.570 54.380 1.00 80.62 1070 PRO A N 1
ATOM 8523 C CA . PRO A 1 1070 ? -36.632 8.947 53.146 1.00 80.62 1070 PRO A CA 1
ATOM 8524 C C . PRO A 1 1070 ? -36.418 10.466 53.034 1.00 80.62 1070 PRO A C 1
ATOM 8526 O O . PRO A 1 1070 ? -37.318 11.203 52.634 1.00 80.62 1070 PRO A O 1
ATOM 8529 N N . GLN A 1 1071 ? -35.211 10.932 53.372 1.00 77.56 1071 GLN A N 1
ATOM 8530 C CA . GLN A 1 1071 ? -34.888 12.364 53.473 1.00 77.56 1071 GLN A CA 1
ATOM 8531 C C . GLN A 1 1071 ? -34.747 13.078 52.119 1.00 77.56 1071 GLN A C 1
ATOM 8533 O O . GLN A 1 1071 ? -34.971 14.284 52.053 1.00 77.56 1071 GLN A O 1
ATOM 8538 N N . GLY A 1 1072 ? -34.371 12.364 51.055 1.00 80.06 1072 GLY A N 1
ATOM 8539 C CA . GLY A 1 1072 ? -34.145 12.941 49.732 1.00 80.06 1072 GLY A CA 1
ATOM 8540 C C . GLY A 1 1072 ? -33.640 11.927 48.706 1.00 80.06 1072 GLY A C 1
ATOM 8541 O O . GLY A 1 1072 ? -33.379 10.769 49.031 1.00 80.06 1072 GLY A O 1
ATOM 8542 N N . ILE A 1 1073 ? -33.494 12.368 47.454 1.00 84.44 1073 ILE A N 1
ATOM 8543 C CA . ILE A 1 1073 ? -32.907 11.555 46.378 1.00 84.44 1073 ILE A CA 1
ATOM 8544 C C . ILE A 1 1073 ? -31.409 11.849 46.301 1.00 84.44 1073 ILE A C 1
ATOM 8546 O O . ILE A 1 1073 ? -31.017 13.001 46.115 1.00 84.44 1073 ILE A O 1
ATOM 8550 N N . HIS A 1 1074 ? -30.586 10.808 46.413 1.00 85.62 1074 HIS A N 1
ATOM 8551 C CA . HIS A 1 1074 ? -29.129 10.902 46.508 1.00 85.62 1074 HIS A CA 1
ATOM 8552 C C . HIS A 1 1074 ? -28.466 10.464 45.189 1.00 85.62 1074 HIS A C 1
ATOM 8554 O O . HIS A 1 1074 ? -28.646 9.322 44.762 1.00 85.62 1074 HIS A O 1
ATOM 8560 N N . LEU A 1 1075 ? -27.683 11.337 44.542 1.00 84.75 1075 LEU A N 1
ATOM 8561 C CA . LEU A 1 1075 ? -26.922 11.024 43.317 1.00 84.75 1075 LEU A CA 1
ATOM 8562 C C . LEU A 1 1075 ? -25.412 11.021 43.591 1.00 84.75 1075 LEU A C 1
ATOM 8564 O O . LEU A 1 1075 ? -24.814 12.074 43.816 1.00 84.75 1075 LEU A O 1
ATOM 8568 N N . VAL A 1 1076 ? -24.765 9.857 43.498 1.00 84.00 1076 VAL A N 1
ATOM 8569 C CA . VAL A 1 1076 ? -23.310 9.736 43.681 1.00 84.00 1076 VAL A CA 1
ATOM 8570 C C . VAL A 1 1076 ? -22.585 10.410 42.510 1.00 84.00 1076 VAL A C 1
ATOM 8572 O O . VAL A 1 1076 ? -22.625 9.930 41.376 1.00 84.00 1076 VAL A O 1
ATOM 8575 N N . VAL A 1 1077 ? -21.888 11.516 42.778 1.00 78.44 1077 VAL A N 1
ATOM 8576 C CA . VAL A 1 1077 ? -21.119 12.278 41.778 1.00 78.44 1077 VAL A CA 1
ATOM 8577 C C . VAL A 1 1077 ? -19.714 11.695 41.631 1.00 78.44 1077 VAL A C 1
ATOM 8579 O O . VAL A 1 1077 ? -19.240 11.494 40.514 1.00 78.44 1077 VAL A O 1
ATOM 8582 N N . SER A 1 1078 ? -19.051 11.372 42.743 1.00 75.25 1078 SER A N 1
ATOM 8583 C CA . SER A 1 1078 ? -17.713 10.767 42.769 1.00 75.25 1078 SER A CA 1
ATOM 8584 C C . SER A 1 1078 ? -17.540 9.881 44.004 1.00 75.25 1078 SER A C 1
ATOM 8586 O O . SER A 1 1078 ? -18.155 10.144 45.031 1.00 75.25 1078 SER A O 1
ATOM 8588 N N . GLY A 1 1079 ? -16.688 8.858 43.918 1.00 75.44 1079 GLY A N 1
ATOM 8589 C CA . GLY A 1 1079 ? -16.438 7.891 44.994 1.00 75.44 1079 GLY A CA 1
ATOM 8590 C C . GLY A 1 1079 ? -17.164 6.549 44.831 1.00 75.44 1079 GLY A C 1
ATOM 8591 O O . GLY A 1 1079 ? -17.720 6.243 43.769 1.00 75.44 1079 GLY A O 1
ATOM 8592 N N . MET A 1 1080 ? -17.106 5.734 45.888 1.00 81.19 1080 MET A N 1
ATOM 8593 C CA . MET A 1 1080 ? -17.738 4.419 46.004 1.00 81.19 1080 MET A CA 1
ATOM 8594 C C . MET A 1 1080 ? -18.472 4.293 47.340 1.00 81.19 1080 MET A C 1
ATOM 8596 O O . MET A 1 1080 ? -17.895 4.503 48.411 1.00 81.19 1080 MET A O 1
ATOM 8600 N N . VAL A 1 1081 ? -19.711 3.815 47.265 1.00 85.31 1081 VAL A N 1
ATOM 8601 C CA . VAL A 1 1081 ? -20.516 3.429 48.423 1.00 85.31 1081 VAL A CA 1
ATOM 8602 C C . VAL A 1 1081 ? -20.853 1.942 48.379 1.00 85.31 1081 VAL A C 1
ATOM 8604 O O . VAL A 1 1081 ? -21.042 1.343 47.319 1.00 85.31 1081 VAL A O 1
ATOM 8607 N N . LYS A 1 1082 ? -20.943 1.346 49.559 1.00 85.12 1082 LYS A N 1
ATOM 8608 C CA . LYS A 1 1082 ? -21.417 -0.010 49.804 1.00 85.12 1082 LYS A CA 1
ATOM 8609 C C . LYS A 1 1082 ? -22.848 0.059 50.305 1.00 85.12 1082 LYS A C 1
ATOM 8611 O O . LYS A 1 1082 ? -23.132 0.743 51.284 1.00 85.12 1082 LYS A O 1
ATOM 8616 N N . VAL A 1 1083 ? -23.725 -0.666 49.629 1.00 84.62 1083 VAL A N 1
ATOM 8617 C CA . VAL A 1 1083 ? -25.131 -0.836 49.980 1.00 84.62 1083 VAL A CA 1
ATOM 8618 C C . VAL A 1 1083 ? -25.281 -2.199 50.648 1.00 84.62 1083 VAL A C 1
ATOM 8620 O O . VAL A 1 1083 ? -24.834 -3.206 50.096 1.00 84.62 1083 VAL A O 1
ATOM 8623 N N . HIS A 1 1084 ? -25.891 -2.244 51.829 1.00 83.00 1084 HIS A N 1
ATOM 8624 C CA . HIS A 1 1084 ? -26.174 -3.476 52.564 1.00 83.00 1084 HIS A CA 1
ATOM 8625 C C . HIS A 1 1084 ? -27.605 -3.447 53.102 1.00 83.00 1084 HIS A C 1
ATOM 8627 O O . HIS A 1 1084 ? -27.991 -2.472 53.741 1.00 83.00 1084 HIS A O 1
ATOM 8633 N N . GLY A 1 1085 ? -28.390 -4.494 52.852 1.00 77.69 1085 GLY A N 1
ATOM 8634 C CA . GLY A 1 1085 ? -29.775 -4.570 53.318 1.00 77.69 1085 GLY A CA 1
ATOM 8635 C C . GLY A 1 1085 ? -30.644 -5.446 52.425 1.00 77.69 1085 GLY A C 1
ATOM 8636 O O . GLY A 1 1085 ? -30.212 -6.507 51.967 1.00 77.69 1085 GLY A O 1
ATOM 8637 N N . THR A 1 1086 ? -31.876 -5.008 52.179 1.00 66.06 1086 THR A N 1
ATOM 8638 C CA . THR A 1 1086 ? -32.890 -5.770 51.438 1.00 66.06 1086 THR A CA 1
ATOM 8639 C C . THR A 1 1086 ? -33.321 -5.035 50.167 1.00 66.06 1086 THR A C 1
ATOM 8641 O O . THR A 1 1086 ? -33.283 -3.809 50.099 1.00 66.06 1086 THR A O 1
ATOM 8644 N N . SER A 1 1087 ? -33.654 -5.779 49.108 1.00 55.62 1087 SER A N 1
ATOM 8645 C CA . SER A 1 1087 ? -33.994 -5.173 47.814 1.00 55.62 1087 SER A CA 1
ATOM 8646 C C . SER A 1 1087 ? -35.408 -4.583 47.852 1.00 55.62 1087 SER A C 1
ATOM 8648 O O . SER A 1 1087 ? -36.338 -5.333 48.155 1.00 55.62 1087 SER A O 1
ATOM 8650 N N . PRO A 1 1088 ? -35.616 -3.308 47.474 1.00 53.66 1088 PRO A N 1
ATOM 8651 C CA . PRO A 1 1088 ? -36.958 -2.754 47.374 1.00 53.66 1088 PRO A CA 1
ATOM 8652 C C . PRO A 1 1088 ? -37.735 -3.436 46.240 1.00 53.66 1088 PRO A C 1
ATOM 8654 O O . PRO A 1 1088 ? -37.280 -3.497 45.096 1.00 53.66 1088 PRO A O 1
ATOM 8657 N N . TYR A 1 1089 ? -38.925 -3.944 46.562 1.00 54.84 1089 TYR A N 1
ATOM 8658 C CA . TYR A 1 1089 ? -39.851 -4.572 45.615 1.00 54.84 1089 TYR A CA 1
ATOM 8659 C C . TYR A 1 1089 ? -41.163 -3.784 45.531 1.00 54.84 1089 TYR A C 1
ATOM 8661 O O . TYR A 1 1089 ? -41.747 -3.432 46.556 1.00 54.84 1089 TYR A O 1
ATOM 8669 N N . LEU A 1 1090 ? -41.673 -3.578 44.313 1.00 48.19 1090 LEU A N 1
ATOM 8670 C CA . LEU A 1 1090 ? -43.030 -3.078 44.071 1.00 48.19 1090 LEU A CA 1
ATOM 8671 C C . LEU A 1 1090 ? -44.016 -4.210 43.742 1.00 48.19 1090 LEU A C 1
ATOM 8673 O O . LEU A 1 1090 ? -43.653 -5.254 43.198 1.00 48.19 1090 LEU A O 1
ATOM 8677 N N . GLY A 1 1091 ? -45.296 -3.947 44.014 1.00 52.50 1091 GLY A N 1
ATOM 8678 C CA . GLY A 1 1091 ? -46.415 -4.791 43.594 1.00 52.50 1091 GLY A CA 1
ATOM 8679 C C . GLY A 1 1091 ? -46.712 -5.990 44.511 1.00 52.50 1091 GLY A C 1
ATOM 8680 O O . GLY A 1 1091 ? -46.123 -6.133 45.587 1.00 52.50 1091 GLY A O 1
ATOM 8681 N N . PRO A 1 1092 ? -47.638 -6.879 44.099 1.00 43.00 1092 PRO A N 1
ATOM 8682 C CA . PRO A 1 1092 ? -48.219 -7.915 44.962 1.00 43.00 1092 PRO A CA 1
ATOM 8683 C C . PRO A 1 1092 ? -47.221 -8.967 45.472 1.00 43.00 1092 PRO A C 1
ATOM 8685 O O . PRO A 1 1092 ? -47.512 -9.657 46.446 1.00 43.00 1092 PRO A O 1
ATOM 8688 N N . LYS A 1 1093 ? -46.011 -9.054 44.898 1.00 46.28 1093 LYS A N 1
ATOM 8689 C CA . LYS A 1 1093 ? -44.928 -9.890 45.445 1.00 46.28 1093 LYS A CA 1
ATOM 8690 C C . LYS A 1 1093 ? -44.556 -9.512 46.885 1.00 46.28 1093 LYS A C 1
ATOM 8692 O O . LYS A 1 1093 ? -44.230 -10.408 47.653 1.00 46.28 1093 LYS A O 1
ATOM 8697 N N . LYS A 1 1094 ? -44.665 -8.234 47.284 1.00 49.59 1094 LYS A N 1
ATOM 8698 C CA . LYS A 1 1094 ? -44.371 -7.792 48.664 1.00 49.59 1094 LYS A CA 1
ATOM 8699 C C . LYS A 1 1094 ? -45.401 -8.315 49.684 1.00 49.59 1094 LYS A C 1
ATOM 8701 O O . LYS A 1 1094 ? -45.048 -8.522 50.836 1.00 49.59 1094 LYS A O 1
ATOM 8706 N N . LEU A 1 1095 ? -46.635 -8.605 49.251 1.00 47.53 1095 LEU A N 1
ATOM 8707 C CA . LEU A 1 1095 ? -47.659 -9.283 50.062 1.00 47.53 1095 LEU A CA 1
ATOM 8708 C C . LEU A 1 1095 ? -47.416 -10.797 50.155 1.00 47.53 1095 LEU A C 1
ATOM 8710 O O . LEU A 1 1095 ? -47.519 -11.353 51.241 1.00 47.53 1095 LEU A O 1
ATOM 8714 N N . ALA A 1 1096 ? -47.037 -11.451 49.052 1.00 47.12 1096 ALA A N 1
ATOM 8715 C CA . ALA A 1 1096 ? -46.719 -12.885 49.050 1.00 47.12 1096 ALA A CA 1
ATOM 8716 C C . ALA A 1 1096 ? -45.437 -13.227 49.840 1.00 47.12 1096 ALA A C 1
ATOM 8718 O O . ALA A 1 1096 ? -45.354 -14.281 50.460 1.00 47.12 1096 ALA A O 1
ATOM 8719 N N . LEU A 1 1097 ? -44.449 -12.326 49.854 1.00 45.47 1097 LEU A N 1
ATOM 8720 C CA . LEU A 1 1097 ? -43.222 -12.473 50.649 1.00 45.47 1097 LEU A CA 1
ATOM 8721 C C . LEU A 1 1097 ? -43.417 -12.146 52.139 1.00 45.47 1097 LEU A C 1
ATOM 8723 O O . LEU A 1 1097 ? -42.588 -12.535 52.952 1.00 45.47 1097 LEU A O 1
ATOM 8727 N N . ALA A 1 1098 ? -44.499 -11.458 52.519 1.00 47.62 1098 ALA A N 1
ATOM 8728 C CA . ALA A 1 1098 ? -44.786 -11.148 53.921 1.00 47.62 1098 ALA A CA 1
ATOM 8729 C C . ALA A 1 1098 ? -45.355 -12.345 54.711 1.00 47.62 1098 ALA A C 1
ATOM 8731 O O . ALA A 1 1098 ? -45.361 -12.308 55.940 1.00 47.62 1098 ALA A O 1
ATOM 8732 N N . SER A 1 1099 ? -45.838 -13.392 54.028 1.00 43.53 1099 SER A N 1
ATOM 8733 C CA . SER A 1 1099 ? -46.377 -14.609 54.655 1.00 43.53 1099 SER A CA 1
ATOM 8734 C C . SER A 1 1099 ? -45.337 -15.702 54.927 1.00 43.53 1099 SER A C 1
ATOM 8736 O O . SER A 1 1099 ? -45.522 -16.466 55.871 1.00 43.53 1099 SER A O 1
ATOM 8738 N N . ASP A 1 1100 ? -44.247 -15.769 54.156 1.00 41.78 1100 ASP A N 1
ATOM 8739 C CA . ASP A 1 1100 ? -43.172 -16.752 54.351 1.00 41.78 1100 ASP A CA 1
ATOM 8740 C C . ASP A 1 1100 ? -41.998 -16.121 55.112 1.00 41.78 1100 ASP A C 1
ATOM 8742 O O . ASP A 1 1100 ? -41.124 -15.476 54.532 1.00 41.78 1100 ASP A O 1
ATOM 8746 N N . SER A 1 1101 ? -41.939 -16.331 56.430 1.00 37.28 1101 SER A N 1
ATOM 8747 C CA . SER A 1 1101 ? -40.885 -15.794 57.306 1.00 37.28 1101 SER A CA 1
ATOM 8748 C C . SER A 1 1101 ? -39.548 -16.558 57.202 1.00 37.28 1101 SER A C 1
ATOM 8750 O O . SER A 1 1101 ? -38.930 -16.880 58.219 1.00 37.28 1101 SER A O 1
ATOM 8752 N N . ALA A 1 1102 ? -39.117 -16.893 55.984 1.00 38.38 1102 ALA A N 1
ATOM 8753 C CA . ALA A 1 1102 ? -37.918 -17.678 55.696 1.00 38.38 1102 ALA A CA 1
ATOM 8754 C C . ALA A 1 1102 ? -36.777 -16.783 55.177 1.00 38.38 1102 ALA A C 1
ATOM 8756 O O . ALA A 1 1102 ? -36.864 -16.234 54.083 1.00 38.38 1102 ALA A O 1
ATOM 8757 N N . GLU A 1 1103 ? -35.722 -16.644 55.991 1.00 44.94 1103 GLU A N 1
ATOM 8758 C CA . GLU A 1 1103 ? -34.419 -16.000 55.722 1.00 44.94 1103 GLU A CA 1
ATOM 8759 C C . GLU A 1 1103 ? -34.307 -15.133 54.449 1.00 44.94 1103 GLU A C 1
ATOM 8761 O O . GLU A 1 1103 ? -33.701 -15.518 53.445 1.00 44.94 1103 GLU A O 1
ATOM 8766 N N . MET A 1 1104 ? -34.827 -13.902 54.508 1.00 46.53 1104 MET A N 1
ATOM 8767 C CA . MET A 1 1104 ? -34.669 -12.932 53.422 1.00 46.53 1104 MET A CA 1
ATOM 8768 C C . MET A 1 1104 ? -33.190 -12.521 53.293 1.00 46.53 1104 MET A C 1
ATOM 8770 O O . MET A 1 1104 ? -32.660 -11.762 54.108 1.00 46.53 1104 MET A O 1
ATOM 8774 N N . SER A 1 1105 ? -32.505 -13.062 52.281 1.00 51.31 1105 SER A N 1
ATOM 8775 C CA . SER A 1 1105 ? -31.049 -12.971 52.130 1.00 51.31 1105 SER A CA 1
ATOM 8776 C C . SER A 1 1105 ? -30.567 -11.522 51.993 1.00 51.31 1105 SER A C 1
ATOM 8778 O O . SER A 1 1105 ? -30.808 -10.877 50.969 1.00 51.31 1105 SER A O 1
ATOM 8780 N N . ARG A 1 1106 ? -29.851 -11.018 53.007 1.00 61.59 1106 ARG A N 1
ATOM 8781 C CA . ARG A 1 1106 ? -29.299 -9.653 53.024 1.00 61.59 1106 ARG A CA 1
ATOM 8782 C C . ARG A 1 1106 ? -28.255 -9.473 51.926 1.00 61.59 1106 ARG A C 1
ATOM 8784 O O . ARG A 1 1106 ? -27.168 -10.051 51.984 1.00 61.59 1106 ARG A O 1
ATOM 8791 N N . LEU A 1 1107 ? -28.581 -8.654 50.931 1.00 64.38 1107 LEU A N 1
ATOM 8792 C CA . LEU A 1 1107 ? -27.703 -8.371 49.804 1.00 64.38 1107 LEU A CA 1
ATOM 8793 C C . LEU A 1 1107 ? -26.621 -7.368 50.221 1.00 64.38 1107 LEU A C 1
ATOM 8795 O O . LEU A 1 1107 ? -26.870 -6.453 51.007 1.00 64.38 1107 LEU A O 1
ATOM 8799 N N . THR A 1 1108 ? -25.420 -7.521 49.664 1.00 73.75 1108 THR A N 1
ATOM 8800 C CA . THR A 1 1108 ? -24.350 -6.520 49.757 1.00 73.75 1108 THR A CA 1
ATOM 8801 C C . THR A 1 1108 ? -23.851 -6.214 48.350 1.00 73.75 1108 THR A C 1
ATOM 8803 O O . THR A 1 1108 ? -23.422 -7.117 47.639 1.00 73.75 1108 THR A O 1
ATOM 8806 N N . ASP A 1 1109 ? -23.923 -4.956 47.927 1.00 76.38 1109 ASP A N 1
ATOM 8807 C CA . ASP A 1 1109 ? -23.560 -4.526 46.573 1.00 76.38 1109 ASP A CA 1
ATOM 8808 C C . ASP A 1 1109 ? -22.794 -3.198 46.632 1.00 76.38 1109 ASP A C 1
ATOM 8810 O O . ASP A 1 1109 ? -22.955 -2.413 47.565 1.00 76.38 1109 ASP A O 1
ATOM 8814 N N . TYR A 1 1110 ? -21.944 -2.938 45.642 1.00 80.50 1110 TYR A N 1
ATOM 8815 C CA . TYR A 1 1110 ? -21.117 -1.730 45.588 1.00 80.50 1110 TYR A CA 1
ATOM 8816 C C . TYR A 1 1110 ? -21.577 -0.834 44.434 1.00 80.50 1110 TYR A C 1
ATOM 8818 O O . TYR A 1 1110 ? -21.867 -1.315 43.336 1.00 80.50 1110 TYR A O 1
ATOM 8826 N N . ARG A 1 1111 ? -21.659 0.475 44.685 1.00 77.19 1111 ARG A N 1
ATOM 8827 C CA . ARG A 1 1111 ? -22.136 1.495 43.742 1.00 77.19 1111 ARG A CA 1
ATOM 8828 C C . ARG A 1 1111 ? -21.115 2.626 43.623 1.00 77.19 1111 ARG A C 1
ATOM 8830 O O . ARG A 1 1111 ? -20.441 2.972 44.590 1.00 77.19 1111 ARG A O 1
ATOM 8837 N N . SER A 1 1112 ? -20.988 3.175 42.420 1.00 79.06 1112 SER A N 1
ATOM 8838 C CA . SER A 1 1112 ? -20.014 4.209 42.049 1.00 79.06 1112 SER A CA 1
ATOM 8839 C C . SER A 1 1112 ? -20.704 5.505 41.614 1.00 79.06 1112 SER A C 1
ATOM 8841 O O . SER A 1 1112 ? -21.931 5.574 41.572 1.00 79.06 1112 SER A O 1
ATOM 8843 N N . SER A 1 1113 ? -19.904 6.500 41.211 1.00 74.50 1113 SER A N 1
ATOM 8844 C CA . SER A 1 1113 ? -20.342 7.639 40.384 1.00 74.50 1113 SER A CA 1
ATOM 8845 C C . SER A 1 1113 ? -21.393 7.233 39.335 1.00 74.50 1113 SER A C 1
ATOM 8847 O O . SER A 1 1113 ? -21.244 6.198 38.677 1.00 74.50 1113 SER A O 1
ATOM 8849 N N . GLY A 1 1114 ? -22.456 8.035 39.222 1.00 73.50 1114 GLY A N 1
ATOM 8850 C CA . GLY A 1 1114 ? -23.621 7.799 38.363 1.00 73.50 1114 GLY A CA 1
ATOM 8851 C C . GLY A 1 1114 ? -24.776 7.034 39.027 1.00 73.50 1114 GLY A C 1
ATOM 8852 O O . GLY A 1 1114 ? -25.864 6.985 38.459 1.00 73.50 1114 GLY A O 1
ATOM 8853 N N . ALA A 1 1115 ? -24.588 6.453 40.217 1.00 78.69 1115 ALA A N 1
ATOM 8854 C CA . ALA A 1 1115 ? -25.655 5.745 40.925 1.00 78.69 1115 ALA A CA 1
ATOM 8855 C C . ALA A 1 1115 ? -26.627 6.697 41.647 1.00 78.69 1115 ALA A C 1
ATOM 8857 O O . ALA A 1 1115 ? -26.201 7.604 42.362 1.00 78.69 1115 ALA A O 1
ATOM 8858 N N . ILE A 1 1116 ? -27.928 6.424 41.509 1.00 81.81 1116 ILE A N 1
ATOM 8859 C CA . ILE A 1 1116 ? -29.010 7.029 42.299 1.00 81.81 1116 ILE A CA 1
ATOM 8860 C C . ILE A 1 1116 ? -29.370 6.096 43.460 1.00 81.81 1116 ILE A C 1
ATOM 8862 O O . ILE A 1 1116 ? -29.318 4.871 43.316 1.00 81.81 1116 ILE A O 1
ATOM 8866 N N . LEU A 1 1117 ? -29.727 6.679 44.605 1.00 83.50 1117 LEU A N 1
ATOM 8867 C CA . LEU A 1 1117 ? -30.172 5.994 45.814 1.00 83.50 1117 LEU A CA 1
ATOM 8868 C C . LEU A 1 1117 ? -31.379 6.731 46.421 1.00 83.50 1117 LEU A C 1
ATOM 8870 O O . LEU A 1 1117 ? -31.452 7.960 46.385 1.00 83.50 1117 LEU A O 1
ATOM 8874 N N . GLY A 1 1118 ? -32.318 5.975 46.997 1.00 77.12 1118 GLY A N 1
ATOM 8875 C CA . GLY A 1 1118 ? -33.485 6.505 47.717 1.00 77.12 1118 GLY A CA 1
ATOM 8876 C C . GLY A 1 1118 ? -34.630 7.047 46.856 1.00 77.12 1118 GLY A C 1
ATOM 8877 O O . GLY A 1 1118 ? -35.685 7.351 47.403 1.00 77.12 1118 GLY A O 1
ATOM 8878 N N . ASP A 1 1119 ? -34.490 7.092 45.530 1.00 78.12 1119 ASP A N 1
ATOM 8879 C CA . ASP A 1 1119 ? -35.541 7.518 44.595 1.00 78.12 1119 ASP A CA 1
ATOM 8880 C C . ASP A 1 1119 ? -36.862 6.757 44.788 1.00 78.12 1119 ASP A C 1
ATOM 8882 O O . ASP A 1 1119 ? -37.909 7.372 44.996 1.00 78.12 1119 ASP A O 1
ATOM 8886 N N . LEU A 1 1120 ? -36.812 5.424 44.812 1.00 73.81 1120 LEU A N 1
ATOM 8887 C CA . LEU A 1 1120 ? -37.969 4.562 45.064 1.00 73.81 1120 LEU A CA 1
ATOM 8888 C C . LEU A 1 1120 ? -38.591 4.799 46.448 1.00 73.81 1120 LEU A C 1
ATOM 8890 O O . LEU A 1 1120 ? -39.815 4.810 46.574 1.00 73.81 1120 LEU A O 1
ATOM 8894 N N . ASN A 1 1121 ? -37.775 5.017 47.481 1.00 79.62 1121 ASN A N 1
ATOM 8895 C CA . ASN A 1 1121 ? -38.238 5.234 48.853 1.00 79.62 1121 ASN A CA 1
ATOM 8896 C C . ASN A 1 1121 ? -38.914 6.607 49.008 1.00 79.62 1121 ASN A C 1
ATOM 8898 O O . ASN A 1 1121 ? -40.016 6.680 49.550 1.00 79.62 1121 ASN A O 1
ATOM 8902 N N . CYS A 1 1122 ? -38.337 7.671 48.439 1.00 76.12 1122 CYS A N 1
ATOM 8903 C CA . CYS A 1 1122 ? -38.961 8.996 48.368 1.00 76.12 1122 CYS A CA 1
ATOM 8904 C C . CYS A 1 1122 ? -40.276 8.974 47.574 1.00 76.12 1122 CYS A C 1
ATOM 8906 O O . CYS A 1 1122 ? -41.278 9.517 48.040 1.00 76.12 1122 CYS A O 1
ATOM 8908 N N . LEU A 1 1123 ? -40.304 8.322 46.405 1.00 74.25 1123 LEU A N 1
ATOM 8909 C CA . LEU A 1 1123 ? -41.500 8.240 45.554 1.00 74.25 1123 LEU A CA 1
ATOM 8910 C C . LEU A 1 1123 ? -42.636 7.416 46.180 1.00 74.25 1123 LEU A C 1
ATOM 8912 O O . LEU A 1 1123 ? -43.803 7.699 45.923 1.00 74.25 1123 LEU A O 1
ATOM 8916 N N . THR A 1 1124 ? -42.314 6.409 46.997 1.00 74.62 1124 THR A N 1
ATOM 8917 C CA . THR A 1 1124 ? -43.311 5.549 47.667 1.00 74.62 1124 THR A CA 1
ATOM 8918 C C . THR A 1 1124 ? -43.614 5.948 49.113 1.00 74.62 1124 THR A C 1
ATOM 8920 O O . THR A 1 1124 ? -44.509 5.355 49.714 1.00 74.62 1124 THR A O 1
ATOM 8923 N N . GLN A 1 1125 ? -42.891 6.928 49.670 1.00 74.31 1125 GLN A N 1
ATOM 8924 C CA . GLN A 1 1125 ? -42.927 7.318 51.089 1.00 74.31 1125 GLN A CA 1
ATOM 8925 C C . GLN A 1 1125 ? -42.691 6.128 52.047 1.00 74.31 1125 GLN A C 1
ATOM 8927 O O . GLN A 1 1125 ? -43.251 6.064 53.141 1.00 74.31 1125 GLN A O 1
ATOM 8932 N N . GLN A 1 1126 ? -41.859 5.165 51.634 1.00 76.44 1126 GLN A N 1
ATOM 8933 C CA . GLN A 1 1126 ? -41.479 4.004 52.447 1.00 76.44 1126 GLN A CA 1
ATOM 8934 C C . GLN A 1 1126 ? -40.113 4.226 53.099 1.00 76.44 1126 GLN A C 1
ATOM 8936 O O . GLN A 1 1126 ? -39.212 4.810 52.496 1.00 76.44 1126 GLN A O 1
ATOM 8941 N N . ARG A 1 1127 ? -39.951 3.724 54.329 1.00 80.25 1127 ARG A N 1
ATOM 8942 C CA . ARG A 1 1127 ? -38.678 3.758 55.068 1.00 80.25 1127 ARG A CA 1
ATOM 8943 C C . ARG A 1 1127 ? -37.553 3.075 54.298 1.00 80.25 1127 ARG A C 1
ATOM 8945 O O . ARG A 1 1127 ? -37.795 2.242 53.426 1.00 80.25 1127 ARG A O 1
ATOM 8952 N N . MET A 1 1128 ? -36.321 3.442 54.621 1.00 80.44 1128 MET A N 1
ATOM 8953 C CA . MET A 1 1128 ? -35.132 2.974 53.920 1.00 80.44 1128 MET A CA 1
ATOM 8954 C C . MET A 1 1128 ? -34.868 1.492 54.229 1.00 80.44 1128 MET A C 1
ATOM 8956 O O . MET A 1 1128 ? -34.601 1.125 55.369 1.00 80.44 1128 MET A O 1
ATOM 8960 N N . GLU A 1 1129 ? -34.931 0.633 53.208 1.00 78.38 1129 GLU A N 1
ATOM 8961 C CA . GLU A 1 1129 ? -34.775 -0.836 53.324 1.00 78.38 1129 GLU A CA 1
ATOM 8962 C C . GLU A 1 1129 ? -33.301 -1.297 53.198 1.00 78.38 1129 GLU A C 1
ATOM 8964 O O . GLU A 1 1129 ? -32.999 -2.494 53.134 1.00 78.38 1129 GLU A O 1
ATOM 8969 N N . ILE A 1 1130 ? -32.379 -0.325 53.151 1.00 83.81 1130 ILE A N 1
ATOM 8970 C CA . ILE A 1 1130 ? -30.934 -0.470 52.948 1.00 83.81 1130 ILE A CA 1
ATOM 8971 C C . ILE A 1 1130 ? -30.149 0.513 53.824 1.00 83.81 1130 ILE A C 1
ATOM 8973 O O . ILE A 1 1130 ? -30.573 1.645 54.036 1.00 83.81 1130 ILE A O 1
ATOM 8977 N N . THR A 1 1131 ? -28.959 0.103 54.259 1.00 86.81 1131 THR A N 1
ATOM 8978 C CA . THR A 1 1131 ? -27.907 0.975 54.799 1.00 86.81 1131 THR A CA 1
ATOM 8979 C C . THR A 1 1131 ? -26.867 1.257 53.709 1.00 86.81 1131 THR A C 1
ATOM 8981 O O . THR A 1 1131 ? -26.501 0.355 52.951 1.00 86.81 1131 THR A O 1
ATOM 8984 N N . VAL A 1 1132 ? -26.364 2.493 53.631 1.00 87.00 1132 VAL A N 1
ATOM 8985 C CA . VAL A 1 1132 ? -25.360 2.925 52.643 1.00 87.00 1132 VAL A CA 1
ATOM 8986 C C . VAL A 1 1132 ? -24.152 3.545 53.344 1.00 87.00 1132 VAL A C 1
ATOM 8988 O O . VAL A 1 1132 ? -24.277 4.583 53.992 1.00 87.00 1132 VAL A O 1
ATOM 8991 N N . THR A 1 1133 ? -22.976 2.933 53.180 1.00 87.62 1133 THR A N 1
ATOM 8992 C CA . THR A 1 1133 ? -21.708 3.360 53.804 1.00 87.62 1133 THR A CA 1
ATOM 8993 C C . THR A 1 1133 ? -20.619 3.656 52.774 1.00 87.62 1133 THR A C 1
ATOM 8995 O O . THR A 1 1133 ? -20.441 2.889 51.828 1.00 87.62 1133 THR A O 1
ATOM 8998 N N . CYS A 1 1134 ? -19.837 4.710 52.977 1.00 85.19 1134 CYS A N 1
ATOM 8999 C CA . CYS A 1 1134 ? -18.746 5.130 52.096 1.00 85.19 1134 CYS A CA 1
ATOM 9000 C C . CYS A 1 1134 ? -17.507 4.216 52.209 1.00 85.19 1134 CYS A C 1
ATOM 9002 O O . CYS A 1 1134 ? -16.898 4.124 53.272 1.00 85.19 1134 CYS A O 1
ATOM 9004 N N . GLU A 1 1135 ? -17.082 3.579 51.107 1.00 81.19 1135 GLU A N 1
ATOM 9005 C CA . GLU A 1 1135 ? -15.802 2.831 51.020 1.00 81.19 1135 GLU A CA 1
ATOM 9006 C C . GLU A 1 1135 ? -14.671 3.680 50.403 1.00 81.19 1135 GLU A C 1
ATOM 9008 O O . GLU A 1 1135 ? -13.511 3.267 50.366 1.00 81.19 1135 GLU A O 1
ATOM 9013 N N . THR A 1 1136 ? -14.978 4.900 49.957 1.00 76.38 1136 THR A N 1
ATOM 9014 C CA . THR A 1 1136 ? -14.010 5.970 49.678 1.00 76.38 1136 THR A CA 1
ATOM 9015 C C . THR A 1 1136 ? -14.577 7.302 50.157 1.00 76.38 1136 THR A C 1
ATOM 9017 O O . THR A 1 1136 ? -15.790 7.417 50.334 1.00 76.38 1136 THR A O 1
ATOM 9020 N N . ALA A 1 1137 ? -13.737 8.339 50.245 1.00 78.00 1137 ALA A N 1
ATOM 9021 C CA . ALA A 1 1137 ? -14.244 9.710 50.201 1.00 78.00 1137 ALA A CA 1
ATOM 9022 C C . ALA A 1 1137 ? -15.188 9.857 48.991 1.00 78.00 1137 ALA A C 1
ATOM 9024 O O . ALA A 1 1137 ? -14.867 9.388 47.890 1.00 78.00 1137 ALA A O 1
ATOM 9025 N N . THR A 1 1138 ? -16.373 10.408 49.227 1.00 77.81 1138 THR A N 1
ATOM 9026 C CA . THR A 1 1138 ? -17.515 10.365 48.311 1.00 77.81 1138 THR A CA 1
ATOM 9027 C C . THR A 1 1138 ? -18.161 11.743 48.233 1.00 77.81 1138 THR A C 1
ATOM 9029 O O . THR A 1 1138 ? -18.389 12.402 49.243 1.00 77.81 1138 THR A O 1
ATOM 9032 N N . GLN A 1 1139 ? -18.440 12.179 47.009 1.00 77.56 1139 GLN A N 1
ATOM 9033 C CA . GLN A 1 1139 ? -19.117 13.430 46.691 1.00 77.56 1139 GLN A CA 1
ATOM 9034 C C . GLN A 1 1139 ? -20.489 13.093 46.117 1.00 77.56 1139 GLN A C 1
ATOM 9036 O O . GLN A 1 1139 ? -20.599 12.292 45.185 1.00 77.56 1139 GLN A O 1
ATOM 9041 N N . GLU A 1 1140 ? -21.528 13.720 46.648 1.00 78.81 1140 GLU A N 1
ATOM 9042 C CA . GLU A 1 1140 ? -22.918 13.357 46.393 1.00 78.81 1140 GLU A CA 1
ATOM 9043 C C . GLU A 1 1140 ? -23.763 14.608 46.114 1.00 78.81 1140 GLU A C 1
ATOM 9045 O O . GLU A 1 1140 ? -23.409 15.710 46.536 1.00 78.81 1140 GLU A O 1
ATOM 9050 N N . HIS A 1 1141 ? -24.859 14.457 45.374 1.00 76.69 1141 HIS A N 1
ATOM 9051 C CA . HIS A 1 1141 ? -25.809 15.526 45.096 1.00 76.69 1141 HIS A CA 1
ATOM 9052 C C . HIS A 1 1141 ? -27.208 15.110 45.560 1.00 76.69 1141 HIS A C 1
ATOM 9054 O O . HIS A 1 1141 ? -27.869 14.302 44.904 1.00 76.69 1141 HIS A O 1
ATOM 9060 N N . THR A 1 1142 ? -27.638 15.667 46.691 1.00 75.94 1142 THR A N 1
ATOM 9061 C CA . THR A 1 1142 ? -28.875 15.297 47.388 1.00 75.94 1142 THR A CA 1
ATOM 9062 C C . THR A 1 1142 ? -29.988 16.291 47.082 1.00 75.94 1142 THR A C 1
ATOM 9064 O O . THR A 1 1142 ? -29.799 17.500 47.246 1.00 75.94 1142 THR A O 1
ATOM 9067 N N . VAL A 1 1143 ? -31.161 15.803 46.683 1.00 68.25 1143 VAL A N 1
ATOM 9068 C CA . VAL A 1 1143 ? -32.362 16.617 46.434 1.00 68.25 1143 VAL A CA 1
ATOM 9069 C C . VAL A 1 1143 ? -33.356 16.434 47.579 1.00 68.25 1143 VAL A C 1
ATOM 9071 O O . VAL A 1 1143 ? -33.798 15.311 47.816 1.00 68.25 1143 VAL A O 1
ATOM 9074 N N . LEU A 1 1144 ? -33.700 17.545 48.243 1.00 60.00 1144 LEU A N 1
ATOM 9075 C CA . LEU A 1 1144 ? -34.664 17.662 49.348 1.00 60.00 1144 LEU A CA 1
ATOM 9076 C C . LEU A 1 1144 ? -35.942 18.403 48.889 1.00 60.00 1144 LEU A C 1
ATOM 9078 O O . LEU A 1 1144 ? -35.808 19.435 48.179 1.00 60.00 1144 LEU A O 1
#

Nearest PDB structures (foldseek):
  8pd5-assembly1_A  TM=4.462E-01  e=2.449E-55  Strongylocentrotus purpuratus
  8pd9-assembly1_A  TM=4.463E-01  e=5.303E-55  Strongylocentrotus purpuratus
  8pd8-assembly1_A  TM=4.576E-01  e=3.733E-54  Strongylocentrotus purpuratus
  8pd3-assembly1_A  TM=4.442E-01  e=4.217E-54  Strongylocentrotus purpuratus
  8xpq-assembly1_B  TM=4.530E-01  e=2.036E-51  Strongylocentrotus purpuratus

Secondary structure (DSSP, 8-state):
-TTGGGG--EEEETTTTSHHHHHHHHHHHTSTT--SEEEE-BS-STT-HHHHHHHHH-TTEE--B--TT-HHHHHHHHHHHHHHHTTS--SEEEE---------TTT--HHHHHHHHIIIIIHHHHHHHHHHHHHHHHHTT--SSBTTTBEEEEE--GGG-STT-SGGGG-S--HHHHHHHHHHHHHHHHHHHHTTTTT-EEEEEE--S-SSTTT-S---------EE----GGGHHHHHHHTT--SHHHHHHHHHHH-SS---HHHHHHIIIIIHHHHHHHHHHHHHHH-TT---HHHHHHHHHHHS----HHHHHHHHHHT--HHHHHHHHHHHHHHHHHHHHHHHHHHHHHH-TTT--HHHHHHHHHIIIIIHHHHHHHHHHHHHHHHTT--S-HHHHHHHHHHHHHHHHHHHHHTTS-HHHHHHHHHHHHTTS---HHHHHHHHHHHHHHHHHHHHHHHHHHHHHHHHHTGGG--HHHHHHHHHHHHHHHHHHHHHHHHHHHHHTTSTT---HHHHHHHHHT----HHHHHHHHHHHH-TT---HHHHHHHHHHHHHHHHHHHHTHHHHHHHHHHHTT-S---HHHHHHHHHHHHHHHHHHHHHHHHHHT-TTTTTS-HHHHHHHH-PPPSS---------------------TTT----PPPPPTTHHHHHHHHHHHHHHHHHHHHHHHHHHTTSS-HHHHHHHHHHHHHHHTSTTPPP-HHHHHTTTS--HHHHHHHHHHHHHHH-S--TT-PPPSSHHHHHHHHHHTSHHHHHHHHHHHHHTHHHHHHTT-S---HHHHHHHHHHHHHHHHHHHHHHHHHHHHHGGGGTT-HHHHHHHHHHHHHHHHHHHHHHHTTS---HHHHHHHHHHHGGGGGGGGGGHHHHHHHHHHHHHHHHHHHHHHHHHHHHHHHHHHHHHHTTGGGT-S-HHHHHHHHHHHHHHHHHHHHHHHHHHHHSHHHHHHHHHHHHHHHHHHHHHHHHHHHHHTTSS-HHHHHHHHHHHHHHHHHHTT--S--PPPPHHHHGGGSTTTTT-HHHHHHHHHH-EEEEE-TT-EEE-TT-----EEEEEESEEEEEE-----STHHHHTTT--S----EEEEEETT-EESHHHHHHTPPP-EEEEESS-EEEEEE-

Radius of gyration: 44.57 Å; Cα contacts (8 Å, |Δi|>4): 1430; chains: 1; bounding box: 116×93×109 Å